Protein AF-0000000081540066 (afdb_homodimer)

Nearest PDB structures (foldseek):
  3zh4-assembly1_A  TM=9.406E-01  e=1.856E-37  Streptococcus pneumoniae
  6cn1-assembly2_G  TM=9.411E-01  e=6.940E-37  Pseudomonas putida KT2440
  4fqd-assembly3_B  TM=8.432E-01  e=3.458E-33  Streptomyces tendae
  2pqd-assembly1_A  TM=8.152E-01  e=7.171E-26  Agrobacterium sp.
  2pqc-assembly1_A  TM=8.188E-01  e=2.848E-25  Agrobacterium sp. CP4

Organism: NCBI:txid157183

Radius of gyration: 29.62 Å; Cα contacts (8 Å, |Δi|>4): 2119; chains: 2; bounding box: 65×109×90 Å

pLDDT: mean 91.27, std 14.83, range [23.03, 98.88]

Secondary structure (DSSP, 8-state):
------------------SSPEEEEEE-S---EEEEEPPBPHHHHHHHHHHGGG-SSEEEESS----HHHHHHHHHHHHTT-EEEE-STT--EEEE--SS--GGG--HHHHHT-GGGGGGHHHHTTT-SEEEEE--SS----HHHHHHHHHHHHTTTEEEEE-SSEEEEEEPSS---SS-EE-SS--HHHHHHHHHHHHT-SSEEEEES---SHHHHHHHHHHHHTT-EEE-TTSSEEEEE--S-----EEE-PPB-HHHHHHHHHHHHHTT-EEEEEEEEGGGTHHHHHHHHHTT--EEE---EE-TTSSSEEEEEEE-----B--SS-B---SSSSS-TTTTTHHHHHHHHSBEEEEEE--S-SSHHHHGGGGGGGT-EEEE-SSSEEEEEES------EEEPPSSHHHHHHHHHHHHHSSSEEEEE-THHHHTT-SSHHHHHHTTT--EEEEE--/------------------SSPEEEEEE-S---EEEEEPPBPHHHHHHHHHHGGG-SSEEEESS----HHHHHHHHHHHHTT-EEEE-STT--EEEE--SS--GGG--HHHHHT-GGGGGGHHHHTTT-SEEEEE--SS----HHHHHHHHHHHHTTTEEEEE-SSEEEEEEPSS---SS-EE-SS--HHHHHHHHHHHHT-SSEEEEES---SHHHHHHHHHHHHTT-EEE-TTSSEEEEE--S-----EEE-PPB-HHHHHHHHHHHHHTT-EEEEEEEEGGGTHHHHHHHHHTT--EEE---EE-TTSSSEEEEEEE-----B--SS-B---SSSSS-TTTTTHHHHHHHHSBEEEEEE--S-SSHHHHGGGGGGGT-EEEE-SSSEEEEEES------EEEPPSSHHHHHHHHHHHHHSSSEEEEE-THHHHTT-SSHHHHHHTTT--EEEEE--

Solvent-accessible surface area (backbone atoms only — not comparable to full-atom values): 46686 Å² total; per-residue (Å²): 138,84,77,78,77,81,76,80,75,92,87,68,85,63,73,77,56,77,89,44,62,44,26,37,39,30,45,20,64,42,55,43,42,56,73,47,74,42,52,32,19,64,67,27,48,52,53,43,60,42,52,46,65,53,30,56,23,43,39,32,38,41,41,48,61,79,23,48,56,52,51,38,51,49,51,29,43,41,38,21,55,32,44,72,45,75,75,49,95,64,32,25,37,36,38,39,36,54,95,68,69,40,66,87,54,41,37,51,69,45,27,31,73,36,82,66,54,68,43,44,54,22,32,42,50,78,76,41,52,66,51,71,41,52,40,47,63,79,54,66,69,34,77,49,70,50,42,63,42,46,60,52,37,39,43,55,25,36,46,70,48,78,55,81,49,30,37,42,35,40,37,49,83,90,45,67,61,88,60,68,45,72,43,79,58,58,34,59,66,46,38,44,28,43,48,42,38,42,38,42,33,80,48,72,46,40,37,34,42,32,36,35,36,70,42,41,40,45,44,51,56,52,41,37,76,62,65,25,46,71,44,45,81,67,40,41,44,35,41,35,37,24,35,68,75,36,72,51,77,45,77,48,27,59,44,45,21,45,58,58,35,50,52,54,52,47,46,29,60,56,29,50,10,46,33,32,41,30,51,30,31,42,85,72,38,51,46,55,49,51,53,38,41,72,16,40,48,43,67,44,75,50,70,77,47,65,36,80,58,68,72,50,48,19,24,33,38,34,40,39,62,56,74,37,36,38,49,81,52,70,50,54,53,32,64,59,76,48,34,45,64,79,47,48,60,54,50,54,59,51,28,21,59,6,41,42,63,30,41,41,41,40,77,85,46,63,66,58,55,62,54,57,42,60,43,36,70,29,45,35,46,52,42,78,76,53,59,33,32,37,40,26,39,22,58,46,69,46,36,49,42,76,44,72,46,51,90,46,46,61,50,29,50,40,50,55,42,48,37,37,41,5,45,54,64,23,34,39,33,52,45,60,45,44,38,43,73,34,63,59,53,57,63,56,42,34,72,27,49,44,48,57,43,78,47,58,73,131,139,81,79,80,79,78,73,73,79,78,81,63,79,62,73,79,57,76,89,44,63,45,26,37,41,28,46,20,65,42,55,42,42,56,73,46,73,41,53,33,20,63,67,28,47,53,54,42,60,44,52,46,66,54,30,56,24,44,37,32,38,42,43,48,59,79,24,49,56,52,51,38,49,48,50,29,43,40,37,22,56,33,43,73,46,75,74,51,95,63,32,26,38,37,38,41,36,54,96,68,70,40,66,86,56,41,38,51,69,45,28,30,73,36,83,67,51,67,43,44,54,23,34,42,51,78,73,42,51,64,52,70,43,50,39,47,66,81,55,66,68,34,77,47,68,51,43,63,42,46,61,53,36,40,43,55,23,35,45,70,48,78,54,83,51,30,38,41,35,39,36,48,84,91,44,66,62,88,60,69,44,70,42,80,57,59,36,60,66,46,37,44,28,42,48,43,37,42,38,43,32,79,48,73,48,40,37,34,40,32,34,35,37,70,41,43,40,45,42,51,54,52,40,39,75,61,64,25,45,72,44,47,81,66,40,41,45,35,42,35,37,25,34,68,75,36,73,50,76,44,78,47,26,59,45,46,22,47,59,56,35,49,54,53,52,47,45,29,60,57,29,49,11,46,32,32,43,30,50,30,32,42,86,73,39,49,46,55,50,50,52,39,41,72,16,39,48,44,68,44,74,51,69,76,46,66,35,79,58,69,72,51,48,18,24,34,37,33,41,40,62,55,73,38,36,37,50,80,51,68,49,53,53,33,65,57,77,47,34,46,64,80,48,48,60,52,50,53,58,52,29,21,58,6,42,42,62,30,39,41,42,40,79,84,45,65,66,58,54,62,54,55,41,60,44,35,68,30,44,36,47,54,42,77,77,53,60,32,31,36,40,25,39,23,57,46,70,47,37,48,42,76,44,70,47,51,90,47,47,61,49,29,48,40,50,54,44,48,38,37,41,4,45,54,65,24,35,40,34,52,45,62,44,45,40,42,74,34,62,60,55,56,60,56,43,33,74,27,48,46,48,57,43,78,48,57,74,130

Sequence (916 aa):
MLARIVSAPDSEQVSVGASGPSHFRVRGGTTLSGAIDVKSSKNACVALLCASLLNMGTTVFRKVARIEEVNRLLEVLISIGVKFRWLNSKNDLELIVPAELNLVAMDADAARRTRSVILFLGPLMHRVDQFELPHASGCDLGTRTVEPHMTALRSFGLEVVVTESSYRAQAAKNISPERPIVLIERGDTVTENTLLAAARYDGVSIIRNASPNYMVQDLCFFLQELGVQIEGIGTTTLKVTGCATINVDVVYAPSEDPIEAMSLITAAIVTQSSITVRRVPIDFMEIELAVLEEMGFHCDRGEEYNAGNGHTCLVDITTYPSSLKSPIDKIHPMPFPGLNIDNLPFFAVIAAMAEGQTMLHDWVYENRAIYLTELNKLGAQVTLLDRHRVLIEGPTQWSCTELACPPALRPAVVVLLAMLAARDTSVLRNVYVIDRGYENLADRLNALGAQIETFRDTMLARIVSAPDSEQVSVGASGPSHFRVRGGTTLSGAIDVKSSKNACVALLCASLLNMGTTVFRKVARIEEVNRLLEVLISIGVKFRWLNSKNDLELIVPAELNLVAMDADAARRTRSVILFLGPLMHRVDQFELPHASGCDLGTRTVEPHMTALRSFGLEVVVTESSYRAQAAKNISPERPIVLIERGDTVTENTLLAAARYDGVSIIRNASPNYMVQDLCFFLQELGVQIEGIGTTTLKVTGCATINVDVVYAPSEDPIEAMSLITAAIVTQSSITVRRVPIDFMEIELAVLEEMGFHCDRGEEYNAGNGHTCLVDITTYPSSLKSPIDKIHPMPFPGLNIDNLPFFAVIAAMAEGQTMLHDWVYENRAIYLTELNKLGAQVTLLDRHRVLIEGPTQWSCTELACPPALRPAVVVLLAMLAARDTSVLRNVYVIDRGYENLADRLNALGAQIETFRDT

Structure (mmCIF, N/CA/C/O backbone):
data_AF-0000000081540066-model_v1
#
loop_
_entity.id
_entity.type
_entity.pdbx_description
1 polymer 'UDP-N-acetylglucosamine 1-carboxyvinyltransferase'
#
loop_
_atom_site.group_PDB
_atom_site.id
_atom_site.type_symbol
_atom_site.label_atom_id
_atom_site.label_alt_id
_atom_site.label_comp_id
_atom_site.label_asym_id
_atom_site.label_entity_id
_atom_site.label_seq_id
_atom_site.pdbx_PDB_ins_code
_atom_site.Cartn_x
_atom_site.Cartn_y
_atom_site.Cartn_z
_atom_site.occupancy
_atom_site.B_iso_or_equiv
_atom_site.auth_seq_id
_atom_site.auth_comp_id
_atom_site.auth_asym_id
_atom_site.auth_atom_id
_atom_site.pdbx_PDB_model_num
ATOM 1 N N . MET A 1 1 ? -22.828 37.969 52.062 1 23.39 1 MET A N 1
ATOM 2 C CA . MET A 1 1 ? -22.047 38.969 51.344 1 23.39 1 MET A CA 1
ATOM 3 C C . MET A 1 1 ? -21.578 38.438 50 1 23.39 1 MET A C 1
ATOM 5 O O . MET A 1 1 ? -20.891 37.406 49.969 1 23.39 1 MET A O 1
ATOM 9 N N . LEU A 1 2 ? -22.281 38.781 48.875 1 23.03 2 LEU A N 1
ATOM 10 C CA . LEU A 1 2 ? -22.812 38.344 47.594 1 23.03 2 LEU A CA 1
ATOM 11 C C . LEU A 1 2 ? -21.766 38.5 46.5 1 23.03 2 LEU A C 1
ATOM 13 O O . LEU A 1 2 ? -21.625 39.594 45.938 1 23.03 2 LEU A O 1
ATOM 17 N N . ALA A 1 3 ? -20.453 38.219 46.875 1 25.33 3 ALA A N 1
ATOM 18 C CA . ALA A 1 3 ? -19.375 38.688 46.031 1 25.33 3 ALA A CA 1
ATOM 19 C C . ALA A 1 3 ? -19.688 38.406 44.562 1 25.33 3 ALA A C 1
ATOM 21 O O . ALA A 1 3 ? -20.375 37.438 44.219 1 25.33 3 ALA A O 1
ATOM 22 N N . ARG A 1 4 ? -19.266 39.344 43.625 1 23.75 4 ARG A N 1
ATOM 23 C CA . ARG A 1 4 ? -19.406 39.906 42.281 1 23.75 4 ARG A CA 1
ATOM 24 C C . ARG A 1 4 ? -18.969 38.906 41.219 1 23.75 4 ARG A C 1
ATOM 26 O O . ARG A 1 4 ? -17.797 38.531 41.156 1 23.75 4 ARG A O 1
ATOM 33 N N . ILE A 1 5 ? -19.75 37.969 40.875 1 24.41 5 ILE A N 1
ATOM 34 C CA . ILE A 1 5 ? -19.625 37.031 39.781 1 24.41 5 ILE A CA 1
ATOM 35 C C . ILE A 1 5 ? -19.25 37.781 38.5 1 24.41 5 ILE A C 1
ATOM 37 O O . ILE A 1 5 ? -20.016 38.594 38 1 24.41 5 ILE A O 1
ATOM 41 N N . VAL A 1 6 ? -17.938 38.281 38.469 1 24.81 6 VAL A N 1
ATOM 42 C CA . VAL A 1 6 ? -17.328 38.969 37.344 1 24.81 6 VAL A CA 1
ATOM 43 C C . VAL A 1 6 ? -17.859 38.406 36.031 1 24.81 6 VAL A C 1
ATOM 45 O O . VAL A 1 6 ? -17.766 37.188 35.781 1 24.81 6 VAL A O 1
ATOM 48 N N . SER A 1 7 ? -18.672 39.094 35.312 1 24.34 7 SER A N 1
ATOM 49 C CA . SER A 1 7 ? -19.375 39.219 34.062 1 24.34 7 SER A CA 1
ATOM 50 C C . SER A 1 7 ? -18.469 38.812 32.875 1 24.34 7 SER A C 1
ATOM 52 O O . SER A 1 7 ? -17.25 38.844 33 1 24.34 7 SER A O 1
ATOM 54 N N . ALA A 1 8 ? -19.031 38.594 31.766 1 28.62 8 ALA A N 1
ATOM 55 C CA . ALA A 1 8 ? -19.016 38.156 30.375 1 28.62 8 ALA A CA 1
ATOM 56 C C . ALA A 1 8 ? -18.172 39.062 29.5 1 28.62 8 ALA A C 1
ATOM 58 O O . ALA A 1 8 ? -18.156 38.938 28.266 1 28.62 8 ALA A O 1
ATOM 59 N N . PRO A 1 9 ? -17.375 40.062 29.969 1 25.47 9 PRO A N 1
ATOM 60 C CA . PRO A 1 9 ? -17.422 41.094 28.938 1 25.47 9 PRO A CA 1
ATOM 61 C C . PRO A 1 9 ? -17.125 40.531 27.547 1 25.47 9 PRO A C 1
ATOM 63 O O . PRO A 1 9 ? -17.922 40.719 26.625 1 25.47 9 PRO A O 1
ATOM 66 N N . ASP A 1 10 ? -15.883 41.062 27.016 1 24.58 10 ASP A N 1
ATOM 67 C CA . ASP A 1 10 ? -15.555 41.562 25.688 1 24.58 10 ASP A CA 1
ATOM 68 C C . ASP A 1 10 ? -15.445 40.438 24.672 1 24.58 10 ASP A C 1
ATOM 70 O O . ASP A 1 10 ? -14.625 39.531 24.828 1 24.58 10 ASP A O 1
ATOM 74 N N . SER A 1 11 ? -16.406 40.094 23.812 1 25.44 11 SER A N 1
ATOM 75 C CA . SER A 1 11 ? -16.797 39.438 22.562 1 25.44 11 SER A CA 1
ATOM 76 C C . SER A 1 11 ? -15.695 39.531 21.516 1 25.44 11 SER A C 1
ATOM 78 O O . SER A 1 11 ? -15.422 38.531 20.828 1 25.44 11 SER A O 1
ATOM 80 N N . GLU A 1 12 ? -15.359 40.812 20.859 1 25.97 12 GLU A N 1
ATOM 81 C CA . GLU A 1 12 ? -15.438 41.344 19.516 1 25.97 12 GLU A CA 1
ATOM 82 C C . GLU A 1 12 ? -14.203 41 18.688 1 25.97 12 GLU A C 1
ATOM 84 O O . GLU A 1 12 ? -14.273 40.875 17.469 1 25.97 12 GLU A O 1
ATOM 89 N N . GLN A 1 13 ? -12.945 41.375 19.078 1 26.41 13 GLN A N 1
ATOM 90 C CA . GLN A 1 13 ? -12.109 41.875 18 1 26.41 13 GLN A CA 1
ATOM 91 C C . GLN A 1 13 ? -11.695 40.781 17.031 1 26.41 13 GLN A C 1
ATOM 93 O O . GLN A 1 13 ? -10.852 39.938 17.375 1 26.41 13 GLN A O 1
ATOM 98 N N . VAL A 1 14 ? -12.609 40.062 16.484 1 33.22 14 VAL A N 1
ATOM 99 C CA . VAL A 1 14 ? -12.305 39.5 15.18 1 33.22 14 VAL A CA 1
ATOM 100 C C . VAL A 1 14 ? -11.406 40.438 14.375 1 33.22 14 VAL A C 1
ATOM 102 O O . VAL A 1 14 ? -11.82 41.531 14.039 1 33.22 14 VAL A O 1
ATOM 105 N N . SER A 1 15 ? -10.195 40.656 14.703 1 32.97 15 SER A N 1
ATOM 106 C CA . SER A 1 15 ? -9.398 41.5 13.797 1 32.97 15 SER A CA 1
ATOM 107 C C . SER A 1 15 ? -9.984 41.5 12.391 1 32.97 15 SER A C 1
ATOM 109 O O . SER A 1 15 ? -10.195 40.438 11.805 1 32.97 15 SER A O 1
ATOM 111 N N . VAL A 1 16 ? -10.922 42.375 12.109 1 36.31 16 VAL A N 1
ATOM 112 C CA . VAL A 1 16 ? -11.297 42.844 10.773 1 36.31 16 VAL A CA 1
ATOM 113 C C . VAL A 1 16 ? -10.086 42.812 9.852 1 36.31 16 VAL A C 1
ATOM 115 O O . VAL A 1 16 ? -9.219 43.688 9.906 1 36.31 16 VAL A O 1
ATOM 118 N N . GLY A 1 17 ? -9.234 41.875 9.898 1 40.31 17 GLY A N 1
ATOM 119 C CA . GLY A 1 17 ? -8.125 41.75 8.961 1 40.31 17 GLY A CA 1
ATOM 120 C C . GLY A 1 17 ? -8.406 42.375 7.609 1 40.31 17 GLY A C 1
ATOM 121 O O . GLY A 1 17 ? -9.562 42.5 7.211 1 40.31 17 GLY A O 1
ATOM 122 N N . ALA A 1 18 ? -7.656 43.312 7.184 1 44.94 18 ALA A N 1
ATOM 123 C CA . ALA A 1 18 ? -7.676 43.938 5.859 1 44.94 18 ALA A CA 1
ATOM 124 C C . ALA A 1 18 ? -8.289 43 4.824 1 44.94 18 ALA A C 1
ATOM 126 O O . ALA A 1 18 ? -7.887 41.812 4.723 1 44.94 18 ALA A O 1
ATOM 127 N N . SER A 1 19 ? -9.578 43.156 4.52 1 58.19 19 SER A N 1
ATOM 128 C CA . SER A 1 19 ? -10.633 42.438 3.811 1 58.19 19 SER A CA 1
ATOM 129 C C . SER A 1 19 ? -10.094 41.719 2.574 1 58.19 19 SER A C 1
ATOM 131 O O . SER A 1 19 ? -10.781 40.906 1.973 1 58.19 19 SER A O 1
ATOM 133 N N . GLY A 1 20 ? -8.914 42.062 2.232 1 72.12 20 GLY A N 1
ATOM 134 C CA . GLY A 1 20 ? -8.547 41.469 0.964 1 72.12 20 GLY A CA 1
ATOM 135 C C . GLY A 1 20 ? -7.711 40.188 1.124 1 72.12 20 GLY A C 1
ATOM 136 O O . GLY A 1 20 ? -7.34 39.844 2.242 1 72.12 20 GLY A O 1
ATOM 137 N N . PRO A 1 21 ? -7.645 39.469 0.202 1 86.44 21 PRO A N 1
ATOM 138 C CA . PRO A 1 21 ? -6.801 38.281 0.187 1 86.44 21 PRO A CA 1
ATOM 139 C C . PRO A 1 21 ? -5.375 38.562 0.652 1 86.44 21 PRO A C 1
ATOM 141 O O . PRO A 1 21 ? -4.852 39.656 0.429 1 86.44 21 PRO A O 1
ATOM 144 N N . SER A 1 22 ? -4.812 37.719 1.512 1 92.88 22 SER A N 1
ATOM 145 C CA . SER A 1 22 ? -3.434 37.781 1.983 1 92.88 22 SER A CA 1
ATOM 146 C C . SER A 1 22 ? -2.465 37.219 0.946 1 92.88 22 SER A C 1
ATOM 148 O O . SER A 1 22 ? -2.777 36.25 0.249 1 92.88 22 SER A O 1
ATOM 150 N N . HIS A 1 23 ? -1.274 37.906 0.832 1 96.62 23 HIS A N 1
ATOM 151 C CA . HIS A 1 23 ? -0.229 37.562 -0.118 1 96.62 23 HIS A CA 1
ATOM 152 C C . HIS A 1 23 ? 1.125 37.438 0.573 1 96.62 23 HIS A C 1
ATOM 154 O O . HIS A 1 23 ? 1.304 37.938 1.689 1 96.62 23 HIS A O 1
ATOM 160 N N . PHE A 1 24 ? 2.053 36.719 -0.09 1 97.44 24 PHE A N 1
ATOM 161 C CA . PHE A 1 24 ? 3.432 36.656 0.378 1 97.44 24 PHE A CA 1
ATOM 162 C C . PHE A 1 24 ? 4.375 37.344 -0.605 1 97.44 24 PHE A C 1
ATOM 164 O O . PHE A 1 24 ? 4.258 37.156 -1.818 1 97.44 24 PHE A O 1
ATOM 171 N N . ARG A 1 25 ? 5.207 38.188 -0.136 1 98.06 25 ARG A N 1
ATOM 172 C CA . ARG A 1 25 ? 6.41 38.625 -0.833 1 98.06 25 ARG A CA 1
ATOM 173 C C . ARG A 1 25 ? 7.645 37.906 -0.327 1 98.06 25 ARG A C 1
ATOM 175 O O . ARG A 1 25 ? 7.988 38 0.852 1 98.06 25 ARG A O 1
ATOM 182 N N . VAL A 1 26 ? 8.281 37.156 -1.206 1 98.12 26 VAL A N 1
ATOM 183 C CA . VAL A 1 26 ? 9.344 36.25 -0.795 1 98.12 26 VAL A CA 1
ATOM 184 C C . VAL A 1 26 ? 10.664 36.688 -1.428 1 98.12 26 VAL A C 1
ATOM 186 O O . VAL A 1 26 ? 10.805 36.656 -2.652 1 98.12 26 VAL A O 1
ATOM 189 N N . ARG A 1 27 ? 11.594 37.094 -0.668 1 97.19 27 ARG A N 1
ATOM 190 C CA . ARG A 1 27 ? 12.961 37.281 -1.151 1 97.19 27 ARG A CA 1
ATOM 191 C C . ARG A 1 27 ? 13.766 36 -1.093 1 97.19 27 ARG A C 1
ATOM 193 O O . ARG A 1 27 ? 14.125 35.531 -0.009 1 97.19 27 ARG A O 1
ATOM 200 N N . GLY A 1 28 ? 14.094 35.5 -2.246 1 94.69 28 GLY A N 1
ATOM 201 C CA . GLY A 1 28 ? 14.789 34.25 -2.322 1 94.69 28 GLY A CA 1
ATOM 202 C C . GLY A 1 28 ? 16.297 34.375 -2.256 1 94.69 28 GLY A C 1
ATOM 203 O O . GLY A 1 28 ? 16.812 35.469 -2.066 1 94.69 28 GLY A O 1
ATOM 204 N N . GLY A 1 29 ? 16.984 33.188 -2.291 1 90.94 29 GLY A N 1
ATOM 205 C CA . GLY A 1 29 ? 18.438 33.125 -2.262 1 90.94 29 GLY A CA 1
ATOM 206 C C . GLY A 1 29 ? 19.016 33.25 -0.862 1 90.94 29 GLY A C 1
ATOM 207 O O . GLY A 1 29 ? 20.172 33.594 -0.691 1 90.94 29 GLY A O 1
ATOM 208 N N . THR A 1 30 ? 18.156 33.031 0.066 1 91.06 30 THR A N 1
ATOM 209 C CA . THR A 1 30 ? 18.609 33.125 1.451 1 91.06 30 THR A CA 1
ATOM 210 C C . THR A 1 30 ? 18.891 31.734 2.006 1 91.06 30 THR A C 1
ATOM 212 O O . TH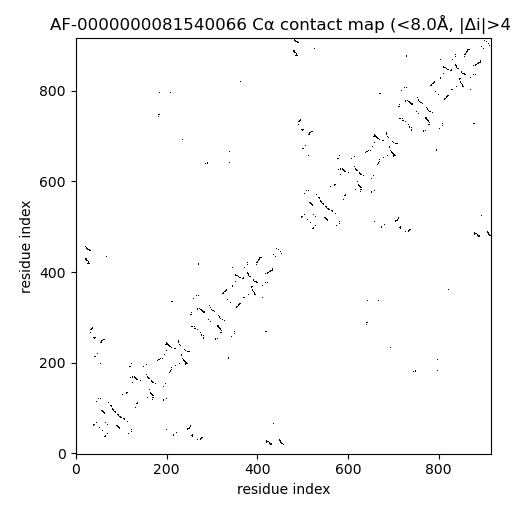R A 1 30 ? 18.359 30.734 1.502 1 91.06 30 THR A O 1
ATOM 215 N N . THR A 1 31 ? 19.781 31.719 2.977 1 95.5 31 THR A N 1
ATOM 216 C CA . THR A 1 31 ? 20.047 30.484 3.707 1 95.5 31 THR A CA 1
ATOM 217 C C . THR A 1 31 ? 19.391 30.516 5.086 1 95.5 31 THR A C 1
ATOM 219 O O . THR A 1 31 ? 19.281 31.578 5.699 1 95.5 31 THR A O 1
ATOM 222 N N . LEU A 1 32 ? 18.922 29.359 5.465 1 97.94 32 LEU A N 1
ATOM 223 C CA . LEU A 1 32 ? 18.297 29.234 6.773 1 97.94 32 LEU A CA 1
ATOM 224 C C . LEU A 1 32 ? 19.297 28.703 7.805 1 97.94 32 LEU A C 1
ATOM 226 O O . LEU A 1 32 ? 20.281 28.062 7.445 1 97.94 32 LEU A O 1
ATOM 230 N N . SER A 1 33 ? 19.031 29.031 9.062 1 98.25 33 SER A N 1
ATOM 231 C CA . SER A 1 33 ? 19.859 28.547 10.164 1 98.25 33 SER A CA 1
ATOM 232 C C . SER A 1 33 ? 19.031 28.406 11.445 1 98.25 33 SER A C 1
ATOM 234 O O . SER A 1 33 ? 18.016 29.062 11.609 1 98.25 33 SER A O 1
ATOM 236 N N . GLY A 1 34 ? 19.531 27.484 12.32 1 98.25 34 GLY A N 1
ATOM 237 C CA . GLY A 1 34 ? 18.875 27.281 13.602 1 98.25 34 GLY A CA 1
ATOM 238 C C . GLY A 1 34 ? 18.031 26.016 13.664 1 98.25 34 GLY A C 1
ATOM 239 O O . GLY A 1 34 ? 18.359 25.031 13 1 98.25 34 GLY A O 1
ATOM 240 N N . ALA A 1 35 ? 17.125 26.047 14.664 1 98.5 35 ALA A N 1
ATOM 241 C CA . ALA A 1 35 ? 16.297 24.875 14.898 1 98.5 35 ALA A CA 1
ATOM 242 C C . ALA A 1 35 ? 14.805 25.219 14.836 1 98.5 35 ALA A C 1
ATOM 244 O O . ALA A 1 35 ? 14.414 26.344 15.133 1 98.5 35 ALA A O 1
ATOM 245 N N . ILE A 1 36 ? 14.008 24.297 14.414 1 98.19 36 ILE A N 1
ATOM 246 C CA . ILE A 1 36 ? 12.562 24.484 14.305 1 98.19 36 ILE A CA 1
ATOM 247 C C . ILE A 1 36 ? 11.844 23.203 14.719 1 98.19 36 ILE A C 1
ATOM 249 O O . ILE A 1 36 ? 12.281 22.109 14.383 1 98.19 36 ILE A O 1
ATOM 253 N N . ASP A 1 37 ? 10.734 23.375 15.453 1 97.62 37 ASP A N 1
ATOM 254 C CA . ASP A 1 37 ? 9.969 22.234 15.93 1 97.62 37 ASP A CA 1
ATOM 255 C C . ASP A 1 37 ? 8.836 21.891 14.961 1 97.62 37 ASP A C 1
ATOM 257 O O . ASP A 1 37 ? 8.133 22.781 14.484 1 97.62 37 ASP A O 1
ATOM 261 N N . VAL A 1 38 ? 8.703 20.594 14.695 1 98.06 38 VAL A N 1
ATOM 262 C CA . VAL A 1 38 ? 7.523 20.125 13.977 1 98.06 38 VAL A CA 1
ATOM 263 C C . VAL A 1 38 ? 6.297 20.219 14.883 1 98.06 38 VAL A C 1
ATOM 265 O O . VAL A 1 38 ? 6.348 19.844 16.062 1 98.06 38 VAL A O 1
ATOM 268 N N . LYS A 1 39 ? 5.215 20.719 14.367 1 96.69 39 LYS A N 1
ATOM 269 C CA . LYS A 1 39 ? 3.982 20.875 15.133 1 96.69 39 LYS A CA 1
ATOM 270 C C . LYS A 1 39 ? 3.123 19.625 15.07 1 96.69 39 LYS A C 1
ATOM 272 O O . LYS A 1 39 ? 3.447 18.688 14.344 1 96.69 39 LYS A O 1
ATOM 277 N N . SER A 1 40 ? 2.035 19.672 15.883 1 96.19 40 SER A N 1
ATOM 278 C CA . SER A 1 40 ? 1.122 18.531 15.93 1 96.19 40 SER A CA 1
ATOM 279 C C . SER A 1 40 ? 0.408 18.344 14.594 1 96.19 40 SER A C 1
ATOM 281 O O . SER A 1 40 ? 0.198 19.312 13.859 1 96.19 40 SER A O 1
ATOM 283 N N . SER A 1 41 ? 0.061 17.172 14.352 1 95.62 41 SER A N 1
ATOM 284 C CA . SER A 1 41 ? -0.503 16.766 13.07 1 95.62 41 SER A CA 1
ATOM 285 C C . SER A 1 41 ? -1.909 17.312 12.883 1 95.62 41 SER A C 1
ATOM 287 O O . SER A 1 41 ? -2.781 17.125 13.727 1 95.62 41 SER A O 1
ATOM 289 N N . LYS A 1 42 ? -2.076 17.938 11.805 1 92.38 42 LYS A N 1
ATOM 290 C CA . LYS A 1 42 ? -3.393 18.422 11.406 1 92.38 42 LYS A CA 1
ATOM 291 C C . LYS A 1 42 ? -4.391 17.266 11.289 1 92.38 42 LYS A C 1
ATOM 293 O O . LYS A 1 42 ? -5.469 17.312 11.883 1 92.38 42 LYS A O 1
ATOM 298 N N . ASN A 1 43 ? -4.004 16.25 10.57 1 94.38 43 ASN A N 1
ATOM 299 C CA . ASN A 1 43 ? -4.906 15.141 10.289 1 94.38 43 ASN A CA 1
ATOM 300 C C . ASN A 1 43 ? -5.258 14.375 11.562 1 94.38 43 ASN A C 1
ATOM 302 O O . ASN A 1 43 ? -6.387 13.906 11.719 1 94.38 43 ASN A O 1
ATOM 306 N N . ALA A 1 44 ? -4.289 14.219 12.422 1 97 44 ALA A N 1
ATOM 307 C CA . ALA A 1 44 ? -4.586 13.578 13.703 1 97 44 ALA A CA 1
ATOM 308 C C . ALA A 1 44 ? -5.574 14.406 14.516 1 97 44 ALA A C 1
ATOM 310 O O . ALA A 1 44 ? -6.512 13.859 15.102 1 97 44 ALA A O 1
ATOM 311 N N . CYS A 1 45 ? -5.371 15.695 14.555 1 96.31 45 CYS A N 1
ATOM 312 C CA . CYS A 1 45 ? -6.238 16.594 15.312 1 96.31 45 CYS A CA 1
ATOM 313 C C . CYS A 1 45 ? -7.672 16.516 14.805 1 96.31 45 CYS A C 1
ATOM 315 O O . CYS A 1 45 ? -8.617 16.5 15.602 1 96.31 45 CYS A O 1
ATOM 317 N N . VAL A 1 46 ? -7.805 16.484 13.531 1 95.12 46 VAL A N 1
ATOM 318 C CA . VAL A 1 46 ? -9.125 16.406 12.922 1 95.12 46 VAL A CA 1
ATOM 319 C C . VAL A 1 46 ? -9.844 15.133 13.391 1 95.12 46 VAL A C 1
ATOM 321 O O . VAL A 1 46 ? -10.984 15.195 13.844 1 95.12 46 VAL A O 1
ATOM 324 N N . ALA A 1 47 ? -9.188 14.016 13.305 1 97.06 47 ALA A N 1
ATOM 325 C CA . ALA A 1 47 ? -9.766 12.742 13.734 1 97.06 47 ALA A CA 1
ATOM 326 C C . ALA A 1 47 ? -10.102 12.773 15.227 1 97.06 47 ALA A C 1
ATOM 328 O O . ALA A 1 47 ? -11.156 12.281 15.633 1 97.06 47 ALA A O 1
ATOM 329 N N . LEU A 1 48 ? -9.234 13.352 15.984 1 98.19 48 LEU A N 1
ATOM 330 C CA . LEU A 1 48 ? -9.391 13.375 17.438 1 98.19 48 LEU A CA 1
ATOM 331 C C . LEU A 1 48 ? -10.547 14.281 17.844 1 98.19 48 LEU A C 1
ATOM 333 O O . LEU A 1 48 ? -11.281 13.969 18.781 1 98.19 48 LEU A O 1
ATOM 337 N N . LEU A 1 49 ? -10.672 15.406 17.172 1 97.56 49 LEU A N 1
ATOM 338 C CA . LEU A 1 49 ? -11.797 16.297 17.438 1 97.56 49 LEU A CA 1
ATOM 339 C C . LEU A 1 49 ? -13.125 15.57 17.219 1 97.56 49 LEU A C 1
ATOM 341 O O . LEU A 1 49 ? -14.047 15.68 18.016 1 97.56 49 LEU A O 1
ATOM 345 N N . CYS A 1 50 ? -13.18 14.82 16.156 1 97.44 50 CYS A N 1
ATOM 346 C CA . CYS A 1 50 ? -14.383 14.031 15.883 1 97.44 50 CYS A CA 1
ATOM 347 C C . CYS A 1 50 ? -14.586 12.961 16.938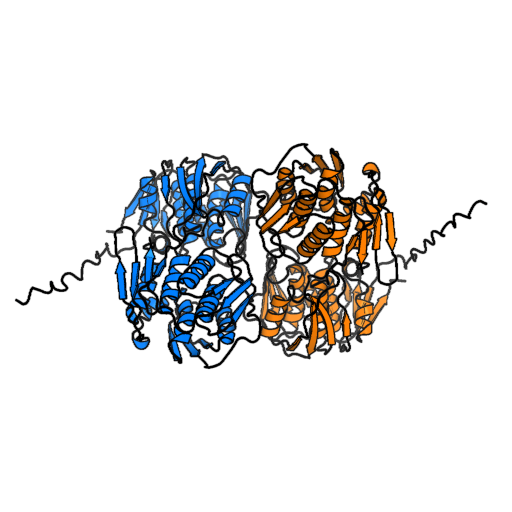 1 97.44 50 CYS A C 1
ATOM 349 O O . CYS A 1 50 ? -15.711 12.719 17.375 1 97.44 50 CYS A O 1
ATOM 351 N N . ALA A 1 51 ? -13.523 12.359 17.375 1 98.44 51 ALA A N 1
ATOM 352 C CA . ALA A 1 51 ? -13.562 11.281 18.359 1 98.44 51 ALA A CA 1
ATOM 353 C C . ALA A 1 51 ? -14.047 11.797 19.719 1 98.44 51 ALA A C 1
ATOM 355 O O . ALA A 1 51 ? -14.562 11.031 20.531 1 98.44 51 ALA A O 1
ATOM 356 N N . SER A 1 52 ? -13.836 13.078 19.984 1 97.75 52 SER A N 1
ATOM 357 C CA . SER A 1 52 ? -14.258 13.656 21.25 1 97.75 52 SER A CA 1
ATOM 358 C C . SER A 1 52 ? -15.758 13.5 21.469 1 97.75 52 SER A C 1
ATOM 360 O O . SER A 1 52 ? -16.234 13.484 22.609 1 97.75 52 SER A O 1
ATOM 362 N N . LEU A 1 53 ? -16.547 13.352 20.406 1 97.88 53 LEU A N 1
ATOM 363 C CA . LEU A 1 53 ? -17.984 13.188 20.453 1 97.88 53 LEU A CA 1
ATOM 364 C C . LEU A 1 53 ? -18.375 11.875 21.125 1 97.88 53 LEU A C 1
ATOM 366 O O . LEU A 1 53 ? -19.516 11.68 21.516 1 97.88 53 LEU A O 1
ATOM 370 N N . LEU A 1 54 ? -17.422 10.977 21.172 1 98.06 54 LEU A N 1
ATOM 371 C CA . LEU A 1 54 ? -17.672 9.68 21.781 1 98.06 54 LEU A CA 1
ATOM 372 C C . LEU A 1 54 ? -17.703 9.781 23.312 1 98.06 54 LEU A C 1
ATOM 374 O O . LEU A 1 54 ? -18.203 8.883 23.984 1 98.06 54 LEU A O 1
ATOM 378 N N . ASN A 1 55 ? -17.094 10.797 23.875 1 97.88 55 ASN A N 1
ATOM 379 C CA . ASN A 1 55 ? -16.812 10.914 25.312 1 97.88 55 ASN A CA 1
ATOM 380 C C . ASN A 1 55 ? -17.703 11.953 25.969 1 97.88 55 ASN A C 1
ATOM 382 O O . ASN A 1 55 ? -17.844 13.07 25.469 1 97.88 55 ASN A O 1
ATOM 386 N N . MET A 1 56 ? -18.297 11.609 27.062 1 95.56 56 MET A N 1
ATOM 387 C CA . MET A 1 56 ? -19.172 12.531 27.781 1 95.56 56 MET A CA 1
ATOM 388 C C . MET A 1 56 ? -18.391 13.289 28.859 1 95.56 56 MET A C 1
ATOM 390 O O . MET A 1 56 ? -18.875 14.273 29.406 1 95.56 56 MET A O 1
ATOM 394 N N . GLY A 1 57 ? -17.203 12.852 29.125 1 96.81 57 GLY A N 1
ATOM 395 C CA . GLY A 1 57 ? -16.328 13.562 30.031 1 96.81 57 GLY A CA 1
ATOM 396 C C . GLY A 1 57 ? -15.562 14.695 29.359 1 96.81 57 GLY A C 1
ATOM 397 O O . GLY A 1 57 ? -15.789 14.992 28.188 1 96.81 57 GLY A O 1
ATOM 398 N N . THR A 1 58 ? -14.695 15.32 30.125 1 98.12 58 THR A N 1
ATOM 399 C CA . THR A 1 58 ? -13.875 16.406 29.594 1 98.12 58 THR A CA 1
ATOM 400 C C . THR A 1 58 ? -12.688 15.859 28.812 1 98.12 58 THR A C 1
ATOM 402 O O . THR A 1 58 ? -11.992 14.953 29.266 1 98.12 58 THR A O 1
ATOM 405 N N . THR A 1 59 ? -12.516 16.359 27.625 1 98.62 59 THR A N 1
ATOM 406 C CA . THR A 1 59 ? -11.375 16 26.797 1 98.62 59 THR A CA 1
ATOM 407 C C . THR A 1 59 ? -10.43 17.188 26.641 1 98.62 59 THR A C 1
ATOM 409 O O . THR A 1 59 ? -10.859 18.281 26.297 1 98.62 59 THR A O 1
ATOM 412 N N . VAL A 1 60 ? -9.172 17.016 26.906 1 98.69 60 VAL A N 1
ATOM 413 C CA . VAL A 1 60 ? -8.156 18.031 26.656 1 98.69 60 VAL A CA 1
ATOM 414 C C . VAL A 1 60 ? -7.137 17.516 25.641 1 98.69 60 VAL A C 1
ATOM 416 O O . VAL A 1 60 ? -6.516 16.469 25.859 1 98.69 60 VAL A O 1
ATOM 419 N N . PHE A 1 61 ? -6.98 18.172 24.547 1 98.44 61 PHE A N 1
ATOM 420 C CA . PHE A 1 61 ? -5.914 17.906 23.594 1 98.44 61 PHE A CA 1
ATOM 421 C C . PHE A 1 61 ? -4.773 18.906 23.766 1 98.44 61 PHE A C 1
ATOM 423 O O . PHE A 1 61 ? -4.996 20.109 23.781 1 98.44 61 PHE A O 1
ATOM 430 N N . ARG A 1 62 ? -3.572 18.375 23.828 1 97.94 62 ARG A N 1
ATOM 431 C CA . ARG A 1 62 ? -2.406 19.219 24.031 1 97.94 62 ARG A CA 1
ATOM 432 C C . ARG A 1 62 ? -1.815 19.672 22.703 1 97.94 62 ARG A C 1
ATOM 434 O O . ARG A 1 62 ? -1.793 18.906 21.734 1 97.94 62 ARG A O 1
ATOM 441 N N . LYS A 1 63 ? -1.425 20.922 22.625 1 96.31 63 LYS A N 1
ATOM 442 C CA . LYS A 1 63 ? -0.624 21.5 21.562 1 96.31 63 LYS A CA 1
ATOM 443 C C . LYS A 1 63 ? -1.302 21.312 20.203 1 96.31 63 LYS A C 1
ATOM 445 O O . LYS A 1 63 ? -0.676 20.844 19.25 1 96.31 63 LYS A O 1
ATOM 450 N N . VAL A 1 64 ? -2.557 21.625 20.172 1 95.56 64 VAL A N 1
ATOM 451 C CA . VAL A 1 64 ? -3.312 21.531 18.922 1 95.56 64 VAL A CA 1
ATOM 452 C C . VAL A 1 64 ? -2.893 22.656 17.984 1 95.56 64 VAL A C 1
ATOM 454 O O . VAL A 1 64 ? -2.855 23.828 18.375 1 95.56 64 VAL A O 1
ATOM 457 N N . ALA A 1 65 ? -2.512 22.234 16.781 1 89.88 65 ALA A N 1
ATOM 458 C CA . ALA A 1 65 ? -2.158 23.266 15.805 1 89.88 65 ALA A CA 1
ATOM 459 C C . ALA A 1 65 ? -3.355 24.156 15.5 1 89.88 65 ALA A C 1
ATOM 461 O O . ALA A 1 65 ? -4.445 23.672 15.195 1 89.88 65 ALA A O 1
ATOM 462 N N . ARG A 1 66 ? -3.158 25.469 15.523 1 89.62 66 ARG A N 1
ATOM 463 C CA . ARG A 1 66 ? -4.219 26.422 15.211 1 89.62 66 ARG A CA 1
ATOM 464 C C . ARG A 1 66 ? -4.281 26.688 13.711 1 89.62 66 ARG A C 1
ATOM 466 O O . ARG A 1 66 ? -3.777 27.719 13.242 1 89.62 66 ARG A O 1
ATOM 473 N N . ILE A 1 67 ? -4.91 25.812 13.039 1 89.94 67 ILE A N 1
ATOM 474 C CA . ILE A 1 67 ? -5.039 25.906 11.586 1 89.94 67 ILE A CA 1
ATOM 475 C C . ILE A 1 67 ? -6.512 26 11.203 1 89.94 67 ILE A C 1
ATOM 477 O O . ILE A 1 67 ? -7.395 25.719 12.016 1 89.94 67 ILE A O 1
ATOM 481 N N . GLU A 1 68 ? -6.766 26.406 9.992 1 87 68 GLU A N 1
ATOM 482 C CA . GLU A 1 68 ? -8.117 26.672 9.523 1 87 68 GLU A CA 1
ATOM 483 C C . GLU A 1 68 ? -8.984 25.422 9.578 1 87 68 GLU A C 1
ATOM 485 O O . GLU A 1 68 ? -10.18 25.5 9.883 1 87 68 GLU A O 1
ATOM 490 N N . GLU A 1 69 ? -8.453 24.312 9.289 1 87.38 69 GLU A N 1
ATOM 491 C CA . GLU A 1 69 ? -9.242 23.078 9.297 1 87.38 69 GLU A CA 1
ATOM 492 C C . GLU A 1 69 ? -9.766 22.766 10.695 1 87.38 69 GLU A C 1
ATOM 494 O O . GLU A 1 69 ? -10.891 22.297 10.844 1 87.38 69 GLU A O 1
ATOM 499 N N . VAL A 1 70 ? -8.961 22.969 11.664 1 90.5 70 VAL A N 1
ATOM 500 C CA . VAL A 1 70 ? -9.352 22.75 13.055 1 90.5 70 VAL A CA 1
ATOM 501 C C . VAL A 1 70 ? -10.453 23.75 13.445 1 90.5 70 VAL A C 1
ATOM 503 O O . VAL A 1 70 ? -11.453 23.359 14.055 1 90.5 70 VAL A O 1
ATOM 506 N N . ASN A 1 71 ? -10.273 24.969 13.031 1 90.94 71 ASN A N 1
ATOM 507 C CA . ASN A 1 71 ? -11.266 25.984 13.344 1 90.94 71 ASN A CA 1
ATOM 508 C C . ASN A 1 71 ? -12.625 25.656 12.742 1 90.94 71 ASN A C 1
ATOM 510 O O . ASN A 1 71 ? -13.656 25.844 13.391 1 90.94 71 ASN A O 1
ATOM 514 N N . ARG A 1 72 ? -12.586 25.219 11.562 1 90.31 72 ARG A N 1
ATOM 515 C CA . ARG A 1 72 ? -13.836 24.875 10.891 1 90.31 72 ARG A CA 1
ATOM 516 C C . ARG A 1 72 ? -14.562 23.75 11.633 1 90.31 72 ARG A C 1
ATOM 518 O O . ARG A 1 72 ? -15.789 23.812 11.805 1 90.31 72 ARG A O 1
ATOM 525 N N . LEU A 1 73 ? -13.883 22.828 12.031 1 93.19 73 LEU A N 1
ATOM 526 C CA . LEU A 1 73 ? -14.484 21.703 12.758 1 93.19 73 LEU A CA 1
ATOM 527 C C . LEU A 1 73 ? -15.023 22.172 14.109 1 93.19 73 LEU A C 1
ATOM 529 O O . LEU A 1 73 ? -16.078 21.703 14.555 1 93.19 73 LEU A O 1
ATOM 533 N N . LEU A 1 74 ? -14.242 23.031 14.758 1 95.06 74 LEU A N 1
ATOM 534 C CA . LEU A 1 74 ? -14.695 23.578 16.031 1 95.06 74 LEU A CA 1
ATOM 535 C C . LEU A 1 74 ? -16 24.344 15.867 1 95.06 74 LEU A C 1
ATOM 537 O O . LEU A 1 74 ? -16.891 24.25 16.719 1 95.06 74 LEU A O 1
ATOM 541 N N . GLU A 1 75 ? -16.094 25.031 14.789 1 95.75 75 GLU A N 1
ATOM 542 C CA . GLU A 1 75 ? -17.328 25.75 14.492 1 95.75 75 GLU A CA 1
ATOM 543 C C . GLU A 1 75 ? -18.516 24.797 14.414 1 95.75 75 GLU A C 1
ATOM 545 O O . GLU A 1 75 ? -19.578 25.078 14.961 1 95.75 75 GLU A O 1
ATOM 550 N N . VAL A 1 76 ? -18.328 23.703 13.75 1 96.12 76 VAL A N 1
ATOM 551 C CA . VAL A 1 76 ? -19.391 22.719 13.625 1 96.12 76 VAL A CA 1
ATOM 552 C C . VAL A 1 76 ? -19.719 22.125 14.992 1 96.12 76 VAL A C 1
ATOM 554 O O . VAL A 1 76 ? -20.891 22.016 15.367 1 96.12 76 VAL A O 1
ATOM 557 N N . LEU A 1 77 ? -18.734 21.797 15.758 1 97.25 77 LEU A N 1
ATOM 558 C CA . LEU A 1 77 ? -18.906 21.188 17.078 1 97.25 77 LEU A CA 1
ATOM 559 C C . LEU A 1 77 ? -19.656 22.141 18.016 1 97.25 77 LEU A C 1
ATOM 561 O O . LEU A 1 77 ? -20.578 21.719 18.703 1 97.25 77 LEU A O 1
ATOM 565 N N . ILE A 1 78 ? -19.266 23.359 17.953 1 96.94 78 ILE A N 1
ATOM 566 C CA . ILE A 1 78 ? -19.891 24.359 18.797 1 96.94 78 ILE A CA 1
ATOM 567 C C . ILE A 1 78 ? -21.359 24.531 18.422 1 96.94 78 ILE A C 1
ATOM 569 O O . ILE A 1 78 ? -22.219 24.672 19.297 1 96.94 78 ILE A O 1
ATOM 573 N N . SER A 1 79 ? -21.625 24.5 17.188 1 97.25 79 SER A N 1
ATOM 574 C CA . SER A 1 79 ? -22.984 24.719 16.703 1 97.25 79 SER A CA 1
ATOM 575 C C . SER A 1 79 ? -23.922 23.625 17.203 1 97.25 79 SER A C 1
ATOM 577 O O . SER A 1 79 ? -25.141 23.844 17.297 1 97.25 79 SER A O 1
ATOM 579 N N . ILE A 1 80 ? -23.375 22.5 17.562 1 97.38 80 ILE A N 1
ATOM 580 C CA . ILE A 1 80 ? -24.266 21.422 18 1 97.38 80 ILE A CA 1
ATOM 581 C C . ILE A 1 80 ? -24.188 21.281 19.516 1 97.38 80 ILE A C 1
ATOM 583 O O . ILE A 1 80 ? -24.672 20.281 20.078 1 97.38 80 ILE A O 1
ATOM 587 N N . GLY A 1 81 ? -23.531 22.188 20.172 1 97.5 81 GLY A N 1
ATOM 588 C CA . GLY A 1 81 ? -23.641 22.266 21.625 1 97.5 81 GLY A CA 1
ATOM 589 C C . GLY A 1 81 ? -22.344 21.969 22.328 1 97.5 81 GLY A C 1
ATOM 590 O O . GLY A 1 81 ? -22.25 22.094 23.562 1 97.5 81 GLY A O 1
ATOM 591 N N . VAL A 1 82 ? -21.312 21.625 21.672 1 97.81 82 VAL A N 1
ATOM 592 C CA . VAL A 1 82 ? -20.031 21.344 22.281 1 97.81 82 VAL A CA 1
ATOM 593 C C . VAL A 1 82 ? -19.391 22.641 22.766 1 97.81 82 VAL A C 1
ATOM 595 O O . VAL A 1 82 ? -19.422 23.656 22.062 1 97.81 82 VAL A O 1
ATOM 598 N N . LYS A 1 83 ? -18.844 22.578 23.953 1 97.81 83 LYS A N 1
ATOM 599 C CA . LYS A 1 83 ? -18.094 23.703 24.484 1 97.81 83 LYS A CA 1
ATOM 600 C C . LYS A 1 83 ? -16.594 23.484 24.328 1 97.81 83 LYS A C 1
ATOM 602 O O . LYS A 1 83 ? -16.109 22.359 24.453 1 97.81 83 LYS A O 1
ATOM 607 N N . PHE A 1 84 ? -15.891 24.547 24.016 1 96.31 84 PHE A N 1
ATOM 608 C CA . PHE A 1 84 ? -14.445 24.422 23.953 1 96.31 84 PHE A CA 1
ATOM 609 C C . PHE A 1 84 ? -13.766 25.641 24.562 1 96.31 84 PHE A C 1
ATOM 611 O O . PHE A 1 84 ? -14.391 26.703 24.688 1 96.31 84 PHE A O 1
ATOM 618 N N . ARG A 1 85 ? -12.555 25.5 25.031 1 96 85 ARG A N 1
ATOM 619 C CA . ARG A 1 85 ? -11.711 26.562 25.547 1 96 85 ARG A CA 1
ATOM 620 C C . ARG A 1 85 ? -10.242 26.297 25.281 1 96 85 ARG A C 1
ATOM 622 O O . ARG A 1 85 ? -9.773 25.156 25.438 1 96 85 ARG A O 1
ATOM 629 N N . TRP A 1 86 ? -9.602 27.312 24.781 1 95.88 86 TRP A N 1
ATOM 630 C CA . TRP A 1 86 ? -8.148 27.266 24.734 1 95.88 86 TRP A CA 1
ATOM 631 C C . TRP A 1 86 ? -7.551 27.531 26.109 1 95.88 86 TRP A C 1
ATOM 633 O O . TRP A 1 86 ? -7.805 28.594 26.719 1 95.88 86 TRP A O 1
ATOM 643 N N . LEU A 1 87 ? -6.727 26.703 26.609 1 95.88 87 LEU A N 1
ATOM 644 C CA . LEU A 1 87 ? -6.344 26.719 28.016 1 95.88 87 LEU A CA 1
ATOM 645 C C . LEU A 1 87 ? -5.098 27.578 28.234 1 95.88 87 LEU A C 1
ATOM 647 O O . LEU A 1 87 ? -4.898 28.141 29.312 1 95.88 87 LEU A O 1
ATOM 651 N N . ASN A 1 88 ? -4.203 27.594 27.234 1 94.06 88 ASN A N 1
ATOM 652 C CA . ASN A 1 88 ? -2.92 28.266 27.422 1 94.06 88 ASN A CA 1
ATOM 653 C C . ASN A 1 88 ? -2.301 28.672 26.094 1 94.06 88 ASN A C 1
ATOM 655 O O . ASN A 1 88 ? -2.908 28.469 25.031 1 94.06 88 ASN A O 1
ATOM 659 N N . SER A 1 89 ? -1.184 29.234 26.125 1 91.56 89 SER A N 1
ATOM 660 C CA . SER A 1 89 ? -0.496 29.734 24.953 1 91.56 89 SER A CA 1
ATOM 661 C C . SER A 1 89 ? 0.117 28.609 24.141 1 91.56 89 SER A C 1
ATOM 663 O O . SER A 1 89 ? 0.515 28.797 22.984 1 91.56 89 SER A O 1
ATOM 665 N N . LYS A 1 90 ? 0.107 27.453 24.703 1 92.12 90 LYS A N 1
ATOM 666 C CA . LYS A 1 90 ? 0.652 26.297 24 1 92.12 90 LYS A CA 1
ATOM 667 C C . LYS A 1 90 ? -0.42 25.609 23.156 1 92.12 90 LYS A C 1
ATOM 669 O O . LYS A 1 90 ? -0.17 24.547 22.562 1 92.12 90 LYS A O 1
ATOM 674 N N . ASN A 1 91 ? -1.61 26.125 23.141 1 94.81 91 ASN A N 1
ATOM 675 C CA . ASN A 1 91 ? -2.715 25.688 22.297 1 94.81 91 ASN A CA 1
ATOM 676 C C . ASN A 1 91 ? -3.332 24.391 22.812 1 94.81 91 ASN A C 1
ATOM 678 O O . ASN A 1 91 ? -3.67 23.5 22.016 1 94.81 91 ASN A O 1
ATOM 682 N N . ASP A 1 92 ? -3.289 24.234 24.172 1 97.31 92 ASP A N 1
ATOM 683 C CA . ASP A 1 92 ? -4.09 23.156 24.734 1 97.31 92 ASP A CA 1
ATOM 684 C C . ASP A 1 92 ? -5.582 23.453 24.578 1 97.31 92 ASP A C 1
ATOM 686 O O . ASP A 1 92 ? -6.039 24.547 24.891 1 97.31 92 ASP A O 1
ATOM 690 N N . LEU A 1 93 ? -6.297 22.469 24.078 1 97.88 93 LEU A N 1
ATOM 691 C CA . LEU A 1 93 ? -7.711 22.641 23.766 1 97.88 93 LEU A CA 1
ATOM 692 C C . LEU A 1 93 ? -8.586 21.75 24.625 1 97.88 93 LEU A C 1
ATOM 694 O O . LEU A 1 93 ? -8.406 20.531 24.641 1 97.88 93 LEU A O 1
ATOM 698 N N . GLU A 1 94 ? -9.477 22.344 25.406 1 98.44 94 GLU A N 1
ATOM 699 C CA . GLU A 1 94 ? -10.445 21.625 26.203 1 98.44 94 GLU A CA 1
ATOM 700 C C . GLU A 1 94 ? -11.797 21.547 25.5 1 98.44 94 GLU A C 1
ATOM 702 O O . GLU A 1 94 ? -12.281 22.547 24.969 1 98.44 94 GLU A O 1
ATOM 707 N N . LEU A 1 95 ? -12.406 20.375 25.484 1 98.19 95 LEU A N 1
ATOM 708 C CA . LEU A 1 95 ? -13.727 20.156 24.906 1 98.19 95 LEU A CA 1
ATOM 709 C C . LEU A 1 95 ? -14.656 19.516 25.938 1 98.19 95 LEU A C 1
ATOM 711 O O . LEU A 1 95 ? -14.242 18.625 26.688 1 98.19 95 LEU A O 1
ATOM 715 N N . ILE A 1 96 ? -15.852 19.938 26 1 98 96 ILE A N 1
ATOM 716 C CA . ILE A 1 96 ? -16.906 19.359 26.812 1 98 96 ILE A CA 1
ATOM 717 C C . ILE A 1 96 ? -18.141 19.078 25.938 1 98 96 ILE A C 1
ATOM 719 O O . ILE A 1 96 ? -18.797 20 25.469 1 98 96 ILE A O 1
ATOM 723 N N . VAL A 1 97 ? -18.391 17.844 25.734 1 97.06 97 VAL A N 1
ATOM 724 C CA . VAL A 1 97 ? -19.531 17.422 24.922 1 97.06 97 VAL A CA 1
ATOM 725 C C . VAL A 1 97 ? -20.766 17.281 25.812 1 97.06 97 VAL A C 1
ATOM 727 O O . VAL A 1 97 ? -20.734 16.594 26.844 1 97.06 97 VAL A O 1
ATOM 730 N N . PRO A 1 98 ? -21.844 17.875 25.391 1 96.06 98 PRO A N 1
ATOM 731 C CA . PRO A 1 98 ? -23.062 17.75 26.203 1 96.06 98 PRO A CA 1
ATOM 732 C C . PRO A 1 98 ? -23.703 16.359 26.109 1 96.06 98 PRO A C 1
ATOM 734 O O . PRO A 1 98 ? -23.406 15.609 25.172 1 96.06 98 PRO A O 1
ATOM 737 N N . ALA A 1 99 ? -24.516 16.078 27.031 1 93.5 99 ALA A N 1
ATOM 738 C CA . ALA A 1 99 ? -25.234 14.805 27.062 1 93.5 99 ALA A CA 1
ATOM 739 C C . ALA A 1 99 ? -26.125 14.656 25.828 1 93.5 99 ALA A C 1
ATOM 741 O O . ALA A 1 99 ? -26.219 13.562 25.25 1 93.5 99 ALA A O 1
ATOM 742 N N . GLU A 1 100 ? -26.734 15.781 25.5 1 95.25 100 GLU A N 1
ATOM 743 C CA . GLU A 1 100 ? -27.578 15.805 24.312 1 95.25 100 GLU A CA 1
ATOM 744 C C . GLU A 1 100 ? -27.062 16.812 23.281 1 95.25 100 GLU A C 1
ATOM 746 O O . GLU A 1 100 ? -26.875 18 23.609 1 95.25 100 GLU A O 1
ATOM 751 N N . LEU A 1 101 ? -26.891 16.328 22.078 1 96.5 101 LEU A N 1
ATOM 752 C CA . LEU A 1 101 ? -26.438 17.188 21 1 96.5 101 LEU A CA 1
ATOM 753 C C . LEU A 1 101 ? -27.625 17.828 20.281 1 96.5 101 LEU A C 1
ATOM 755 O O . LEU A 1 101 ? -28.656 17.203 20.109 1 96.5 101 LEU A O 1
ATOM 759 N N . ASN A 1 102 ? -27.484 19.062 19.922 1 97 102 ASN A N 1
ATOM 760 C CA . ASN A 1 102 ? -28.469 19.75 19.094 1 97 102 ASN A CA 1
ATOM 761 C C . ASN A 1 102 ? -28.109 19.703 17.609 1 97 102 ASN A C 1
ATOM 763 O O . ASN A 1 102 ? -27.641 20.688 17.062 1 97 102 ASN A O 1
ATOM 767 N N . LEU A 1 103 ? -28.453 18.641 16.953 1 95.94 103 LEU A N 1
ATOM 768 C CA . LEU A 1 103 ? -28.016 18.438 15.586 1 95.94 103 LEU A CA 1
ATOM 769 C C . LEU A 1 103 ? -28.766 19.344 14.625 1 95.94 103 LEU A C 1
ATOM 771 O O . LEU A 1 103 ? -28.281 19.625 13.531 1 95.94 103 LEU A O 1
ATOM 775 N N . VAL A 1 104 ? -29.891 19.781 14.984 1 93.94 104 VAL A N 1
ATOM 776 C CA . VAL A 1 104 ? -30.703 20.672 14.156 1 93.94 104 VAL A CA 1
ATOM 777 C C . VAL A 1 104 ? -30.031 22.031 14.047 1 93.94 104 VAL A C 1
ATOM 779 O O . VAL A 1 104 ? -30.172 22.719 13.031 1 93.94 104 VAL A O 1
ATOM 782 N N . ALA A 1 105 ? -29.281 22.391 15.039 1 95.25 105 ALA A N 1
ATOM 783 C CA . ALA A 1 105 ? -28.625 23.703 15.109 1 95.25 105 ALA A CA 1
ATOM 784 C C . ALA A 1 105 ? -27.281 23.672 14.383 1 95.25 105 ALA A C 1
ATOM 786 O O . ALA A 1 105 ? -26.547 24.672 14.375 1 95.25 105 ALA A O 1
ATOM 787 N N . MET A 1 106 ? -26.969 22.609 13.719 1 95.38 106 MET A N 1
ATOM 788 C CA . MET A 1 106 ? -25.656 22.484 13.094 1 95.38 106 MET A CA 1
ATOM 789 C C . MET A 1 106 ? -25.438 23.594 12.07 1 95.38 106 MET A C 1
ATOM 791 O O . MET A 1 106 ? -26.297 23.859 11.242 1 95.38 106 MET A O 1
ATOM 795 N N . ASP A 1 107 ? -24.266 24.172 12.148 1 95.19 107 ASP A N 1
ATOM 796 C CA . ASP A 1 107 ? -23.844 25.141 11.133 1 95.19 107 ASP A CA 1
ATOM 797 C C . ASP A 1 107 ? -23.547 24.438 9.812 1 95.19 107 ASP A C 1
ATOM 799 O O . ASP A 1 107 ? -22.422 24.031 9.562 1 95.19 107 ASP A O 1
ATOM 803 N N . ALA A 1 108 ? -24.5 24.484 8.93 1 92.94 108 ALA A N 1
ATOM 804 C CA . ALA A 1 108 ? -24.391 23.766 7.664 1 92.94 108 ALA A CA 1
ATOM 805 C C . ALA A 1 108 ? -23.297 24.359 6.789 1 92.94 108 ALA A C 1
ATOM 807 O O . ALA A 1 108 ? -22.594 23.625 6.07 1 92.94 108 ALA A O 1
ATOM 808 N N . ASP A 1 109 ? -23.156 25.641 6.883 1 91.75 109 ASP A N 1
ATOM 809 C CA . ASP A 1 109 ? -22.141 26.297 6.07 1 91.75 109 ASP A CA 1
ATOM 810 C C . ASP A 1 109 ? -20.734 25.875 6.5 1 91.75 109 ASP A C 1
ATOM 812 O O . ASP A 1 109 ? -19.891 25.578 5.656 1 91.75 109 ASP A O 1
ATOM 816 N N . ALA A 1 110 ? -20.547 25.844 7.777 1 90.62 110 ALA A N 1
ATOM 817 C CA . ALA A 1 110 ? -19.266 25.391 8.297 1 90.62 110 ALA A CA 1
ATOM 818 C C . ALA A 1 110 ? -19.016 23.922 7.949 1 90.62 110 ALA A C 1
ATOM 820 O O . ALA A 1 110 ? -17.891 23.562 7.59 1 90.62 110 ALA A O 1
ATOM 821 N N . ALA A 1 111 ? -20.062 23.188 8.055 1 91.81 111 ALA A N 1
ATOM 822 C CA . ALA A 1 111 ? -19.953 21.766 7.785 1 91.81 111 ALA A CA 1
ATOM 823 C C . ALA A 1 111 ? -19.609 21.5 6.32 1 91.81 111 ALA A C 1
ATOM 825 O O . ALA A 1 111 ? -18.812 20.609 6.012 1 91.81 111 ALA A O 1
ATOM 826 N N . ARG A 1 112 ? -20.062 22.281 5.477 1 90.06 112 ARG A N 1
ATOM 827 C CA . ARG A 1 112 ? -19.859 22.109 4.043 1 90.06 112 ARG A CA 1
ATOM 828 C C . ARG A 1 112 ? -18.438 22.547 3.645 1 90.06 112 ARG A C 1
ATOM 830 O O . ARG A 1 112 ? -17.953 22.156 2.586 1 90.06 112 ARG A O 1
ATOM 837 N N . ARG A 1 113 ? -17.875 23.297 4.477 1 85.06 113 ARG A N 1
ATOM 838 C CA . ARG A 1 113 ? -16.547 23.812 4.16 1 85.06 113 ARG A CA 1
ATOM 839 C C . ARG A 1 113 ? -15.461 22.797 4.496 1 85.06 113 ARG A C 1
ATOM 841 O O . ARG A 1 113 ? -14.305 22.953 4.086 1 85.06 113 ARG A O 1
ATOM 848 N N . THR A 1 114 ? -15.914 21.781 5.199 1 83.06 114 THR A N 1
ATOM 849 C CA . THR A 1 114 ? -14.938 20.75 5.516 1 83.06 114 THR A CA 1
ATOM 850 C C . THR A 1 114 ? -15.438 19.375 5.062 1 83.06 114 THR A C 1
ATOM 852 O O . THR A 1 114 ? -16.625 19.078 5.18 1 83.06 114 THR A O 1
ATOM 855 N N . ARG A 1 115 ? -14.469 18.641 4.539 1 80.81 115 ARG A N 1
ATOM 856 C CA . ARG A 1 115 ? -14.797 17.266 4.133 1 80.81 115 ARG A CA 1
ATOM 857 C C . ARG A 1 115 ? -14.766 16.328 5.328 1 80.81 115 ARG A C 1
ATOM 859 O O . ARG A 1 115 ? -15.289 15.211 5.258 1 80.81 115 ARG A O 1
ATOM 866 N N . SER A 1 116 ? -14.305 16.734 6.434 1 89.31 116 SER A N 1
ATOM 867 C CA . SER A 1 116 ? -14.039 15.891 7.586 1 89.31 116 SER A CA 1
ATOM 868 C C . SER A 1 116 ? -15.312 15.617 8.383 1 89.31 116 SER A C 1
ATOM 870 O O . SER A 1 116 ? -15.328 14.75 9.258 1 89.31 116 SER A O 1
ATOM 872 N N . VAL A 1 117 ? -16.422 16.266 7.965 1 92 117 VAL A N 1
ATOM 873 C CA . VAL A 1 117 ? -17.688 16.109 8.688 1 92 117 VAL A CA 1
ATOM 874 C C . VAL A 1 117 ? -18.188 14.68 8.562 1 92 117 VAL A C 1
ATOM 876 O O . VAL A 1 117 ? -18.938 14.203 9.422 1 92 117 VAL A O 1
ATOM 879 N N . ILE A 1 118 ? -17.75 14.008 7.531 1 92.62 118 ILE A N 1
ATOM 880 C CA . ILE A 1 118 ? -18.172 12.625 7.312 1 92.62 118 ILE A CA 1
ATOM 881 C C . ILE A 1 118 ? -17.766 11.766 8.508 1 92.62 118 ILE A C 1
ATOM 883 O O . ILE A 1 118 ? -18.391 10.75 8.797 1 92.62 118 ILE A O 1
ATOM 887 N N . LEU A 1 119 ? -16.766 12.195 9.289 1 95.69 119 LEU A N 1
ATOM 888 C CA . LEU A 1 119 ? -16.266 11.445 10.43 1 95.69 119 LEU A CA 1
ATOM 889 C C . LEU A 1 119 ? -17.203 11.562 11.617 1 95.69 119 LEU A C 1
ATOM 891 O O . LEU A 1 119 ? -17.047 10.852 12.617 1 95.69 119 LEU A O 1
ATOM 895 N N . PHE A 1 120 ? -18.234 12.367 11.445 1 96.38 120 PHE A N 1
ATOM 896 C CA . PHE A 1 120 ? -19.234 12.461 12.5 1 96.38 120 PHE A CA 1
ATOM 897 C C . PHE A 1 120 ? -20.141 11.242 12.484 1 96.38 120 PHE A C 1
ATOM 899 O O . PHE A 1 120 ? -20.828 10.961 13.469 1 96.38 120 PHE A O 1
ATOM 906 N N . LEU A 1 121 ? -20.203 10.539 11.391 1 95.88 121 LEU A N 1
ATOM 907 C CA . LEU A 1 121 ? -21.109 9.406 11.258 1 95.88 121 LEU A CA 1
ATOM 908 C C . LEU A 1 121 ? -20.859 8.367 12.344 1 95.88 121 LEU A C 1
ATOM 910 O O . LEU A 1 121 ? -21.781 7.938 13.031 1 95.88 121 LEU A O 1
ATOM 914 N N . GLY A 1 122 ? -19.641 8.047 12.539 1 95.38 122 GLY A N 1
ATOM 915 C CA . GLY A 1 122 ? -19.266 7.023 13.5 1 95.38 122 GLY A CA 1
ATOM 916 C C . GLY A 1 122 ? -19.719 7.336 14.914 1 95.38 122 GLY A C 1
ATOM 917 O O . GLY A 1 122 ? -20.484 6.578 15.508 1 95.38 122 GLY A O 1
ATOM 918 N N . PRO A 1 123 ? -19.344 8.469 15.406 1 96.62 123 PRO A N 1
ATOM 919 C CA . PRO A 1 123 ? -19.719 8.812 16.781 1 96.62 123 PRO A CA 1
ATOM 920 C C . PRO A 1 123 ? -21.219 9.047 16.938 1 96.62 123 PRO A C 1
ATOM 922 O O . PRO A 1 123 ? -21.812 8.648 17.938 1 96.62 123 PRO A O 1
ATOM 925 N N . LEU A 1 124 ? -21.859 9.648 15.969 1 96.25 124 LEU A N 1
ATOM 926 C CA . LEU A 1 124 ? -23.25 10.062 16.109 1 96.25 124 LEU A CA 1
ATOM 927 C C . LEU A 1 124 ? -24.188 8.859 16.062 1 96.25 124 LEU A C 1
ATOM 929 O O . LEU A 1 124 ? -25.25 8.883 16.672 1 96.25 124 LEU A O 1
ATOM 933 N N . MET A 1 125 ? -23.75 7.816 15.406 1 95.19 125 MET A N 1
ATOM 934 C CA . MET A 1 125 ? -24.609 6.645 15.289 1 95.19 125 MET A CA 1
ATOM 935 C C . MET A 1 125 ? -24.906 6.047 16.656 1 95.19 125 MET A C 1
ATOM 937 O O . MET A 1 125 ? -25.859 5.277 16.812 1 95.19 125 MET A O 1
ATOM 941 N N . HIS A 1 126 ? -24.109 6.379 17.609 1 93.25 126 HIS A N 1
ATOM 942 C CA . HIS A 1 126 ? -24.266 5.844 18.969 1 93.25 126 HIS A CA 1
ATOM 943 C C . HIS A 1 126 ? -25.094 6.789 19.828 1 93.25 126 HIS A C 1
ATOM 945 O O . HIS A 1 126 ? -25.469 6.438 20.953 1 93.25 126 HIS A O 1
ATOM 951 N N . ARG A 1 127 ? -25.359 7.934 19.328 1 92.69 127 ARG A N 1
ATOM 952 C CA . ARG A 1 127 ? -26 8.961 20.156 1 92.69 127 ARG A CA 1
ATOM 953 C C . ARG A 1 127 ? -27.453 9.188 19.719 1 92.69 127 ARG A C 1
ATOM 955 O O . ARG A 1 127 ? -28.297 9.539 20.531 1 92.69 127 ARG A O 1
ATOM 962 N N . VAL A 1 128 ? -27.641 9.062 18.438 1 93.69 128 VAL A N 1
ATOM 963 C CA . VAL A 1 128 ? -28.969 9.352 17.891 1 93.69 128 VAL A CA 1
ATOM 964 C C . VAL A 1 128 ? -29.312 8.32 16.812 1 93.69 128 VAL A C 1
ATOM 966 O O . VAL A 1 128 ? -28.453 7.875 16.062 1 93.69 128 VAL A O 1
ATOM 969 N N . ASP A 1 129 ? -30.547 8 16.703 1 94.12 129 ASP A N 1
ATOM 970 C CA . ASP A 1 129 ? -31 6.953 15.781 1 94.12 129 ASP A CA 1
ATOM 971 C C . ASP A 1 129 ? -31.062 7.473 14.344 1 94.12 129 ASP A C 1
ATOM 973 O O . ASP A 1 129 ? -30.828 6.723 13.398 1 94.12 129 ASP A O 1
ATOM 977 N N . GLN A 1 130 ? -31.5 8.727 14.281 1 95.38 130 GLN A N 1
ATOM 978 C CA . GLN A 1 130 ? -31.609 9.359 12.977 1 95.38 130 GLN A CA 1
ATOM 979 C C . GLN A 1 130 ? -30.953 10.742 12.977 1 95.38 130 GLN A C 1
ATOM 981 O O . GLN A 1 130 ? -31.109 11.5 13.93 1 95.38 130 GLN A O 1
ATOM 986 N N . PHE A 1 131 ? -30.156 11 11.906 1 95.62 131 PHE A N 1
ATOM 987 C CA . PHE A 1 131 ? -29.547 12.32 11.812 1 95.62 131 PHE A CA 1
ATOM 988 C C . PHE A 1 131 ? -29.156 12.625 10.367 1 95.62 131 PHE A C 1
ATOM 990 O O . PHE A 1 131 ? -29.188 11.742 9.516 1 95.62 131 PHE A O 1
ATOM 997 N N . GLU A 1 132 ? -28.891 13.875 10.172 1 94.38 132 GLU A N 1
ATOM 998 C CA . GLU A 1 132 ? -28.469 14.367 8.859 1 94.38 132 GLU A CA 1
ATOM 999 C C . GLU A 1 132 ? -27.219 15.219 8.953 1 94.38 132 GLU A C 1
ATOM 1001 O O . GLU A 1 132 ? -27.078 16.031 9.875 1 94.38 132 GLU A O 1
ATOM 1006 N N . LEU A 1 133 ? -26.266 14.938 8.086 1 94 133 LEU A N 1
ATOM 1007 C CA . LEU A 1 133 ? -25.031 15.719 8.016 1 94 133 LEU A CA 1
ATOM 1008 C C . LEU A 1 133 ? -24.906 16.406 6.668 1 94 133 LEU A C 1
ATOM 1010 O O . LEU A 1 133 ? -24.953 15.766 5.621 1 94 133 LEU A O 1
ATOM 1014 N N . PRO A 1 134 ? -24.719 17.703 6.715 1 92.12 134 PRO A N 1
ATOM 1015 C CA . PRO A 1 134 ? -24.5 18.406 5.449 1 92.12 134 PRO A CA 1
ATOM 1016 C C . PRO A 1 134 ? -23.188 18.016 4.781 1 92.12 134 PRO A C 1
ATOM 1018 O O . PRO A 1 134 ? -22.203 17.719 5.469 1 92.12 134 PRO A O 1
ATOM 1021 N N . HIS A 1 135 ? -23.203 17.906 3.535 1 85.31 135 HIS A N 1
ATOM 1022 C CA . HIS A 1 135 ? -21.953 17.734 2.797 1 85.31 135 HIS A CA 1
ATOM 1023 C C . HIS A 1 135 ? -21.875 18.703 1.616 1 85.31 135 HIS A C 1
ATOM 1025 O O . HIS A 1 135 ? -22.891 19.25 1.189 1 85.31 135 HIS A O 1
ATOM 1031 N N . ALA A 1 136 ? -20.562 19.312 1.342 1 68.25 136 ALA A N 1
ATOM 1032 C CA . ALA A 1 136 ? -20.375 20.297 0.293 1 68.25 136 ALA A CA 1
ATOM 1033 C C . ALA A 1 136 ? -20.984 19.844 -1.027 1 68.25 136 ALA A C 1
ATOM 1035 O O . ALA A 1 136 ? -20.953 18.656 -1.345 1 68.25 136 ALA A O 1
ATOM 1036 N N . SER A 1 137 ? -21.875 20.844 -1.502 1 57.22 137 SER A N 1
ATOM 1037 C CA . SER A 1 137 ? -22.531 20.688 -2.795 1 57.22 137 SER A CA 1
ATOM 1038 C C . SER A 1 137 ? -21.531 20.672 -3.934 1 57.22 137 SER A C 1
ATOM 1040 O O . SER A 1 137 ? -20.422 21.203 -3.797 1 57.22 137 SER A O 1
ATOM 1042 N N . GLY A 1 138 ? -21.609 19.906 -4.941 1 48.78 138 GLY A N 1
ATOM 1043 C CA . GLY A 1 138 ? -20.828 19.938 -6.168 1 48.78 138 GLY A CA 1
ATOM 1044 C C . GLY A 1 138 ? -19.75 18.875 -6.211 1 48.78 138 GLY A C 1
ATOM 1045 O O . GLY A 1 138 ? -19.094 18.688 -7.242 1 48.78 138 GLY A O 1
ATOM 1046 N N . CYS A 1 139 ? -19.141 19.047 -5.016 1 44.16 139 CYS A N 1
ATOM 1047 C CA . CYS A 1 139 ? -18.109 18.016 -5.121 1 44.16 139 CYS A CA 1
ATOM 1048 C C . CYS A 1 139 ? -18.719 16.672 -5.484 1 44.16 139 CYS A C 1
ATOM 1050 O O . CYS A 1 139 ? -19.609 16.188 -4.789 1 44.16 139 CYS A O 1
ATOM 1052 N N . ASP A 1 140 ? -19.016 16.625 -6.562 1 44.69 140 ASP A N 1
ATOM 1053 C CA . ASP A 1 140 ? -19.156 15.219 -6.941 1 44.69 140 ASP A CA 1
ATOM 1054 C C . ASP A 1 140 ? -18.453 14.305 -5.938 1 44.69 140 ASP A C 1
ATOM 1056 O O . ASP A 1 140 ? -17.391 13.758 -6.227 1 44.69 140 ASP A O 1
ATOM 1060 N N . LEU A 1 141 ? -18.078 14.789 -4.879 1 50.19 141 LEU A N 1
ATOM 1061 C CA . LEU A 1 141 ? -17.734 13.82 -3.85 1 50.19 141 LEU A CA 1
ATOM 1062 C C . LEU A 1 141 ? -18.516 12.523 -4.031 1 50.19 141 LEU A C 1
ATOM 1064 O O . LEU A 1 141 ? -19.703 12.461 -3.723 1 50.19 141 LEU A O 1
ATOM 1068 N N . GLY A 1 142 ? -18.516 12.234 -5.254 1 50.31 142 GLY A N 1
ATOM 1069 C CA . GLY A 1 142 ? -19.234 11.156 -5.922 1 50.31 142 GLY A CA 1
ATOM 1070 C C . GLY A 1 142 ? -19.422 9.938 -5.043 1 50.31 142 GLY A C 1
ATOM 1071 O O . GLY A 1 142 ? -18.766 9.797 -4.012 1 50.31 142 GLY A O 1
ATOM 1072 N N . THR A 1 143 ? -20.594 9.422 -5.16 1 54.88 143 THR A N 1
ATOM 1073 C CA . THR A 1 143 ? -20.953 8.086 -4.695 1 54.88 143 THR A CA 1
ATOM 1074 C C . THR A 1 143 ? -19.703 7.223 -4.504 1 54.88 143 THR A C 1
ATOM 1076 O O . THR A 1 143 ? -19.609 6.465 -3.539 1 54.88 143 THR A O 1
ATOM 1079 N N . ARG A 1 144 ? -18.625 7.738 -4.953 1 57.53 144 ARG A N 1
ATOM 1080 C CA . ARG A 1 144 ? -17.422 6.906 -4.977 1 57.53 144 ARG A CA 1
ATOM 1081 C C . ARG A 1 144 ? -16.609 7.082 -3.701 1 57.53 144 ARG A C 1
ATOM 1083 O O . ARG A 1 144 ? -16.016 6.125 -3.201 1 57.53 144 ARG A O 1
ATOM 1090 N N . THR A 1 145 ? -16.703 8.273 -3.225 1 65.12 145 THR A N 1
ATOM 1091 C CA . THR A 1 145 ? -15.867 8.57 -2.064 1 65.12 145 THR A CA 1
ATOM 1092 C C . THR A 1 145 ? -16.562 8.148 -0.775 1 65.12 145 THR A C 1
ATOM 1094 O O . THR A 1 145 ? -15.906 7.816 0.213 1 65.12 145 THR A O 1
ATOM 1097 N N . VAL A 1 146 ? -17.781 8.062 -0.868 1 78.94 146 VAL A N 1
ATOM 1098 C CA . VAL A 1 146 ? -18.547 7.871 0.358 1 78.94 146 VAL A CA 1
ATOM 1099 C C . VAL A 1 146 ? -18.828 6.383 0.561 1 78.94 146 VAL A C 1
ATOM 1101 O O . VAL A 1 146 ? -18.938 5.914 1.696 1 78.94 146 VAL A O 1
ATOM 1104 N N . GLU A 1 147 ? -18.828 5.688 -0.482 1 83.25 147 GLU A N 1
ATOM 1105 C CA . GLU A 1 147 ? -19.281 4.301 -0.464 1 83.25 147 GLU A CA 1
ATOM 1106 C C . GLU A 1 147 ? -18.406 3.438 0.436 1 83.25 147 GLU A C 1
ATOM 1108 O O . GLU A 1 147 ? -18.906 2.605 1.193 1 83.25 147 GLU A O 1
ATOM 1113 N N . PRO A 1 148 ? -17.156 3.691 0.41 1 85.56 148 PRO A N 1
ATOM 1114 C CA . PRO A 1 148 ? -16.344 2.875 1.311 1 85.56 148 PRO A CA 1
ATOM 1115 C C . PRO A 1 148 ? -16.703 3.072 2.779 1 85.56 148 PRO A C 1
ATOM 1117 O O . PRO A 1 148 ? -16.656 2.121 3.564 1 85.56 148 PRO A O 1
ATOM 1120 N N . HIS A 1 149 ? -17.047 4.234 3.105 1 90.69 149 HIS A N 1
ATOM 1121 C CA . HIS A 1 149 ? -17.484 4.516 4.473 1 90.69 149 HIS A CA 1
ATOM 1122 C C . HIS A 1 149 ? -18.797 3.797 4.797 1 90.69 149 HIS A C 1
ATOM 1124 O O . HIS A 1 149 ? -18.922 3.176 5.855 1 90.69 149 HIS A O 1
ATOM 1130 N N . MET A 1 150 ? -19.672 3.844 3.84 1 88.81 150 MET A N 1
ATOM 1131 C CA . MET A 1 150 ? -21 3.281 4.043 1 88.81 150 MET A CA 1
ATOM 1132 C C . MET A 1 150 ? -20.938 1.767 4.211 1 88.81 150 MET A C 1
ATOM 1134 O O . MET A 1 150 ? -21.609 1.201 5.07 1 88.81 150 MET A O 1
ATOM 1138 N N . THR A 1 151 ? -20.125 1.216 3.412 1 87.19 151 THR A N 1
ATOM 1139 C CA . THR A 1 151 ? -19.969 -0.234 3.477 1 87.19 151 THR A CA 1
ATOM 1140 C C . THR A 1 151 ? -19.469 -0.664 4.852 1 87.19 151 THR A C 1
ATOM 1142 O O . THR A 1 151 ? -19.969 -1.625 5.434 1 87.19 151 THR A O 1
ATOM 1145 N N . ALA A 1 152 ? -18.547 0.019 5.371 1 91.88 152 ALA A N 1
ATOM 1146 C CA . ALA A 1 152 ? -17.984 -0.311 6.676 1 91.88 152 ALA A CA 1
ATOM 1147 C C . ALA A 1 152 ? -19 -0.047 7.789 1 91.88 152 ALA A C 1
ATOM 1149 O O . ALA A 1 152 ? -19.172 -0.874 8.688 1 91.88 152 ALA A O 1
ATOM 1150 N N . LEU A 1 153 ? -19.688 1.033 7.711 1 94.25 153 LEU A N 1
ATOM 1151 C CA . LEU A 1 153 ? -20.578 1.455 8.781 1 94.25 153 LEU A CA 1
ATOM 1152 C C . LEU A 1 153 ? -21.844 0.606 8.797 1 94.25 153 LEU A C 1
ATOM 1154 O O . LEU A 1 153 ? -22.469 0.432 9.844 1 94.25 153 LEU A O 1
ATOM 1158 N N . ARG A 1 154 ? -22.203 0.05 7.668 1 92.12 154 ARG A N 1
ATOM 1159 C CA . ARG A 1 154 ? -23.344 -0.846 7.59 1 92.12 154 ARG A CA 1
ATOM 1160 C C . ARG A 1 154 ? -23.156 -2.07 8.477 1 92.12 154 ARG A C 1
ATOM 1162 O O . ARG A 1 154 ? -24.109 -2.602 9.039 1 92.12 154 ARG A O 1
ATOM 1169 N N . SER A 1 155 ? -21.938 -2.451 8.609 1 92.06 155 SER A N 1
ATOM 1170 C CA . SER A 1 155 ? -21.625 -3.586 9.469 1 92.06 155 SER A CA 1
ATOM 1171 C C . SER A 1 155 ? -22.016 -3.312 10.914 1 92.06 155 SER A C 1
ATOM 1173 O O . SER A 1 155 ? -22.203 -4.246 11.695 1 92.06 155 SER A O 1
ATOM 1175 N N . PHE A 1 156 ? -22.141 -2.039 11.227 1 93.94 156 PHE A N 1
ATOM 1176 C CA . PHE A 1 156 ? -22.531 -1.655 12.586 1 93.94 156 PHE A CA 1
ATOM 1177 C C . PHE A 1 156 ? -23.984 -1.251 12.641 1 93.94 156 PHE A C 1
ATOM 1179 O O . PHE A 1 156 ? -24.469 -0.796 13.68 1 93.94 156 PHE A O 1
ATOM 1186 N N . GLY A 1 157 ? -24.672 -1.306 11.492 1 93 157 GLY A N 1
ATOM 1187 C CA . GLY A 1 157 ? -26.094 -1.058 11.461 1 93 157 GLY A CA 1
ATOM 1188 C C . GLY A 1 157 ? -26.453 0.345 11.008 1 93 157 GLY A C 1
ATOM 1189 O O . GLY A 1 157 ? -27.594 0.778 11.141 1 93 157 GLY A O 1
ATOM 1190 N N . LEU A 1 158 ? -25.484 1.084 10.477 1 94.12 158 LEU A N 1
ATOM 1191 C CA . LEU A 1 158 ? -25.797 2.432 10.008 1 94.12 158 LEU A CA 1
ATOM 1192 C C . LEU A 1 158 ? -26.125 2.428 8.516 1 94.12 158 LEU A C 1
ATOM 1194 O O . LEU A 1 158 ? -25.297 2.023 7.699 1 94.12 158 LEU A O 1
ATOM 1198 N N . GLU A 1 159 ? -27.266 2.828 8.25 1 92.94 159 GLU A N 1
ATOM 1199 C CA . GLU A 1 159 ? -27.656 3.047 6.859 1 92.94 159 GLU A CA 1
ATOM 1200 C C . GLU A 1 159 ? -27.594 4.527 6.492 1 92.94 159 GLU A C 1
ATOM 1202 O O . GLU A 1 159 ? -28.141 5.375 7.191 1 92.94 159 GLU A O 1
ATOM 1207 N N . VAL A 1 160 ? -26.875 4.812 5.441 1 91.44 160 VAL A N 1
ATOM 1208 C CA . VAL A 1 160 ? -26.688 6.203 5.043 1 91.44 160 VAL A CA 1
ATOM 1209 C C . VAL A 1 160 ? -27.188 6.402 3.611 1 91.44 160 VAL A C 1
ATOM 1211 O O . VAL A 1 160 ? -26.812 5.66 2.705 1 91.44 160 VAL A O 1
ATOM 1214 N N . VAL A 1 161 ? -28.078 7.316 3.412 1 88.75 161 VAL A N 1
ATOM 1215 C CA . VAL A 1 161 ? -28.531 7.727 2.09 1 88.75 161 VAL A CA 1
ATOM 1216 C C . VAL A 1 161 ? -27.906 9.07 1.72 1 88.75 161 VAL A C 1
ATOM 1218 O O . VAL A 1 161 ? -28.047 10.047 2.459 1 88.75 161 VAL A O 1
ATOM 1221 N N . VAL A 1 162 ? -27.25 9.078 0.639 1 87.06 162 VAL A N 1
ATOM 1222 C CA . VAL A 1 162 ? -26.609 10.305 0.182 1 87.06 162 VAL A CA 1
ATOM 1223 C C . VAL A 1 162 ? -27.594 11.117 -0.664 1 87.06 162 VAL A C 1
ATOM 1225 O O . VAL A 1 162 ? -28.109 10.625 -1.672 1 87.06 162 VAL A O 1
ATOM 1228 N N . THR A 1 163 ? -27.844 12.289 -0.237 1 87.44 163 THR A N 1
ATOM 1229 C CA . THR A 1 163 ? -28.688 13.203 -1.003 1 87.44 163 THR A CA 1
ATOM 1230 C C . THR A 1 163 ? -27.844 14.281 -1.677 1 87.44 163 THR A C 1
ATOM 1232 O O . THR A 1 163 ? -26.609 14.227 -1.644 1 87.44 163 THR A O 1
ATOM 1235 N N . GLU A 1 164 ? -28.406 15.219 -2.297 1 83.25 164 GLU A N 1
ATOM 1236 C CA . GLU A 1 164 ? -27.719 16.297 -3 1 83.25 164 GLU A CA 1
ATOM 1237 C C . GLU A 1 164 ? -26.938 17.188 -2.029 1 83.25 164 GLU A C 1
ATOM 1239 O O . GLU A 1 164 ? -25.891 17.719 -2.379 1 83.25 164 GLU A O 1
ATOM 1244 N N . SER A 1 165 ? -27.5 17.172 -0.826 1 86.94 165 SER A N 1
ATOM 1245 C CA . SER A 1 165 ? -26.891 18.188 0.035 1 86.94 165 SER A CA 1
ATOM 1246 C C . SER A 1 165 ? -26.547 17.609 1.4 1 86.94 165 SER A C 1
ATOM 1248 O O . SER A 1 165 ? -25.984 18.312 2.25 1 86.94 165 SER A O 1
ATOM 1250 N N . SER A 1 166 ? -26.922 16.297 1.568 1 90.38 166 SER A N 1
ATOM 1251 C CA . SER A 1 166 ? -26.703 15.797 2.922 1 90.38 166 SER A CA 1
ATOM 1252 C C . SER A 1 166 ? -26.547 14.273 2.934 1 90.38 166 SER A C 1
ATOM 1254 O O . SER A 1 166 ? -26.859 13.609 1.951 1 90.38 166 SER A O 1
ATOM 1256 N N . TYR A 1 167 ? -25.938 13.805 4.055 1 90.62 167 TYR A N 1
ATOM 1257 C CA . TYR A 1 167 ? -26 12.398 4.441 1 90.62 167 TYR A CA 1
ATOM 1258 C C . TYR A 1 167 ? -27.156 12.148 5.402 1 90.62 167 TYR A C 1
ATOM 1260 O O . TYR A 1 167 ? -27.172 12.672 6.516 1 90.62 167 TYR A O 1
ATOM 1268 N N . ARG A 1 168 ? -28.094 11.367 4.98 1 93.88 168 ARG A N 1
ATOM 1269 C CA . ARG A 1 168 ? -29.156 10.938 5.883 1 93.88 168 ARG A CA 1
ATOM 1270 C C . ARG A 1 168 ? -28.859 9.57 6.477 1 93.88 168 ARG A C 1
ATOM 1272 O O . ARG A 1 168 ? -28.766 8.578 5.746 1 93.88 168 ARG A O 1
ATOM 1279 N N . ALA A 1 169 ? -28.75 9.57 7.754 1 94.94 169 ALA A N 1
ATOM 1280 C CA . ALA A 1 169 ? -28.281 8.344 8.398 1 94.94 169 ALA A CA 1
ATOM 1281 C C . ALA A 1 169 ? -29.344 7.805 9.359 1 94.94 169 ALA A C 1
ATOM 1283 O O . ALA A 1 169 ? -30.031 8.57 10.039 1 94.94 169 ALA A O 1
ATOM 1284 N N . GLN A 1 170 ? -29.469 6.504 9.359 1 95.62 170 GLN A N 1
ATOM 1285 C CA . GLN A 1 170 ? -30.328 5.773 10.289 1 95.62 170 GLN A CA 1
ATOM 1286 C C . GLN A 1 170 ? -29.562 4.625 10.945 1 95.62 170 GLN A C 1
ATOM 1288 O O . GLN A 1 170 ? -29.031 3.758 10.258 1 95.62 170 GLN A O 1
ATOM 1293 N N . ALA A 1 171 ? -29.562 4.633 12.203 1 93.12 171 ALA A N 1
ATOM 1294 C CA . ALA A 1 171 ? -28.859 3.59 12.953 1 93.12 171 ALA A CA 1
ATOM 1295 C C . ALA A 1 171 ? -29.828 2.533 13.461 1 93.12 171 ALA A C 1
ATOM 1297 O O . ALA A 1 171 ? -30.844 2.861 14.102 1 93.12 171 ALA A O 1
ATOM 1298 N N . ALA A 1 172 ? -29.547 1.342 13.016 1 87.19 172 ALA A N 1
ATOM 1299 C CA . ALA A 1 172 ? -30.344 0.232 13.539 1 87.19 172 ALA A CA 1
ATOM 1300 C C . ALA A 1 172 ? -29.766 -0.293 14.852 1 87.19 172 ALA A C 1
ATOM 1302 O O . ALA A 1 172 ? -28.547 -0.257 15.047 1 87.19 172 ALA A O 1
ATOM 1303 N N . LYS A 1 173 ? -30.75 -0.79 15.641 1 78.38 173 LYS A N 1
ATOM 1304 C CA . LYS A 1 173 ? -30.328 -1.352 16.922 1 78.38 173 LYS A CA 1
ATOM 1305 C C . LYS A 1 173 ? -30.047 -2.846 16.797 1 78.38 173 LYS A C 1
ATOM 1307 O O . LYS A 1 173 ? -30.625 -3.525 15.953 1 78.38 173 LYS A O 1
ATOM 1312 N N . ASN A 1 174 ? -29.078 -3.389 17.359 1 79.06 174 ASN A N 1
ATOM 1313 C CA . ASN A 1 174 ? -28.797 -4.809 17.547 1 79.06 174 ASN A CA 1
ATOM 1314 C C . ASN A 1 174 ? -28.141 -5.418 16.312 1 79.06 174 ASN A C 1
ATOM 1316 O O . ASN A 1 174 ? -28.438 -6.559 15.953 1 79.06 174 ASN A O 1
ATOM 1320 N N . ILE A 1 175 ? -27.562 -4.637 15.594 1 81.12 175 ILE A N 1
ATOM 1321 C CA . ILE A 1 175 ? -26.781 -5.18 14.484 1 81.12 175 ILE A CA 1
ATOM 1322 C C . ILE A 1 175 ? -25.312 -5.309 14.898 1 81.12 175 ILE A C 1
ATOM 1324 O O . ILE A 1 175 ? -24.75 -4.387 15.484 1 81.12 175 ILE A O 1
ATOM 1328 N N . SER A 1 176 ? -24.844 -6.586 14.68 1 80.81 176 SER A N 1
ATOM 1329 C CA . SER A 1 176 ? -23.453 -6.879 15.023 1 80.81 176 SER A CA 1
ATOM 1330 C C . SER A 1 176 ? -22.688 -7.406 13.812 1 80.81 176 SER A C 1
ATOM 1332 O O . SER A 1 176 ? -23.25 -8.117 12.977 1 80.81 176 SER A O 1
ATOM 1334 N N . PRO A 1 177 ? -21.484 -6.988 13.82 1 81.25 177 PRO A N 1
ATOM 1335 C CA . PRO A 1 177 ? -20.672 -7.582 12.75 1 81.25 177 PRO A CA 1
ATOM 1336 C C . PRO A 1 177 ? -20.516 -9.094 12.898 1 81.25 177 PRO A C 1
ATOM 1338 O O . PRO A 1 177 ? -20.203 -9.586 13.984 1 81.25 177 PRO A O 1
ATOM 1341 N N . GLU A 1 178 ? -20.812 -9.836 11.836 1 77.69 178 GLU A N 1
ATOM 1342 C CA . GLU A 1 178 ? -20.719 -11.297 11.844 1 77.69 178 GLU A CA 1
ATOM 1343 C C . GLU A 1 178 ? -19.359 -11.766 11.344 1 77.69 178 GLU A C 1
ATOM 1345 O O . GLU A 1 178 ? -18.922 -12.875 11.664 1 77.69 178 GLU A O 1
ATOM 1350 N N . ARG A 1 179 ? -18.75 -11 10.555 1 84.38 179 ARG A N 1
ATOM 1351 C CA . ARG A 1 179 ? -17.469 -11.289 9.938 1 84.38 179 ARG A CA 1
ATOM 1352 C C . ARG A 1 179 ? -16.531 -10.086 10.016 1 84.38 179 ARG A C 1
ATOM 1354 O O . ARG A 1 179 ? -16.969 -8.977 10.32 1 84.38 179 ARG A O 1
ATOM 1361 N N . PRO A 1 180 ? -15.273 -10.32 9.836 1 92 180 PRO A N 1
ATOM 1362 C CA . PRO A 1 180 ? -14.359 -9.172 9.781 1 92 180 PRO A CA 1
ATOM 1363 C C . PRO A 1 180 ? -14.789 -8.133 8.75 1 92 180 PRO A C 1
ATOM 1365 O O . PRO A 1 180 ? -15.305 -8.477 7.691 1 92 180 PRO A O 1
ATOM 1368 N N . ILE A 1 181 ? -14.703 -6.91 9.18 1 94.5 181 ILE A N 1
ATOM 1369 C CA . ILE A 1 181 ? -14.984 -5.797 8.281 1 94.5 181 ILE A CA 1
ATOM 1370 C C . ILE A 1 181 ? -13.789 -5.57 7.355 1 94.5 181 ILE A C 1
ATOM 1372 O O . ILE A 1 181 ? -12.727 -5.121 7.801 1 94.5 181 ILE A O 1
ATOM 1376 N N . VAL A 1 182 ? -13.961 -5.871 6.086 1 92.75 182 VAL A N 1
ATOM 1377 C CA . VAL A 1 182 ? -12.891 -5.727 5.109 1 92.75 182 VAL A CA 1
ATOM 1378 C C . VAL A 1 182 ? -13.031 -4.395 4.375 1 92.75 182 VAL A C 1
ATOM 1380 O O . VAL A 1 182 ? -14.008 -4.184 3.648 1 92.75 182 VAL A O 1
ATOM 1383 N N . LEU A 1 183 ? -12.055 -3.549 4.602 1 94.06 183 LEU A N 1
ATOM 1384 C CA . LEU A 1 183 ? -12.055 -2.287 3.867 1 94.06 183 LEU A CA 1
ATOM 1385 C C . LEU A 1 183 ? -11.477 -2.471 2.469 1 94.06 183 LEU A C 1
ATOM 1387 O O . LEU A 1 183 ? -10.312 -2.844 2.32 1 94.06 183 LEU A O 1
ATOM 1391 N N . ILE A 1 184 ? -12.188 -2.16 1.456 1 88.25 184 ILE A N 1
ATOM 1392 C CA . ILE A 1 184 ? -11.773 -2.363 0.072 1 88.25 184 ILE A CA 1
ATOM 1393 C C . ILE A 1 184 ? -10.617 -1.421 -0.265 1 88.25 184 ILE A C 1
ATOM 1395 O O . ILE A 1 184 ? -9.711 -1.787 -1.013 1 88.25 184 ILE A O 1
ATOM 1399 N N . GLU A 1 185 ? -10.672 -0.256 0.383 1 87.12 185 GLU A N 1
ATOM 1400 C CA . GLU A 1 185 ? -9.586 0.703 0.245 1 87.12 185 GLU A CA 1
ATOM 1401 C C . GLU A 1 185 ? -8.914 0.973 1.589 1 87.12 185 GLU A C 1
ATOM 1403 O O . GLU A 1 185 ? -9.586 1.085 2.613 1 87.12 185 GLU A O 1
ATOM 1408 N N . ARG A 1 186 ? -7.582 1.009 1.477 1 91.62 186 ARG A N 1
ATOM 1409 C CA . ARG A 1 186 ? -6.844 1.319 2.697 1 91.62 186 ARG A CA 1
ATOM 1410 C C . ARG A 1 186 ? -6.781 2.824 2.932 1 91.62 186 ARG A C 1
ATOM 1412 O O . ARG A 1 186 ? -5.695 3.402 3.002 1 91.62 186 ARG A O 1
ATOM 1419 N N . GLY A 1 187 ? -7.922 3.41 3.166 1 93 187 GLY A N 1
ATOM 1420 C CA . GLY A 1 187 ? -8.008 4.848 3.369 1 93 187 GLY A CA 1
ATOM 1421 C C . GLY A 1 187 ? -7.938 5.246 4.832 1 93 187 GLY A C 1
ATOM 1422 O O . GLY A 1 187 ? -8.477 4.555 5.695 1 93 187 GLY A O 1
ATOM 1423 N N . ASP A 1 188 ? -7.297 6.34 5.082 1 95.81 188 ASP A N 1
ATOM 1424 C CA . ASP A 1 188 ? -7.176 6.836 6.453 1 95.81 188 ASP A CA 1
ATOM 1425 C C . ASP A 1 188 ? -8.547 7.168 7.039 1 95.81 188 ASP A C 1
ATOM 1427 O O . ASP A 1 188 ? -8.891 6.699 8.125 1 95.81 188 ASP A O 1
ATOM 1431 N N . THR A 1 189 ? -9.328 7.895 6.266 1 95 189 THR A N 1
ATOM 1432 C CA . THR A 1 189 ? -10.602 8.398 6.77 1 95 189 THR A CA 1
ATOM 1433 C C . THR A 1 189 ? -11.609 7.266 6.93 1 95 189 THR A C 1
ATOM 1435 O O . THR A 1 189 ? -12.406 7.266 7.871 1 95 189 THR A O 1
ATOM 1438 N N . VAL A 1 190 ? -11.594 6.348 6.016 1 95.19 190 VAL A N 1
ATOM 1439 C CA . VAL A 1 190 ? -12.508 5.215 6.121 1 95.19 190 VAL A CA 1
ATOM 1440 C C . VAL A 1 190 ? -12.164 4.391 7.363 1 95.19 190 VAL A C 1
ATOM 1442 O O . VAL A 1 190 ? -13.062 3.957 8.094 1 95.19 190 VAL A O 1
ATOM 1445 N N . THR A 1 191 ? -10.883 4.16 7.594 1 97.75 191 THR A N 1
ATOM 1446 C CA . THR A 1 191 ? -10.453 3.434 8.781 1 97.75 191 THR A CA 1
ATOM 1447 C C . THR A 1 191 ? -10.867 4.18 10.047 1 97.75 191 THR A C 1
ATOM 1449 O O . THR A 1 191 ? -11.375 3.57 11 1 97.75 191 THR A O 1
ATOM 1452 N N . GLU A 1 192 ? -10.656 5.477 10.023 1 98.25 192 GLU A N 1
ATOM 1453 C CA . GLU A 1 192 ? -11.008 6.297 11.18 1 98.25 192 GLU A CA 1
ATOM 1454 C C . GLU A 1 192 ? -12.5 6.215 11.484 1 98.25 192 GLU A C 1
ATOM 1456 O O . GLU A 1 192 ? -12.891 6.027 12.641 1 98.25 192 GLU A O 1
ATOM 1461 N N . ASN A 1 193 ? -13.289 6.336 10.477 1 97.19 193 ASN A N 1
ATOM 1462 C CA . ASN A 1 193 ? -14.734 6.266 10.656 1 97.19 193 ASN A CA 1
ATOM 1463 C C . ASN A 1 193 ? -15.164 4.91 11.211 1 97.19 193 ASN A C 1
ATOM 1465 O O . ASN A 1 193 ? -16.031 4.84 12.078 1 97.19 193 ASN A O 1
ATOM 1469 N N . THR A 1 194 ? -14.586 3.887 10.703 1 97.75 194 THR A N 1
ATOM 1470 C CA . THR A 1 194 ? -14.859 2.531 11.164 1 97.75 194 THR A CA 1
ATOM 1471 C C . THR A 1 194 ? -14.469 2.365 12.633 1 97.75 194 THR A C 1
ATOM 1473 O O . THR A 1 194 ? -15.219 1.771 13.414 1 97.75 194 THR A O 1
ATOM 1476 N N . LEU A 1 195 ? -13.32 2.902 13 1 98.69 195 LEU A N 1
ATOM 1477 C CA . LEU A 1 195 ? -12.836 2.846 14.375 1 98.69 195 LEU A CA 1
ATOM 1478 C C . LEU A 1 195 ? -13.781 3.598 15.305 1 98.69 195 LEU A C 1
ATOM 1480 O O . LEU A 1 195 ? -14.07 3.135 16.422 1 98.69 195 LEU A O 1
ATOM 1484 N N . LEU A 1 196 ? -14.227 4.738 14.859 1 98.5 196 LEU A N 1
ATOM 1485 C CA . LEU A 1 196 ? -15.133 5.551 15.672 1 98.5 196 LEU A CA 1
ATOM 1486 C C . LEU A 1 196 ? -16.438 4.816 15.922 1 98.5 196 LEU A C 1
ATOM 1488 O O . LEU A 1 196 ? -17 4.883 17.031 1 98.5 196 LEU A O 1
ATOM 1492 N N . ALA A 1 197 ? -16.922 4.098 14.891 1 97.31 197 ALA A N 1
ATOM 1493 C CA . ALA A 1 197 ? -18.109 3.275 15.055 1 97.31 197 ALA A CA 1
ATOM 1494 C C . ALA A 1 197 ? -17.844 2.094 15.977 1 97.31 197 ALA A C 1
ATOM 1496 O O . ALA A 1 197 ? -18.641 1.797 16.859 1 97.31 197 ALA A O 1
ATOM 1497 N N . ALA A 1 198 ? -16.719 1.493 15.828 1 97.94 198 ALA A N 1
ATOM 1498 C CA . ALA A 1 198 ? -16.359 0.309 16.609 1 97.94 198 ALA A CA 1
ATOM 1499 C C . ALA A 1 198 ? -16.156 0.66 18.078 1 97.94 198 ALA A C 1
ATOM 1501 O O . ALA A 1 198 ? -16.391 -0.172 18.953 1 97.94 198 ALA A O 1
ATOM 1502 N N . ALA A 1 199 ? -15.766 1.856 18.359 1 98.19 199 ALA A N 1
ATOM 1503 C CA . ALA A 1 199 ? -15.32 2.285 19.688 1 98.19 199 ALA A CA 1
ATOM 1504 C C . ALA A 1 199 ? -16.438 2.135 20.703 1 98.19 199 ALA A C 1
ATOM 1506 O O . ALA A 1 199 ? -16.188 1.79 21.859 1 98.19 199 ALA A O 1
ATOM 1507 N N . ARG A 1 200 ? -17.688 2.365 20.297 1 96.31 200 ARG A N 1
ATOM 1508 C CA . ARG A 1 200 ? -18.766 2.273 21.25 1 96.31 200 ARG A CA 1
ATOM 1509 C C . ARG A 1 200 ? -19.672 1.076 20.953 1 96.31 200 ARG A C 1
ATOM 1511 O O . ARG A 1 200 ? -20.734 0.934 21.547 1 96.31 200 ARG A O 1
ATOM 1518 N N . TYR A 1 201 ? -19.219 0.296 19.953 1 94.69 201 TYR A N 1
ATOM 1519 C CA . TYR A 1 201 ? -19.906 -0.969 19.719 1 94.69 201 TYR A CA 1
ATOM 1520 C C . TYR A 1 201 ? -19.672 -1.941 20.859 1 94.69 201 TYR A C 1
ATOM 1522 O O . TYR A 1 201 ? -18.531 -2.234 21.219 1 94.69 201 TYR A O 1
ATOM 1530 N N . ASP A 1 202 ? -20.766 -2.398 21.469 1 92.5 202 ASP A N 1
ATOM 1531 C CA . ASP A 1 202 ? -20.656 -3.322 22.594 1 92.5 202 ASP A CA 1
ATOM 1532 C C . ASP A 1 202 ? -20.312 -4.73 22.125 1 92.5 202 ASP A C 1
ATOM 1534 O O . ASP A 1 202 ? -21.172 -5.625 22.141 1 92.5 202 ASP A O 1
ATOM 1538 N N . GLY A 1 203 ? -19.141 -4.969 21.781 1 94.06 203 GLY A N 1
ATOM 1539 C CA . GLY A 1 203 ? -18.656 -6.227 21.25 1 94.06 203 GLY A CA 1
ATOM 1540 C C . GLY A 1 203 ? -17.297 -6.105 20.594 1 94.06 203 GLY A C 1
ATOM 1541 O O . GLY A 1 203 ? -16.578 -5.117 20.797 1 94.06 203 GLY A O 1
ATOM 1542 N N . VAL A 1 204 ? -16.906 -7.145 19.906 1 96.56 204 VAL A N 1
ATOM 1543 C CA . VAL A 1 204 ? -15.586 -7.203 19.281 1 96.56 204 VAL A CA 1
ATOM 1544 C C . VAL A 1 204 ? -15.734 -7.074 17.766 1 96.56 204 VAL A C 1
ATOM 1546 O O . VAL A 1 204 ? -16.609 -7.715 17.156 1 96.56 204 VAL A O 1
ATOM 1549 N N . SER A 1 205 ? -15 -6.195 17.172 1 96.88 205 SER A N 1
ATOM 1550 C CA . SER A 1 205 ? -14.938 -6.039 15.727 1 96.88 205 SER A CA 1
ATOM 1551 C C . SER A 1 205 ? -13.516 -6.223 15.219 1 96.88 205 SER A C 1
ATOM 1553 O O . SER A 1 205 ? -12.555 -5.781 15.859 1 96.88 205 SER A O 1
ATOM 1555 N N . ILE A 1 206 ? -13.406 -6.926 14.141 1 96.5 206 ILE A N 1
ATOM 1556 C CA . ILE A 1 206 ? -12.125 -7.066 13.453 1 96.5 206 ILE A CA 1
ATOM 1557 C C . ILE A 1 206 ? -12.141 -6.27 12.156 1 96.5 206 ILE A C 1
ATOM 1559 O O . ILE A 1 206 ? -13.023 -6.457 11.312 1 96.5 206 ILE A O 1
ATOM 1563 N N . ILE A 1 207 ? -11.227 -5.355 12.016 1 96.94 207 ILE A N 1
ATOM 1564 C CA . ILE A 1 207 ? -11.117 -4.516 10.828 1 96.94 207 ILE A CA 1
ATOM 1565 C C . ILE A 1 207 ? -9.891 -4.934 10.008 1 96.94 207 ILE A C 1
ATOM 1567 O O . ILE A 1 207 ? -8.766 -4.887 10.508 1 96.94 207 ILE A O 1
ATOM 1571 N N . ARG A 1 208 ? -10.117 -5.309 8.742 1 95.12 208 ARG A N 1
ATOM 1572 C CA . ARG A 1 208 ? -9.062 -5.754 7.832 1 95.12 208 ARG A CA 1
ATOM 1573 C C . ARG A 1 208 ? -8.758 -4.688 6.785 1 95.12 208 ARG A C 1
ATOM 1575 O O . ARG A 1 208 ? -9.656 -3.955 6.355 1 95.12 208 ARG A O 1
ATOM 1582 N N . ASN A 1 209 ? -7.457 -4.637 6.355 1 95.12 209 ASN A N 1
ATOM 1583 C CA . ASN A 1 209 ? -6.949 -3.65 5.41 1 95.12 209 ASN A CA 1
ATOM 1584 C C . ASN A 1 209 ? -7.098 -2.23 5.949 1 95.12 209 ASN A C 1
ATOM 1586 O O . ASN A 1 209 ? -7.449 -1.313 5.203 1 95.12 209 ASN A O 1
ATOM 1590 N N . ALA A 1 210 ? -6.902 -2.119 7.289 1 96.81 210 ALA A N 1
ATOM 1591 C CA . ALA A 1 210 ? -6.93 -0.829 7.973 1 96.81 210 ALA A CA 1
ATOM 1592 C C . ALA A 1 210 ? -5.66 -0.033 7.688 1 96.81 210 ALA A C 1
ATOM 1594 O O . ALA A 1 210 ? -4.582 -0.61 7.512 1 96.81 210 ALA A O 1
ATOM 1595 N N . SER A 1 211 ? -5.82 1.263 7.621 1 96.81 211 SER A N 1
ATOM 1596 C CA . SER A 1 211 ? -4.648 2.123 7.469 1 96.81 211 SER A CA 1
ATOM 1597 C C . SER A 1 211 ? -3.82 2.156 8.75 1 96.81 211 SER A C 1
ATOM 1599 O O . SER A 1 211 ? -4.344 2.447 9.828 1 96.81 211 SER A O 1
ATOM 1601 N N . PRO A 1 212 ? -2.545 1.882 8.656 1 96.94 212 PRO A N 1
ATOM 1602 C CA . PRO A 1 212 ? -1.673 1.986 9.836 1 96.94 212 PRO A CA 1
ATOM 1603 C C . PRO A 1 212 ? -0.977 3.342 9.93 1 96.94 212 PRO A C 1
ATOM 1605 O O . PRO A 1 212 ? 0.052 3.465 10.602 1 96.94 212 PRO A O 1
ATOM 1608 N N . ASN A 1 213 ? -1.451 4.332 9.305 1 97.69 213 ASN A N 1
ATOM 1609 C CA . ASN A 1 213 ? -0.838 5.652 9.203 1 97.69 213 ASN A CA 1
ATOM 1610 C C . ASN A 1 213 ? -0.884 6.391 10.539 1 97.69 213 ASN A C 1
ATOM 1612 O O . ASN A 1 213 ? -1.557 5.953 11.477 1 97.69 213 ASN A O 1
ATOM 1616 N N . TYR A 1 214 ? -0.169 7.465 10.727 1 98.06 214 TYR A N 1
ATOM 1617 C CA . TYR A 1 214 ? 0.068 8.156 11.984 1 98.06 214 TYR A CA 1
ATOM 1618 C C . TYR A 1 214 ? -1.239 8.672 12.586 1 98.06 214 TYR A C 1
ATOM 1620 O O . TYR A 1 214 ? -1.457 8.57 13.797 1 98.06 214 TYR A O 1
ATOM 1628 N N . MET A 1 215 ? -2.158 9.266 11.773 1 98.19 215 MET A N 1
ATOM 1629 C CA . MET A 1 215 ? -3.387 9.836 12.32 1 98.19 215 MET A CA 1
ATOM 1630 C C . MET A 1 215 ? -4.32 8.742 12.82 1 98.19 215 MET A C 1
ATOM 1632 O O . MET A 1 215 ? -5.043 8.93 13.797 1 98.19 215 MET A O 1
ATOM 1636 N N . VAL A 1 216 ? -4.324 7.59 12.156 1 98.62 216 VAL A N 1
ATOM 1637 C CA . VAL A 1 216 ? -5.121 6.449 12.594 1 98.62 216 VAL A CA 1
ATOM 1638 C C . VAL A 1 216 ? -4.562 5.898 13.898 1 98.62 216 VAL A C 1
ATOM 1640 O O . VAL A 1 216 ? -5.324 5.551 14.812 1 98.62 216 VAL A O 1
ATOM 1643 N N . GLN A 1 217 ? -3.211 5.824 13.977 1 98.62 217 GLN A N 1
ATOM 1644 C CA . GLN A 1 217 ? -2.598 5.352 15.211 1 98.62 217 GLN A CA 1
ATOM 1645 C C . GLN A 1 217 ? -2.904 6.293 16.375 1 98.62 217 GLN A C 1
ATOM 1647 O O . GLN A 1 217 ? -3.211 5.844 17.484 1 98.62 217 GLN A O 1
ATOM 1652 N N . ASP A 1 218 ? -2.818 7.582 16.141 1 98.69 218 ASP A N 1
ATOM 1653 C CA . ASP A 1 218 ? -3.199 8.555 17.156 1 98.69 218 ASP A CA 1
ATOM 1654 C C . ASP A 1 218 ? -4.629 8.32 17.641 1 98.69 218 ASP A C 1
ATOM 1656 O O . ASP A 1 218 ? -4.902 8.367 18.844 1 98.69 218 ASP A O 1
ATOM 1660 N N . LEU A 1 219 ? -5.516 8.117 16.703 1 98.81 219 LEU A N 1
ATOM 1661 C CA . LEU A 1 219 ? -6.906 7.852 17.062 1 98.81 219 LEU A CA 1
ATOM 1662 C C . LEU A 1 219 ? -7.008 6.602 17.938 1 98.81 219 LEU A C 1
ATOM 1664 O O . LEU A 1 219 ? -7.723 6.598 18.938 1 98.81 219 LEU A O 1
ATOM 1668 N N . CYS A 1 220 ? -6.328 5.566 17.516 1 98.88 220 CYS A N 1
ATOM 1669 C CA . CYS A 1 220 ? -6.348 4.328 18.281 1 98.88 220 CYS A CA 1
ATOM 1670 C C . CYS A 1 220 ? -5.863 4.566 19.703 1 98.88 220 CYS A C 1
ATOM 1672 O O . CYS A 1 220 ? -6.5 4.121 20.672 1 98.88 220 CYS A O 1
ATOM 1674 N N . PHE A 1 221 ? -4.734 5.227 19.891 1 98.88 221 PHE A N 1
ATOM 1675 C CA . PHE A 1 221 ? -4.176 5.477 21.219 1 98.88 221 PHE A CA 1
ATOM 1676 C C . PHE A 1 221 ? -5.141 6.305 22.062 1 98.88 221 PHE A C 1
ATOM 1678 O O . PHE A 1 221 ? -5.32 6.031 23.25 1 98.88 221 PHE A O 1
ATOM 1685 N N . PHE A 1 222 ? -5.746 7.301 21.453 1 98.81 222 PHE A N 1
ATOM 1686 C CA . PHE A 1 222 ? -6.727 8.117 22.156 1 98.81 222 PHE A CA 1
ATOM 1687 C C . PHE A 1 222 ? -7.902 7.27 22.625 1 98.81 222 PHE A C 1
ATOM 1689 O O . PHE A 1 222 ? -8.344 7.375 23.766 1 98.81 222 PHE A O 1
ATOM 1696 N N . LEU A 1 223 ? -8.414 6.445 21.688 1 98.88 223 LEU A N 1
ATOM 1697 C CA . LEU A 1 223 ? -9.531 5.57 22.031 1 98.88 223 LEU A CA 1
ATOM 1698 C C . LEU A 1 223 ? -9.164 4.641 23.188 1 98.88 223 LEU A C 1
ATOM 1700 O O . LEU A 1 223 ? -10 4.332 24.031 1 98.88 223 LEU A O 1
ATOM 1704 N N . GLN A 1 224 ? -7.945 4.219 23.188 1 98.81 224 GLN A N 1
ATOM 1705 C CA . GLN A 1 224 ? -7.496 3.393 24.312 1 98.81 224 GLN A CA 1
ATOM 1706 C C . GLN A 1 224 ? -7.559 4.164 25.625 1 98.81 224 GLN A C 1
ATOM 1708 O O . GLN A 1 224 ? -7.922 3.604 26.656 1 98.81 224 GLN A O 1
ATOM 1713 N N . GLU A 1 225 ? -7.188 5.441 25.641 1 98.44 225 GLU A N 1
ATOM 1714 C CA . GLU A 1 225 ? -7.297 6.285 26.828 1 98.44 225 GLU A CA 1
ATOM 1715 C C . GLU A 1 225 ? -8.75 6.414 27.281 1 98.44 225 GLU A C 1
ATOM 1717 O O . GLU A 1 225 ? -9.016 6.672 28.453 1 98.44 225 GLU A O 1
ATOM 1722 N N . LEU A 1 226 ? -9.625 6.223 26.328 1 98.44 226 LEU A N 1
ATOM 1723 C CA . LEU A 1 226 ? -11.047 6.316 26.641 1 98.44 226 LEU A CA 1
ATOM 1724 C C . LEU A 1 226 ? -11.578 4.988 27.172 1 98.44 226 LEU A C 1
ATOM 1726 O O . LEU A 1 226 ? -12.75 4.887 27.547 1 98.44 226 LEU A O 1
ATOM 1730 N N . GLY A 1 227 ? -10.789 3.959 27.125 1 98.12 227 GLY A N 1
ATOM 1731 C CA . GLY A 1 227 ? -11.188 2.678 27.672 1 98.12 227 GLY A CA 1
ATOM 1732 C C . GLY A 1 227 ? -11.43 1.614 26.625 1 98.12 227 GLY A C 1
ATOM 1733 O O . GLY A 1 227 ? -11.68 0.452 26.953 1 98.12 227 GLY A O 1
ATOM 1734 N N . VAL A 1 228 ? -11.352 1.919 25.344 1 98.69 228 VAL A N 1
ATOM 1735 C CA . VAL A 1 228 ? -11.508 0.968 24.25 1 98.69 228 VAL A CA 1
ATOM 1736 C C . VAL A 1 228 ? -10.266 0.084 24.141 1 98.69 228 VAL A C 1
ATOM 1738 O O . VAL A 1 228 ? -9.141 0.57 24.266 1 98.69 228 VAL A O 1
ATOM 1741 N N . GLN A 1 229 ? -10.461 -1.164 23.969 1 98.62 229 GLN A N 1
ATOM 1742 C CA . GLN A 1 229 ? -9.328 -2.057 23.75 1 98.62 229 GLN A CA 1
ATOM 1743 C C . GLN A 1 229 ? -9.055 -2.242 22.266 1 98.62 229 GLN A C 1
ATOM 1745 O O . GLN A 1 229 ? -9.961 -2.57 21.5 1 98.62 229 GLN A O 1
ATOM 1750 N N . ILE A 1 230 ? -7.844 -2.004 21.844 1 98.75 230 ILE A N 1
ATOM 1751 C CA . ILE A 1 230 ? -7.477 -2.131 20.438 1 98.75 230 ILE A CA 1
ATOM 1752 C C . ILE A 1 230 ? -6.168 -2.91 20.312 1 98.75 230 ILE A C 1
ATOM 1754 O O . ILE A 1 230 ? -5.16 -2.545 20.922 1 98.75 230 ILE A O 1
ATOM 1758 N N . GLU A 1 231 ? -6.16 -3.949 19.594 1 98.06 231 GLU A N 1
ATOM 1759 C CA . GLU A 1 231 ? -4.973 -4.727 19.25 1 98.06 231 GLU A CA 1
ATOM 1760 C C . GLU A 1 231 ? -4.582 -4.504 17.781 1 98.06 231 GLU A C 1
ATOM 1762 O O . GLU A 1 231 ? -5.441 -4.25 16.938 1 98.06 231 GLU A O 1
ATOM 1767 N N . GLY A 1 232 ? -3.27 -4.57 17.5 1 96.88 232 GLY A N 1
ATOM 1768 C CA . GLY A 1 232 ? -2.785 -4.512 16.141 1 96.88 232 GLY A CA 1
ATOM 1769 C C . GLY A 1 232 ? -2.492 -3.098 15.664 1 96.88 232 GLY A C 1
ATOM 1770 O O . GLY A 1 232 ? -2.424 -2.838 14.461 1 96.88 232 GLY A O 1
ATOM 1771 N N . ILE A 1 233 ? -2.35 -2.139 16.594 1 97.69 233 ILE A N 1
ATOM 1772 C CA . ILE A 1 233 ? -2.064 -0.76 16.203 1 97.69 233 ILE A CA 1
ATOM 1773 C C . ILE A 1 233 ? -0.764 -0.707 15.406 1 97.69 233 ILE A C 1
ATOM 1775 O O . ILE A 1 233 ? 0.245 -1.287 15.812 1 97.69 233 ILE A O 1
ATOM 1779 N N . GLY A 1 234 ? -0.842 -0.085 14.289 1 95.12 234 GLY A N 1
ATOM 1780 C CA . GLY A 1 234 ? 0.323 -0 13.422 1 95.12 234 GLY A CA 1
ATOM 1781 C C . GLY A 1 234 ? 0.357 -1.082 12.359 1 95.12 234 GLY A C 1
ATOM 1782 O O . GLY A 1 234 ? 1.25 -1.097 11.508 1 95.12 234 GLY A O 1
ATOM 1783 N N . THR A 1 235 ? -0.616 -1.994 12.375 1 94.5 235 THR A N 1
ATOM 1784 C CA . THR A 1 235 ? -0.765 -3.014 11.344 1 94.5 235 THR A CA 1
ATOM 1785 C C . THR A 1 235 ? -2.047 -2.793 10.547 1 94.5 235 THR A C 1
ATOM 1787 O O . THR A 1 235 ? -2.797 -1.854 10.812 1 94.5 235 THR A O 1
ATOM 1790 N N . THR A 1 236 ? -2.266 -3.68 9.625 1 94.88 236 THR A N 1
ATOM 1791 C CA . THR A 1 236 ? -3.424 -3.512 8.758 1 94.88 236 THR A CA 1
ATOM 1792 C C . THR A 1 236 ? -4.613 -4.312 9.281 1 94.88 236 THR A C 1
ATOM 1794 O O . THR A 1 236 ? -5.648 -4.406 8.617 1 94.88 236 THR A O 1
ATOM 1797 N N . THR A 1 237 ? -4.473 -4.926 10.367 1 95.12 237 THR A N 1
ATOM 1798 C CA . THR A 1 237 ? -5.562 -5.629 11.039 1 95.12 237 THR A CA 1
ATOM 1799 C C . THR A 1 237 ? -5.73 -5.129 12.469 1 95.12 237 THR A C 1
ATOM 1801 O O . THR A 1 237 ? -4.793 -5.188 13.266 1 95.12 237 THR A O 1
ATOM 1804 N N . LEU A 1 238 ? -6.953 -4.684 12.766 1 98 238 LEU A N 1
ATOM 1805 C CA . LEU A 1 238 ? -7.262 -4.188 14.102 1 98 238 LEU A CA 1
ATOM 1806 C C . LEU A 1 238 ? -8.375 -5.004 14.742 1 98 238 LEU A C 1
ATOM 1808 O O . LEU A 1 238 ? -9.367 -5.336 14.086 1 98 238 LEU A O 1
ATOM 1812 N N . LYS A 1 239 ? -8.148 -5.398 15.922 1 98.38 239 LYS A N 1
ATOM 1813 C CA . LYS A 1 239 ? -9.195 -5.973 16.766 1 98.38 239 LYS A CA 1
ATOM 1814 C C . LYS A 1 239 ? -9.656 -4.984 17.828 1 98.38 239 LYS A C 1
ATOM 1816 O O . LYS A 1 239 ? -8.867 -4.586 18.688 1 98.38 239 LYS A O 1
ATOM 1821 N N . VAL A 1 240 ? -10.922 -4.598 17.812 1 98.56 240 VAL A N 1
ATOM 1822 C CA . VAL A 1 240 ? -11.43 -3.529 18.656 1 98.56 240 VAL A CA 1
ATOM 1823 C C . VAL A 1 240 ? -12.516 -4.078 19.578 1 98.56 240 VAL A C 1
ATOM 1825 O O . VAL A 1 240 ? -13.484 -4.68 19.125 1 98.56 240 VAL A O 1
ATOM 1828 N N . THR A 1 241 ? -12.32 -3.98 20.812 1 98.31 241 THR A N 1
ATOM 1829 C CA . THR A 1 241 ? -13.375 -4.211 21.797 1 98.31 241 THR A CA 1
ATOM 1830 C C . THR A 1 241 ? -13.938 -2.885 22.312 1 98.31 241 THR A C 1
ATOM 1832 O O . THR A 1 241 ? -13.289 -2.182 23.078 1 98.31 241 THR A O 1
ATOM 1835 N N . GLY A 1 242 ? -15.148 -2.578 21.891 1 97.38 242 GLY A N 1
ATOM 1836 C CA . GLY A 1 242 ? -15.734 -1.279 22.172 1 97.38 242 GLY A CA 1
ATOM 1837 C C . GLY A 1 242 ? -16.266 -1.159 23.594 1 97.38 242 GLY A C 1
ATOM 1838 O O . GLY A 1 242 ? -16.266 -2.139 24.344 1 97.38 242 GLY A O 1
ATOM 1839 N N . CYS A 1 243 ? -16.531 0.126 23.969 1 96.75 243 CYS A N 1
ATOM 1840 C CA . CYS A 1 243 ? -17.156 0.507 25.234 1 96.75 243 CYS A CA 1
ATOM 1841 C C . CYS A 1 243 ? -18.453 1.256 24.984 1 96.75 243 CYS A C 1
ATOM 1843 O O . CYS A 1 243 ? -18.453 2.389 24.5 1 96.75 243 CYS A O 1
ATOM 1845 N N . ALA A 1 244 ? -19.516 0.701 25.422 1 94.38 244 ALA A N 1
ATOM 1846 C CA . ALA A 1 244 ? -20.828 1.24 25.094 1 94.38 244 ALA A CA 1
ATOM 1847 C C . ALA A 1 244 ? -21 2.652 25.656 1 94.38 244 ALA A C 1
ATOM 1849 O O . ALA A 1 244 ? -21.625 3.504 25.016 1 94.38 244 ALA A O 1
ATOM 1850 N N . THR A 1 245 ? -20.484 2.844 26.844 1 95.81 245 THR A N 1
ATOM 1851 C CA . THR A 1 245 ? -20.562 4.148 27.484 1 95.81 245 THR A CA 1
ATOM 1852 C C . THR A 1 245 ? -19.156 4.629 27.891 1 95.81 245 THR A C 1
ATOM 1854 O O . THR A 1 245 ? -18.406 3.902 28.531 1 95.81 245 THR A O 1
ATOM 1857 N N . ILE A 1 246 ? -18.891 5.82 27.375 1 97.69 246 ILE A N 1
ATOM 1858 C CA . ILE A 1 246 ? -17.578 6.406 27.672 1 97.69 246 ILE A CA 1
ATOM 1859 C C . ILE A 1 246 ? -17.766 7.734 28.406 1 97.69 246 ILE A C 1
ATOM 1861 O O . ILE A 1 246 ? -18.359 8.672 27.859 1 97.69 246 ILE A O 1
ATOM 1865 N N . ASN A 1 247 ? -17.344 7.836 29.625 1 97.31 247 ASN A N 1
ATOM 1866 C CA . ASN A 1 247 ? -17.391 9.031 30.469 1 97.31 247 ASN A CA 1
ATOM 1867 C C . ASN A 1 247 ? -16.125 9.188 31.312 1 97.31 247 ASN A C 1
ATOM 1869 O O . ASN A 1 247 ? -16.109 8.812 32.469 1 97.31 247 ASN A O 1
ATOM 1873 N N . VAL A 1 248 ? -15.141 9.758 30.688 1 97.69 248 VAL A N 1
ATOM 1874 C CA . VAL A 1 248 ? -13.844 9.867 31.344 1 97.69 248 VAL A CA 1
ATOM 1875 C C . VAL A 1 248 ? -13.234 11.234 31.078 1 97.69 248 VAL A C 1
ATOM 1877 O O . VAL A 1 248 ? -13.453 11.82 30.016 1 97.69 248 VAL A O 1
ATOM 1880 N N . ASP A 1 249 ? -12.57 11.797 32.062 1 98.38 249 ASP A N 1
ATOM 1881 C CA . ASP A 1 249 ? -11.703 12.945 31.828 1 98.38 249 ASP A CA 1
ATOM 1882 C C . ASP A 1 249 ? -10.359 12.508 31.25 1 98.38 249 ASP A C 1
ATOM 1884 O O . ASP A 1 249 ? -9.672 11.672 31.844 1 98.38 249 ASP A O 1
ATOM 1888 N N . VAL A 1 250 ? -10.008 13.047 30.125 1 98.44 250 VAL A N 1
ATOM 1889 C CA . VAL A 1 250 ? -8.828 12.547 29.422 1 98.44 250 VAL A CA 1
ATOM 1890 C C . VAL A 1 250 ? -7.996 13.711 28.906 1 98.44 250 VAL A C 1
ATOM 1892 O O . VAL A 1 250 ? -8.547 14.75 28.531 1 98.44 250 VAL A O 1
ATOM 1895 N N . VAL A 1 251 ? -6.691 13.562 29.062 1 98.38 251 VAL A N 1
ATOM 1896 C CA . VAL A 1 251 ? -5.715 14.445 28.422 1 98.38 251 VAL A CA 1
ATOM 1897 C C . VAL A 1 251 ? -4.895 13.664 27.406 1 98.38 251 VAL A C 1
ATOM 1899 O O . VAL A 1 251 ? -4.355 12.602 27.719 1 98.38 251 VAL A O 1
ATOM 1902 N N . TYR A 1 252 ? -4.824 14.125 26.172 1 98.56 252 TYR A N 1
ATOM 1903 C CA . TYR A 1 252 ? -4.098 13.438 25.094 1 98.56 252 TYR A CA 1
ATOM 1904 C C . TYR A 1 252 ? -3.312 14.43 24.25 1 98.56 252 TYR A C 1
ATOM 1906 O O . TYR A 1 252 ? -3.764 15.555 24.031 1 98.56 252 TYR A O 1
ATOM 1914 N N . ALA A 1 253 ? -2.154 14.031 23.828 1 98.38 253 ALA A N 1
ATOM 1915 C CA . ALA A 1 253 ? -1.313 14.867 22.969 1 98.38 253 ALA A CA 1
ATOM 1916 C C . ALA A 1 253 ? -1.143 14.25 21.594 1 98.38 253 ALA A C 1
ATOM 1918 O O . ALA A 1 253 ? -0.43 13.25 21.438 1 98.38 253 ALA A O 1
ATOM 1919 N N . PRO A 1 254 ? -1.729 14.828 20.547 1 97.88 254 PRO A N 1
ATOM 1920 C CA . PRO A 1 254 ? -1.503 14.297 19.203 1 97.88 254 PRO A CA 1
ATOM 1921 C C . PRO A 1 254 ? -0.031 14.32 18.797 1 97.88 254 PRO A C 1
ATOM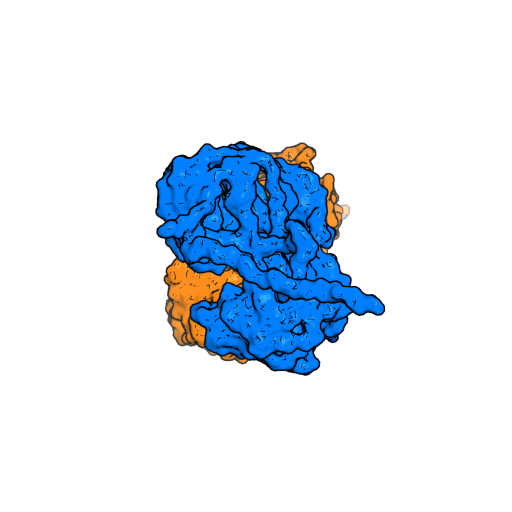 1923 O O . PRO A 1 254 ? 0.716 15.203 19.234 1 97.88 254 PRO A O 1
ATOM 1926 N N . SER A 1 255 ? 0.347 13.406 17.922 1 98.06 255 SER A N 1
ATOM 1927 C CA . SER A 1 255 ? 1.736 13.312 17.484 1 98.06 255 SER A CA 1
ATOM 1928 C C . SER A 1 255 ? 2.066 14.383 16.453 1 98.06 255 SER A C 1
ATOM 1930 O O . SER A 1 255 ? 1.174 15.078 15.969 1 98.06 255 SER A O 1
ATOM 1932 N N . GLU A 1 256 ? 3.34 14.508 16.188 1 98.31 256 GLU A N 1
ATOM 1933 C CA . GLU A 1 256 ? 3.857 15.5 15.242 1 98.31 256 GLU A CA 1
ATOM 1934 C C . GLU A 1 256 ? 3.471 15.148 13.812 1 98.31 256 GLU A C 1
ATOM 1936 O O . GLU A 1 256 ? 3.154 14 13.508 1 98.31 256 GLU A O 1
ATOM 1941 N N . ASP A 1 257 ? 3.414 16.125 12.953 1 97.81 257 ASP A N 1
ATOM 1942 C CA . ASP A 1 257 ? 2.943 16 11.57 1 97.81 257 ASP A CA 1
ATOM 1943 C C . ASP A 1 257 ? 4.086 15.641 10.633 1 97.81 257 ASP A C 1
ATOM 1945 O O . ASP A 1 257 ? 4.953 16.469 10.344 1 97.81 257 ASP A O 1
ATOM 1949 N N . PRO A 1 258 ? 4.074 14.453 10.07 1 98.5 258 PRO A N 1
ATOM 1950 C CA . PRO A 1 258 ? 5.156 14.102 9.148 1 98.5 258 PRO A CA 1
ATOM 1951 C C . PRO A 1 258 ? 5.164 14.977 7.891 1 98.5 258 PRO A C 1
ATOM 1953 O O . PRO A 1 258 ? 6.219 15.164 7.273 1 98.5 258 PRO A O 1
ATOM 1956 N N . ILE A 1 259 ? 4.027 15.484 7.52 1 97.88 259 ILE A N 1
ATOM 1957 C CA . ILE A 1 259 ? 3.949 16.328 6.332 1 97.88 259 ILE A CA 1
ATOM 1958 C C . ILE A 1 259 ? 4.641 17.656 6.602 1 97.88 259 ILE A C 1
ATOM 1960 O O . ILE A 1 259 ? 5.348 18.188 5.738 1 97.88 259 ILE A O 1
ATOM 1964 N N . GLU A 1 260 ? 4.406 18.188 7.746 1 97.62 260 GLU A N 1
ATOM 1965 C CA . GLU A 1 260 ? 5.121 19.406 8.109 1 97.62 260 GLU A CA 1
ATOM 1966 C C . GLU A 1 260 ? 6.625 19.156 8.18 1 97.62 260 GLU A C 1
ATOM 1968 O O . GLU A 1 260 ? 7.418 19.984 7.73 1 97.62 260 GLU A O 1
ATOM 1973 N N . ALA A 1 261 ? 7.012 18.047 8.797 1 98.62 261 ALA A N 1
ATOM 1974 C CA . ALA A 1 261 ? 8.43 17.703 8.844 1 98.62 261 ALA A CA 1
ATOM 1975 C C . ALA A 1 261 ? 9.039 17.703 7.445 1 98.62 261 ALA A C 1
ATOM 1977 O O . ALA A 1 261 ? 10.117 18.266 7.23 1 98.62 261 ALA A O 1
ATOM 1978 N N . MET A 1 262 ? 8.352 17.109 6.535 1 98.69 262 MET A N 1
ATOM 1979 C CA . MET A 1 262 ? 8.836 17.016 5.16 1 98.69 262 MET A CA 1
ATOM 1980 C C . MET A 1 262 ? 8.969 18.406 4.547 1 98.69 262 MET A C 1
ATOM 1982 O O . MET A 1 262 ? 9.922 18.688 3.82 1 98.69 262 MET A O 1
ATOM 1986 N N . SER A 1 263 ? 8.008 19.281 4.785 1 98.25 263 SER A N 1
ATOM 1987 C CA . SER A 1 263 ? 8.062 20.641 4.25 1 98.25 263 SER A CA 1
ATOM 1988 C C . SER A 1 263 ? 9.289 21.391 4.773 1 98.25 263 SER A C 1
ATOM 1990 O O . SER A 1 263 ? 9.938 22.125 4.031 1 98.25 263 SER A O 1
ATOM 1992 N N . LEU A 1 264 ? 9.594 21.188 6.035 1 98.56 264 LEU A N 1
ATOM 1993 C CA . LEU A 1 264 ? 10.727 21.875 6.652 1 98.56 264 LEU A CA 1
ATOM 1994 C C . LEU A 1 264 ? 12.047 21.328 6.125 1 98.56 264 LEU A C 1
ATOM 1996 O O . LEU A 1 264 ? 12.969 22.094 5.848 1 98.56 264 LEU A O 1
ATOM 2000 N N . ILE A 1 265 ? 12.117 20.031 5.977 1 98.81 265 ILE A N 1
ATOM 2001 C CA . ILE A 1 265 ? 13.305 19.422 5.395 1 98.81 265 ILE A CA 1
ATOM 2002 C C . ILE A 1 265 ? 13.484 19.906 3.957 1 98.81 265 ILE A C 1
ATOM 2004 O O . ILE A 1 265 ? 14.602 20.219 3.535 1 98.81 265 ILE A O 1
ATOM 2008 N N . THR A 1 266 ? 12.414 20.016 3.238 1 98.75 266 THR A N 1
ATOM 2009 C CA . THR A 1 266 ? 12.461 20.5 1.862 1 98.75 266 THR A CA 1
ATOM 2010 C C . THR A 1 266 ? 12.945 21.953 1.814 1 98.75 266 THR A C 1
ATOM 2012 O O . THR A 1 266 ? 13.719 22.312 0.93 1 98.75 266 THR A O 1
ATOM 2015 N N . ALA A 1 267 ? 12.461 22.75 2.777 1 98.56 267 ALA A N 1
ATOM 2016 C CA . ALA A 1 267 ? 12.938 24.141 2.861 1 98.56 267 ALA A CA 1
ATOM 2017 C C . ALA A 1 267 ? 14.453 24.188 3.002 1 98.56 267 ALA A C 1
ATOM 2019 O O . ALA A 1 267 ? 15.117 25 2.355 1 98.56 267 ALA A O 1
ATOM 2020 N N . ALA A 1 268 ? 14.984 23.297 3.797 1 98.62 268 ALA A N 1
ATOM 2021 C CA . ALA A 1 268 ? 16.438 23.219 3.984 1 98.62 268 ALA A CA 1
ATOM 2022 C C . ALA A 1 268 ? 17.141 22.812 2.693 1 98.62 268 ALA A C 1
ATOM 2024 O O . ALA A 1 268 ? 18.188 23.344 2.355 1 98.62 268 ALA A O 1
ATOM 2025 N N . ILE A 1 269 ? 16.562 21.875 1.989 1 98.56 269 ILE A N 1
ATOM 2026 C CA . ILE A 1 269 ? 17.141 21.344 0.761 1 98.56 269 ILE A CA 1
ATOM 2027 C C . ILE A 1 269 ? 17.203 22.438 -0.297 1 98.56 269 ILE A C 1
ATOM 2029 O O . ILE A 1 269 ? 18.25 22.688 -0.887 1 98.56 269 ILE A O 1
ATOM 2033 N N . VAL A 1 270 ? 16.109 23.172 -0.506 1 97.94 270 VAL A N 1
ATOM 2034 C CA . VAL A 1 270 ? 16.016 24.109 -1.629 1 97.94 270 VAL A CA 1
ATOM 2035 C C . VAL A 1 270 ? 16.859 25.344 -1.342 1 97.94 270 VAL A C 1
ATOM 2037 O O . VAL A 1 270 ? 17.312 26.031 -2.266 1 97.94 270 VAL A O 1
ATOM 2040 N N . THR A 1 271 ? 17.109 25.609 -0.063 1 97.69 271 THR A N 1
ATOM 2041 C CA . THR A 1 271 ? 17.906 26.781 0.315 1 97.69 271 THR A CA 1
ATOM 2042 C C . THR A 1 271 ? 19.344 26.375 0.599 1 97.69 271 THR A C 1
ATOM 2044 O O . THR A 1 271 ? 20.156 27.203 0.994 1 97.69 271 THR A O 1
ATOM 2047 N N . GLN A 1 272 ? 19.625 25.109 0.497 1 97.44 272 GLN A N 1
ATOM 2048 C CA . GLN A 1 272 ? 20.953 24.594 0.776 1 97.44 272 GLN A CA 1
ATOM 2049 C C . GLN A 1 272 ? 21.422 25 2.174 1 97.44 272 GLN A C 1
ATOM 2051 O O . GLN A 1 272 ? 22.516 25.547 2.338 1 97.44 272 GLN A O 1
ATOM 2056 N N . SER A 1 273 ? 20.562 24.656 3.141 1 98.12 273 SER A N 1
ATOM 2057 C CA . SER A 1 273 ? 20.781 25.188 4.488 1 98.12 273 SER A CA 1
ATOM 2058 C C . SER A 1 273 ? 21.109 24.062 5.465 1 98.12 273 SER A C 1
ATOM 2060 O O . SER A 1 273 ? 20.766 22.906 5.227 1 98.12 273 SER A O 1
ATOM 2062 N N . SER A 1 274 ? 21.812 24.453 6.543 1 98.38 274 SER A N 1
ATOM 2063 C CA . SER A 1 274 ? 21.984 23.609 7.711 1 98.38 274 SER A CA 1
ATOM 2064 C C . SER A 1 274 ? 21.062 24.016 8.844 1 98.38 274 SER A C 1
ATOM 2066 O O . SER A 1 274 ? 21.266 25.062 9.469 1 98.38 274 SER A O 1
ATOM 2068 N N . ILE A 1 275 ? 20.078 23.234 9.047 1 98.62 275 ILE A N 1
ATOM 2069 C CA . ILE A 1 275 ? 19.141 23.484 10.133 1 98.62 275 ILE A CA 1
ATOM 2070 C C . ILE A 1 275 ? 18.844 22.188 10.875 1 98.62 275 ILE A C 1
ATOM 2072 O O . ILE A 1 275 ? 19.141 21.094 10.383 1 98.62 275 ILE A O 1
ATOM 2076 N N . THR A 1 276 ? 18.312 22.312 12.062 1 98.81 276 THR A N 1
ATOM 2077 C CA . THR A 1 276 ? 17.828 21.156 12.805 1 98.81 276 THR A CA 1
ATOM 2078 C C . THR A 1 276 ? 16.312 21.172 12.883 1 98.81 276 THR A C 1
ATOM 2080 O O . THR A 1 276 ? 15.719 22.078 13.469 1 98.81 276 THR A O 1
ATOM 2083 N N . VAL A 1 277 ? 15.703 20.25 12.219 1 98.81 277 VAL A N 1
ATOM 2084 C CA . VAL A 1 277 ? 14.266 20.016 12.367 1 98.81 277 VAL A CA 1
ATOM 2085 C C . VAL A 1 277 ? 14.023 19.062 13.539 1 98.81 277 VAL A C 1
ATOM 2087 O O . VAL A 1 277 ? 14.375 17.891 13.469 1 98.81 277 VAL A O 1
ATOM 2090 N N . ARG A 1 278 ? 13.43 19.562 14.562 1 98.81 278 ARG A N 1
ATOM 2091 C CA . ARG A 1 278 ? 13.234 18.797 15.789 1 98.81 278 ARG A CA 1
ATOM 2092 C C . ARG A 1 278 ? 11.867 18.109 15.789 1 98.81 278 ARG A C 1
ATOM 2094 O O . ARG A 1 278 ? 10.93 18.578 15.141 1 98.81 278 ARG A O 1
ATOM 2101 N N . ARG A 1 279 ? 11.758 16.953 16.484 1 98.69 279 ARG A N 1
ATOM 2102 C CA . ARG A 1 279 ? 10.523 16.219 16.766 1 98.69 279 ARG A CA 1
ATOM 2103 C C . ARG A 1 279 ? 9.938 15.648 15.477 1 98.69 279 ARG A C 1
ATOM 2105 O O . ARG A 1 279 ? 8.727 15.703 15.258 1 98.69 279 ARG A O 1
ATOM 2112 N N . VAL A 1 280 ? 10.789 15.156 14.594 1 98.81 280 VAL A N 1
ATOM 2113 C CA . VAL A 1 280 ? 10.367 14.492 13.367 1 98.81 280 VAL A CA 1
ATOM 2114 C C . VAL A 1 280 ? 9.836 13.094 13.688 1 98.81 280 VAL A C 1
ATOM 2116 O O . VAL A 1 280 ? 10.555 12.273 14.273 1 98.81 280 VAL A O 1
ATOM 2119 N N . PRO A 1 281 ? 8.594 12.828 13.375 1 98.62 281 PRO A N 1
ATOM 2120 C CA . PRO A 1 281 ? 8.109 11.469 13.602 1 98.62 281 PRO A CA 1
ATOM 2121 C C . PRO A 1 281 ? 8.742 10.453 12.656 1 98.62 281 PRO A C 1
ATOM 2123 O O . PRO A 1 281 ? 8.188 10.164 11.594 1 98.62 281 PRO A O 1
ATOM 2126 N N . ILE A 1 282 ? 9.727 9.82 13.086 1 97 282 ILE A N 1
ATOM 2127 C CA . ILE A 1 282 ? 10.695 9.133 12.242 1 97 282 ILE A CA 1
ATOM 2128 C C . ILE A 1 282 ? 10.055 7.906 11.602 1 97 282 ILE A C 1
ATOM 2130 O O . ILE A 1 282 ? 10.359 7.562 10.461 1 97 282 ILE A O 1
ATOM 2134 N N . ASP A 1 283 ? 9.125 7.219 12.266 1 94.31 283 ASP A N 1
ATOM 2135 C CA . ASP A 1 283 ? 8.484 6.027 11.711 1 94.31 283 ASP A CA 1
ATOM 2136 C C . ASP A 1 283 ? 7.734 6.355 10.422 1 94.31 283 ASP A C 1
ATOM 2138 O O . ASP A 1 283 ? 7.566 5.492 9.562 1 94.31 283 ASP A O 1
ATOM 2142 N N . PHE A 1 284 ? 7.379 7.613 10.328 1 97.44 284 PHE A N 1
ATOM 2143 C CA . PHE A 1 284 ? 6.523 8.016 9.219 1 97.44 284 PHE A CA 1
ATOM 2144 C C . PHE A 1 284 ? 7.301 8.844 8.203 1 97.44 284 PHE A C 1
ATOM 2146 O O . PHE A 1 284 ? 6.711 9.445 7.305 1 97.44 284 PHE A O 1
ATOM 2153 N N . MET A 1 285 ? 8.625 8.906 8.383 1 97.69 285 MET A N 1
ATOM 2154 C CA . MET A 1 285 ? 9.477 9.688 7.5 1 97.69 285 MET A CA 1
ATOM 2155 C C . MET A 1 285 ? 10.609 8.828 6.934 1 97.69 285 MET A C 1
ATOM 2157 O O . MET A 1 285 ? 11.43 9.312 6.152 1 97.69 285 MET A O 1
ATOM 2161 N N . GLU A 1 286 ? 10.617 7.574 7.289 1 94.94 286 GLU A N 1
ATOM 2162 C CA . GLU A 1 286 ? 11.75 6.707 6.973 1 94.94 286 GLU A CA 1
ATOM 2163 C C . GLU A 1 286 ? 11.922 6.555 5.465 1 94.94 286 GLU A C 1
ATOM 2165 O O . GLU A 1 286 ? 13.047 6.605 4.957 1 94.94 286 GLU A O 1
ATOM 2170 N N . ILE A 1 287 ? 10.883 6.355 4.762 1 95.25 287 ILE A N 1
ATOM 2171 C CA . ILE A 1 287 ? 10.961 6.113 3.324 1 95.25 287 ILE A CA 1
ATOM 2172 C C . ILE A 1 287 ? 11.359 7.398 2.605 1 95.25 287 ILE A C 1
ATOM 2174 O O . ILE A 1 287 ? 12.188 7.375 1.693 1 95.25 287 ILE A O 1
ATOM 2178 N N . GLU A 1 288 ? 10.789 8.523 3.014 1 97.62 288 GLU A N 1
ATOM 2179 C CA . GLU A 1 288 ? 11.172 9.812 2.447 1 97.62 288 GLU A CA 1
ATOM 2180 C C . GLU A 1 288 ? 12.672 10.062 2.604 1 97.62 288 GLU A C 1
ATOM 2182 O O . GLU A 1 288 ? 13.344 10.453 1.646 1 97.62 288 GLU A O 1
ATOM 2187 N N . LEU A 1 289 ? 13.148 9.789 3.787 1 96.88 289 LEU A N 1
ATOM 2188 C CA . LEU A 1 289 ? 14.562 10.023 4.07 1 96.88 289 LEU A CA 1
ATOM 2189 C C . LEU A 1 289 ? 15.438 9.062 3.277 1 96.88 289 LEU A C 1
ATOM 2191 O O . LEU A 1 289 ? 16.516 9.438 2.805 1 96.88 289 LEU A O 1
ATOM 2195 N N . ALA A 1 290 ? 14.969 7.852 3.156 1 93.38 290 ALA A N 1
ATOM 2196 C CA . ALA A 1 290 ? 15.727 6.867 2.383 1 93.38 290 ALA A CA 1
ATOM 2197 C C . ALA A 1 290 ? 15.852 7.297 0.924 1 93.38 290 ALA A C 1
ATOM 2199 O O . ALA A 1 290 ? 16.922 7.172 0.322 1 93.38 290 ALA A O 1
ATOM 2200 N N . VAL A 1 291 ? 14.781 7.781 0.316 1 95.31 291 VAL A N 1
ATOM 2201 C CA . VAL A 1 291 ? 14.797 8.266 -1.061 1 95.31 291 VAL A CA 1
ATOM 2202 C C . VAL A 1 291 ? 15.734 9.461 -1.177 1 95.31 291 VAL A C 1
ATOM 2204 O O . VAL A 1 291 ? 16.547 9.539 -2.104 1 95.31 291 VAL A O 1
ATOM 2207 N N . LEU A 1 292 ? 15.648 10.328 -0.209 1 97.69 292 LEU A N 1
ATOM 2208 C CA . LEU A 1 292 ? 16.484 11.523 -0.216 1 97.69 292 LEU A CA 1
ATOM 2209 C C . LEU A 1 292 ? 17.969 11.148 -0.104 1 97.69 292 LEU A C 1
ATOM 2211 O O . LEU A 1 292 ? 18.812 11.719 -0.792 1 97.69 292 LEU A O 1
ATOM 2215 N N . GLU A 1 293 ? 18.219 10.234 0.766 1 93.81 293 GLU A N 1
ATOM 2216 C CA . GLU A 1 293 ? 19.594 9.773 0.923 1 93.81 293 GLU A CA 1
ATOM 2217 C C . GLU A 1 293 ? 20.125 9.141 -0.363 1 93.81 293 GLU A C 1
ATOM 2219 O O . GLU A 1 293 ? 21.266 9.359 -0.75 1 93.81 293 GLU A O 1
ATOM 2224 N N . GLU A 1 294 ? 19.297 8.367 -0.98 1 90.69 294 GLU A N 1
ATOM 2225 C CA . GLU A 1 294 ? 19.656 7.801 -2.275 1 90.69 294 GLU A CA 1
ATOM 2226 C C . GLU A 1 294 ? 19.969 8.898 -3.289 1 90.69 294 GLU A C 1
ATOM 2228 O O . GLU A 1 294 ? 20.844 8.727 -4.137 1 90.69 294 GLU A O 1
ATOM 2233 N N . MET A 1 295 ? 19.312 10.023 -3.166 1 96.56 295 MET A N 1
ATOM 2234 C CA . MET A 1 295 ? 19.484 11.148 -4.082 1 96.56 295 MET A CA 1
ATOM 2235 C C . MET A 1 295 ? 20.703 11.969 -3.715 1 96.56 295 MET A C 1
ATOM 2237 O O . MET A 1 295 ? 21.078 12.898 -4.43 1 96.56 295 MET A O 1
ATOM 2241 N N . GLY A 1 296 ? 21.312 11.688 -2.52 1 96.88 296 GLY A N 1
ATOM 2242 C CA . GLY A 1 296 ? 22.531 12.375 -2.137 1 96.88 296 GLY A CA 1
ATOM 2243 C C . GLY A 1 296 ? 22.328 13.344 -0.984 1 96.88 296 GLY A C 1
ATOM 2244 O O . GLY A 1 296 ? 23.234 14.117 -0.648 1 96.88 296 GLY A O 1
ATOM 2245 N N . PHE A 1 297 ? 21.188 13.289 -0.335 1 98 297 PHE A N 1
ATOM 2246 C CA . PHE A 1 297 ? 20.891 14.18 0.784 1 98 297 PHE A CA 1
ATOM 2247 C C . PHE A 1 297 ? 21.688 13.781 2.018 1 98 297 PHE A C 1
ATOM 2249 O O . PHE A 1 297 ? 21.703 12.617 2.408 1 98 297 PHE A O 1
ATOM 2256 N N . HIS A 1 298 ? 22.344 14.773 2.561 1 97.88 298 HIS A N 1
ATOM 2257 C CA . HIS A 1 298 ? 23.141 14.562 3.762 1 97.88 298 HIS A CA 1
ATOM 2258 C C . HIS A 1 298 ? 22.438 15.109 4.996 1 97.88 298 HIS A C 1
ATOM 2260 O O . HIS A 1 298 ? 22.141 16.297 5.07 1 97.88 298 HIS A O 1
ATOM 2266 N N . CYS A 1 299 ? 22.203 14.195 5.922 1 97.94 299 CYS A N 1
ATOM 2267 C CA . CYS A 1 299 ? 21.594 14.625 7.18 1 97.94 299 CYS A CA 1
ATOM 2268 C C . CYS A 1 299 ? 22.047 13.727 8.328 1 97.94 299 CYS A C 1
ATOM 2270 O O . CYS A 1 299 ? 22.516 12.617 8.102 1 97.94 299 CYS A O 1
ATOM 2272 N N . ASP A 1 300 ? 21.938 14.289 9.523 1 97.44 300 ASP A N 1
ATOM 2273 C CA . ASP A 1 300 ? 22.156 13.523 10.75 1 97.44 300 ASP A CA 1
ATOM 2274 C C . ASP A 1 300 ? 20.844 13.305 11.508 1 97.44 300 ASP A C 1
ATOM 2276 O O . ASP A 1 300 ? 20 14.195 11.562 1 97.44 300 ASP A O 1
ATOM 2280 N N . ARG A 1 301 ? 20.812 12.133 12.039 1 96 301 ARG A N 1
ATOM 2281 C CA . ARG A 1 301 ? 19.672 11.781 12.883 1 96 301 ARG A CA 1
ATOM 2282 C C . ARG A 1 301 ? 20.078 11.742 14.352 1 96 301 ARG A C 1
ATOM 2284 O O . ARG A 1 301 ? 21.078 11.109 14.711 1 96 301 ARG A O 1
ATOM 2291 N N . GLY A 1 302 ? 19.312 12.406 15.156 1 97.19 302 GLY A N 1
ATOM 2292 C CA . GLY A 1 302 ? 19.578 12.383 16.594 1 97.19 302 GLY A CA 1
ATOM 2293 C C . GLY A 1 302 ? 19.016 11.156 17.281 1 97.19 302 GLY A C 1
ATOM 2294 O O . GLY A 1 302 ? 18.578 10.211 16.625 1 97.19 302 GLY A O 1
ATOM 2295 N N . GLU A 1 303 ? 19.078 11.164 18.578 1 96.69 303 GLU A N 1
ATOM 2296 C CA . GLU A 1 303 ? 18.531 10.078 19.391 1 96.69 303 GLU A CA 1
ATOM 2297 C C . GLU A 1 303 ? 17.016 10.023 19.297 1 96.69 303 GLU A C 1
ATOM 2299 O O . GLU A 1 303 ? 16.359 11.047 19.109 1 96.69 303 GLU A O 1
ATOM 2304 N N . GLU A 1 304 ? 16.578 8.867 19.453 1 96.12 304 GLU A N 1
ATOM 2305 C CA . GLU A 1 304 ? 15.125 8.68 19.438 1 96.12 304 GLU A CA 1
ATOM 2306 C C . GLU A 1 304 ? 14.516 9.047 20.797 1 96.12 304 GLU A C 1
ATOM 2308 O O . GLU A 1 304 ? 15.117 8.812 21.844 1 96.12 304 GLU A O 1
ATOM 2313 N N . TYR A 1 305 ? 13.383 9.633 20.734 1 98 305 TYR A N 1
ATOM 2314 C CA . TYR A 1 305 ? 12.586 9.922 21.922 1 98 305 TYR A CA 1
ATOM 2315 C C . TYR A 1 305 ? 11.094 9.875 21.609 1 98 305 TYR A C 1
ATOM 2317 O O . TYR A 1 305 ? 10.711 9.656 20.453 1 98 305 TYR A O 1
ATOM 2325 N N . ASN A 1 306 ? 10.203 10.086 22.562 1 97.88 306 ASN A N 1
ATOM 2326 C CA . ASN A 1 306 ? 8.773 9.875 22.359 1 97.88 306 ASN A CA 1
ATOM 2327 C C . ASN A 1 306 ? 8.031 11.195 22.172 1 97.88 306 ASN A C 1
ATOM 2329 O O . ASN A 1 306 ? 8.398 12.211 22.75 1 97.88 306 ASN A O 1
ATOM 2333 N N . ALA A 1 307 ? 7.031 11.125 21.391 1 98.38 307 ALA A N 1
ATOM 2334 C CA . ALA A 1 307 ? 6.062 12.219 21.344 1 98.38 307 ALA A CA 1
ATOM 2335 C C . ALA A 1 307 ? 5.293 12.328 22.656 1 98.38 307 ALA A C 1
ATOM 2337 O O . ALA A 1 307 ? 5.43 11.484 23.531 1 98.38 307 ALA A O 1
ATOM 2338 N N . GLY A 1 308 ? 4.473 13.367 22.75 1 97.19 308 GLY A N 1
ATOM 2339 C CA . GLY A 1 308 ? 3.674 13.586 23.938 1 97.19 308 GLY A CA 1
ATOM 2340 C C . GLY A 1 308 ? 2.66 12.484 24.188 1 97.19 308 GLY A C 1
ATOM 2341 O O . GLY A 1 308 ? 2.24 12.258 25.328 1 97.19 308 GLY A O 1
ATOM 2342 N N . ASN A 1 309 ? 2.271 11.758 23.156 1 97.62 309 ASN A N 1
ATOM 2343 C CA . ASN A 1 309 ? 1.291 10.688 23.312 1 97.62 309 ASN A CA 1
ATOM 2344 C C . ASN A 1 309 ? 1.924 9.43 23.891 1 97.62 309 ASN A C 1
ATOM 2346 O O . ASN A 1 309 ? 1.22 8.477 24.234 1 97.62 309 ASN A O 1
ATOM 2350 N N . GLY A 1 310 ? 3.242 9.383 23.969 1 97.88 310 GLY A N 1
ATOM 2351 C CA . GLY A 1 310 ? 3.951 8.273 24.594 1 97.88 310 GLY A CA 1
ATOM 2352 C C . GLY A 1 310 ? 4.188 7.109 23.656 1 97.88 310 GLY A C 1
ATOM 2353 O O . GLY A 1 310 ? 4.754 6.09 24.062 1 97.88 310 GLY A O 1
ATOM 2354 N N . HIS A 1 311 ? 3.832 7.211 22.406 1 97.88 311 HIS A N 1
ATOM 2355 C CA . HIS A 1 311 ? 3.867 6.051 21.531 1 97.88 311 HIS A CA 1
ATOM 2356 C C . HIS A 1 311 ? 4.668 6.348 20.266 1 97.88 311 HIS A C 1
ATOM 2358 O O . HIS A 1 311 ? 5.434 5.5 19.797 1 97.88 311 HIS A O 1
ATOM 2364 N N . THR A 1 312 ? 4.586 7.488 19.703 1 98.06 312 THR A N 1
ATOM 2365 C CA . THR A 1 312 ? 5.219 7.848 18.438 1 98.06 312 THR A CA 1
ATOM 2366 C C . THR A 1 312 ? 6.703 8.148 18.641 1 98.06 312 THR A C 1
ATOM 2368 O O . THR A 1 312 ? 7.066 8.922 19.547 1 98.06 312 THR A O 1
ATOM 2371 N N . CYS A 1 313 ? 7.508 7.598 17.812 1 97.38 313 CYS A N 1
ATOM 2372 C CA . CYS A 1 313 ? 8.953 7.793 17.906 1 97.38 313 CYS A CA 1
ATOM 2373 C C . CYS A 1 313 ? 9.375 9.047 17.156 1 97.38 313 CYS A C 1
ATOM 2375 O O . CYS A 1 313 ? 9.039 9.219 15.977 1 97.38 313 CYS A O 1
ATOM 2377 N N . LEU A 1 314 ? 10.117 9.883 17.859 1 98.56 314 LEU A N 1
ATOM 2378 C CA . LEU A 1 314 ? 10.594 11.133 17.281 1 98.56 314 LEU A CA 1
ATOM 2379 C C . LEU A 1 314 ? 12.117 11.141 17.172 1 98.56 314 LEU A C 1
ATOM 2381 O O . LEU A 1 314 ? 12.797 10.383 17.891 1 98.56 314 LEU A O 1
ATOM 2385 N N . VAL A 1 315 ? 12.641 11.961 16.297 1 98.44 315 VAL A N 1
ATOM 2386 C CA . VAL A 1 315 ? 14.062 12.266 16.219 1 98.44 315 VAL A CA 1
ATOM 2387 C C . VAL A 1 315 ? 14.25 13.719 15.773 1 98.44 315 VAL A C 1
ATOM 2389 O O . VAL A 1 315 ? 13.328 14.336 15.242 1 98.44 315 VAL A O 1
ATOM 2392 N N . ASP A 1 316 ? 15.391 14.203 16.109 1 98.81 316 ASP A N 1
ATOM 2393 C CA . ASP A 1 316 ? 15.828 15.461 15.508 1 98.81 316 ASP A CA 1
ATOM 2394 C C . ASP A 1 316 ? 16.688 15.211 14.273 1 98.81 316 ASP A C 1
ATOM 2396 O O . ASP A 1 316 ? 17.594 14.367 14.305 1 98.81 316 ASP A O 1
ATOM 2400 N N . ILE A 1 317 ? 16.422 15.914 13.18 1 98.75 317 ILE A N 1
ATOM 2401 C CA . ILE A 1 317 ? 17.188 15.766 11.938 1 98.75 317 ILE A CA 1
ATOM 2402 C C . ILE A 1 317 ? 17.969 17.047 11.664 1 98.75 317 ILE A C 1
ATOM 2404 O O . ILE A 1 317 ? 17.391 18.125 11.57 1 98.75 317 ILE A O 1
ATOM 2408 N N . THR A 1 318 ? 19.219 16.938 11.555 1 98.88 318 THR A N 1
ATOM 2409 C CA . THR A 1 318 ? 20.062 18.047 11.141 1 98.88 318 THR A CA 1
ATOM 2410 C C . THR A 1 318 ? 20.453 17.922 9.672 1 98.88 318 THR A C 1
ATOM 2412 O O . THR A 1 318 ? 21.047 16.906 9.266 1 98.88 318 THR A O 1
ATOM 2415 N N . THR A 1 319 ? 20.125 18.938 8.922 1 98.69 319 THR A N 1
ATOM 2416 C CA . THR A 1 319 ? 20.344 18.906 7.48 1 98.69 319 THR A CA 1
ATOM 2417 C C . THR A 1 319 ? 21.656 19.594 7.117 1 98.69 319 THR A C 1
ATOM 2419 O O . THR A 1 319 ? 22.156 20.438 7.871 1 98.69 319 THR A O 1
ATOM 2422 N N . TYR A 1 320 ? 22.234 19.25 5.988 1 98.56 320 TYR A N 1
ATOM 2423 C CA . TYR A 1 320 ? 23.422 19.875 5.441 1 98.56 320 TYR A CA 1
ATOM 2424 C C . TYR A 1 320 ? 23.266 20.172 3.957 1 98.56 320 TYR A C 1
ATOM 2426 O O . TYR A 1 320 ? 22.516 19.484 3.262 1 98.56 320 TYR A O 1
ATOM 2434 N N . PRO A 1 321 ? 23.953 21.266 3.518 1 98.06 321 PRO A N 1
ATOM 2435 C CA . PRO A 1 321 ? 23.953 21.469 2.064 1 98.06 321 PRO A CA 1
ATOM 2436 C C . PRO A 1 321 ? 24.359 20.203 1.307 1 98.06 321 PRO A C 1
ATOM 2438 O O . PRO A 1 321 ? 25.297 19.5 1.715 1 98.06 321 PRO A O 1
ATOM 2441 N N . SER A 1 322 ? 23.578 19.875 0.249 1 98.06 322 SER A N 1
ATOM 2442 C CA . SER A 1 322 ? 23.797 18.625 -0.464 1 98.06 322 SER A CA 1
ATOM 2443 C C . SER A 1 322 ? 23.688 18.828 -1.973 1 98.06 322 SER A C 1
ATOM 2445 O O . SER A 1 322 ? 22.938 19.672 -2.441 1 98.06 322 SER A O 1
ATOM 2447 N N . SER A 1 323 ? 24.5 18.094 -2.705 1 97.94 323 SER A N 1
ATOM 2448 C CA . SER A 1 323 ? 24.344 17.953 -4.148 1 97.94 323 SER A CA 1
ATOM 2449 C C . SER A 1 323 ? 23.484 16.734 -4.496 1 97.94 323 SER A C 1
ATOM 2451 O O . SER A 1 323 ? 23.922 15.594 -4.328 1 97.94 323 SER A O 1
ATOM 2453 N N . LEU A 1 324 ? 22.344 17.062 -5.016 1 98.44 324 LEU A N 1
ATOM 2454 C CA . LEU A 1 324 ? 21.391 15.977 -5.23 1 98.44 324 LEU A CA 1
ATOM 2455 C C . LEU A 1 324 ? 21.422 15.492 -6.672 1 98.44 324 LEU A C 1
ATOM 2457 O O . LEU A 1 324 ? 21.719 16.266 -7.59 1 98.44 324 LEU A O 1
ATOM 2461 N N . LYS A 1 325 ? 21.172 14.242 -6.852 1 98.12 325 LYS A N 1
ATOM 2462 C CA . LYS A 1 325 ? 20.938 13.617 -8.156 1 98.12 325 LYS A CA 1
ATOM 2463 C C . LYS A 1 325 ? 19.562 12.977 -8.227 1 98.12 325 LYS A C 1
ATOM 2465 O O . LYS A 1 325 ? 18.969 12.656 -7.191 1 98.12 325 LYS A O 1
ATOM 2470 N N . SER A 1 326 ? 19.062 12.891 -9.422 1 96.88 326 SER A N 1
ATOM 2471 C CA . SER A 1 326 ? 17.766 12.25 -9.609 1 96.88 326 SER A CA 1
ATOM 2472 C C . SER A 1 326 ? 17.781 10.812 -9.109 1 96.88 326 SER A C 1
ATOM 2474 O O . SER A 1 326 ? 18.812 10.141 -9.18 1 96.88 326 SER A O 1
ATOM 2476 N N . PRO A 1 327 ? 16.688 10.375 -8.523 1 92.88 327 PRO A N 1
ATOM 2477 C CA . PRO A 1 327 ? 16.625 8.969 -8.117 1 92.88 327 PRO A CA 1
ATOM 2478 C C . PRO A 1 327 ? 16.672 8.008 -9.305 1 92.88 327 PRO A C 1
ATOM 2480 O O . PRO A 1 327 ? 16.438 8.422 -10.445 1 92.88 327 PRO A O 1
ATOM 2483 N N . ILE A 1 328 ? 16.891 6.789 -9.023 1 82.06 328 ILE A N 1
ATOM 2484 C CA . ILE A 1 328 ? 17.062 5.777 -10.062 1 82.06 328 ILE A CA 1
ATOM 2485 C C . ILE A 1 328 ? 15.703 5.41 -10.648 1 82.06 328 ILE A C 1
ATOM 2487 O O . ILE A 1 328 ? 15.586 5.184 -11.859 1 82.06 328 ILE A O 1
ATOM 2491 N N . ASP A 1 329 ? 14.742 5.391 -9.867 1 85.62 329 ASP A N 1
ATOM 2492 C CA . ASP A 1 329 ? 13.398 5.008 -10.297 1 85.62 329 ASP A CA 1
ATOM 2493 C C . ASP A 1 329 ? 12.398 6.141 -10.062 1 85.62 329 ASP A C 1
ATOM 2495 O O . ASP A 1 329 ? 12.734 7.148 -9.438 1 85.62 329 ASP A O 1
ATOM 2499 N N . LYS A 1 330 ? 11.242 5.945 -10.648 1 91.75 330 LYS A N 1
ATOM 2500 C CA . LYS A 1 330 ? 10.172 6.914 -10.422 1 91.75 330 LYS A CA 1
ATOM 2501 C C . LYS A 1 330 ? 9.797 7 -8.945 1 91.75 330 LYS A C 1
ATOM 2503 O O . LYS A 1 330 ? 10.008 6.043 -8.195 1 91.75 330 LYS A O 1
ATOM 2508 N N . ILE A 1 331 ? 9.352 8.141 -8.539 1 95.31 331 ILE A N 1
ATOM 2509 C CA . ILE A 1 331 ? 8.82 8.328 -7.188 1 95.31 331 ILE A CA 1
ATOM 2510 C C . ILE A 1 331 ? 7.293 8.289 -7.227 1 95.31 331 ILE A C 1
ATOM 2512 O O . ILE A 1 331 ? 6.668 8.977 -8.039 1 95.31 331 ILE A O 1
ATOM 2516 N N . HIS A 1 332 ? 6.688 7.453 -6.551 1 94.69 332 HIS A N 1
ATOM 2517 C CA . HIS A 1 332 ? 5.234 7.348 -6.449 1 94.69 332 HIS A CA 1
ATOM 2518 C C . HIS A 1 332 ? 4.793 7.188 -5 1 94.69 332 HIS A C 1
ATOM 2520 O O . HIS A 1 332 ? 5.555 6.699 -4.164 1 94.69 332 HIS A O 1
ATOM 2526 N N . PRO A 1 333 ? 3.613 7.609 -4.668 1 95.06 333 PRO A N 1
ATOM 2527 C CA . PRO A 1 333 ? 3.119 7.488 -3.295 1 95.06 333 PRO A CA 1
ATOM 2528 C C . PRO A 1 333 ? 2.521 6.113 -3.002 1 95.06 333 PRO A C 1
ATOM 2530 O O . PRO A 1 333 ? 2.205 5.363 -3.93 1 95.06 333 PRO A O 1
ATOM 2533 N N . MET A 1 334 ? 2.436 5.812 -1.748 1 93.56 334 MET A N 1
ATOM 2534 C CA . MET A 1 334 ? 1.79 4.598 -1.256 1 93.56 334 MET A CA 1
ATOM 2535 C C . MET A 1 334 ? 1.064 4.863 0.059 1 93.56 334 MET A C 1
ATOM 2537 O O . MET A 1 334 ? 1.491 5.707 0.85 1 93.56 334 MET A O 1
ATOM 2541 N N . PRO A 1 335 ? -0.083 4.055 0.266 1 92.5 335 PRO A N 1
ATOM 2542 C CA . PRO A 1 335 ? -0.527 4.035 1.661 1 92.5 335 PRO A CA 1
ATOM 2543 C C . PRO A 1 335 ? 0.563 3.566 2.621 1 92.5 335 PRO A C 1
ATOM 2545 O O . PRO A 1 335 ? 1.417 2.76 2.246 1 92.5 335 PRO A O 1
ATOM 2548 N N . PHE A 1 336 ? 0.558 4.062 3.785 1 93.56 336 PHE A N 1
ATOM 2549 C CA . PHE A 1 336 ? 1.585 3.719 4.762 1 93.56 336 PHE A CA 1
ATOM 2550 C C . PHE A 1 336 ? 1.612 2.215 5.012 1 93.56 336 PHE A C 1
ATOM 2552 O O . PHE A 1 336 ? 0.563 1.589 5.18 1 93.56 336 PHE A O 1
ATOM 2559 N N . PRO A 1 337 ? 2.75 1.647 5.113 1 92.62 337 PRO A N 1
ATOM 2560 C CA . PRO A 1 337 ? 4.078 2.234 4.93 1 92.62 337 PRO A CA 1
ATOM 2561 C C . PRO A 1 337 ? 4.406 2.51 3.465 1 92.62 337 PRO A C 1
ATOM 2563 O O . PRO A 1 337 ? 3.99 1.756 2.584 1 92.62 337 PRO A O 1
ATOM 2566 N N . GLY A 1 338 ? 5.109 3.402 3.143 1 92.94 338 GLY A N 1
ATOM 2567 C CA . GLY A 1 338 ? 5.48 3.938 1.844 1 92.94 338 GLY A CA 1
ATOM 2568 C C . GLY A 1 338 ? 5.613 5.449 1.835 1 92.94 338 GLY A C 1
ATOM 2569 O O . GLY A 1 338 ? 5.387 6.102 2.855 1 92.94 338 GLY A O 1
ATOM 2570 N N . LEU A 1 339 ? 5.949 5.914 0.697 1 96.19 339 LEU A N 1
ATOM 2571 C CA . LEU A 1 339 ? 6.047 7.367 0.602 1 96.19 339 LEU A CA 1
ATOM 2572 C C . LEU A 1 339 ? 4.672 8.016 0.757 1 96.19 339 LEU A C 1
ATOM 2574 O O . LEU A 1 339 ? 3.748 7.707 0.004 1 96.19 339 LEU A O 1
ATOM 2578 N N . ASN A 1 340 ? 4.574 8.812 1.741 1 96.88 340 ASN A N 1
ATOM 2579 C CA . ASN A 1 340 ? 3.312 9.469 2.064 1 96.88 340 ASN A CA 1
ATOM 2580 C C . ASN A 1 340 ? 2.727 10.188 0.852 1 96.88 340 ASN A C 1
ATOM 2582 O O . ASN A 1 340 ? 3.42 10.961 0.191 1 96.88 340 ASN A O 1
ATOM 2586 N N . ILE A 1 341 ? 1.451 9.953 0.66 1 95.19 341 ILE A N 1
ATOM 2587 C CA . ILE A 1 341 ? 0.714 10.5 -0.474 1 95.19 341 ILE A CA 1
ATOM 2588 C C . ILE A 1 341 ? 0.825 12.023 -0.474 1 95.19 341 ILE A C 1
ATOM 2590 O O . ILE A 1 341 ? 0.984 12.641 -1.529 1 95.19 341 ILE A O 1
ATOM 2594 N N . ASP A 1 342 ? 0.833 12.617 0.658 1 95.38 342 ASP A N 1
ATOM 2595 C CA . ASP A 1 342 ? 0.842 14.07 0.784 1 95.38 342 ASP A CA 1
ATOM 2596 C C . ASP A 1 342 ? 2.27 14.617 0.766 1 95.38 342 ASP A C 1
ATOM 2598 O O . ASP A 1 342 ? 2.479 15.82 0.626 1 95.38 342 ASP A O 1
ATOM 2602 N N . ASN A 1 343 ? 3.252 13.789 0.851 1 97.75 343 ASN A N 1
ATOM 2603 C CA . ASN A 1 343 ? 4.645 14.227 0.76 1 97.75 343 ASN A CA 1
ATOM 2604 C C . ASN A 1 343 ? 5.145 14.195 -0.68 1 97.75 343 ASN A C 1
ATOM 2606 O O . ASN A 1 343 ? 6.168 14.805 -0.997 1 97.75 343 ASN A O 1
ATOM 2610 N N . LEU A 1 344 ? 4.465 13.523 -1.553 1 97.62 344 LEU A N 1
ATOM 2611 C CA . LEU A 1 344 ? 4.91 13.336 -2.93 1 97.62 344 LEU A CA 1
ATOM 2612 C C . LEU A 1 344 ? 5.168 14.68 -3.605 1 97.62 344 LEU A C 1
ATOM 2614 O O . LEU A 1 344 ? 6.191 14.859 -4.27 1 97.62 344 LEU A O 1
ATOM 2618 N N . PRO A 1 345 ? 4.301 15.688 -3.449 1 97.31 345 PRO A N 1
ATOM 2619 C CA . PRO A 1 345 ? 4.504 16.953 -4.168 1 97.31 345 PRO A CA 1
ATOM 2620 C C . PRO A 1 345 ? 5.84 17.609 -3.834 1 97.31 345 PRO A C 1
ATOM 2622 O O . PRO A 1 345 ? 6.438 18.266 -4.688 1 97.31 345 PRO A O 1
ATOM 2625 N N . PHE A 1 346 ? 6.34 17.453 -2.635 1 98.44 346 PHE A N 1
ATOM 2626 C CA . PHE A 1 346 ? 7.598 18.078 -2.232 1 98.44 346 PHE A CA 1
ATOM 2627 C C . PHE A 1 346 ? 8.758 17.547 -3.066 1 98.44 346 PHE A C 1
ATOM 2629 O O . PHE A 1 346 ? 9.734 18.25 -3.303 1 98.44 346 PHE A O 1
ATOM 2636 N N . PHE A 1 347 ? 8.609 16.359 -3.551 1 98.5 347 PHE A N 1
ATOM 2637 C CA . PHE A 1 347 ? 9.664 15.766 -4.363 1 98.5 347 PHE A CA 1
ATOM 2638 C C . PHE A 1 347 ? 9.734 16.438 -5.73 1 98.5 347 PHE A C 1
ATOM 2640 O O . PHE A 1 347 ? 10.727 16.281 -6.453 1 98.5 347 PHE A O 1
ATOM 2647 N N . ALA A 1 348 ? 8.695 17.172 -6.094 1 98.25 348 ALA A N 1
ATOM 2648 C CA . ALA A 1 348 ? 8.758 17.922 -7.348 1 98.25 348 ALA A CA 1
ATOM 2649 C C . ALA A 1 348 ? 9.82 19.016 -7.281 1 98.25 348 ALA A C 1
ATOM 2651 O O . ALA A 1 348 ? 10.672 19.125 -8.172 1 98.25 348 ALA A O 1
ATOM 2652 N N . VAL A 1 349 ? 9.789 19.812 -6.262 1 98.44 349 VAL A N 1
ATOM 2653 C CA . VAL A 1 349 ? 10.75 20.891 -6.141 1 98.44 349 VAL A CA 1
ATOM 2654 C C . VAL A 1 349 ? 12.125 20.328 -5.797 1 98.44 349 VAL A C 1
ATOM 2656 O O . VAL A 1 349 ? 13.148 20.859 -6.23 1 98.44 349 VAL A O 1
ATOM 2659 N N . ILE A 1 350 ? 12.227 19.219 -5.035 1 98.75 350 ILE A N 1
ATOM 2660 C CA . ILE A 1 350 ? 13.492 18.562 -4.723 1 98.75 350 ILE A CA 1
ATOM 2661 C C . ILE A 1 350 ? 14.133 18.031 -6.008 1 98.75 350 ILE A C 1
ATOM 2663 O O . ILE A 1 350 ? 15.328 18.219 -6.227 1 98.75 350 ILE A O 1
ATOM 2667 N N . ALA A 1 351 ? 13.273 17.422 -6.832 1 98.56 351 ALA A N 1
ATOM 2668 C CA . ALA A 1 351 ? 13.742 16.922 -8.125 1 98.56 351 ALA A CA 1
ATOM 2669 C C . ALA A 1 351 ? 14.258 18.062 -9 1 98.56 351 ALA A C 1
ATOM 2671 O O . ALA A 1 351 ? 15.234 17.891 -9.734 1 98.56 351 ALA A O 1
ATOM 2672 N N . ALA A 1 352 ? 13.633 19.172 -8.93 1 98.5 352 ALA A N 1
ATOM 2673 C CA . ALA A 1 352 ? 14.039 20.344 -9.711 1 98.5 352 ALA A CA 1
ATOM 2674 C C . ALA A 1 352 ? 15.398 20.859 -9.258 1 98.5 352 ALA A C 1
ATOM 2676 O O . ALA A 1 352 ? 16.094 21.547 -10.016 1 98.5 352 ALA A O 1
ATOM 2677 N N . MET A 1 353 ? 15.758 20.547 -8.023 1 98.19 353 MET A N 1
ATOM 2678 C CA . MET A 1 353 ? 17.062 20.922 -7.48 1 98.19 353 MET A CA 1
ATOM 2679 C C . MET A 1 353 ? 18.125 19.906 -7.891 1 98.19 353 MET A C 1
ATOM 2681 O O . MET A 1 353 ? 19.328 20.203 -7.859 1 98.19 353 MET A O 1
ATOM 2685 N N . ALA A 1 354 ? 17.734 18.703 -8.203 1 98.62 354 ALA A N 1
ATOM 2686 C CA . ALA A 1 354 ? 18.641 17.578 -8.375 1 98.62 354 ALA A CA 1
ATOM 2687 C C . ALA A 1 354 ? 19.109 17.469 -9.828 1 98.62 354 ALA A C 1
ATOM 2689 O O . ALA A 1 354 ? 18.359 17.766 -10.75 1 98.62 354 ALA A O 1
ATOM 2690 N N . GLU A 1 355 ? 20.297 17.047 -10.031 1 98.62 355 GLU A N 1
ATOM 2691 C CA . GLU A 1 355 ? 20.812 16.797 -11.367 1 98.62 355 GLU A CA 1
ATOM 2692 C C . GLU A 1 355 ? 20.172 15.562 -11.992 1 98.62 355 GLU A C 1
ATOM 2694 O O . GLU A 1 355 ? 20.203 14.477 -11.398 1 98.62 355 GLU A O 1
ATOM 2699 N N . GLY A 1 356 ? 19.562 15.734 -13.125 1 98.12 356 GLY A N 1
ATOM 2700 C CA . GLY A 1 356 ? 19 14.594 -13.828 1 98.12 356 GLY A CA 1
ATOM 2701 C C . GLY A 1 356 ? 17.5 14.703 -14.016 1 98.12 356 GLY A C 1
ATOM 2702 O O . GLY A 1 356 ? 16.922 15.781 -13.875 1 98.12 356 GLY A O 1
ATOM 2703 N N . GLN A 1 357 ? 16.906 13.633 -14.469 1 97.69 357 GLN A N 1
ATOM 2704 C CA . GLN A 1 357 ? 15.469 13.578 -14.734 1 97.69 357 GLN A CA 1
ATOM 2705 C C . GLN A 1 357 ? 14.758 12.688 -13.719 1 97.69 357 GLN A C 1
ATOM 2707 O O . GLN A 1 357 ? 15.188 11.57 -13.453 1 97.69 357 GLN A O 1
ATOM 2712 N N . THR A 1 358 ? 13.75 13.227 -13.094 1 97.69 358 THR A N 1
ATOM 2713 C CA . THR A 1 358 ? 12.945 12.5 -12.125 1 97.69 358 THR A CA 1
ATOM 2714 C C . THR A 1 358 ? 11.5 12.375 -12.602 1 97.69 358 THR A C 1
ATOM 2716 O O . THR A 1 358 ? 10.898 13.359 -13.023 1 97.69 358 THR A O 1
ATOM 2719 N N . MET A 1 359 ? 10.977 11.219 -12.578 1 95.94 359 MET A N 1
ATOM 2720 C CA . MET A 1 359 ? 9.562 10.992 -12.883 1 95.94 359 MET A CA 1
ATOM 2721 C C . MET A 1 359 ? 8.75 10.852 -11.602 1 95.94 359 MET A C 1
ATOM 2723 O O . MET A 1 359 ? 9.055 10.016 -10.75 1 95.94 359 MET A O 1
ATOM 2727 N N . LEU A 1 360 ? 7.773 11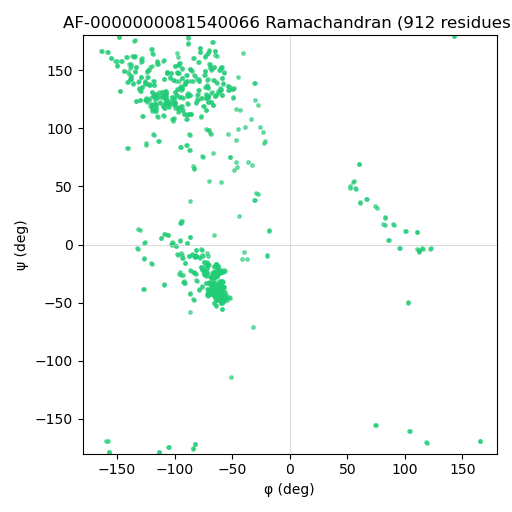.703 -11.398 1 96.56 360 LEU A N 1
ATOM 2728 C CA . LEU A 1 360 ? 6.781 11.547 -10.336 1 96.56 360 LEU A CA 1
ATOM 2729 C C . LEU A 1 360 ? 5.5 10.922 -10.875 1 96.56 360 LEU A C 1
ATOM 2731 O O . LEU A 1 360 ? 4.961 11.383 -11.891 1 96.56 360 LEU A O 1
ATOM 2735 N N . HIS A 1 361 ? 5.016 9.914 -10.273 1 94.69 361 HIS A N 1
ATOM 2736 C CA . HIS A 1 361 ? 3.785 9.234 -10.672 1 94.69 361 HIS A CA 1
ATOM 2737 C C . HIS A 1 361 ? 2.742 9.289 -9.555 1 94.69 361 HIS A C 1
ATOM 2739 O O . HIS A 1 361 ? 2.664 8.383 -8.727 1 94.69 361 HIS A O 1
ATOM 2745 N N . ASP A 1 362 ? 1.86 10.25 -9.602 1 94.5 362 ASP A N 1
ATOM 2746 C CA . ASP A 1 362 ? 0.774 10.398 -8.633 1 94.5 362 ASP A CA 1
ATOM 2747 C C . ASP A 1 362 ? -0.469 9.641 -9.086 1 94.5 362 ASP A C 1
ATOM 2749 O O . ASP A 1 362 ? -1.439 10.242 -9.547 1 94.5 362 ASP A O 1
ATOM 2753 N N . TRP A 1 363 ? -0.532 8.398 -8.773 1 91.88 363 TRP A N 1
ATOM 2754 C CA . TRP A 1 363 ? -1.626 7.562 -9.266 1 91.88 363 TRP A CA 1
ATOM 2755 C C . TRP A 1 363 ? -2.861 7.719 -8.383 1 91.88 363 TRP A C 1
ATOM 2757 O O . TRP A 1 363 ? -3.955 7.285 -8.758 1 91.88 363 TRP A O 1
ATOM 2767 N N . VAL A 1 364 ? -2.697 8.383 -7.262 1 90.06 364 VAL A N 1
ATOM 2768 C CA . VAL A 1 364 ? -3.781 8.492 -6.289 1 90.06 364 VAL A CA 1
ATOM 2769 C C . VAL A 1 364 ? -4.719 9.625 -6.688 1 90.06 364 VAL A C 1
ATOM 2771 O O . VAL A 1 364 ? -5.938 9.438 -6.758 1 90.06 364 VAL A O 1
ATOM 2774 N N . TYR A 1 365 ? -4.094 10.797 -7.012 1 84.88 365 TYR A N 1
ATOM 2775 C CA . TYR A 1 365 ? -4.918 11.961 -7.328 1 84.88 365 TYR A CA 1
ATOM 2776 C C . TYR A 1 365 ? -4.855 12.289 -8.812 1 84.88 365 TYR A C 1
ATOM 2778 O O . TYR A 1 365 ? -3.766 12.445 -9.375 1 84.88 365 TYR A O 1
ATOM 2786 N N . GLU A 1 366 ? -5.859 12.414 -9.547 1 78.31 366 GLU A N 1
ATOM 2787 C CA . GLU A 1 366 ? -5.918 12.609 -10.992 1 78.31 366 GLU A CA 1
ATOM 2788 C C . GLU A 1 366 ? -5.469 14.016 -11.375 1 78.31 366 GLU A C 1
ATOM 2790 O O . GLU A 1 366 ? -4.863 14.219 -12.43 1 78.31 366 GLU A O 1
ATOM 2795 N N . ASN A 1 367 ? -5.535 15.062 -10.516 1 80.25 367 ASN A N 1
ATOM 2796 C CA . ASN A 1 367 ? -5.301 16.406 -11.008 1 80.25 367 ASN A CA 1
ATOM 2797 C C . ASN A 1 367 ? -4.293 17.156 -10.141 1 80.25 367 ASN A C 1
ATOM 2799 O O . ASN A 1 367 ? -4.02 18.344 -10.375 1 80.25 367 ASN A O 1
ATOM 2803 N N . ARG A 1 368 ? -3.727 16.438 -9.398 1 85.31 368 ARG A N 1
ATOM 2804 C CA . ARG A 1 368 ? -2.783 17.141 -8.523 1 85.31 368 ARG A CA 1
ATOM 2805 C C . ARG A 1 368 ? -1.465 17.406 -9.242 1 85.31 368 ARG A C 1
ATOM 2807 O O . ARG A 1 368 ? -0.82 18.422 -9 1 85.31 368 ARG A O 1
ATOM 2814 N N . ALA A 1 369 ? -1.086 16.547 -10.148 1 84.5 369 ALA A N 1
ATOM 2815 C CA . ALA A 1 369 ? 0.176 16.672 -10.875 1 84.5 369 ALA A CA 1
ATOM 2816 C C . ALA A 1 369 ? 0.208 17.938 -11.711 1 84.5 369 ALA A C 1
ATOM 2818 O O . ALA A 1 369 ? 1.271 18.531 -11.914 1 84.5 369 ALA A O 1
ATOM 2819 N N . ILE A 1 370 ? -0.927 18.391 -12.102 1 88.94 370 ILE A N 1
ATOM 2820 C CA . ILE A 1 370 ? -1.033 19.547 -12.984 1 88.94 370 ILE A CA 1
ATOM 2821 C C . ILE A 1 370 ? -0.544 20.797 -12.258 1 88.94 370 ILE A C 1
ATOM 2823 O O . ILE A 1 370 ? 0.083 21.656 -12.867 1 88.94 370 ILE A O 1
ATOM 2827 N N . TYR A 1 371 ? -0.752 20.844 -11.016 1 91 371 TYR A N 1
ATOM 2828 C CA . TYR A 1 371 ? -0.406 22.031 -10.25 1 91 371 TYR A CA 1
ATOM 2829 C C . TYR A 1 371 ? 1.104 22.156 -10.102 1 91 371 TYR A C 1
ATOM 2831 O O . TYR A 1 371 ? 1.613 23.25 -9.812 1 91 371 TYR A O 1
ATOM 2839 N N . LEU A 1 372 ? 1.777 21.078 -10.289 1 94.44 372 LEU A N 1
ATOM 2840 C CA . LEU A 1 372 ? 3.227 21.109 -10.125 1 94.44 372 LEU A CA 1
ATOM 2841 C C . LEU A 1 372 ? 3.889 21.812 -11.312 1 94.44 372 LEU A C 1
ATOM 2843 O O . LEU A 1 372 ? 5.047 22.219 -11.227 1 94.44 372 LEU A O 1
ATOM 2847 N N . THR A 1 373 ? 3.152 21.984 -12.391 1 95.06 373 THR A N 1
ATOM 2848 C CA . THR A 1 373 ? 3.676 22.688 -13.562 1 95.06 373 THR A CA 1
ATOM 2849 C C . THR A 1 373 ? 3.834 24.172 -13.281 1 95.06 373 THR A C 1
ATOM 2851 O O . THR A 1 373 ? 4.531 24.875 -14.016 1 95.06 373 THR A O 1
ATOM 2854 N N . GLU A 1 374 ? 3.188 24.672 -12.242 1 95.19 374 GLU A N 1
ATOM 2855 C CA . GLU A 1 374 ? 3.354 26.062 -11.828 1 95.19 374 GLU A CA 1
ATOM 2856 C C . GLU A 1 374 ? 4.82 26.375 -11.555 1 95.19 374 GLU A C 1
ATOM 2858 O O . GLU A 1 374 ? 5.234 27.531 -11.648 1 95.19 374 GLU A O 1
ATOM 2863 N N . LEU A 1 375 ? 5.602 25.422 -11.281 1 97.5 375 LEU A N 1
ATOM 2864 C CA . LEU A 1 375 ? 7.023 25.594 -11.016 1 97.5 375 LEU A CA 1
ATOM 2865 C C . LEU A 1 375 ? 7.75 26.109 -12.25 1 97.5 375 LEU A C 1
ATOM 2867 O O . LEU A 1 375 ? 8.805 26.734 -12.133 1 97.5 375 LEU A O 1
ATOM 2871 N N . ASN A 1 376 ? 7.176 25.844 -13.383 1 97.81 376 ASN A N 1
ATOM 2872 C CA . ASN A 1 376 ? 7.773 26.312 -14.625 1 97.81 376 ASN A CA 1
ATOM 2873 C C . ASN A 1 376 ? 7.848 27.844 -14.664 1 97.81 376 ASN A C 1
ATOM 2875 O O . ASN A 1 376 ? 8.766 28.406 -15.266 1 97.81 376 ASN A O 1
ATOM 2879 N N . LYS A 1 377 ? 6.914 28.438 -14.102 1 96.69 377 LYS A N 1
ATOM 2880 C CA . LYS A 1 377 ? 6.891 29.906 -14.055 1 96.69 377 LYS A CA 1
ATOM 2881 C C . LYS A 1 377 ? 8.062 30.453 -13.25 1 96.69 377 LYS A C 1
ATOM 2883 O O . LYS A 1 377 ? 8.406 31.625 -13.367 1 96.69 377 LYS A O 1
ATOM 2888 N N . LEU A 1 378 ? 8.641 29.594 -12.477 1 97.31 378 LEU A N 1
ATOM 2889 C CA . LEU A 1 378 ? 9.789 29.984 -11.672 1 97.31 378 LEU A CA 1
ATOM 2890 C C . LEU A 1 378 ? 11.086 29.5 -12.305 1 97.31 378 LEU A C 1
ATOM 2892 O O . LEU A 1 378 ? 12.156 29.625 -11.711 1 97.31 378 LEU A O 1
ATOM 2896 N N . GLY A 1 379 ? 10.938 28.844 -13.461 1 97.25 379 GLY A N 1
ATOM 2897 C CA . GLY A 1 379 ? 12.133 28.484 -14.203 1 97.25 379 GLY A CA 1
ATOM 2898 C C . GLY A 1 379 ? 12.367 26.984 -14.25 1 97.25 379 GLY A C 1
ATOM 2899 O O . GLY A 1 379 ? 13.281 26.5 -14.93 1 97.25 379 GLY A O 1
ATOM 2900 N N . ALA A 1 380 ? 11.578 26.203 -13.57 1 98.06 380 ALA A N 1
ATOM 2901 C CA . ALA A 1 380 ? 11.75 24.75 -13.562 1 98.06 380 ALA A CA 1
ATOM 2902 C C . ALA A 1 380 ? 11.344 24.141 -14.906 1 98.06 380 ALA A C 1
ATOM 2904 O O . ALA A 1 380 ? 10.766 24.828 -15.75 1 98.06 380 ALA A O 1
ATOM 2905 N N . GLN A 1 381 ? 11.758 22.969 -15.086 1 98.31 381 GLN A N 1
ATOM 2906 C CA . GLN A 1 381 ? 11.383 22.188 -16.25 1 98.31 381 GLN A CA 1
ATOM 2907 C C . GLN A 1 381 ? 10.516 21 -15.867 1 98.31 381 GLN A C 1
ATOM 2909 O O . GLN A 1 381 ? 11.023 19.891 -15.695 1 98.31 381 GLN A O 1
ATOM 2914 N N . VAL A 1 382 ? 9.289 21.25 -15.844 1 98 382 VAL A N 1
ATOM 2915 C CA . VAL A 1 382 ? 8.305 20.25 -15.477 1 98 382 VAL A CA 1
ATOM 2916 C C . VAL A 1 382 ? 7.402 19.953 -16.672 1 98 382 VAL A C 1
ATOM 2918 O O . VAL A 1 382 ? 6.691 20.828 -17.156 1 98 382 VAL A O 1
ATOM 2921 N N . THR A 1 383 ? 7.43 18.734 -17.125 1 97.75 383 THR A N 1
ATOM 2922 C CA . THR A 1 383 ? 6.625 18.312 -18.266 1 97.75 383 THR A CA 1
ATOM 2923 C C . THR A 1 383 ? 5.512 17.375 -17.828 1 97.75 383 THR A C 1
ATOM 2925 O O . THR A 1 383 ? 5.777 16.344 -17.203 1 97.75 383 THR A O 1
ATOM 2928 N N . LEU A 1 384 ? 4.336 17.797 -18.078 1 94.56 384 LEU A N 1
ATOM 2929 C CA . LEU A 1 384 ? 3.199 16.906 -17.844 1 94.56 384 LEU A CA 1
ATOM 2930 C C . LEU A 1 384 ? 3.133 15.812 -18.891 1 94.56 384 LEU A C 1
ATOM 2932 O O . LEU A 1 384 ? 2.941 16.094 -20.078 1 94.56 384 LEU A O 1
ATOM 2936 N N . LEU A 1 385 ? 3.301 14.539 -18.5 1 91.81 385 LEU A N 1
ATOM 2937 C CA . LEU A 1 385 ? 3.246 13.422 -19.438 1 91.81 385 LEU A CA 1
ATOM 2938 C C . LEU A 1 385 ? 1.81 12.953 -19.625 1 91.81 385 LEU A C 1
ATOM 2940 O O . LEU A 1 385 ? 1.417 12.594 -20.734 1 91.81 385 LEU A O 1
ATOM 2944 N N . ASP A 1 386 ? 1.025 12.852 -18.547 1 88.88 386 ASP A N 1
ATOM 2945 C CA . ASP A 1 386 ? -0.406 12.57 -18.5 1 88.88 386 ASP A CA 1
ATOM 2946 C C . ASP A 1 386 ? -1.016 13.055 -17.188 1 88.88 386 ASP A C 1
ATOM 2948 O O . ASP A 1 386 ? -0.417 13.867 -16.484 1 88.88 386 ASP A O 1
ATOM 2952 N N . ARG A 1 387 ? -2.252 12.664 -16.922 1 87.75 387 ARG A N 1
ATOM 2953 C CA . ARG A 1 387 ? -2.992 13.188 -15.773 1 87.75 387 ARG A CA 1
ATOM 2954 C C . ARG A 1 387 ? -2.32 12.797 -14.461 1 87.75 387 ARG A C 1
ATOM 2956 O O . ARG A 1 387 ? -2.6 13.383 -13.414 1 87.75 387 ARG A O 1
ATOM 2963 N N . HIS A 1 388 ? -1.402 11.781 -14.477 1 91.19 388 HIS A N 1
ATOM 2964 C CA . HIS A 1 388 ? -0.857 11.227 -13.242 1 91.19 388 HIS A CA 1
ATOM 2965 C C . HIS A 1 388 ? 0.658 11.391 -13.188 1 91.19 388 HIS A C 1
ATOM 2967 O O . HIS A 1 388 ? 1.263 11.258 -12.117 1 91.19 388 HIS A O 1
ATOM 2973 N N . ARG A 1 389 ? 1.325 11.688 -14.398 1 93.88 389 ARG A N 1
ATOM 2974 C CA . ARG A 1 389 ? 2.783 11.633 -14.43 1 93.88 389 ARG A CA 1
ATOM 2975 C C . ARG A 1 389 ? 3.379 12.961 -14.867 1 93.88 389 ARG A C 1
ATOM 2977 O O . ARG A 1 389 ? 2.891 13.586 -15.812 1 93.88 389 ARG A O 1
ATOM 2984 N N . VAL A 1 390 ? 4.469 13.359 -14.148 1 95.81 390 VAL A N 1
ATOM 2985 C CA . VAL A 1 390 ? 5.262 14.516 -14.547 1 95.81 390 VAL A CA 1
ATOM 2986 C C . VAL A 1 390 ? 6.742 14.141 -14.586 1 95.81 390 VAL A C 1
ATOM 2988 O O . VAL A 1 390 ? 7.199 13.305 -13.797 1 95.81 390 VAL A O 1
ATOM 2991 N N . LEU A 1 391 ? 7.41 14.695 -15.516 1 97.69 391 LEU A N 1
ATOM 2992 C CA . LEU A 1 391 ? 8.859 14.586 -15.633 1 97.69 391 LEU A CA 1
ATOM 2993 C C . LEU A 1 391 ? 9.539 15.898 -15.266 1 97.69 391 LEU A C 1
ATOM 2995 O O . LEU A 1 391 ? 9.203 16.953 -15.805 1 97.69 391 LEU A O 1
ATOM 2999 N N . ILE A 1 392 ? 10.438 15.836 -14.359 1 98.38 392 ILE A N 1
ATOM 3000 C CA . ILE A 1 392 ? 11.117 17.031 -13.875 1 98.38 392 ILE A CA 1
ATOM 3001 C C . ILE A 1 392 ? 12.609 16.938 -14.18 1 98.38 392 ILE A C 1
ATOM 3003 O O . ILE A 1 392 ? 13.25 15.93 -13.867 1 98.38 392 ILE A O 1
ATOM 3007 N N . GLU A 1 393 ? 13.102 17.953 -14.773 1 98.25 393 GLU A N 1
ATOM 3008 C CA . GLU A 1 393 ? 14.531 18.031 -15.062 1 98.25 393 GLU A CA 1
ATOM 3009 C C . GLU A 1 393 ? 15.211 19.109 -14.211 1 98.25 393 GLU A C 1
ATOM 3011 O O . GLU A 1 393 ? 14.719 20.234 -14.125 1 98.25 393 GLU A O 1
ATOM 3016 N N . GLY A 1 394 ? 16.312 18.75 -13.594 1 97.75 394 GLY A N 1
ATOM 3017 C CA . GLY A 1 394 ? 17.094 19.703 -12.828 1 97.75 394 GLY A CA 1
ATOM 3018 C C . GLY A 1 394 ? 18.594 19.609 -13.094 1 97.75 394 GLY A C 1
ATOM 3019 O O . GLY A 1 394 ? 19.031 18.797 -13.914 1 97.75 394 GLY A O 1
ATOM 3020 N N . PRO A 1 395 ? 19.375 20.422 -12.57 1 97.81 395 PRO A N 1
ATOM 3021 C CA . PRO A 1 395 ? 18.969 21.453 -11.609 1 97.81 395 PRO A CA 1
ATOM 3022 C C . PRO A 1 395 ? 18.344 22.672 -12.273 1 97.81 395 PRO A C 1
ATOM 3024 O O . PRO A 1 395 ? 18.625 22.969 -13.438 1 97.81 395 PRO A O 1
ATOM 3027 N N . THR A 1 396 ? 17.562 23.406 -11.539 1 97.75 396 THR A N 1
ATOM 3028 C CA . THR A 1 396 ? 16.812 24.547 -12.047 1 97.75 396 THR A CA 1
ATOM 3029 C C . THR A 1 396 ? 17.578 25.844 -11.805 1 97.75 396 THR A C 1
ATOM 3031 O O . THR A 1 396 ? 18.156 26.031 -10.727 1 97.75 396 THR A O 1
ATOM 3034 N N . GLN A 1 397 ? 17.625 26.688 -12.797 1 96.19 397 GLN A N 1
ATOM 3035 C CA . GLN A 1 397 ? 17.953 28.094 -12.586 1 96.19 397 GLN A CA 1
ATOM 3036 C C . GLN A 1 397 ? 16.719 28.906 -12.234 1 96.19 397 GLN A C 1
ATOM 3038 O O . GLN A 1 397 ? 16.078 29.469 -13.125 1 96.19 397 GLN A O 1
ATOM 3043 N N . TRP A 1 398 ? 16.531 29.047 -11.023 1 97 398 TRP A N 1
ATOM 3044 C CA . TRP A 1 398 ? 15.289 29.609 -10.523 1 97 398 TRP A CA 1
ATOM 3045 C C . TRP A 1 398 ? 15.211 31.109 -10.828 1 97 398 TRP A C 1
ATOM 3047 O O . TRP A 1 398 ? 16.203 31.828 -10.727 1 97 398 TRP A O 1
ATOM 3057 N N . SER A 1 399 ? 14.031 31.516 -11.148 1 96.38 399 SER A N 1
ATOM 3058 C CA . SER A 1 399 ? 13.758 32.938 -11.398 1 96.38 399 SER A CA 1
ATOM 3059 C C . SER A 1 399 ? 12.562 33.406 -10.594 1 96.38 399 SER A C 1
ATOM 3061 O O . SER A 1 399 ? 11.727 32.625 -10.172 1 96.38 399 SER A O 1
ATOM 3063 N N . CYS A 1 400 ? 12.531 34.688 -10.375 1 95.62 400 CYS A N 1
ATOM 3064 C CA . CYS A 1 400 ? 11.438 35.25 -9.594 1 95.62 400 CYS A CA 1
ATOM 3065 C C . CYS A 1 400 ? 10.234 35.562 -10.484 1 95.62 400 CYS A C 1
ATOM 3067 O O . CYS A 1 400 ? 10.391 35.781 -11.688 1 95.62 400 CYS A O 1
ATOM 3069 N N . THR A 1 401 ? 9.078 35.5 -9.883 1 96.19 401 THR A N 1
ATOM 3070 C CA . THR A 1 401 ? 7.852 35.812 -10.594 1 96.19 401 THR A CA 1
ATOM 3071 C C . THR A 1 401 ? 6.707 36.062 -9.617 1 96.19 401 THR A C 1
ATOM 3073 O O . THR A 1 401 ? 6.883 35.938 -8.398 1 96.19 401 THR A O 1
ATOM 3076 N N . GLU A 1 402 ? 5.691 36.594 -10.125 1 96.5 402 GLU A N 1
ATOM 3077 C CA . GLU A 1 402 ? 4.438 36.719 -9.391 1 96.5 402 GLU A CA 1
ATOM 3078 C C . GLU A 1 402 ? 3.434 35.656 -9.852 1 96.5 402 GLU A C 1
ATOM 3080 O O . GLU A 1 402 ? 3.215 35.5 -11.047 1 96.5 402 GLU A O 1
ATOM 3085 N N . LEU A 1 403 ? 2.949 34.938 -8.766 1 95.44 403 LEU A N 1
ATOM 3086 C CA . LEU A 1 403 ? 2 33.875 -9.078 1 95.44 403 LEU A CA 1
ATOM 3087 C C . LEU A 1 403 ? 0.859 33.844 -8.07 1 95.44 403 LEU A C 1
ATOM 3089 O O . LEU A 1 403 ? 1.016 34.312 -6.938 1 95.44 403 LEU A O 1
ATOM 3093 N N . ALA A 1 404 ? -0.307 33.344 -8.586 1 94.88 404 ALA A N 1
ATOM 3094 C CA . ALA A 1 404 ? -1.4 33 -7.672 1 94.88 404 ALA A CA 1
ATOM 3095 C C . ALA A 1 404 ? -1.227 31.609 -7.086 1 94.88 404 ALA A C 1
ATOM 3097 O O . ALA A 1 404 ? -0.82 30.672 -7.789 1 94.88 404 ALA A O 1
ATOM 3098 N N . CYS A 1 405 ? -1.545 31.5 -5.852 1 93.5 405 CYS A N 1
ATOM 3099 C CA . CYS A 1 405 ? -1.462 30.203 -5.195 1 93.5 405 CYS A CA 1
ATOM 3100 C C . CYS A 1 405 ? -2.369 29.188 -5.879 1 93.5 405 CYS A C 1
ATOM 3102 O O . CYS A 1 405 ? -3.527 29.484 -6.18 1 93.5 405 CYS A O 1
ATOM 3104 N N . PRO A 1 406 ? -1.828 27.984 -6.141 1 91.88 406 PRO A N 1
ATOM 3105 C CA . PRO A 1 406 ? -2.744 26.922 -6.559 1 91.88 406 PRO A CA 1
ATOM 3106 C C . PRO A 1 406 ? -3.822 26.625 -5.52 1 91.88 406 PRO A C 1
ATOM 3108 O O . PRO A 1 406 ? -3.611 26.859 -4.324 1 91.88 406 PRO A O 1
ATOM 3111 N N . PRO A 1 407 ? -4.977 26.156 -5.969 1 88 407 PRO A N 1
ATOM 3112 C CA . PRO A 1 407 ? -6.066 25.891 -5.027 1 88 407 PRO A CA 1
ATOM 3113 C C . PRO A 1 407 ? -5.801 24.672 -4.148 1 88 407 PRO A C 1
ATOM 3115 O O . PRO A 1 407 ? -6.488 24.469 -3.146 1 88 407 PRO A O 1
ATOM 3118 N N . ALA A 1 408 ? -4.793 23.969 -4.398 1 88.44 408 ALA A N 1
ATOM 3119 C CA . ALA A 1 408 ? -4.43 22.797 -3.594 1 88.44 408 ALA A CA 1
ATOM 3120 C C . ALA A 1 408 ? -3.342 23.141 -2.584 1 88.44 408 ALA A C 1
ATOM 3122 O O . ALA A 1 408 ? -2.354 23.797 -2.928 1 88.44 408 ALA A O 1
ATOM 3123 N N . LEU A 1 409 ? -3.473 22.594 -1.394 1 90.12 409 LEU A N 1
ATOM 3124 C CA . LEU A 1 409 ? -2.643 22.969 -0.253 1 90.12 409 LEU A CA 1
ATOM 3125 C C . LEU A 1 409 ? -1.179 22.625 -0.512 1 90.12 409 LEU A C 1
ATOM 3127 O O . LEU A 1 409 ? -0.31 23.5 -0.411 1 90.12 409 LEU A O 1
ATOM 3131 N N . ARG A 1 410 ? -0.892 21.391 -0.894 1 93.75 410 ARG A N 1
ATOM 3132 C CA . ARG A 1 410 ? 0.499 20.953 -0.958 1 93.75 410 ARG A CA 1
ATOM 3133 C C . ARG A 1 410 ? 1.223 21.594 -2.133 1 93.75 410 ARG A C 1
ATOM 3135 O O . ARG A 1 410 ? 2.336 22.109 -1.979 1 93.75 410 ARG A O 1
ATOM 3142 N N . PRO A 1 411 ? 0.651 21.672 -3.275 1 94.31 411 PRO A N 1
ATOM 3143 C CA . PRO A 1 411 ? 1.3 22.406 -4.363 1 94.31 411 PRO A CA 1
ATOM 3144 C C . PRO A 1 411 ? 1.574 23.875 -4.012 1 94.31 411 PRO A C 1
ATOM 3146 O O . PRO A 1 411 ? 2.596 24.422 -4.422 1 94.31 411 PRO A O 1
ATOM 3149 N N . ALA A 1 412 ? 0.669 24.469 -3.275 1 95.31 412 ALA A N 1
ATOM 3150 C CA . ALA A 1 412 ? 0.868 25.859 -2.85 1 95.31 412 ALA A CA 1
ATOM 3151 C C . ALA A 1 412 ? 2.135 26 -2.012 1 95.31 412 ALA A C 1
ATOM 3153 O O . ALA A 1 412 ? 2.924 26.922 -2.215 1 95.31 412 ALA A O 1
ATOM 3154 N N . VAL A 1 413 ? 2.318 25.094 -1.118 1 96.88 413 VAL A N 1
ATOM 3155 C CA . VAL A 1 413 ? 3.5 25.125 -0.262 1 96.88 413 VAL A CA 1
ATOM 3156 C C . VAL A 1 413 ? 4.75 24.859 -1.097 1 96.88 413 VAL A C 1
ATOM 3158 O O . VAL A 1 413 ? 5.801 25.469 -0.866 1 96.88 413 VAL A O 1
ATOM 3161 N N . VAL A 1 414 ? 4.656 23.984 -2.047 1 97.62 414 VAL A N 1
ATOM 3162 C CA . VAL A 1 414 ? 5.77 23.656 -2.932 1 97.62 414 VAL A CA 1
ATOM 3163 C C . VAL A 1 414 ? 6.223 24.906 -3.684 1 97.62 414 VAL A C 1
ATOM 3165 O O . VAL A 1 414 ? 7.422 25.172 -3.795 1 97.62 414 VAL A O 1
ATOM 3168 N N . VAL A 1 415 ? 5.266 25.688 -4.156 1 97.31 415 VAL A N 1
ATOM 3169 C CA . VAL A 1 415 ? 5.574 26.922 -4.871 1 97.31 415 VAL A CA 1
ATOM 3170 C C . VAL A 1 415 ? 6.27 27.906 -3.928 1 97.31 415 VAL A C 1
ATOM 3172 O O . VAL A 1 415 ? 7.258 28.531 -4.301 1 97.31 415 VAL A O 1
ATOM 3175 N N . LEU A 1 416 ? 5.73 28.016 -2.764 1 97.56 416 LEU A N 1
ATOM 3176 C CA . LEU A 1 416 ? 6.344 28.891 -1.765 1 97.56 416 LEU A CA 1
ATOM 3177 C C . LEU A 1 416 ? 7.797 28.5 -1.521 1 97.56 416 LEU A C 1
ATOM 3179 O O . LEU A 1 416 ? 8.68 29.359 -1.495 1 97.56 416 LEU A O 1
ATOM 3183 N N . LEU A 1 417 ? 8.07 27.219 -1.342 1 97.94 417 LEU A N 1
ATOM 3184 C CA . LEU A 1 417 ? 9.414 26.719 -1.078 1 97.94 417 LEU A CA 1
ATOM 3185 C C . LEU A 1 417 ? 10.328 26.984 -2.27 1 97.94 417 LEU A C 1
ATOM 3187 O O . LEU A 1 417 ? 11.508 27.328 -2.094 1 97.94 417 LEU A O 1
ATOM 3191 N N . ALA A 1 418 ? 9.797 26.797 -3.461 1 97.94 418 ALA A N 1
ATOM 3192 C CA . ALA A 1 418 ? 10.562 27.094 -4.664 1 97.94 418 ALA A CA 1
ATOM 3193 C C . ALA A 1 418 ? 10.969 28.578 -4.699 1 97.94 418 ALA A C 1
ATOM 3195 O O . ALA A 1 418 ? 12.07 28.906 -5.148 1 97.94 418 ALA A O 1
ATOM 3196 N N . MET A 1 419 ? 10.117 29.453 -4.262 1 97.88 419 MET A N 1
ATOM 3197 C CA . MET A 1 419 ? 10.383 30.891 -4.25 1 97.88 419 MET A CA 1
ATOM 3198 C C . MET A 1 419 ? 11.531 31.219 -3.295 1 97.88 419 MET A C 1
ATOM 3200 O O . MET A 1 419 ? 12.25 32.188 -3.496 1 97.88 419 MET A O 1
ATOM 3204 N N . LEU A 1 420 ? 11.695 30.375 -2.277 1 97.69 420 LEU A N 1
ATOM 3205 C CA . LEU A 1 420 ? 12.836 30.562 -1.386 1 97.69 420 LEU A CA 1
ATOM 3206 C C . LEU A 1 420 ? 14.148 30.297 -2.121 1 97.69 420 LEU A C 1
ATOM 3208 O O . LEU A 1 420 ? 15.188 30.859 -1.761 1 97.69 420 LEU A O 1
ATOM 3212 N N . ALA A 1 421 ? 14.109 29.453 -3.107 1 96.06 421 ALA A N 1
ATOM 3213 C CA . ALA A 1 421 ? 15.297 29.094 -3.881 1 96.06 421 ALA A CA 1
ATOM 3214 C C . ALA A 1 421 ? 15.578 30.125 -4.973 1 96.06 421 ALA A C 1
ATOM 3216 O O . ALA A 1 421 ? 16.703 30.203 -5.473 1 96.06 421 ALA A O 1
ATOM 3217 N N . ALA A 1 422 ? 14.578 30.797 -5.371 1 94.88 422 ALA A N 1
ATOM 3218 C CA . ALA A 1 422 ? 14.688 31.734 -6.484 1 94.88 422 ALA A CA 1
ATOM 3219 C C . ALA A 1 422 ? 15.531 32.938 -6.105 1 94.88 422 ALA A C 1
ATOM 3221 O O . ALA A 1 422 ? 15.656 33.281 -4.922 1 94.88 422 ALA A O 1
ATOM 3222 N N . ARG A 1 423 ? 16.094 33.469 -7.18 1 89.12 423 ARG A N 1
ATOM 3223 C CA . ARG A 1 423 ? 16.812 34.719 -6.957 1 89.12 423 ARG A CA 1
ATOM 3224 C C . ARG A 1 423 ? 15.867 35.938 -6.961 1 89.12 423 ARG A C 1
ATOM 3226 O O . ARG A 1 423 ? 14.844 35.906 -7.641 1 89.12 423 ARG A O 1
ATOM 3233 N N . ASP A 1 424 ? 16.141 36.875 -6.199 1 93.25 424 ASP A N 1
ATOM 3234 C CA . ASP A 1 424 ? 15.383 38.125 -6.141 1 93.25 424 ASP A CA 1
ATOM 3235 C C . ASP A 1 424 ? 14.039 37.906 -5.445 1 93.25 424 ASP A C 1
ATOM 3237 O O . ASP A 1 424 ? 13.906 37.062 -4.57 1 93.25 424 ASP A O 1
ATOM 3241 N N . THR A 1 425 ? 13.055 38.781 -5.773 1 97.5 425 THR A N 1
ATOM 3242 C CA . THR A 1 425 ? 11.812 38.812 -5.004 1 97.5 425 THR A CA 1
ATOM 3243 C C . THR A 1 425 ? 10.656 38.25 -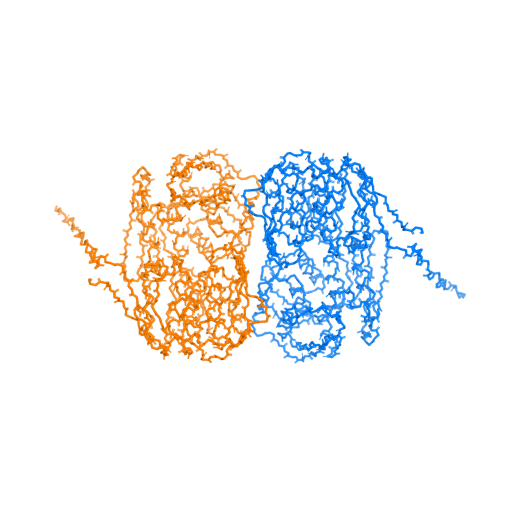5.836 1 97.5 425 THR A C 1
ATOM 3245 O O . THR A 1 425 ? 10.445 38.688 -6.973 1 97.5 425 THR A O 1
ATOM 3248 N N . SER A 1 426 ? 9.953 37.281 -5.277 1 97.75 426 SER A N 1
ATOM 3249 C CA . SER A 1 426 ? 8.742 36.719 -5.863 1 97.75 426 SER A CA 1
ATOM 3250 C C . SER A 1 426 ? 7.504 37.125 -5.062 1 97.75 426 SER A C 1
ATOM 3252 O O . SER A 1 426 ? 7.613 37.531 -3.898 1 97.75 426 SER A O 1
ATOM 3254 N N . VAL A 1 427 ? 6.367 37.062 -5.711 1 97.88 427 VAL A N 1
ATOM 3255 C CA . VAL A 1 427 ? 5.105 37.344 -5.027 1 97.88 427 VAL A CA 1
ATOM 3256 C C . VAL A 1 427 ? 4.152 36.156 -5.207 1 97.88 427 VAL A C 1
ATOM 3258 O O . VAL A 1 427 ? 3.914 35.719 -6.332 1 97.88 427 VAL A O 1
ATOM 3261 N N . LEU A 1 428 ? 3.666 35.656 -4.121 1 97.38 428 LEU A N 1
ATOM 3262 C CA . LEU A 1 428 ? 2.641 34.625 -4.109 1 97.38 428 LEU A CA 1
ATOM 3263 C C . LEU A 1 428 ? 1.306 35.188 -3.629 1 97.38 428 LEU A C 1
ATOM 3265 O O . LEU A 1 428 ? 1.156 35.531 -2.451 1 97.38 428 LEU A O 1
ATOM 3269 N N . ARG A 1 429 ? 0.328 35.156 -4.48 1 96.62 429 ARG A N 1
ATOM 3270 C CA . ARG A 1 429 ? -0.947 35.812 -4.18 1 96.62 429 ARG A CA 1
ATOM 3271 C C . ARG A 1 429 ? -1.948 34.781 -3.621 1 96.62 429 ARG A C 1
ATOM 3273 O O . ARG A 1 429 ? -1.93 33.625 -3.994 1 96.62 429 ARG A O 1
ATOM 3280 N N . ASN A 1 430 ? -2.824 35.25 -2.73 1 93.94 430 ASN A N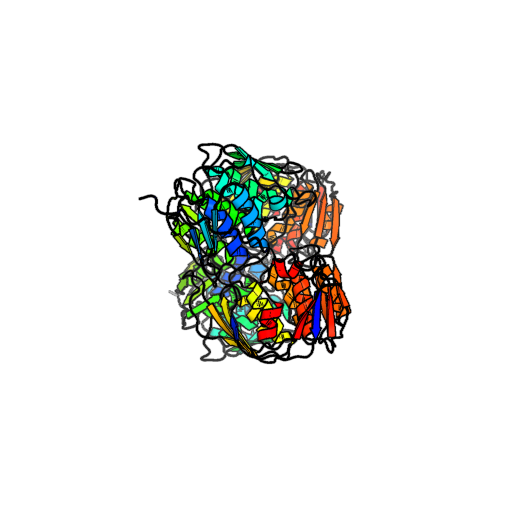 1
ATOM 3281 C CA . ASN A 1 430 ? -3.939 34.469 -2.188 1 93.94 430 ASN A CA 1
ATOM 3282 C C . ASN A 1 430 ? -3.457 33.219 -1.46 1 93.94 430 ASN A C 1
ATOM 3284 O O . ASN A 1 430 ? -3.83 32.094 -1.823 1 93.94 430 ASN A O 1
ATOM 3288 N N . VAL A 1 431 ? -2.826 33.438 -0.331 1 93.88 431 VAL A N 1
ATOM 3289 C CA . VAL A 1 431 ? -2.088 32.375 0.321 1 93.88 431 VAL A CA 1
ATOM 3290 C C . VAL A 1 431 ? -2.971 31.703 1.376 1 93.88 431 VAL A C 1
ATOM 3292 O O . VAL A 1 431 ? -2.473 30.984 2.244 1 93.88 431 VAL A O 1
ATOM 3295 N N . TYR A 1 432 ? -4.277 31.859 1.322 1 88.5 432 TYR A N 1
ATOM 3296 C CA . TYR A 1 432 ? -5.223 31.312 2.283 1 88.5 432 TYR A CA 1
ATOM 3297 C C . TYR A 1 432 ? -5.098 29.781 2.355 1 88.5 432 TYR A C 1
ATOM 3299 O O . TYR A 1 432 ? -5.227 29.203 3.432 1 88.5 432 TYR A O 1
ATOM 3307 N N . VAL A 1 433 ? -4.863 29.172 1.262 1 89.31 433 VAL A N 1
ATOM 3308 C CA . VAL A 1 433 ? -4.797 27.719 1.164 1 89.31 433 VAL A CA 1
ATOM 3309 C C . VAL A 1 433 ? -3.664 27.203 2.045 1 89.31 433 VAL A C 1
ATOM 3311 O O . VAL A 1 433 ? -3.781 26.125 2.639 1 89.31 433 VAL A O 1
ATOM 3314 N N . ILE A 1 434 ? -2.607 27.922 2.135 1 92.25 434 ILE A N 1
ATOM 3315 C CA . ILE A 1 434 ? -1.47 27.516 2.951 1 92.25 434 ILE A CA 1
ATOM 3316 C C . ILE A 1 434 ? -1.854 27.547 4.426 1 92.25 434 ILE A C 1
ATOM 3318 O O . ILE A 1 434 ? -1.509 26.641 5.188 1 92.25 434 ILE A O 1
ATOM 3322 N N . ASP A 1 435 ? -2.658 28.438 4.812 1 87.38 435 ASP A N 1
ATOM 3323 C CA . ASP A 1 435 ? -3.098 28.594 6.195 1 87.38 435 ASP A CA 1
ATOM 3324 C C . ASP A 1 435 ? -4.055 27.484 6.602 1 87.38 435 ASP A C 1
ATOM 3326 O O . ASP A 1 435 ? -4.289 27.25 7.789 1 87.38 435 ASP A O 1
ATOM 3330 N N . ARG A 1 436 ? -4.59 26.828 5.652 1 84.38 436 ARG A N 1
ATOM 3331 C CA . ARG A 1 436 ? -5.492 25.719 5.938 1 84.38 436 ARG A CA 1
ATOM 3332 C C . ARG A 1 436 ? -4.742 24.547 6.574 1 84.38 436 ARG A C 1
ATOM 3334 O O . ARG A 1 436 ? -5.328 23.766 7.324 1 84.38 436 ARG A O 1
ATOM 3341 N N . GLY A 1 437 ? -3.414 24.547 6.254 1 86.94 437 GLY A N 1
ATOM 3342 C CA . GLY A 1 437 ? -2.713 23.344 6.699 1 86.94 437 GLY A CA 1
ATOM 3343 C C . GLY A 1 437 ? -1.486 23.656 7.535 1 86.94 437 GLY A C 1
ATOM 3344 O O . GLY A 1 437 ? -0.93 22.766 8.18 1 86.94 437 GLY A O 1
ATOM 3345 N N . TYR A 1 438 ? -1.096 24.875 7.531 1 90.75 438 TYR A N 1
ATOM 3346 C CA . TYR A 1 438 ? 0.122 25.234 8.25 1 90.75 438 TYR A CA 1
ATOM 3347 C C . TYR A 1 438 ? -0.129 26.406 9.203 1 90.75 438 TYR A C 1
ATOM 3349 O O . TYR A 1 438 ? -0.784 27.375 8.836 1 90.75 438 TYR A O 1
ATOM 3357 N N . GLU A 1 439 ? 0.403 26.219 10.359 1 90.56 439 GLU A N 1
ATOM 3358 C CA . GLU A 1 439 ? 0.3 27.281 11.352 1 90.56 439 GLU A CA 1
ATOM 3359 C C . GLU A 1 439 ? 1.474 28.25 11.242 1 90.56 439 GLU A C 1
ATOM 3361 O O . GLU A 1 439 ? 2.596 27.922 11.633 1 90.56 439 GLU A O 1
ATOM 3366 N N . ASN A 1 440 ? 1.2 29.453 10.734 1 91.38 440 ASN A N 1
ATOM 3367 C CA . ASN A 1 440 ? 2.176 30.531 10.68 1 91.38 440 ASN A CA 1
ATOM 3368 C C . ASN A 1 440 ? 3.477 30.094 10.016 1 91.38 440 ASN A C 1
ATOM 3370 O O . ASN A 1 440 ? 4.562 30.312 10.562 1 91.38 440 ASN A O 1
ATOM 3374 N N . LEU A 1 441 ? 3.363 29.484 8.891 1 93.62 441 LEU A N 1
ATOM 3375 C CA . LEU A 1 441 ? 4.523 28.922 8.219 1 93.62 441 LEU A CA 1
ATOM 3376 C C . LEU A 1 441 ? 5.531 30 7.855 1 93.62 441 LEU A C 1
ATOM 3378 O O . LEU A 1 441 ? 6.73 29.844 8.094 1 93.62 441 LEU A O 1
ATOM 3382 N N . ALA A 1 442 ? 5.055 31.141 7.324 1 95.19 442 ALA A N 1
ATOM 3383 C CA . ALA A 1 442 ? 5.934 32.219 6.918 1 95.19 442 ALA A CA 1
ATOM 3384 C C . ALA A 1 442 ? 6.734 32.75 8.102 1 95.19 442 ALA A C 1
ATOM 3386 O O . ALA A 1 442 ? 7.957 32.906 8.016 1 95.19 442 ALA A O 1
ATOM 3387 N N . ASP A 1 443 ? 6.039 32.969 9.195 1 95.44 443 ASP A N 1
ATOM 3388 C CA . ASP A 1 443 ? 6.691 33.5 10.391 1 95.44 443 ASP A CA 1
ATOM 3389 C C . ASP A 1 443 ? 7.715 32.5 10.938 1 95.44 443 ASP A C 1
ATOM 3391 O O . ASP A 1 443 ? 8.789 32.906 11.391 1 95.44 443 ASP A O 1
ATOM 3395 N N . ARG A 1 444 ? 7.398 31.328 10.891 1 96.44 444 ARG A N 1
ATOM 3396 C CA . ARG A 1 444 ? 8.281 30.297 11.422 1 96.44 444 ARG A CA 1
ATOM 3397 C C . ARG A 1 444 ? 9.523 30.141 10.555 1 96.44 444 ARG A C 1
ATOM 3399 O O . ARG A 1 444 ? 10.625 29.922 11.07 1 96.44 444 ARG A O 1
ATOM 3406 N N . LEU A 1 445 ? 9.367 30.219 9.273 1 97.62 445 LEU A N 1
ATOM 3407 C CA . LEU A 1 445 ? 10.516 30.188 8.375 1 97.62 445 LEU A CA 1
ATOM 3408 C C . LEU A 1 445 ? 11.375 31.438 8.555 1 97.62 445 LEU A C 1
ATOM 3410 O O . LEU A 1 445 ? 12.602 31.375 8.5 1 97.62 445 LEU A O 1
ATOM 3414 N N . ASN A 1 446 ? 10.727 32.562 8.75 1 97.88 446 ASN A N 1
ATOM 3415 C CA . ASN A 1 446 ? 11.445 33.812 9 1 97.88 446 ASN A CA 1
ATOM 3416 C C . ASN A 1 446 ? 12.32 33.719 10.25 1 97.88 446 ASN A C 1
ATOM 3418 O O . ASN A 1 446 ? 13.398 34.312 10.305 1 97.88 446 ASN A O 1
ATOM 3422 N N . ALA A 1 447 ? 11.82 33 11.172 1 97.12 447 ALA A N 1
ATOM 3423 C CA . ALA A 1 447 ? 12.586 32.812 12.406 1 97.12 447 ALA A CA 1
ATOM 3424 C C . ALA A 1 447 ? 13.891 32.062 12.133 1 97.12 447 ALA A C 1
ATOM 3426 O O . ALA A 1 447 ? 14.836 32.156 12.922 1 97.12 447 ALA A O 1
ATOM 3427 N N . LEU A 1 448 ? 13.984 31.406 11.016 1 97.88 448 LEU A N 1
ATOM 3428 C CA . LEU A 1 448 ? 15.195 30.688 10.625 1 97.88 448 LEU A CA 1
ATOM 3429 C C . LEU A 1 448 ? 16.047 31.516 9.672 1 97.88 448 LEU A C 1
ATOM 3431 O O . LEU A 1 448 ? 17.141 31.109 9.297 1 97.88 448 LEU A O 1
ATOM 3435 N N . GLY A 1 449 ? 15.469 32.625 9.25 1 97 449 GLY A N 1
ATOM 3436 C CA . GLY A 1 449 ? 16.266 33.5 8.398 1 97 449 GLY A CA 1
ATOM 3437 C C . GLY A 1 449 ? 15.633 33.75 7.043 1 97 449 GLY A C 1
ATOM 3438 O O . GLY A 1 449 ? 16.172 34.5 6.23 1 97 449 GLY A O 1
ATOM 3439 N N . ALA A 1 450 ? 14.531 33.125 6.742 1 97.44 450 ALA A N 1
ATOM 3440 C CA . ALA A 1 450 ? 13.82 33.438 5.508 1 97.44 450 ALA A CA 1
ATOM 3441 C C . ALA A 1 450 ? 13.32 34.906 5.516 1 97.44 450 ALA A C 1
ATOM 3443 O O . ALA A 1 450 ? 13.305 35.531 6.562 1 97.44 450 ALA A O 1
ATOM 3444 N N . GLN A 1 451 ? 13 35.375 4.352 1 97.31 451 GLN A N 1
ATOM 3445 C CA . GLN A 1 451 ? 12.445 36.719 4.199 1 97.31 451 GLN A CA 1
ATOM 3446 C C . GLN A 1 451 ? 11.109 36.656 3.461 1 97.31 451 GLN A C 1
ATOM 3448 O O . GLN A 1 451 ? 11.055 36.906 2.254 1 97.31 451 GLN A O 1
ATOM 3453 N N . ILE A 1 452 ? 10.094 36.469 4.223 1 97.88 452 ILE A N 1
ATOM 3454 C CA . ILE A 1 452 ? 8.727 36.375 3.705 1 97.88 452 ILE A CA 1
ATOM 3455 C C . ILE A 1 452 ? 7.863 37.469 4.363 1 97.88 452 ILE A C 1
ATOM 3457 O O . ILE A 1 452 ? 7.703 37.469 5.586 1 97.88 452 ILE A O 1
ATOM 3461 N N . GLU A 1 453 ? 7.34 38.312 3.592 1 97.31 453 GLU A N 1
ATOM 3462 C CA . GLU A 1 453 ? 6.461 39.375 4.086 1 97.31 453 GLU A CA 1
ATOM 3463 C C . GLU A 1 453 ? 5.008 39.094 3.711 1 97.31 453 GLU A C 1
ATOM 3465 O O . GLU A 1 453 ? 4.695 38.844 2.545 1 97.31 453 GLU A O 1
ATOM 3470 N N . THR A 1 454 ? 4.191 39.125 4.703 1 95.62 454 THR A N 1
ATOM 3471 C CA . THR A 1 454 ? 2.76 39.031 4.453 1 95.62 454 THR A CA 1
ATOM 3472 C C . THR A 1 454 ? 2.154 40.406 4.219 1 95.62 454 THR A C 1
ATOM 3474 O O . THR A 1 454 ? 2.395 41.312 4.996 1 95.62 454 THR A O 1
ATOM 3477 N N . PHE A 1 455 ? 1.426 40.531 3.1 1 94.5 455 PHE A N 1
ATOM 3478 C CA . PHE A 1 455 ? 0.807 41.812 2.826 1 94.5 455 PHE A CA 1
ATOM 3479 C C . PHE A 1 455 ? -0.584 41.625 2.23 1 94.5 455 PHE A C 1
ATOM 3481 O O . PHE A 1 455 ? -0.98 40.5 1.896 1 94.5 455 PHE A O 1
ATOM 3488 N N . ARG A 1 456 ? -1.395 42.656 2.273 1 93.12 456 ARG A N 1
ATOM 3489 C CA . ARG A 1 456 ? -2.732 42.688 1.691 1 93.12 456 ARG A CA 1
ATOM 3490 C C . ARG A 1 456 ? -2.863 43.844 0.699 1 93.12 456 ARG A C 1
ATOM 3492 O O . ARG A 1 456 ? -2.141 44.844 0.795 1 93.12 456 ARG A O 1
ATOM 3499 N N . ASP A 1 457 ? -3.717 43.594 -0.253 1 82.75 457 ASP A N 1
ATOM 3500 C CA . ASP A 1 457 ? -3.949 44.688 -1.187 1 82.75 457 ASP A CA 1
ATOM 3501 C C . ASP A 1 457 ? -4.598 45.875 -0.485 1 82.75 457 ASP A C 1
ATOM 3503 O O . ASP A 1 457 ? -5.41 45.719 0.426 1 82.75 457 ASP A O 1
ATOM 3507 N N . THR A 1 458 ? -4.043 47.219 -0.572 1 65.12 458 THR A N 1
ATOM 3508 C CA . THR A 1 458 ? -4.656 48.469 -0.088 1 65.12 458 THR A CA 1
ATOM 3509 C C . THR A 1 458 ? -5.871 48.812 -0.937 1 65.12 458 THR A C 1
ATOM 3511 O O . THR A 1 458 ? -5.887 48.594 -2.146 1 65.12 458 THR A O 1
ATOM 3514 N N . MET B 1 1 ? 30.469 -59.844 -1.109 1 24.3 1 MET B N 1
ATOM 3515 C CA . MET B 1 1 ? 29.266 -60.094 -1.881 1 24.3 1 MET B CA 1
ATOM 3516 C C . MET B 1 1 ? 28.578 -58.781 -2.248 1 24.3 1 MET B C 1
ATOM 3518 O O . MET B 1 1 ? 28.188 -58 -1.369 1 24.3 1 MET B O 1
ATOM 3522 N N . LEU B 1 2 ? 28.891 -58.156 -3.465 1 23.59 2 LEU B N 1
ATOM 3523 C CA . LEU B 1 2 ? 29.062 -56.875 -4.172 1 23.59 2 LEU B CA 1
ATOM 3524 C C . LEU B 1 2 ? 27.719 -56.344 -4.668 1 23.59 2 LEU B C 1
ATOM 3526 O O . LEU B 1 2 ? 27.109 -56.938 -5.566 1 23.59 2 LEU B O 1
ATOM 3530 N N . ALA B 1 3 ? 26.859 -55.969 -3.701 1 27.97 3 ALA B N 1
ATOM 3531 C CA . ALA B 1 3 ? 25.469 -55.625 -3.994 1 27.97 3 ALA B CA 1
ATOM 3532 C C . ALA B 1 3 ? 25.391 -54.688 -5.191 1 27.97 3 ALA B C 1
ATOM 3534 O O . ALA B 1 3 ? 26.156 -53.719 -5.305 1 27.97 3 ALA B O 1
ATOM 3535 N N . ARG B 1 4 ? 24.766 -55.062 -6.348 1 26.03 4 ARG B N 1
ATOM 3536 C CA . ARG B 1 4 ? 24.5 -54.562 -7.695 1 26.03 4 ARG B CA 1
ATOM 3537 C C . ARG B 1 4 ? 23.844 -53.188 -7.652 1 26.03 4 ARG B C 1
ATOM 3539 O O . ARG B 1 4 ? 22.797 -53.031 -7.02 1 26.03 4 ARG B O 1
ATOM 3546 N N . ILE B 1 5 ? 24.562 -52.062 -7.746 1 24.61 5 ILE B N 1
ATOM 3547 C CA . ILE B 1 5 ? 24.344 -50.625 -7.934 1 24.61 5 ILE B CA 1
ATOM 3548 C C . ILE B 1 5 ? 23.391 -50.406 -9.102 1 24.61 5 ILE B C 1
ATOM 3550 O O . ILE B 1 5 ? 23.719 -50.719 -10.25 1 24.61 5 ILE B O 1
ATOM 3554 N N . VAL B 1 6 ? 22.094 -50.875 -8.984 1 24.17 6 VAL B N 1
ATOM 3555 C CA . VAL B 1 6 ? 21.109 -50.75 -10.055 1 24.17 6 VAL B CA 1
ATOM 3556 C C . VAL B 1 6 ? 21.156 -49.344 -10.656 1 24.17 6 VAL B C 1
ATOM 3558 O O . VAL B 1 6 ? 21.078 -48.344 -9.938 1 24.17 6 VAL B O 1
ATOM 3561 N N . SER B 1 7 ? 21.812 -49.125 -11.797 1 25.25 7 SER B N 1
ATOM 3562 C CA . SER B 1 7 ? 21.906 -48.094 -12.812 1 25.25 7 SER B CA 1
ATOM 3563 C C . SER B 1 7 ? 20.531 -47.594 -13.234 1 25.25 7 SER B C 1
ATOM 3565 O O . SER B 1 7 ? 19.734 -48.344 -13.789 1 25.25 7 SER B O 1
ATOM 3567 N N . ALA B 1 8 ? 19.812 -46.938 -12.359 1 27.69 8 ALA B N 1
ATOM 3568 C CA . ALA B 1 8 ? 18.484 -46.438 -12.727 1 27.69 8 ALA B CA 1
ATOM 3569 C C . ALA B 1 8 ? 18.453 -45.906 -14.141 1 27.69 8 ALA B C 1
ATOM 3571 O O . ALA B 1 8 ? 19.344 -45.125 -14.523 1 27.69 8 ALA B O 1
ATOM 3572 N N . PRO B 1 9 ? 17.969 -46.594 -15.125 1 28.67 9 PRO B N 1
ATOM 3573 C CA . PRO B 1 9 ? 17.828 -46.094 -16.5 1 28.67 9 PRO B CA 1
ATOM 3574 C C . PRO B 1 9 ? 17.281 -44.656 -16.547 1 28.67 9 PRO B C 1
ATOM 3576 O O . PRO B 1 9 ? 16.453 -44.281 -15.703 1 28.67 9 PRO B O 1
ATOM 3579 N N . ASP B 1 10 ? 18.031 -43.688 -17.031 1 27.2 10 ASP B N 1
ATOM 3580 C CA . ASP B 1 10 ? 17.891 -42.312 -17.531 1 27.2 10 ASP B CA 1
ATOM 3581 C C . ASP B 1 10 ? 16.688 -42.188 -18.453 1 27.2 10 ASP B C 1
ATOM 3583 O O . ASP B 1 10 ? 16.828 -42.156 -19.688 1 27.2 10 ASP B O 1
ATOM 3587 N N . SER B 1 11 ? 15.633 -43.031 -18.391 1 25.3 11 SER B N 1
ATOM 3588 C CA . SER B 1 11 ? 14.617 -42.875 -19.422 1 25.3 11 SER B CA 1
ATOM 3589 C C . SER B 1 11 ? 14.242 -41.406 -19.609 1 25.3 11 SER B C 1
ATOM 3591 O O . SER B 1 11 ? 13.734 -40.75 -18.688 1 25.3 11 SER B O 1
ATOM 3593 N N . GLU B 1 12 ? 14.891 -40.656 -20.469 1 28.3 12 GLU B N 1
ATOM 3594 C CA . GLU B 1 12 ? 14.914 -39.469 -21.266 1 28.3 12 GLU B CA 1
ATOM 3595 C C . GLU B 1 12 ? 13.539 -39.188 -21.891 1 28.3 12 GLU B C 1
ATOM 3597 O O . GLU B 1 12 ? 13.406 -38.312 -22.75 1 28.3 12 GLU B O 1
ATOM 3602 N N . GLN B 1 13 ? 12.531 -40 -21.812 1 27.47 13 GLN B N 1
ATOM 3603 C CA . GLN B 1 13 ? 11.57 -39.656 -22.844 1 27.47 13 GLN B CA 1
ATOM 3604 C C . GLN B 1 13 ? 11.078 -38.219 -22.656 1 27.47 13 GLN B C 1
ATOM 3606 O O . GLN B 1 13 ? 10.266 -37.938 -21.766 1 27.47 13 GLN B O 1
ATOM 3611 N N . VAL B 1 14 ? 11.938 -37.281 -22.578 1 33.09 14 VAL B N 1
ATOM 3612 C CA . VAL B 1 14 ? 11.461 -35.969 -23 1 33.09 14 VAL B CA 1
ATOM 3613 C C . VAL B 1 14 ? 10.5 -36.125 -24.172 1 33.09 14 VAL B C 1
ATOM 3615 O O . VAL B 1 14 ? 10.891 -36.594 -25.25 1 33.09 14 VAL B O 1
ATOM 3618 N N . SER B 1 15 ? 9.32 -36.625 -24.016 1 33.12 15 SER B N 1
ATOM 3619 C CA . SER B 1 15 ? 8.406 -36.562 -25.156 1 33.12 15 SER B CA 1
ATOM 3620 C C . SER B 1 15 ? 8.812 -35.469 -26.141 1 33.12 15 SER B C 1
ATOM 3622 O O . SER B 1 15 ? 9 -34.312 -25.75 1 33.12 15 SER B O 1
ATOM 3624 N N . VAL B 1 16 ? 9.648 -35.781 -27.094 1 36.16 16 VAL B N 1
ATOM 3625 C CA . VAL B 1 16 ? 9.812 -35.062 -28.344 1 36.16 16 VAL B CA 1
ATOM 3626 C C . VAL B 1 16 ? 8.477 -34.438 -28.766 1 36.16 16 VAL B C 1
ATOM 3628 O O . VAL B 1 16 ? 7.613 -35.125 -29.312 1 36.16 16 VAL B O 1
ATOM 3631 N N . GLY B 1 17 ? 7.645 -33.906 -27.922 1 40.53 17 GLY B N 1
ATOM 3632 C CA . GLY B 1 17 ? 6.422 -33.219 -28.281 1 40.53 17 GLY B CA 1
ATOM 3633 C C . GLY B 1 17 ? 6.496 -32.531 -29.641 1 40.53 17 GLY B C 1
ATOM 3634 O O . GLY B 1 17 ? 7.59 -32.25 -30.141 1 40.53 17 GLY B O 1
ATOM 3635 N N . ALA B 1 18 ? 5.621 -32.812 -30.531 1 45.34 18 ALA B N 1
ATOM 3636 C CA . ALA B 1 18 ? 5.402 -32.188 -31.828 1 45.34 18 ALA B CA 1
ATOM 3637 C C . ALA B 1 18 ? 5.898 -30.75 -31.844 1 45.34 18 ALA B C 1
ATOM 3639 O O . ALA B 1 18 ? 5.578 -29.984 -30.938 1 45.34 18 ALA B O 1
ATOM 3640 N N . SER B 1 19 ? 7.059 -30.484 -32.406 1 58.44 19 SER B N 1
ATOM 3641 C CA . SER B 1 19 ? 8.031 -29.391 -32.469 1 58.44 19 SER B CA 1
ATOM 3642 C C . SER B 1 19 ? 7.332 -28.047 -32.594 1 58.44 19 SER B C 1
ATOM 3644 O O . SER B 1 19 ? 7.973 -27 -32.469 1 58.44 19 SER B O 1
ATOM 3646 N N . GLY B 1 20 ? 6.051 -28.062 -32.875 1 72.12 20 GLY B N 1
ATOM 3647 C CA . GLY B 1 20 ? 5.527 -26.734 -33.125 1 72.12 20 GLY B CA 1
ATOM 3648 C C . GLY B 1 20 ? 4.84 -26.125 -31.906 1 72.12 20 GLY B C 1
ATOM 3649 O O . GLY B 1 20 ? 4.703 -26.781 -30.875 1 72.12 20 GLY B O 1
ATOM 3650 N N . PRO B 1 21 ? 4.641 -24.938 -31.938 1 86.19 21 PRO B N 1
ATOM 3651 C CA . PRO B 1 21 ? 3.916 -24.25 -30.875 1 86.19 21 PRO B CA 1
ATOM 3652 C C . PRO B 1 21 ? 2.572 -24.891 -30.547 1 86.19 21 PRO B C 1
ATOM 3654 O O . PRO B 1 21 ? 1.927 -25.453 -31.438 1 86.19 21 PRO B O 1
ATOM 3657 N N . SER B 1 22 ? 2.229 -25.062 -29.281 1 92.75 22 SER B N 1
ATOM 3658 C CA . SER B 1 22 ? 0.954 -25.578 -28.797 1 92.75 22 SER B CA 1
ATOM 3659 C C . SER B 1 22 ? -0.133 -24.516 -28.828 1 92.75 22 SER B C 1
ATOM 3661 O O . SER B 1 22 ? 0.136 -23.344 -28.562 1 92.75 22 SER B O 1
ATOM 3663 N N . HIS B 1 23 ? -1.379 -24.953 -29.219 1 96.62 23 HIS B N 1
ATOM 3664 C CA . HIS B 1 23 ? -2.541 -24.078 -29.344 1 96.62 23 HIS B CA 1
ATOM 3665 C C . HIS B 1 23 ? -3.734 -24.641 -28.578 1 96.62 23 HIS B C 1
ATOM 3667 O O . HIS B 1 23 ? -3.754 -25.828 -28.25 1 96.62 23 HIS B O 1
ATOM 3673 N N . PHE B 1 24 ? -4.699 -23.766 -28.281 1 97.44 24 PHE B N 1
ATOM 3674 C CA . PHE B 1 24 ? -5.965 -24.203 -27.688 1 97.44 24 PHE B CA 1
ATOM 3675 C C . PHE B 1 24 ? -7.121 -23.953 -28.641 1 97.44 24 PHE B C 1
ATOM 3677 O O . PHE B 1 24 ? -7.203 -22.891 -29.266 1 97.44 24 PHE B O 1
ATOM 3684 N N . ARG B 1 25 ? -7.93 -24.922 -28.875 1 98.06 25 ARG B N 1
ATOM 3685 C CA . ARG B 1 25 ? -9.266 -24.766 -29.422 1 98.06 25 ARG B CA 1
ATOM 3686 C C . ARG B 1 25 ? -10.328 -24.781 -28.328 1 98.06 25 ARG B C 1
ATOM 3688 O O . ARG B 1 25 ? -10.469 -25.781 -27.625 1 98.06 25 ARG B O 1
ATOM 3695 N N . VAL B 1 26 ? -11.039 -23.703 -28.188 1 98.06 26 VAL B N 1
ATOM 3696 C CA . VAL B 1 26 ? -11.93 -23.531 -27.047 1 98.06 26 VAL B CA 1
ATOM 3697 C C . VAL B 1 26 ? -13.375 -23.422 -27.531 1 98.06 26 VAL B C 1
ATOM 3699 O O . VAL B 1 26 ? -13.727 -22.484 -28.234 1 98.06 26 VAL B O 1
ATOM 3702 N N . ARG B 1 27 ? -14.188 -24.328 -27.203 1 97.25 27 ARG B N 1
ATOM 3703 C CA . ARG B 1 27 ? -15.625 -24.203 -27.422 1 97.25 27 ARG B CA 1
ATOM 3704 C C . ARG B 1 27 ? -16.297 -23.516 -26.25 1 97.25 27 ARG B C 1
ATOM 3706 O O . ARG B 1 27 ? -16.422 -24.078 -25.156 1 97.25 27 ARG B O 1
ATOM 3713 N N . GLY B 1 28 ? -16.781 -22.344 -26.516 1 94.75 28 GLY B N 1
ATOM 3714 C CA . GLY B 1 28 ? -17.375 -21.531 -25.453 1 94.75 28 GLY B CA 1
ATOM 3715 C C . GLY B 1 28 ? -18.859 -21.797 -25.25 1 94.75 28 GLY B C 1
ATOM 3716 O O . GLY B 1 28 ? -19.422 -22.672 -25.906 1 94.75 28 GLY B O 1
ATOM 3717 N N . GLY B 1 29 ? -19.406 -21.078 -24.219 1 90.88 29 GLY B N 1
ATOM 3718 C CA . GLY B 1 29 ? -20.828 -21.188 -23.922 1 90.88 29 GLY B CA 1
ATOM 3719 C C . GLY B 1 29 ? -21.156 -22.391 -23.062 1 90.88 29 GLY B C 1
ATOM 3720 O O . GLY B 1 29 ? -22.312 -22.844 -23.016 1 90.88 29 GLY B O 1
ATOM 3721 N N . THR B 1 30 ? -20.141 -22.891 -22.469 1 90.94 30 THR B N 1
ATOM 3722 C CA . THR B 1 30 ? -20.344 -24.047 -21.594 1 90.94 30 THR B CA 1
ATOM 3723 C C . THR B 1 30 ? -20.406 -23.625 -20.141 1 90.94 30 THR B C 1
ATOM 3725 O O . THR B 1 30 ? -19.875 -22.578 -19.766 1 90.94 30 THR B O 1
ATOM 3728 N N . THR B 1 31 ? -21.109 -24.438 -19.375 1 95.5 31 THR B N 1
ATOM 3729 C CA . THR B 1 31 ? -21.125 -24.25 -17.938 1 95.5 31 THR B CA 1
ATOM 3730 C C . THR B 1 31 ? -20.25 -25.281 -17.234 1 95.5 31 THR B C 1
ATOM 3732 O O . THR B 1 31 ? -20.125 -26.422 -17.703 1 95.5 31 THR B O 1
ATOM 3735 N N . LEU B 1 32 ? -19.625 -24.812 -16.188 1 97.94 32 LEU B N 1
ATOM 3736 C CA . LEU B 1 32 ? -18.766 -25.688 -15.398 1 97.94 32 LEU B CA 1
ATOM 3737 C C . LEU B 1 32 ? -19.5 -26.219 -14.188 1 97.94 32 LEU B C 1
ATOM 3739 O O . LEU B 1 32 ? -20.484 -25.625 -13.734 1 97.94 32 LEU B O 1
ATOM 3743 N N . SER B 1 33 ? -19.047 -27.375 -13.719 1 98.25 33 SER B N 1
ATOM 3744 C CA . SER B 1 33 ? -19.625 -27.984 -12.523 1 98.25 33 SER B CA 1
ATOM 3745 C C . SER B 1 33 ? -18.578 -28.812 -11.773 1 98.25 33 SER B C 1
ATOM 3747 O O . SER B 1 33 ? -17.594 -29.266 -12.359 1 98.25 33 SER B O 1
ATOM 3749 N N . GLY B 1 34 ? -18.828 -28.938 -10.438 1 98.25 34 GLY B N 1
ATOM 3750 C CA . GLY B 1 34 ? -17.938 -29.75 -9.617 1 98.25 34 GLY B CA 1
ATOM 3751 C C . GLY B 1 34 ? -17 -28.938 -8.758 1 98.25 34 GLY B C 1
ATOM 3752 O O . GLY B 1 34 ? -17.344 -27.828 -8.336 1 98.25 34 GLY B O 1
ATOM 3753 N N . ALA B 1 35 ? -15.93 -29.656 -8.336 1 98.5 35 ALA B N 1
ATOM 3754 C CA . ALA B 1 35 ? -14.977 -29.016 -7.43 1 98.5 35 ALA B CA 1
ATOM 3755 C C . ALA B 1 35 ? -13.562 -29.062 -8 1 98.5 35 ALA B C 1
ATOM 3757 O O . ALA B 1 35 ? -13.227 -29.969 -8.766 1 98.5 35 ALA B O 1
ATOM 3758 N N . ILE B 1 36 ? -12.766 -28.094 -7.703 1 98.19 36 ILE B N 1
ATOM 3759 C CA . ILE B 1 36 ? -11.391 -28 -8.172 1 98.19 36 ILE B CA 1
ATOM 3760 C C . ILE B 1 36 ? -10.5 -27.469 -7.059 1 98.19 36 ILE B C 1
ATOM 3762 O O . ILE B 1 36 ? -10.891 -26.547 -6.336 1 98.19 36 ILE B O 1
ATOM 3766 N N . ASP B 1 37 ? -9.297 -28.047 -6.941 1 97.69 37 ASP B N 1
ATOM 3767 C CA . ASP B 1 37 ? -8.352 -27.625 -5.906 1 97.69 37 ASP B CA 1
ATOM 3768 C C . ASP B 1 37 ? -7.387 -26.562 -6.438 1 97.69 37 ASP B C 1
ATOM 3770 O O . ASP B 1 37 ? -6.859 -26.703 -7.543 1 97.69 37 ASP B O 1
ATOM 3774 N N . VAL B 1 38 ? -7.195 -25.531 -5.633 1 98.06 38 VAL B N 1
ATOM 3775 C CA . VAL B 1 38 ? -6.125 -24.594 -5.922 1 98.06 38 VAL B CA 1
ATOM 3776 C C . VAL B 1 38 ? -4.77 -25.25 -5.664 1 98.06 38 VAL B C 1
ATOM 3778 O O . VAL B 1 38 ? -4.582 -25.922 -4.648 1 98.06 38 VAL B O 1
ATOM 3781 N N . LYS B 1 39 ? -3.84 -25.078 -6.539 1 96.69 39 LYS B N 1
ATOM 3782 C CA . LYS B 1 39 ? -2.51 -25.656 -6.418 1 96.69 39 LYS B CA 1
ATOM 3783 C C . LYS B 1 39 ? -1.57 -24.734 -5.641 1 96.69 39 LYS B C 1
ATOM 3785 O O . LYS B 1 39 ? -1.938 -23.609 -5.305 1 96.69 39 LYS B O 1
ATOM 3790 N N . SER B 1 40 ? -0.37 -25.297 -5.375 1 96.19 40 SER B N 1
ATOM 3791 C CA . SER B 1 40 ? 0.63 -24.547 -4.633 1 96.19 40 SER B CA 1
ATOM 3792 C C . SER B 1 40 ? 1.105 -23.328 -5.434 1 96.19 40 SER B C 1
ATOM 3794 O O . SER B 1 40 ? 1.093 -23.344 -6.664 1 96.19 40 SER B O 1
ATOM 3796 N N . SER B 1 41 ? 1.511 -22.375 -4.738 1 95.62 41 SER B N 1
ATOM 3797 C CA . SER B 1 41 ? 1.871 -21.078 -5.305 1 95.62 41 SER B CA 1
ATOM 3798 C C . SER B 1 41 ? 3.168 -21.172 -6.105 1 95.62 41 SER B C 1
ATOM 3800 O O . SER B 1 41 ? 4.191 -21.625 -5.586 1 95.62 41 SER B O 1
ATOM 3802 N N . LYS B 1 42 ? 3.082 -20.719 -7.262 1 92.38 42 LYS B N 1
ATOM 3803 C CA . LYS B 1 42 ? 4.262 -20.609 -8.117 1 92.38 42 LYS B CA 1
ATOM 3804 C C . LYS B 1 42 ? 5.316 -19.703 -7.48 1 92.38 42 LYS B C 1
ATOM 3806 O O . LYS B 1 42 ? 6.477 -20.094 -7.352 1 92.38 42 LYS B O 1
ATOM 3811 N N . ASN B 1 43 ? 4.902 -18.547 -7.07 1 94.31 43 ASN B N 1
ATOM 3812 C CA . ASN B 1 43 ? 5.832 -17.547 -6.539 1 94.31 43 ASN B CA 1
ATOM 3813 C C . ASN B 1 43 ? 6.469 -18.016 -5.234 1 94.31 43 ASN B C 1
ATOM 3815 O O . ASN B 1 43 ? 7.645 -17.75 -4.98 1 94.31 43 ASN B O 1
ATOM 3819 N N . ALA B 1 44 ? 5.684 -18.656 -4.422 1 97 44 ALA B N 1
ATOM 3820 C CA . ALA B 1 44 ? 6.254 -19.219 -3.195 1 97 44 ALA B CA 1
ATOM 3821 C C . ALA B 1 44 ? 7.297 -20.281 -3.51 1 97 44 ALA B C 1
ATOM 3823 O O . ALA B 1 44 ? 8.367 -20.312 -2.898 1 97 44 ALA B O 1
ATOM 3824 N N . CYS B 1 45 ? 7 -21.141 -4.449 1 96.31 45 CYS B N 1
ATOM 3825 C CA . CYS B 1 45 ? 7.91 -22.219 -4.824 1 96.31 45 CYS B CA 1
ATOM 3826 C C . CYS B 1 45 ? 9.234 -21.656 -5.34 1 96.31 45 CYS B C 1
ATOM 3828 O O . CYS B 1 45 ? 10.297 -22.172 -5.008 1 96.31 45 CYS B O 1
ATOM 3830 N N . VAL B 1 46 ? 9.133 -20.641 -6.109 1 95.12 46 VAL B N 1
ATOM 3831 C CA . VAL B 1 46 ? 10.328 -20.016 -6.656 1 95.12 46 VAL B CA 1
ATOM 3832 C C . VAL B 1 46 ? 11.219 -19.516 -5.516 1 95.12 46 VAL B C 1
ATOM 3834 O O . VAL B 1 46 ? 12.414 -19.797 -5.488 1 95.12 46 VAL B O 1
ATOM 3837 N N . ALA B 1 47 ? 10.664 -18.797 -4.598 1 97.06 47 ALA B N 1
ATOM 3838 C CA . ALA B 1 47 ? 11.414 -18.266 -3.457 1 97.06 47 ALA B CA 1
ATOM 3839 C C . ALA B 1 47 ? 12.008 -19.406 -2.629 1 97.06 47 ALA B C 1
ATOM 3841 O O . ALA B 1 47 ? 13.156 -19.328 -2.188 1 97.06 47 ALA B O 1
ATOM 3842 N N . LEU B 1 48 ? 11.25 -20.438 -2.457 1 98.19 48 LEU B N 1
ATOM 3843 C CA . LEU B 1 48 ? 11.656 -21.547 -1.614 1 98.19 48 LEU B CA 1
ATOM 3844 C C . LEU B 1 48 ? 12.781 -22.344 -2.27 1 98.19 48 LEU B C 1
ATOM 3846 O O . LEU B 1 48 ? 13.703 -22.797 -1.587 1 98.19 48 LEU B O 1
ATOM 3850 N N . LEU B 1 49 ? 12.688 -22.531 -3.57 1 97.56 49 LEU B N 1
ATOM 3851 C CA . LEU B 1 49 ? 13.766 -23.203 -4.289 1 97.56 49 LEU B CA 1
ATOM 3852 C C . LEU B 1 49 ? 15.086 -22.453 -4.109 1 97.56 49 LEU B C 1
ATOM 3854 O O . LEU B 1 49 ? 16.125 -23.062 -3.865 1 97.56 49 LEU B O 1
ATOM 3858 N N . CYS B 1 50 ? 15.023 -21.156 -4.188 1 97.44 50 CYS B N 1
ATOM 3859 C CA . CYS B 1 50 ? 16.219 -20.359 -3.963 1 97.44 50 CYS B CA 1
ATOM 3860 C C . CYS B 1 50 ? 16.688 -20.469 -2.521 1 97.44 50 CYS B C 1
ATOM 3862 O O . CYS B 1 50 ? 17.891 -20.562 -2.27 1 97.44 50 CYS B O 1
ATOM 3864 N N . ALA B 1 51 ? 15.781 -20.516 -1.608 1 98.44 51 ALA B N 1
ATOM 3865 C CA . ALA B 1 51 ? 16.094 -20.594 -0.183 1 98.44 51 ALA B CA 1
ATOM 3866 C C . ALA B 1 51 ? 16.766 -21.922 0.165 1 98.44 51 ALA B C 1
ATOM 3868 O O . ALA B 1 51 ? 17.484 -22.016 1.161 1 98.44 51 ALA B O 1
ATOM 3869 N N . SER B 1 52 ? 16.5 -22.953 -0.623 1 97.75 52 SER B N 1
ATOM 3870 C CA . SER B 1 52 ? 17.094 -24.266 -0.37 1 97.75 52 SER B CA 1
ATOM 3871 C C . SER B 1 52 ? 18.609 -24.203 -0.385 1 97.75 52 SER B C 1
ATOM 3873 O O . SER B 1 52 ? 19.281 -25.031 0.238 1 97.75 52 SER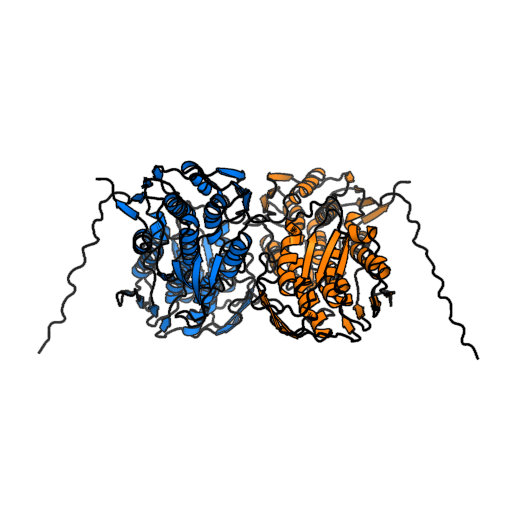 B O 1
ATOM 3875 N N . LEU B 1 53 ? 19.188 -23.219 -1.062 1 97.81 53 LEU B N 1
ATOM 3876 C CA . LEU B 1 53 ? 20.641 -23.031 -1.166 1 97.81 53 LEU B CA 1
ATOM 3877 C C . LEU B 1 53 ? 21.234 -22.688 0.19 1 97.81 53 LEU B C 1
ATOM 3879 O O . LEU B 1 53 ? 22.453 -22.766 0.372 1 97.81 53 LEU B O 1
ATOM 3883 N N . LEU B 1 54 ? 20.406 -22.25 1.084 1 98.06 54 LEU B N 1
ATOM 3884 C CA . LEU B 1 54 ? 20.875 -21.875 2.412 1 98.06 54 LEU B CA 1
ATOM 3885 C C . LEU B 1 54 ? 21.156 -23.109 3.258 1 98.06 54 LEU B C 1
ATOM 3887 O O . LEU B 1 54 ? 21.844 -23.016 4.277 1 98.06 54 LEU B O 1
ATOM 3891 N N . ASN B 1 55 ? 20.578 -24.25 2.934 1 97.88 55 ASN B N 1
ATOM 3892 C CA . ASN B 1 55 ? 20.547 -25.438 3.77 1 97.88 55 ASN B CA 1
ATOM 3893 C C . ASN B 1 55 ? 21.453 -26.531 3.211 1 97.88 55 ASN B C 1
ATOM 3895 O O . ASN B 1 55 ? 21.406 -26.844 2.018 1 97.88 55 ASN B O 1
ATOM 3899 N N . MET B 1 56 ? 22.266 -27.109 4.039 1 95.56 56 MET B N 1
ATOM 3900 C CA . MET B 1 56 ? 23.156 -28.172 3.613 1 95.56 56 MET B CA 1
ATOM 3901 C C . MET B 1 56 ? 22.516 -29.531 3.822 1 95.56 56 MET B C 1
ATOM 3903 O O . MET B 1 56 ? 23.016 -30.547 3.326 1 95.56 56 MET B O 1
ATOM 3907 N N . GLY B 1 57 ? 21.438 -29.562 4.527 1 96.81 57 GLY B N 1
ATOM 3908 C CA . GLY B 1 57 ? 20.672 -30.797 4.691 1 96.81 57 GLY B CA 1
ATOM 3909 C C . GLY B 1 57 ? 19.719 -31.062 3.553 1 96.81 57 GLY B C 1
ATOM 3910 O O . GLY B 1 57 ? 19.703 -30.328 2.562 1 96.81 57 GLY B O 1
ATOM 3911 N N . THR B 1 58 ? 18.938 -32.094 3.68 1 98.06 58 THR B N 1
ATOM 3912 C CA . THR B 1 58 ? 17.953 -32.469 2.668 1 98.06 58 THR B CA 1
ATOM 3913 C C . THR B 1 58 ? 16.703 -31.609 2.814 1 98.06 58 THR B C 1
ATOM 3915 O O . THR B 1 58 ? 16.172 -31.438 3.92 1 98.06 58 THR B O 1
ATOM 3918 N N . THR B 1 59 ? 16.281 -31.031 1.757 1 98.62 59 THR B N 1
ATOM 3919 C CA . THR B 1 59 ? 15.047 -30.25 1.728 1 98.62 59 THR B CA 1
ATOM 3920 C C . THR B 1 59 ? 13.984 -30.953 0.886 1 98.62 59 THR B C 1
ATOM 3922 O O . THR B 1 59 ? 14.25 -31.359 -0.248 1 98.62 59 THR B O 1
ATOM 3925 N N . VAL B 1 60 ? 12.82 -31.172 1.405 1 98.69 60 VAL B N 1
ATOM 3926 C CA . VAL B 1 60 ? 11.695 -31.719 0.652 1 98.69 60 VAL B CA 1
ATOM 3927 C C . VAL B 1 60 ? 10.562 -30.688 0.612 1 98.69 60 VAL B C 1
ATOM 3929 O O . VAL B 1 60 ? 10.086 -30.25 1.657 1 98.69 60 VAL B O 1
ATOM 3932 N N . PHE B 1 61 ? 10.148 -30.266 -0.529 1 98.44 61 PHE B N 1
ATOM 3933 C CA . PHE B 1 61 ? 8.953 -29.453 -0.726 1 98.44 61 PHE B CA 1
ATOM 3934 C C . PHE B 1 61 ? 7.785 -30.312 -1.182 1 98.44 61 PHE B C 1
ATOM 3936 O O . PHE B 1 61 ? 7.902 -31.078 -2.145 1 98.44 61 PHE B O 1
ATOM 3943 N N . ARG B 1 62 ? 6.656 -30.125 -0.522 1 97.94 62 ARG B N 1
ATOM 3944 C CA . ARG B 1 62 ? 5.48 -30.922 -0.84 1 97.94 62 ARG B CA 1
ATOM 3945 C C . ARG B 1 62 ? 4.625 -30.234 -1.899 1 97.94 62 ARG B C 1
ATOM 3947 O O . ARG B 1 62 ? 4.492 -29.016 -1.903 1 97.94 62 ARG B O 1
ATOM 3954 N N . LYS B 1 63 ? 4.125 -31.016 -2.838 1 96.31 63 LYS B N 1
ATOM 3955 C CA . LYS B 1 63 ? 3.096 -30.625 -3.799 1 96.31 63 LYS B CA 1
ATOM 3956 C C . LYS B 1 63 ? 3.533 -29.391 -4.602 1 96.31 63 LYS B C 1
ATOM 3958 O O . LYS B 1 63 ? 2.789 -28.422 -4.711 1 96.31 63 LYS B O 1
ATOM 3963 N N . VAL B 1 64 ? 4.727 -29.469 -5.09 1 95.5 64 VAL B N 1
ATOM 3964 C CA . VAL B 1 64 ? 5.254 -28.375 -5.91 1 95.5 64 VAL B CA 1
ATOM 3965 C C . VAL B 1 64 ? 4.578 -28.391 -7.277 1 95.5 64 VAL B C 1
ATOM 3967 O O . VAL B 1 64 ? 4.496 -29.438 -7.93 1 95.5 64 VAL B O 1
ATOM 3970 N N . ALA B 1 65 ? 4.027 -27.234 -7.625 1 89.75 65 ALA B N 1
ATOM 3971 C CA . ALA B 1 65 ? 3.42 -27.156 -8.953 1 89.75 65 ALA B CA 1
ATOM 3972 C C . ALA B 1 65 ? 4.461 -27.391 -10.047 1 89.75 65 ALA B C 1
ATOM 3974 O O . ALA B 1 65 ? 5.52 -26.766 -10.047 1 89.75 65 ALA B O 1
ATOM 3975 N N . ARG B 1 66 ? 4.156 -28.25 -10.992 1 89.5 66 ARG B N 1
ATOM 3976 C CA . ARG B 1 66 ? 5.055 -28.531 -12.109 1 89.5 66 ARG B CA 1
ATOM 3977 C C . ARG B 1 66 ? 4.828 -27.531 -13.25 1 89.5 66 ARG B C 1
ATOM 3979 O O . ARG B 1 66 ? 4.152 -27.859 -14.227 1 89.5 66 ARG B O 1
ATOM 3986 N N . ILE B 1 67 ? 5.406 -26.406 -13.102 1 89.88 67 ILE B N 1
ATOM 3987 C CA . ILE B 1 67 ? 5.266 -25.344 -14.078 1 89.88 67 ILE B CA 1
ATOM 3988 C C . ILE B 1 67 ? 6.633 -24.984 -14.648 1 89.88 67 ILE B C 1
ATOM 3990 O O . ILE B 1 67 ? 7.668 -25.359 -14.086 1 89.88 67 ILE B O 1
ATOM 3994 N N . GLU B 1 68 ? 6.633 -24.281 -15.734 1 87 68 GLU B N 1
ATOM 3995 C CA . GLU B 1 68 ? 7.852 -23.969 -16.484 1 87 68 GLU B CA 1
ATOM 3996 C C . GLU B 1 68 ? 8.82 -23.156 -15.633 1 87 68 GLU B C 1
ATOM 3998 O O . GLU B 1 68 ? 10.039 -23.328 -15.719 1 87 68 GLU B O 1
ATOM 4003 N N . GLU B 1 69 ? 8.344 -22.266 -14.859 1 87.31 69 GLU B N 1
ATOM 4004 C CA . GLU B 1 69 ? 9.219 -21.422 -14.047 1 87.31 69 GLU B CA 1
ATOM 4005 C C . GLU B 1 69 ? 10.008 -22.25 -13.047 1 87.31 69 GLU B C 1
ATOM 4007 O O . GLU B 1 69 ? 11.18 -21.984 -12.789 1 87.31 69 GLU B O 1
ATOM 4012 N N . VAL B 1 70 ? 9.383 -23.203 -12.469 1 90.44 70 VAL B N 1
ATOM 4013 C CA . VAL B 1 70 ? 10.031 -24.109 -11.516 1 90.44 70 VAL B CA 1
ATOM 4014 C C . VAL B 1 70 ? 11.094 -24.938 -12.234 1 90.44 70 VAL B C 1
ATOM 4016 O O . VAL B 1 70 ? 12.219 -25.078 -11.75 1 90.44 70 VAL B O 1
ATOM 4019 N N . ASN B 1 71 ? 10.742 -25.406 -13.398 1 90.88 71 ASN B N 1
ATOM 4020 C CA . ASN B 1 71 ? 11.68 -26.203 -14.18 1 90.88 71 ASN B CA 1
ATOM 4021 C C . ASN B 1 71 ? 12.938 -25.422 -14.531 1 90.88 71 ASN B C 1
ATOM 4023 O O . ASN B 1 71 ? 14.047 -25.953 -14.453 1 90.88 71 ASN B O 1
ATOM 4027 N N . ARG B 1 72 ? 12.727 -24.234 -14.906 1 90.25 72 ARG B N 1
ATOM 4028 C CA . ARG B 1 72 ? 13.859 -23.391 -15.273 1 90.25 72 ARG B CA 1
ATOM 4029 C C . ARG B 1 72 ? 14.797 -23.203 -14.094 1 90.25 72 ARG B C 1
ATOM 4031 O O . ARG B 1 72 ? 16.016 -23.25 -14.25 1 90.25 72 ARG B O 1
ATOM 4038 N N . LEU B 1 73 ? 14.273 -22.969 -13.008 1 93.12 73 LEU B N 1
ATOM 4039 C CA . LEU B 1 73 ? 15.086 -22.781 -11.812 1 93.12 73 LEU B CA 1
ATOM 4040 C C . LEU B 1 73 ? 15.82 -24.062 -11.438 1 93.12 73 LEU B C 1
ATOM 4042 O O . LEU B 1 73 ? 16.969 -24.016 -10.992 1 93.12 73 LEU B O 1
ATOM 4046 N N . LEU B 1 74 ? 15.102 -25.172 -11.562 1 95.06 74 LEU B N 1
ATOM 4047 C CA . LEU B 1 74 ? 15.727 -26.469 -11.281 1 95.06 74 LEU B CA 1
ATOM 4048 C C . LEU B 1 74 ? 16.906 -26.703 -12.211 1 95.06 74 LEU B C 1
ATOM 4050 O O . LEU B 1 74 ? 17.953 -27.219 -11.773 1 95.06 74 LEU B O 1
ATOM 4054 N N . GLU B 1 75 ? 16.75 -26.312 -13.422 1 95.69 75 GLU B N 1
ATOM 4055 C CA . GLU B 1 75 ? 17.844 -26.438 -14.375 1 95.69 75 GLU B CA 1
ATOM 4056 C C . GLU B 1 75 ? 19.078 -25.656 -13.898 1 95.69 75 GLU B C 1
ATOM 4058 O O . GLU B 1 75 ? 20.203 -26.172 -13.977 1 95.69 75 GLU B O 1
ATOM 4063 N N . VAL B 1 76 ? 18.875 -24.469 -13.438 1 96.12 76 VAL B N 1
ATOM 4064 C CA . VAL B 1 76 ? 19.984 -23.656 -12.93 1 96.12 76 VAL B CA 1
ATOM 4065 C C . VAL B 1 76 ? 20.594 -24.312 -11.703 1 96.12 76 VAL B C 1
ATOM 4067 O O . VAL B 1 76 ? 21.812 -24.438 -11.602 1 96.12 76 VAL B O 1
ATOM 4070 N N . LEU B 1 77 ? 19.797 -24.781 -10.805 1 97.25 77 LEU B N 1
ATOM 4071 C CA . LEU B 1 77 ? 20.25 -25.391 -9.562 1 97.25 77 LEU B CA 1
ATOM 4072 C C . LEU B 1 77 ? 21.078 -26.656 -9.852 1 97.25 77 LEU B C 1
ATOM 4074 O O . LEU B 1 77 ? 22.141 -26.844 -9.273 1 97.25 77 LEU B O 1
ATOM 4078 N N . ILE B 1 78 ? 20.578 -27.406 -10.766 1 96.88 78 ILE B N 1
ATOM 4079 C CA . ILE B 1 78 ? 21.25 -28.656 -11.125 1 96.88 78 ILE B CA 1
ATOM 4080 C C . ILE B 1 78 ? 22.609 -28.344 -11.742 1 96.88 78 ILE B C 1
ATOM 4082 O O . ILE B 1 78 ? 23.594 -29.031 -11.469 1 96.88 78 ILE B O 1
ATOM 4086 N N . SER B 1 79 ? 22.656 -27.344 -12.523 1 97.25 79 SER B N 1
ATOM 4087 C CA . SER B 1 79 ? 23.875 -26.984 -13.234 1 97.25 79 SER B CA 1
ATOM 4088 C C . SER B 1 79 ? 24.984 -26.594 -12.258 1 97.25 79 SER B C 1
ATOM 4090 O O . SER B 1 79 ? 26.172 -26.719 -12.586 1 97.25 79 SER B O 1
ATOM 4092 N N . ILE B 1 80 ? 24.609 -26.219 -11.07 1 97.31 80 ILE B N 1
ATOM 4093 C CA . ILE B 1 80 ? 25.641 -25.797 -10.133 1 97.31 80 ILE B CA 1
ATOM 4094 C C . ILE B 1 80 ? 25.859 -26.875 -9.078 1 97.31 80 ILE B C 1
ATOM 4096 O O . ILE B 1 80 ? 26.516 -26.641 -8.055 1 97.31 80 ILE B O 1
ATOM 4100 N N . GLY B 1 81 ? 25.25 -28.016 -9.25 1 97.5 81 GLY B N 1
ATOM 4101 C CA . GLY B 1 81 ? 25.609 -29.172 -8.453 1 97.5 81 GLY B CA 1
ATOM 4102 C C . GLY B 1 81 ? 24.484 -29.656 -7.559 1 97.5 81 GLY B C 1
ATOM 4103 O O . GLY B 1 81 ? 24.609 -30.688 -6.891 1 97.5 81 GLY B O 1
ATOM 4104 N N . VAL B 1 82 ? 23.391 -29 -7.516 1 97.75 82 VAL B N 1
ATOM 4105 C CA . VAL B 1 82 ? 22.266 -29.422 -6.688 1 97.75 82 VAL B CA 1
ATOM 4106 C C . VAL B 1 82 ? 21.609 -30.672 -7.281 1 97.75 82 VAL B C 1
ATOM 4108 O O . VAL B 1 82 ? 21.422 -30.75 -8.5 1 97.75 82 VAL B O 1
ATOM 4111 N N . LYS B 1 83 ? 21.297 -31.578 -6.41 1 97.81 83 LYS B N 1
ATOM 4112 C CA . LYS B 1 83 ? 20.562 -32.75 -6.832 1 97.81 83 LYS B CA 1
ATOM 4113 C C . LYS B 1 83 ? 19.078 -32.656 -6.484 1 97.81 83 LYS B C 1
ATOM 4115 O O . LYS B 1 83 ? 18.719 -32.062 -5.457 1 97.81 83 LYS B O 1
ATOM 4120 N N . PHE B 1 84 ? 18.25 -33.125 -7.371 1 96.25 84 PHE B N 1
ATOM 4121 C CA . PHE B 1 84 ? 16.828 -33.125 -7.055 1 96.25 84 PHE B CA 1
ATOM 4122 C C . PHE B 1 84 ? 16.172 -34.438 -7.5 1 96.25 84 PHE B C 1
ATOM 4124 O O . PHE B 1 84 ? 16.719 -35.156 -8.344 1 96.25 84 PHE B O 1
ATOM 4131 N N . ARG B 1 85 ? 15.078 -34.812 -6.879 1 96 85 ARG B N 1
ATOM 4132 C CA . ARG B 1 85 ? 14.25 -35.938 -7.234 1 96 85 ARG B CA 1
ATOM 4133 C C . ARG B 1 85 ? 12.781 -35.688 -6.922 1 96 85 ARG B C 1
ATOM 4135 O O . ARG B 1 85 ? 12.453 -35.156 -5.867 1 96 85 ARG B O 1
ATOM 4142 N N . TRP B 1 86 ? 11.984 -36 -7.906 1 95.81 86 TRP B N 1
ATOM 4143 C CA . TRP B 1 86 ? 10.555 -36.062 -7.633 1 95.81 86 TRP B CA 1
ATOM 4144 C C . TRP B 1 86 ? 10.195 -37.344 -6.891 1 95.81 86 TRP B C 1
ATOM 4146 O O . TRP B 1 86 ? 10.453 -38.469 -7.375 1 95.81 86 TRP B O 1
ATOM 4156 N N . LEU B 1 87 ? 9.547 -37.281 -5.785 1 95.88 87 LEU B N 1
ATOM 4157 C CA . LEU B 1 87 ? 9.414 -38.406 -4.875 1 95.88 87 LEU B CA 1
ATOM 4158 C C . LEU B 1 87 ? 8.156 -39.219 -5.184 1 95.88 87 LEU B C 1
ATOM 4160 O O . LEU B 1 87 ? 8.102 -40.406 -4.914 1 95.88 87 LEU B O 1
ATOM 4164 N N . ASN B 1 88 ? 7.109 -38.531 -5.648 1 94.12 88 ASN B N 1
ATOM 4165 C CA . ASN B 1 88 ? 5.824 -39.219 -5.824 1 94.12 88 ASN B CA 1
ATOM 4166 C C . ASN B 1 88 ? 4.949 -38.5 -6.844 1 94.12 88 ASN B C 1
ATOM 4168 O O . ASN B 1 88 ? 5.371 -37.5 -7.441 1 94.12 88 ASN B O 1
ATOM 4172 N N . SER B 1 89 ? 3.807 -38.969 -7.062 1 91.44 89 SER B N 1
ATOM 4173 C CA . SER B 1 89 ? 2.881 -38.438 -8.055 1 91.44 89 SER B CA 1
ATOM 4174 C C . SER B 1 89 ? 2.234 -37.156 -7.566 1 91.44 89 SER B C 1
ATOM 4176 O O . SER B 1 89 ? 1.623 -36.406 -8.352 1 91.44 89 SER B O 1
ATOM 4178 N N . LYS B 1 90 ? 2.443 -36.844 -6.332 1 92.06 90 LYS B N 1
ATOM 4179 C CA . LYS B 1 90 ? 1.882 -35.625 -5.77 1 92.06 90 LYS B CA 1
ATOM 4180 C C . LYS B 1 90 ? 2.84 -34.438 -5.945 1 92.06 90 LYS B C 1
ATOM 4182 O O . LYS B 1 90 ? 2.576 -33.344 -5.457 1 92.06 90 LYS B O 1
ATOM 4187 N N . ASN B 1 91 ? 3.959 -34.656 -6.57 1 94.81 91 ASN B N 1
ATOM 4188 C CA . ASN B 1 91 ? 4.93 -33.656 -6.945 1 94.81 91 ASN B CA 1
ATOM 4189 C C . ASN B 1 91 ? 5.734 -33.156 -5.742 1 94.81 91 ASN B C 1
ATOM 4191 O O . ASN B 1 91 ? 6.004 -31.969 -5.605 1 94.81 91 ASN B O 1
ATOM 4195 N N . ASP B 1 92 ? 5.949 -34.125 -4.793 1 97.31 92 ASP B N 1
ATOM 4196 C CA . ASP B 1 92 ? 6.93 -33.812 -3.758 1 97.31 92 ASP B CA 1
ATOM 4197 C C . ASP B 1 92 ? 8.344 -33.75 -4.336 1 97.31 92 ASP B C 1
ATOM 4199 O O . ASP B 1 92 ? 8.75 -34.656 -5.082 1 97.31 92 ASP B O 1
ATOM 4203 N N . LEU B 1 93 ? 9.039 -32.688 -4.012 1 97.88 93 LEU B N 1
ATOM 4204 C CA . LEU B 1 93 ? 10.344 -32.438 -4.602 1 97.88 93 LEU B CA 1
ATOM 4205 C C . LEU B 1 93 ? 11.438 -32.469 -3.533 1 97.88 93 LEU B C 1
ATOM 4207 O O . LEU B 1 93 ? 11.367 -31.719 -2.549 1 97.88 93 LEU B O 1
ATOM 4211 N N . GLU B 1 94 ? 12.391 -33.344 -3.684 1 98.44 94 GLU B N 1
ATOM 4212 C CA . GLU B 1 94 ? 13.555 -33.438 -2.801 1 98.44 94 GLU B CA 1
ATOM 4213 C C . GLU B 1 94 ? 14.758 -32.719 -3.414 1 98.44 94 GLU B C 1
ATOM 4215 O O . GLU B 1 94 ? 15.055 -32.906 -4.598 1 98.44 94 GLU B O 1
ATOM 4220 N N . LEU B 1 95 ? 15.445 -31.922 -2.635 1 98.19 95 LEU B N 1
ATOM 4221 C CA . LEU B 1 95 ? 16.656 -31.234 -3.045 1 98.19 95 LEU B CA 1
ATOM 4222 C C . LEU B 1 95 ? 17.812 -31.531 -2.09 1 98.19 95 LEU B C 1
ATOM 4224 O O . LEU B 1 95 ? 17.625 -31.578 -0.873 1 98.19 95 LEU B O 1
ATOM 4228 N N . ILE B 1 96 ? 18.969 -31.75 -2.598 1 97.94 96 ILE B N 1
ATOM 4229 C CA . ILE B 1 96 ? 20.203 -31.922 -1.837 1 97.94 96 ILE B CA 1
ATOM 4230 C C . ILE B 1 96 ? 21.266 -30.953 -2.371 1 97.94 96 ILE B C 1
ATOM 4232 O O . ILE B 1 96 ? 21.734 -31.109 -3.496 1 97.94 96 ILE B O 1
ATOM 4236 N N . VAL B 1 97 ? 21.578 -30.016 -1.589 1 97.06 97 VAL B N 1
ATOM 4237 C CA . VAL B 1 97 ? 22.594 -29.016 -1.957 1 97.06 97 VAL B CA 1
ATOM 4238 C C . VAL B 1 97 ? 23.969 -29.5 -1.532 1 97.06 97 VAL B C 1
ATOM 4240 O O . VAL B 1 97 ? 24.172 -29.875 -0.377 1 97.06 97 VAL B O 1
ATOM 4243 N N . PRO B 1 98 ? 24.891 -29.469 -2.436 1 96 98 PRO B N 1
ATOM 4244 C CA . PRO B 1 98 ? 26.234 -29.906 -2.064 1 96 98 PRO B CA 1
ATOM 4245 C C . PRO B 1 98 ? 26.969 -28.891 -1.179 1 96 98 PRO B C 1
ATOM 4247 O O . PRO B 1 98 ? 26.578 -27.734 -1.114 1 96 98 PRO B O 1
ATOM 4250 N N . ALA B 1 99 ? 27.969 -29.359 -0.534 1 93.44 99 ALA B N 1
ATOM 4251 C CA . ALA B 1 99 ? 28.781 -28.516 0.333 1 93.44 99 ALA B CA 1
ATOM 4252 C C . ALA B 1 99 ? 29.453 -27.391 -0.465 1 93.44 99 ALA B C 1
ATOM 4254 O O . ALA B 1 99 ? 29.547 -26.266 0.005 1 93.44 99 ALA B O 1
ATOM 4255 N N . GLU B 1 100 ? 29.891 -27.797 -1.646 1 95.25 100 GLU B N 1
ATOM 4256 C CA . GLU B 1 100 ? 30.5 -26.828 -2.543 1 95.25 100 GLU B CA 1
ATOM 4257 C C . GLU B 1 100 ? 29.719 -26.719 -3.852 1 95.25 100 GLU B C 1
ATOM 4259 O O . GLU B 1 100 ? 29.484 -27.719 -4.527 1 95.25 100 GLU B O 1
ATOM 4264 N N . LEU B 1 101 ? 29.375 -25.484 -4.176 1 96.44 101 LEU B N 1
ATOM 4265 C CA . LEU B 1 101 ? 28.672 -25.234 -5.426 1 96.44 101 LEU B CA 1
ATOM 4266 C C . LEU B 1 101 ? 29.641 -25 -6.57 1 96.44 101 LEU B C 1
ATOM 4268 O O . LEU B 1 101 ? 30.688 -24.359 -6.383 1 96.44 101 LEU B O 1
ATOM 4272 N N . ASN B 1 102 ? 29.344 -25.5 -7.719 1 96.94 102 ASN B N 1
ATOM 4273 C CA . ASN B 1 102 ? 30.109 -25.219 -8.93 1 96.94 102 ASN B CA 1
ATOM 4274 C C . ASN B 1 102 ? 29.484 -24.078 -9.734 1 96.94 102 ASN B C 1
ATOM 4276 O O . ASN B 1 102 ? 28.828 -24.312 -10.75 1 96.94 102 ASN B O 1
ATOM 4280 N N . LEU B 1 103 ? 29.797 -22.875 -9.383 1 95.81 103 LEU B N 1
ATOM 4281 C CA . LEU B 1 103 ? 29.141 -21.719 -9.977 1 95.81 103 LEU B CA 1
ATOM 4282 C C . LEU B 1 103 ? 29.625 -21.484 -11.406 1 95.81 103 LEU B C 1
ATOM 4284 O O . LEU B 1 103 ? 28.938 -20.875 -12.211 1 95.81 103 LEU B O 1
ATOM 4288 N N . VAL B 1 104 ? 30.75 -21.953 -11.727 1 93.88 104 VAL B N 1
ATOM 4289 C CA . VAL B 1 104 ? 31.328 -21.797 -13.062 1 93.88 104 VAL B CA 1
ATOM 4290 C C . VAL B 1 104 ? 30.531 -22.641 -14.062 1 93.88 104 VAL B C 1
ATOM 4292 O O . VAL B 1 104 ? 30.422 -22.281 -15.234 1 93.88 104 VAL B O 1
ATOM 4295 N N . ALA B 1 105 ? 29.938 -23.688 -13.586 1 95.19 105 ALA B N 1
ATOM 4296 C CA . ALA B 1 105 ? 29.203 -24.625 -14.43 1 95.19 105 ALA B CA 1
ATOM 4297 C C . ALA B 1 105 ? 27.75 -24.172 -14.617 1 95.19 105 ALA B C 1
ATOM 4299 O O . ALA B 1 105 ? 26.953 -24.859 -15.258 1 95.19 105 ALA B O 1
ATOM 4300 N N . MET B 1 106 ? 27.422 -23.016 -14.141 1 95.25 106 MET B N 1
ATOM 4301 C CA . MET B 1 106 ? 26.031 -22.562 -14.188 1 95.25 106 MET B CA 1
ATOM 4302 C C . MET B 1 106 ? 25.531 -22.484 -15.633 1 95.25 106 MET B C 1
ATOM 4304 O O . MET B 1 106 ? 26.219 -21.938 -16.5 1 95.25 106 MET B O 1
ATOM 4308 N N . ASP B 1 107 ? 24.359 -23.031 -15.828 1 95.12 107 ASP B N 1
ATOM 4309 C CA . ASP B 1 107 ? 23.688 -22.891 -17.125 1 95.12 107 ASP B CA 1
ATOM 4310 C C . ASP B 1 107 ? 23.219 -21.453 -17.344 1 95.12 107 ASP B C 1
ATOM 4312 O O . ASP B 1 107 ? 22.109 -21.094 -16.969 1 95.12 107 ASP B O 1
ATOM 4316 N N . ALA B 1 108 ? 23.984 -20.719 -18.078 1 92.88 108 ALA B N 1
ATOM 4317 C CA . ALA B 1 108 ? 23.719 -19.297 -18.281 1 92.88 108 ALA B CA 1
ATOM 4318 C C . ALA B 1 108 ? 22.438 -19.094 -19.078 1 92.88 108 ALA B C 1
ATOM 4320 O O . ALA B 1 108 ? 21.703 -18.141 -18.828 1 92.88 108 ALA B O 1
ATOM 4321 N N . ASP B 1 109 ? 22.219 -19.984 -19.984 1 91.62 109 ASP B N 1
ATOM 4322 C CA . ASP B 1 109 ? 21.016 -19.859 -20.797 1 91.62 109 ASP B CA 1
ATOM 4323 C C . ASP B 1 109 ? 19.75 -20.047 -19.969 1 91.62 109 ASP B C 1
ATOM 4325 O O . ASP B 1 109 ? 18.797 -19.281 -20.094 1 91.62 109 ASP B O 1
ATOM 4329 N N . ALA B 1 110 ? 19.812 -21.031 -19.125 1 90.5 110 ALA B N 1
ATOM 4330 C CA . ALA B 1 110 ? 18.672 -21.266 -18.234 1 90.5 110 ALA B CA 1
ATOM 4331 C C . ALA B 1 110 ? 18.484 -20.094 -17.266 1 90.5 110 ALA B C 1
ATOM 4333 O O . ALA B 1 110 ? 17.359 -19.672 -17 1 90.5 110 ALA B O 1
ATOM 4334 N N . ALA B 1 111 ? 19.609 -19.625 -16.812 1 91.69 111 ALA B N 1
ATOM 4335 C CA . ALA B 1 111 ? 19.578 -18.516 -15.859 1 91.69 111 ALA B CA 1
ATOM 4336 C C . ALA B 1 111 ? 19 -17.266 -16.5 1 91.69 111 ALA B C 1
ATOM 4338 O O . ALA B 1 111 ? 18.25 -16.516 -15.852 1 91.69 111 ALA B O 1
ATOM 4339 N N . ARG B 1 112 ? 19.219 -17.047 -17.703 1 89.88 112 ARG B N 1
ATOM 4340 C CA . ARG B 1 112 ? 18.766 -15.852 -18.406 1 89.88 112 ARG B CA 1
ATOM 4341 C C . ARG B 1 112 ? 17.281 -15.938 -18.719 1 89.88 112 ARG B C 1
ATOM 4343 O O . ARG B 1 112 ? 16.641 -14.922 -18.969 1 89.88 112 ARG B O 1
ATOM 4350 N N . ARG B 1 113 ? 16.812 -17.109 -18.703 1 84.69 113 ARG B N 1
ATOM 4351 C CA . ARG B 1 113 ? 15.414 -17.312 -19.062 1 84.69 113 ARG B CA 1
ATOM 4352 C C . ARG B 1 113 ? 14.5 -17.031 -17.891 1 84.69 113 ARG B C 1
ATOM 4354 O O . ARG B 1 113 ? 13.289 -16.891 -18.047 1 84.69 113 ARG B O 1
ATOM 4361 N N . THR B 1 114 ? 15.156 -16.891 -16.75 1 82.81 114 THR B N 1
ATOM 4362 C CA . THR B 1 114 ? 14.344 -16.562 -15.586 1 82.81 114 THR B CA 1
ATOM 4363 C C . THR B 1 114 ? 14.859 -15.305 -14.906 1 82.81 114 THR B C 1
ATOM 4365 O O . THR B 1 114 ? 16.062 -15.086 -14.828 1 82.81 114 THR B O 1
ATOM 4368 N N . ARG B 1 115 ? 13.883 -14.508 -14.469 1 80.5 115 ARG B N 1
ATOM 4369 C CA . ARG B 1 115 ? 14.25 -13.305 -13.734 1 80.5 115 ARG B CA 1
ATOM 4370 C C . ARG B 1 115 ? 14.516 -13.625 -12.266 1 80.5 115 ARG B C 1
ATOM 4372 O O . ARG B 1 115 ? 15.086 -12.812 -11.539 1 80.5 115 ARG B O 1
ATOM 4379 N N . SER B 1 116 ? 14.234 -14.797 -11.82 1 89.31 116 SER B N 1
ATOM 4380 C CA . SER B 1 116 ? 14.25 -15.164 -10.414 1 89.31 116 SER B CA 1
ATOM 4381 C C . SER B 1 116 ? 15.664 -15.484 -9.938 1 89.31 116 SER B C 1
ATOM 4383 O O . SER B 1 116 ? 15.906 -15.617 -8.734 1 89.31 116 SER B O 1
ATOM 4385 N N . VAL B 1 117 ? 16.625 -15.477 -10.891 1 92.06 117 VAL B N 1
ATOM 4386 C CA . VAL B 1 117 ? 18.016 -15.828 -10.562 1 92.06 117 VAL B CA 1
ATOM 4387 C C . VAL B 1 117 ? 18.594 -14.781 -9.617 1 92.06 117 VAL B C 1
ATOM 4389 O O . VAL B 1 117 ? 19.531 -15.078 -8.859 1 92.06 117 VAL B O 1
ATOM 4392 N N . ILE B 1 118 ? 18.047 -13.602 -9.656 1 92.62 118 ILE B N 1
ATOM 4393 C CA . ILE B 1 118 ? 18.516 -12.523 -8.797 1 92.62 118 ILE B CA 1
ATOM 4394 C C . ILE B 1 118 ? 18.406 -12.938 -7.332 1 92.62 118 ILE B C 1
ATOM 4396 O O . ILE B 1 118 ? 19.156 -12.469 -6.48 1 92.62 118 ILE B O 1
ATOM 4400 N N . LEU B 1 119 ? 17.531 -13.891 -7.012 1 95.69 119 LEU B N 1
ATOM 4401 C CA . LEU B 1 119 ? 17.297 -14.352 -5.648 1 95.69 119 LEU B CA 1
ATOM 4402 C C . LEU B 1 119 ? 18.422 -15.258 -5.176 1 95.69 119 LEU B C 1
ATOM 4404 O O . LEU B 1 119 ? 18.5 -15.602 -3.992 1 95.69 119 LEU B O 1
ATOM 4408 N N . PHE B 1 120 ? 19.344 -15.547 -6.078 1 96.38 120 PHE B N 1
ATOM 4409 C CA . PHE B 1 120 ? 20.5 -16.328 -5.684 1 96.38 120 PHE B CA 1
ATOM 4410 C C . PHE B 1 120 ? 21.5 -15.469 -4.918 1 96.38 120 PHE B C 1
ATOM 4412 O O . PHE B 1 120 ? 22.375 -15.992 -4.223 1 96.38 120 PHE B O 1
ATOM 4419 N N . LEU B 1 121 ? 21.422 -14.18 -5.047 1 95.81 121 LEU B N 1
ATOM 4420 C CA . LEU B 1 121 ? 22.375 -13.281 -4.422 1 95.81 121 LEU B CA 1
ATOM 4421 C C . LEU B 1 121 ? 22.406 -13.492 -2.91 1 95.81 121 LEU B C 1
ATOM 4423 O O . LEU B 1 121 ? 23.484 -13.664 -2.326 1 95.81 121 LEU B O 1
ATOM 4427 N N . GLY B 1 122 ? 21.281 -13.539 -2.328 1 95.44 122 GLY B N 1
ATOM 4428 C CA . GLY B 1 122 ? 21.172 -13.672 -0.884 1 95.44 122 GLY B CA 1
ATOM 4429 C C . GLY B 1 122 ? 21.844 -14.914 -0.342 1 95.44 122 GLY B C 1
ATOM 4430 O O . GLY B 1 122 ? 22.766 -14.828 0.467 1 95.44 122 GLY B O 1
ATOM 4431 N N . PRO B 1 123 ? 21.469 -16.047 -0.846 1 96.69 123 PRO B N 1
ATOM 4432 C CA . PRO B 1 123 ? 22.062 -17.281 -0.339 1 96.69 123 PRO B CA 1
ATOM 4433 C C . PRO B 1 123 ? 23.547 -17.422 -0.693 1 96.69 123 PRO B C 1
ATOM 4435 O O . PRO B 1 123 ? 24.344 -17.891 0.127 1 96.69 123 PRO B O 1
ATOM 4438 N N . LEU B 1 124 ? 23.938 -17 -1.859 1 96.25 124 LEU B N 1
ATOM 4439 C CA . LEU B 1 124 ? 25.297 -17.25 -2.348 1 96.25 124 LEU B CA 1
ATOM 4440 C C . LEU B 1 124 ? 26.312 -16.375 -1.607 1 96.25 124 LEU B C 1
ATOM 4442 O O . LEU B 1 124 ? 27.469 -16.766 -1.451 1 96.25 124 LEU B O 1
ATOM 4446 N N . MET B 1 125 ? 25.844 -15.242 -1.135 1 95.19 125 MET B N 1
ATOM 4447 C CA . MET B 1 125 ? 26.781 -14.344 -0.46 1 95.19 125 MET B CA 1
ATOM 4448 C C . MET B 1 125 ? 27.359 -15 0.786 1 95.19 125 MET B C 1
ATOM 4450 O O . MET B 1 125 ? 28.391 -14.547 1.305 1 95.19 125 MET B O 1
ATOM 4454 N N . HIS B 1 126 ? 26.719 -16.016 1.26 1 93.19 126 HIS B N 1
ATOM 4455 C CA . HIS B 1 126 ? 27.172 -16.703 2.463 1 93.19 126 HIS B CA 1
ATOM 4456 C C . HIS B 1 126 ? 28.047 -17.906 2.115 1 93.19 126 HIS B C 1
ATOM 4458 O O . HIS B 1 126 ? 28.656 -18.516 3 1 93.19 126 HIS B O 1
ATOM 4464 N N . ARG B 1 127 ? 28.125 -18.219 0.878 1 92.62 127 ARG B N 1
ATOM 4465 C CA . ARG B 1 127 ? 28.797 -19.438 0.473 1 92.62 127 ARG B CA 1
ATOM 4466 C C . ARG B 1 127 ? 30.109 -19.125 -0.229 1 92.62 127 ARG B C 1
ATOM 4468 O O . ARG B 1 127 ? 31.062 -19.906 -0.153 1 92.62 127 ARG B O 1
ATOM 4475 N N . VAL B 1 128 ? 30.094 -18.031 -0.938 1 93.69 128 VAL B N 1
ATOM 4476 C CA . VAL B 1 128 ? 31.281 -17.688 -1.728 1 93.69 128 VAL B CA 1
ATOM 4477 C C . VAL B 1 128 ? 31.516 -16.188 -1.649 1 93.69 128 VAL B C 1
ATOM 4479 O O . VAL B 1 128 ? 30.578 -15.391 -1.612 1 93.69 128 VAL B O 1
ATOM 4482 N N . ASP B 1 129 ? 32.719 -15.781 -1.704 1 94.12 129 ASP B N 1
ATOM 4483 C CA . ASP B 1 129 ? 33.094 -14.383 -1.54 1 94.12 129 ASP B CA 1
ATOM 4484 C C . ASP B 1 129 ? 32.844 -13.594 -2.826 1 94.12 129 ASP B C 1
ATOM 4486 O O . ASP B 1 129 ? 32.531 -12.406 -2.783 1 94.12 129 ASP B O 1
ATOM 4490 N N . GLN B 1 130 ? 33.156 -14.297 -3.908 1 95.31 130 GLN B N 1
ATOM 4491 C CA . GLN B 1 130 ? 32.969 -13.68 -5.215 1 95.31 130 GLN B CA 1
ATOM 4492 C C . GLN B 1 130 ? 32.219 -14.602 -6.164 1 95.31 130 GLN B C 1
ATOM 4494 O O . GLN B 1 130 ? 32.469 -15.812 -6.195 1 95.31 130 GLN B O 1
ATOM 4499 N N . PHE B 1 131 ? 31.219 -14.023 -6.863 1 95.56 131 PHE B N 1
ATOM 4500 C CA . PHE B 1 131 ? 30.5 -14.828 -7.84 1 95.56 131 PHE B CA 1
ATOM 4501 C C . PHE B 1 131 ? 29.812 -13.945 -8.883 1 95.56 131 PHE B C 1
ATOM 4503 O O . PHE B 1 131 ? 29.766 -12.719 -8.727 1 95.56 131 PHE B O 1
ATOM 4510 N N . GLU B 1 132 ? 29.422 -14.609 -9.914 1 94.38 132 GLU B N 1
ATOM 4511 C CA . GLU B 1 132 ? 28.75 -13.938 -11.023 1 94.38 132 GLU B CA 1
ATOM 4512 C C . GLU B 1 132 ? 27.453 -14.656 -11.398 1 94.38 132 GLU B C 1
ATOM 4514 O O . GLU B 1 132 ? 27.406 -15.883 -11.438 1 94.38 132 GLU B O 1
ATOM 4519 N N . LEU B 1 133 ? 26.391 -13.891 -11.547 1 94.06 133 LEU B N 1
ATOM 4520 C CA . LEU B 1 133 ? 25.094 -14.438 -11.969 1 94.06 133 LEU B CA 1
ATOM 4521 C C . LEU B 1 133 ? 24.672 -13.844 -13.305 1 94.06 133 LEU B C 1
ATOM 4523 O O . LEU B 1 133 ? 24.594 -12.617 -13.453 1 94.06 133 LEU B O 1
ATOM 4527 N N . PRO B 1 134 ? 24.406 -14.703 -14.25 1 92.06 134 PRO B N 1
ATOM 4528 C CA . PRO B 1 134 ? 23.906 -14.188 -15.523 1 92.06 134 PRO B CA 1
ATOM 4529 C C . PRO B 1 134 ? 22.531 -13.539 -15.398 1 92.06 134 PRO B C 1
ATOM 4531 O O . PRO B 1 134 ? 21.703 -13.977 -14.578 1 92.06 134 PRO B O 1
ATOM 4534 N N . HIS B 1 135 ? 22.328 -12.516 -16.078 1 85.25 135 HIS B N 1
ATOM 4535 C CA . HIS B 1 135 ? 20.984 -11.945 -16.156 1 85.25 135 HIS B CA 1
ATOM 4536 C C . HIS B 1 135 ? 20.609 -11.648 -17.609 1 85.25 135 HIS B C 1
ATOM 4538 O O . HIS B 1 135 ? 21.469 -11.57 -18.484 1 85.25 135 HIS B O 1
ATOM 4544 N N . ALA B 1 136 ? 19.234 -11.953 -18.016 1 68 136 ALA B N 1
ATOM 4545 C CA . ALA B 1 136 ? 18.766 -11.797 -19.391 1 68 136 ALA B CA 1
ATOM 4546 C C . ALA B 1 136 ? 19.141 -10.43 -19.938 1 68 136 ALA B C 1
ATOM 4548 O O . ALA B 1 136 ? 19.156 -9.43 -19.219 1 68 136 ALA B O 1
ATOM 4549 N N . SER B 1 137 ? 19.844 -10.602 -21.188 1 56.62 137 SER B N 1
ATOM 4550 C CA . SER B 1 137 ? 20.25 -9.453 -21.984 1 56.62 137 SER B CA 1
ATOM 4551 C C . SER B 1 137 ? 19.031 -8.664 -22.469 1 56.62 137 SER B C 1
ATOM 4553 O O . SER B 1 137 ? 17.938 -9.203 -22.578 1 56.62 137 SER B O 1
ATOM 4555 N N . GLY B 1 138 ? 19 -7.379 -22.484 1 48.41 138 GLY B N 1
ATOM 4556 C CA . GLY B 1 138 ? 18 -6.535 -23.125 1 48.41 138 GLY B CA 1
ATOM 4557 C C . GLY B 1 138 ? 17 -5.949 -22.125 1 48.41 138 GLY B C 1
ATOM 4558 O O . GLY B 1 138 ? 16.172 -5.113 -22.5 1 48.41 138 GLY B O 1
ATOM 4559 N N . CYS B 1 139 ? 16.625 -7.062 -21.438 1 44.09 139 CYS B N 1
ATOM 4560 C CA . CYS B 1 139 ? 15.68 -6.438 -20.531 1 44.09 139 CYS B CA 1
ATOM 4561 C C . CYS B 1 139 ? 16.312 -5.246 -19.812 1 44.09 139 CYS B C 1
ATOM 4563 O O . CYS B 1 139 ? 17.359 -5.391 -19.172 1 44.09 139 CYS B O 1
ATOM 4565 N N . ASP B 1 140 ? 16.406 -4.348 -20.469 1 44.47 140 ASP B N 1
ATOM 4566 C CA . ASP B 1 140 ? 16.594 -3.152 -19.656 1 44.47 140 ASP B CA 1
ATOM 4567 C C . ASP B 1 140 ? 16.172 -3.398 -18.219 1 44.47 140 ASP B C 1
ATOM 4569 O O . ASP B 1 140 ? 15.125 -2.914 -17.781 1 44.47 140 ASP B O 1
ATOM 4573 N N . LEU B 1 141 ? 15.969 -4.547 -17.844 1 50.28 141 LEU B N 1
ATOM 4574 C CA . LEU B 1 141 ? 15.898 -4.719 -16.406 1 50.28 141 LEU B CA 1
ATOM 4575 C C . LEU B 1 141 ? 16.766 -3.684 -15.688 1 50.28 141 LEU B C 1
ATOM 4577 O O . LEU B 1 141 ? 17.984 -3.801 -15.664 1 50.28 141 LEU B O 1
ATOM 4581 N N . GLY B 1 142 ? 16.578 -2.555 -16.234 1 50.28 142 GLY B N 1
ATOM 4582 C CA . GLY B 1 142 ? 17.266 -1.306 -15.953 1 50.28 142 GLY B CA 1
ATOM 4583 C C . GLY B 1 142 ? 17.734 -1.198 -14.516 1 50.28 142 GLY B C 1
ATOM 4584 O O . GLY B 1 142 ? 17.266 -1.951 -13.648 1 50.28 142 GLY B O 1
ATOM 4585 N N . THR B 1 143 ? 18.906 -0.693 -14.406 1 55.03 143 THR B N 1
ATOM 4586 C CA . THR B 1 143 ? 19.469 -0.182 -13.156 1 55.03 143 THR B CA 1
ATOM 4587 C C . THR B 1 143 ? 18.359 0.116 -12.148 1 55.03 143 THR B C 1
ATOM 4589 O O . THR B 1 143 ? 18.516 -0.161 -10.953 1 55.03 143 THR B O 1
ATOM 4592 N N . ARG B 1 144 ? 17.172 0.061 -12.617 1 57.72 144 ARG B N 1
ATOM 4593 C CA . ARG B 1 144 ? 16.078 0.511 -11.773 1 57.72 144 ARG B CA 1
ATOM 4594 C C . ARG B 1 144 ? 15.484 -0.649 -10.977 1 57.72 144 ARG B C 1
ATOM 4596 O O . ARG B 1 144 ? 15.078 -0.478 -9.828 1 57.72 144 ARG B O 1
ATOM 4603 N N . THR B 1 145 ? 15.562 -1.765 -11.617 1 65.12 145 THR B N 1
ATOM 4604 C CA . THR B 1 145 ? 14.914 -2.91 -10.984 1 65.12 145 THR B CA 1
ATOM 4605 C C . THR B 1 145 ? 15.867 -3.588 -10 1 65.12 145 THR B C 1
ATOM 4607 O O . THR B 1 145 ? 15.422 -4.207 -9.031 1 65.12 145 THR B O 1
ATOM 4610 N N . VAL B 1 146 ? 17.062 -3.361 -10.211 1 79.12 146 VAL B N 1
ATOM 4611 C CA . VAL B 1 146 ? 18.047 -4.125 -9.445 1 79.12 146 VAL B CA 1
ATOM 4612 C C . VAL B 1 146 ? 18.484 -3.322 -8.227 1 79.12 146 VAL B C 1
ATOM 4614 O O . VAL B 1 146 ? 18.828 -3.898 -7.191 1 79.12 146 VAL B O 1
ATOM 4617 N N . GLU B 1 147 ? 18.344 -2.076 -8.32 1 83.19 147 GLU B N 1
ATOM 4618 C CA . GLU B 1 147 ? 18.922 -1.18 -7.32 1 83.19 147 GLU B CA 1
ATOM 4619 C C . GLU B 1 147 ? 18.297 -1.405 -5.945 1 83.19 147 GLU B C 1
ATOM 4621 O O . GLU B 1 147 ? 19 -1.424 -4.934 1 83.19 147 GLU B O 1
ATOM 4626 N N . PRO B 1 148 ? 17.047 -1.66 -5.941 1 85.56 148 PRO B N 1
ATOM 4627 C CA . PRO B 1 148 ? 16.469 -1.912 -4.617 1 85.56 148 PRO B CA 1
ATOM 4628 C C . PRO B 1 148 ? 17.078 -3.139 -3.938 1 85.56 148 PRO B C 1
ATOM 4630 O O . PRO B 1 148 ? 17.25 -3.148 -2.717 1 85.56 148 PRO B O 1
ATOM 4633 N N . HIS B 1 149 ? 17.391 -4.086 -4.691 1 90.69 149 HIS B N 1
ATOM 4634 C CA . HIS B 1 149 ? 18.031 -5.277 -4.148 1 90.69 149 HIS B CA 1
ATOM 4635 C C . HIS B 1 149 ? 19.422 -4.965 -3.633 1 90.69 149 HIS B C 1
ATOM 4637 O O . HIS B 1 149 ? 19.797 -5.375 -2.529 1 90.69 149 HIS B O 1
ATOM 4643 N N . MET B 1 150 ? 20.125 -4.184 -4.418 1 88.75 150 MET B N 1
ATOM 4644 C CA . MET B 1 150 ? 21.516 -3.869 -4.098 1 88.75 150 MET B CA 1
ATOM 4645 C C . MET B 1 150 ? 21.594 -3.051 -2.812 1 88.75 150 MET B C 1
ATOM 4647 O O . MET B 1 150 ? 22.469 -3.297 -1.974 1 88.75 150 MET B O 1
ATOM 4651 N N . THR B 1 151 ? 20.703 -2.154 -2.734 1 87.12 151 THR B N 1
ATOM 4652 C CA . THR B 1 151 ? 20.703 -1.303 -1.55 1 87.12 151 THR B CA 1
ATOM 4653 C C . THR B 1 151 ? 20.484 -2.133 -0.287 1 87.12 151 THR B C 1
ATOM 4655 O O . THR B 1 151 ? 21.172 -1.93 0.719 1 87.12 151 THR B O 1
ATOM 4658 N N . ALA B 1 152 ? 19.609 -3.047 -0.333 1 91.88 152 ALA B N 1
ATOM 4659 C CA . ALA B 1 152 ? 19.328 -3.895 0.821 1 91.88 152 ALA B CA 1
ATOM 4660 C C . ALA B 1 152 ? 20.5 -4.832 1.116 1 91.88 152 ALA B C 1
ATOM 4662 O O . ALA B 1 152 ? 20.906 -4.98 2.271 1 91.88 152 ALA B O 1
ATOM 4663 N N . LEU B 1 153 ? 21.062 -5.391 0.12 1 94.38 153 LEU B N 1
ATOM 4664 C CA . LEU B 1 153 ? 22.094 -6.41 0.288 1 94.38 153 LEU B CA 1
ATOM 4665 C C . LEU B 1 153 ? 23.422 -5.781 0.724 1 94.38 153 LEU B C 1
ATOM 4667 O O . LEU B 1 153 ? 24.234 -6.426 1.387 1 94.38 153 LEU B O 1
ATOM 4671 N N . ARG B 1 154 ? 23.609 -4.527 0.399 1 92.19 154 ARG B N 1
ATOM 4672 C CA . ARG B 1 154 ? 24.797 -3.807 0.838 1 92.19 154 ARG B CA 1
ATOM 4673 C C . ARG B 1 154 ? 24.875 -3.738 2.359 1 92.19 154 ARG B C 1
ATOM 4675 O O . ARG B 1 154 ? 25.953 -3.748 2.938 1 92.19 154 ARG B O 1
ATOM 4682 N N . SER B 1 155 ? 23.75 -3.707 2.949 1 92.06 155 SER B N 1
ATOM 4683 C CA . SER B 1 155 ? 23.688 -3.68 4.406 1 92.06 155 SER B CA 1
ATOM 4684 C C . SER B 1 155 ? 24.312 -4.934 5.012 1 92.06 155 SER B C 1
ATOM 4686 O O . SER B 1 155 ? 24.719 -4.934 6.172 1 92.06 155 SER B O 1
ATOM 4688 N N . PHE B 1 156 ? 24.375 -5.969 4.199 1 94 156 PHE B N 1
ATOM 4689 C CA . PHE B 1 156 ? 24.953 -7.223 4.664 1 94 156 PHE B CA 1
ATOM 4690 C C . PHE B 1 156 ? 26.375 -7.398 4.121 1 94 156 PHE B C 1
ATOM 4692 O O . PHE B 1 156 ? 26.984 -8.445 4.316 1 94 156 PHE B O 1
ATOM 4699 N N . GLY B 1 157 ? 26.828 -6.426 3.34 1 93.06 157 GLY B N 1
ATOM 4700 C CA . GLY B 1 157 ? 28.203 -6.441 2.873 1 93.06 157 GLY B CA 1
ATOM 4701 C C . GLY B 1 157 ? 28.344 -6.938 1.446 1 93.06 157 GLY B C 1
ATOM 4702 O O . GLY B 1 157 ? 29.453 -7.215 0.988 1 93.06 157 GLY B O 1
ATOM 4703 N N . LEU B 1 158 ? 27.25 -7.07 0.737 1 94.12 158 LEU B N 1
ATOM 4704 C CA . LEU B 1 158 ? 27.344 -7.527 -0.645 1 94.12 158 LEU B CA 1
ATOM 4705 C C . LEU B 1 158 ? 27.406 -6.348 -1.607 1 94.12 158 LEU B C 1
ATOM 4707 O O . LEU B 1 158 ? 26.484 -5.527 -1.647 1 94.12 158 LEU B O 1
ATOM 4711 N N . GLU B 1 159 ? 28.438 -6.297 -2.285 1 93 159 GLU B N 1
ATOM 4712 C CA . GLU B 1 159 ? 28.562 -5.328 -3.371 1 93 159 GLU B CA 1
ATOM 4713 C C . GLU B 1 159 ? 28.297 -5.98 -4.727 1 93 159 GLU B C 1
ATOM 4715 O O . GLU B 1 159 ? 28.891 -7.004 -5.055 1 93 159 GLU B O 1
ATOM 4720 N N . VAL B 1 160 ? 27.375 -5.418 -5.461 1 91.44 160 VAL B N 1
ATOM 4721 C CA . VAL B 1 160 ? 27.016 -6 -6.746 1 91.44 160 VAL B CA 1
ATOM 4722 C C . VAL B 1 160 ? 27.234 -4.977 -7.855 1 91.44 160 VAL B C 1
ATOM 4724 O O . VAL B 1 160 ? 26.75 -3.844 -7.77 1 91.44 160 VAL B O 1
ATOM 4727 N N . VAL B 1 161 ? 27.969 -5.328 -8.852 1 88.81 161 VAL B N 1
ATOM 4728 C CA . VAL B 1 161 ? 28.156 -4.527 -10.055 1 88.81 161 VAL B CA 1
ATOM 4729 C C . VAL B 1 161 ? 27.359 -5.145 -11.203 1 88.81 161 VAL B C 1
ATOM 4731 O O . VAL B 1 161 ? 27.531 -6.32 -11.531 1 88.81 161 VAL B O 1
ATOM 4734 N N . VAL B 1 162 ? 26.531 -4.367 -11.758 1 87 162 VAL B N 1
ATOM 4735 C CA . VAL B 1 162 ? 25.719 -4.848 -12.875 1 87 162 VAL B CA 1
ATOM 4736 C C . VAL B 1 162 ? 26.453 -4.617 -14.188 1 87 162 VAL B C 1
ATOM 4738 O O . VAL B 1 162 ? 26.812 -3.486 -14.516 1 87 162 VAL B O 1
ATOM 4741 N N . THR B 1 163 ? 26.672 -5.656 -14.883 1 87.38 163 THR B N 1
ATOM 4742 C CA . THR B 1 163 ? 27.281 -5.57 -16.203 1 87.38 163 THR B CA 1
ATOM 4743 C C . THR B 1 163 ? 26.25 -5.801 -17.297 1 87.38 163 THR B C 1
ATOM 4745 O O . THR B 1 163 ? 25.047 -5.891 -17.016 1 87.38 163 THR B O 1
ATOM 4748 N N . GLU B 1 164 ? 26.609 -5.867 -18.5 1 83.19 164 GLU B N 1
ATOM 4749 C CA . GLU B 1 164 ? 25.703 -6.062 -19.625 1 83.19 164 GLU B CA 1
ATOM 4750 C C . GLU B 1 164 ? 25.047 -7.438 -19.578 1 83.19 164 GLU B C 1
ATOM 4752 O O . GLU B 1 164 ? 23.906 -7.602 -20.031 1 83.19 164 GLU B O 1
ATOM 4757 N N . SER B 1 165 ? 25.828 -8.312 -18.938 1 86.94 165 SER B N 1
ATOM 4758 C CA . SER B 1 165 ? 25.297 -9.672 -19.078 1 86.94 165 SER B CA 1
ATOM 4759 C C . SER B 1 165 ? 25.234 -10.383 -17.734 1 86.94 165 SER B C 1
ATOM 4761 O O . SER B 1 165 ? 24.781 -11.523 -17.656 1 86.94 165 SER B O 1
ATOM 4763 N N . SER B 1 166 ? 25.75 -9.656 -16.688 1 90.38 166 SER B N 1
ATOM 4764 C CA . SER B 1 166 ? 25.812 -10.406 -15.43 1 90.38 166 SER B CA 1
ATOM 4765 C C . SER B 1 166 ? 25.797 -9.477 -14.227 1 90.38 166 SER B C 1
ATOM 4767 O O . SER B 1 166 ? 26 -8.266 -14.367 1 90.38 166 SER B O 1
ATOM 4769 N N . TYR B 1 167 ? 25.438 -10.086 -13.078 1 90.62 167 TYR B N 1
ATOM 4770 C CA . TYR B 1 167 ? 25.688 -9.5 -11.766 1 90.62 167 TYR B CA 1
ATOM 4771 C C . TYR B 1 167 ? 27.016 -9.984 -11.195 1 90.62 167 TYR B C 1
ATOM 4773 O O . TYR B 1 167 ? 27.188 -11.172 -10.922 1 90.62 167 TYR B O 1
ATOM 4781 N N . ARG B 1 168 ? 27.922 -9.086 -11.016 1 93.88 168 ARG B N 1
ATOM 4782 C CA . ARG B 1 168 ? 29.172 -9.422 -10.328 1 93.88 168 ARG B CA 1
ATOM 4783 C C . ARG B 1 168 ? 29.109 -9.039 -8.852 1 93.88 168 ARG B C 1
ATOM 4785 O O . ARG B 1 168 ? 28.969 -7.859 -8.516 1 93.88 168 ARG B O 1
ATOM 4792 N N . ALA B 1 169 ? 29.219 -10.039 -8.062 1 94.94 169 ALA B N 1
ATOM 4793 C CA . ALA B 1 169 ? 28.984 -9.805 -6.641 1 94.94 169 ALA B CA 1
ATOM 4794 C C . ALA B 1 169 ? 30.25 -10.109 -5.828 1 94.94 169 ALA B C 1
ATOM 4796 O O . ALA B 1 169 ? 30.969 -11.055 -6.129 1 94.94 169 ALA B O 1
ATOM 4797 N N . GLN B 1 170 ? 30.484 -9.273 -4.852 1 95.56 170 GLN B N 1
ATOM 4798 C CA . GLN B 1 170 ? 31.562 -9.453 -3.869 1 95.56 170 GLN B CA 1
ATOM 4799 C C . GLN B 1 170 ? 31.031 -9.305 -2.447 1 95.56 170 GLN B C 1
ATOM 4801 O O . GLN B 1 170 ? 30.438 -8.273 -2.104 1 95.56 170 GLN B O 1
ATOM 4806 N N . ALA B 1 171 ? 31.25 -10.289 -1.678 1 93.06 171 ALA B N 1
ATOM 4807 C CA . ALA B 1 171 ? 30.781 -10.266 -0.293 1 93.06 171 ALA B CA 1
ATOM 4808 C C . ALA B 1 171 ? 31.922 -9.906 0.662 1 93.06 171 ALA B C 1
ATOM 4810 O O . ALA B 1 171 ? 32.969 -10.531 0.635 1 93.06 171 ALA B O 1
ATOM 4811 N N . ALA B 1 172 ? 31.656 -8.812 1.347 1 87.25 172 ALA B N 1
ATOM 4812 C CA . ALA B 1 172 ? 32.625 -8.445 2.379 1 87.25 172 ALA B CA 1
ATOM 4813 C C . ALA B 1 172 ? 32.344 -9.172 3.689 1 87.25 172 ALA B C 1
ATOM 4815 O O . ALA B 1 172 ? 31.172 -9.445 4.008 1 87.25 172 ALA B O 1
ATOM 4816 N N . LYS B 1 173 ? 33.5 -9.391 4.367 1 78.38 173 LYS B N 1
ATOM 4817 C CA . LYS B 1 173 ? 33.344 -10.055 5.66 1 78.38 173 LYS B CA 1
ATOM 4818 C C . LYS B 1 173 ? 33.188 -9.047 6.785 1 78.38 173 LYS B C 1
ATOM 4820 O O . LYS B 1 173 ? 33.656 -7.91 6.684 1 78.38 173 LYS B O 1
ATOM 4825 N N . ASN B 1 174 ? 32.375 -9.219 7.73 1 79 174 ASN B N 1
ATOM 4826 C CA . ASN B 1 174 ? 32.25 -8.492 8.992 1 79 174 ASN B CA 1
ATOM 4827 C C . ASN B 1 174 ? 31.438 -7.215 8.82 1 79 174 ASN B C 1
ATOM 4829 O O . ASN B 1 174 ? 31.75 -6.184 9.422 1 79 174 ASN B O 1
ATOM 4833 N N . ILE B 1 175 ? 30.688 -7.207 7.871 1 81.31 175 ILE B N 1
ATOM 4834 C CA . ILE B 1 175 ? 29.766 -6.082 7.746 1 81.31 175 ILE B CA 1
ATOM 4835 C C . ILE B 1 175 ? 28.422 -6.453 8.359 1 81.31 175 ILE B C 1
ATOM 4837 O O . ILE B 1 175 ? 27.891 -7.539 8.109 1 81.31 175 ILE B O 1
ATOM 4841 N N . SER B 1 176 ? 28.016 -5.512 9.289 1 81.31 176 SER B N 1
ATOM 4842 C CA . SER B 1 176 ? 26.75 -5.715 9.969 1 81.31 176 SER B CA 1
ATOM 4843 C C . SER B 1 176 ? 25.812 -4.52 9.781 1 81.31 176 SER B C 1
ATOM 4845 O O . SER B 1 176 ? 26.281 -3.377 9.719 1 81.31 176 SER B O 1
ATOM 4847 N N . PRO B 1 177 ? 24.609 -4.895 9.688 1 81.56 177 PRO B N 1
ATOM 4848 C CA . PRO B 1 177 ? 23.672 -3.768 9.641 1 81.56 177 PRO B CA 1
ATOM 4849 C C . PRO B 1 177 ? 23.688 -2.938 10.922 1 81.56 177 PRO B C 1
ATOM 4851 O O . PRO B 1 177 ? 23.625 -3.494 12.023 1 81.56 177 PRO B O 1
ATOM 4854 N N . GLU B 1 178 ? 23.828 -1.615 10.797 1 77.88 178 GLU B N 1
ATOM 4855 C CA . GLU B 1 178 ? 23.875 -0.708 11.938 1 77.88 178 GLU B CA 1
ATOM 4856 C C . GLU B 1 178 ? 22.484 -0.133 12.242 1 77.88 178 GLU B C 1
ATOM 4858 O O . GLU B 1 178 ? 22.219 0.29 13.367 1 77.88 178 GLU B O 1
ATOM 4863 N N . ARG B 1 179 ? 21.688 -0.079 11.281 1 84.44 179 ARG B N 1
ATOM 4864 C CA . ARG B 1 179 ? 20.344 0.472 11.359 1 84.44 179 ARG B CA 1
ATOM 4865 C C . ARG B 1 179 ? 19.344 -0.429 10.656 1 84.44 179 ARG B C 1
ATOM 4867 O O . ARG B 1 179 ? 19.734 -1.333 9.906 1 84.44 179 ARG B O 1
ATOM 4874 N N . PRO B 1 180 ? 18.094 -0.25 10.961 1 92 180 PRO B N 1
ATOM 4875 C CA . PRO B 1 180 ? 17.094 -1.007 10.211 1 92 180 PRO B CA 1
ATOM 4876 C C . PRO B 1 180 ? 17.234 -0.836 8.695 1 92 180 PRO B C 1
ATOM 4878 O O . PRO B 1 180 ? 17.578 0.25 8.227 1 92 180 PRO B O 1
ATOM 4881 N N . ILE B 1 181 ? 17.125 -1.939 8.031 1 94.56 181 ILE B N 1
ATOM 4882 C CA . ILE B 1 181 ? 17.141 -1.924 6.57 1 94.56 181 ILE B CA 1
ATOM 4883 C C . ILE B 1 181 ? 15.789 -1.456 6.043 1 94.56 181 ILE B C 1
ATOM 4885 O O . ILE B 1 181 ? 14.789 -2.172 6.156 1 94.56 181 ILE B O 1
ATOM 4889 N N . VAL B 1 182 ? 15.758 -0.275 5.48 1 92.81 182 VAL B N 1
ATOM 4890 C CA . VAL B 1 182 ? 14.523 0.294 4.961 1 92.81 182 VAL B CA 1
ATOM 4891 C C . VAL B 1 182 ? 14.422 0.033 3.461 1 92.81 182 VAL B C 1
ATOM 4893 O O . VAL B 1 182 ? 15.234 0.539 2.68 1 92.81 182 VAL B O 1
ATOM 4896 N N . LEU B 1 183 ? 13.43 -0.756 3.113 1 94.06 183 LEU B N 1
ATOM 4897 C CA . LEU B 1 183 ? 13.188 -0.988 1.692 1 94.06 183 LEU B CA 1
ATOM 4898 C C . LEU B 1 183 ? 12.391 0.156 1.081 1 94.06 183 LEU B C 1
ATOM 4900 O O . LEU B 1 183 ? 11.25 0.408 1.482 1 94.06 183 LEU B O 1
ATOM 4904 N N . ILE B 1 184 ? 12.883 0.801 0.097 1 88.31 184 ILE B N 1
ATOM 4905 C CA . ILE B 1 184 ? 12.25 1.962 -0.519 1 88.31 184 ILE B CA 1
ATOM 4906 C C . ILE B 1 184 ? 10.977 1.53 -1.247 1 88.31 184 ILE B C 1
ATOM 4908 O O . ILE B 1 184 ? 9.984 2.262 -1.263 1 88.31 184 ILE B O 1
ATOM 4912 N N . GLU B 1 185 ? 11.047 0.307 -1.768 1 87.19 185 GLU B N 1
ATOM 4913 C CA . GLU B 1 185 ? 9.867 -0.285 -2.396 1 87.19 185 GLU B CA 1
ATOM 4914 C C . GLU B 1 185 ? 9.43 -1.549 -1.664 1 87.19 185 GLU B C 1
ATOM 4916 O O . GLU B 1 185 ? 10.266 -2.354 -1.247 1 87.19 185 GLU B O 1
ATOM 4921 N N . ARG B 1 186 ? 8.102 -1.598 -1.517 1 91.62 186 ARG B N 1
ATOM 4922 C CA . ARG B 1 186 ? 7.57 -2.799 -0.879 1 91.62 186 ARG B CA 1
ATOM 4923 C C . ARG B 1 186 ? 7.418 -3.932 -1.888 1 91.62 186 ARG B C 1
ATOM 4925 O O . ARG B 1 186 ? 6.312 -4.434 -2.104 1 91.62 186 ARG B O 1
ATOM 4932 N N . GLY B 1 187 ? 8.531 -4.395 -2.393 1 93 187 GLY B N 1
ATOM 4933 C CA . GLY B 1 187 ? 8.531 -5.453 -3.389 1 93 187 GLY B CA 1
ATOM 4934 C C . GLY B 1 187 ? 8.68 -6.836 -2.789 1 93 187 GLY B C 1
ATOM 4935 O O . GLY B 1 187 ? 9.422 -7.023 -1.822 1 93 187 GLY B O 1
ATOM 4936 N N . ASP B 1 188 ? 8 -7.777 -3.363 1 95.75 188 ASP B N 1
ATOM 4937 C CA . ASP B 1 188 ? 8.078 -9.156 -2.887 1 95.75 188 ASP B CA 1
ATOM 4938 C C . ASP B 1 188 ? 9.5 -9.703 -3.029 1 95.75 188 ASP B C 1
ATOM 4940 O O . ASP B 1 188 ? 10.07 -10.211 -2.064 1 95.75 188 ASP B O 1
ATOM 4944 N N . THR B 1 189 ? 10.07 -9.492 -4.195 1 95.06 189 THR B N 1
ATOM 4945 C CA . THR B 1 189 ? 11.367 -10.094 -4.504 1 95.06 189 THR B CA 1
ATOM 4946 C C . THR B 1 189 ? 12.477 -9.414 -3.713 1 95.06 189 THR B C 1
ATOM 4948 O O . THR B 1 189 ? 13.43 -10.07 -3.281 1 95.06 189 THR B O 1
ATOM 4951 N N . VAL B 1 190 ? 12.375 -8.133 -3.562 1 95.12 190 VAL B N 1
ATOM 4952 C CA . VAL B 1 190 ? 13.391 -7.418 -2.785 1 95.12 190 VAL B CA 1
ATOM 4953 C C . VAL B 1 190 ? 13.344 -7.883 -1.332 1 95.12 190 VAL B C 1
ATOM 4955 O O . VAL B 1 190 ? 14.391 -8.094 -0.711 1 95.12 190 VAL B O 1
ATOM 4958 N N . THR B 1 191 ? 12.148 -8.031 -0.787 1 97.75 191 THR B N 1
ATOM 4959 C CA . THR B 1 191 ? 12.008 -8.523 0.577 1 97.75 191 THR B CA 1
ATOM 4960 C C . THR B 1 191 ? 12.578 -9.938 0.703 1 97.75 191 THR B C 1
ATOM 4962 O O . THR B 1 191 ? 13.289 -10.242 1.66 1 97.75 191 THR B O 1
ATOM 4965 N N . GLU B 1 192 ? 12.25 -10.758 -0.273 1 98.25 192 GLU B N 1
ATOM 4966 C CA . GLU B 1 192 ? 12.727 -12.141 -0.263 1 98.25 192 GLU B CA 1
ATOM 4967 C C . GLU B 1 192 ? 14.258 -12.195 -0.278 1 98.25 192 GLU B C 1
ATOM 4969 O O . GLU B 1 192 ? 14.859 -12.93 0.502 1 98.25 192 GLU B O 1
ATOM 4974 N N . ASN B 1 193 ? 14.836 -11.422 -1.13 1 97.19 193 ASN B N 1
ATOM 4975 C CA . ASN B 1 193 ? 16.297 -11.391 -1.223 1 97.19 193 ASN B CA 1
ATOM 4976 C C . ASN B 1 193 ? 16.922 -10.93 0.084 1 97.19 193 ASN B C 1
ATOM 4978 O O . ASN B 1 193 ? 17.938 -11.477 0.519 1 97.19 193 ASN B O 1
ATOM 4982 N N . THR B 1 194 ? 16.359 -9.938 0.671 1 97.81 194 THR B N 1
ATOM 4983 C CA . THR B 1 194 ? 16.828 -9.414 1.946 1 97.81 194 THR B CA 1
ATOM 4984 C C . THR B 1 194 ? 16.719 -10.469 3.041 1 97.81 194 THR B C 1
ATOM 4986 O O . THR B 1 194 ? 17.641 -10.633 3.844 1 97.81 194 THR B O 1
ATOM 4989 N N . LEU B 1 195 ? 15.609 -11.195 3.049 1 98.69 195 LEU B N 1
ATOM 4990 C CA . LEU B 1 195 ? 15.391 -12.258 4.02 1 98.69 195 LEU B CA 1
ATOM 4991 C C . LEU B 1 195 ? 16.422 -13.375 3.84 1 98.69 195 LEU B C 1
ATOM 4993 O O . LEU B 1 195 ? 16.938 -13.906 4.824 1 98.69 195 LEU B O 1
ATOM 4997 N N . LEU B 1 196 ? 16.672 -13.703 2.611 1 98.56 196 LEU B N 1
ATOM 4998 C CA . LEU B 1 196 ? 17.641 -14.766 2.322 1 98.56 196 LEU B CA 1
ATOM 4999 C C . LEU B 1 196 ? 19.031 -14.383 2.809 1 98.56 196 LEU B C 1
ATOM 5001 O O . LEU B 1 196 ? 19.766 -15.234 3.33 1 98.56 196 LEU B O 1
ATOM 5005 N N . ALA B 1 197 ? 19.375 -13.102 2.645 1 97.31 197 ALA B N 1
ATOM 5006 C CA . ALA B 1 197 ? 20.641 -12.602 3.164 1 97.31 197 ALA B CA 1
ATOM 5007 C C . ALA B 1 197 ? 20.641 -12.594 4.691 1 97.31 197 ALA B C 1
ATOM 5009 O O . ALA B 1 197 ? 21.625 -13.023 5.316 1 97.31 197 ALA B O 1
ATOM 5010 N N . ALA B 1 198 ? 19.578 -12.195 5.262 1 97.94 198 ALA B N 1
ATOM 5011 C CA . ALA B 1 198 ? 19.469 -12.078 6.715 1 97.94 198 ALA B CA 1
ATOM 5012 C C . ALA B 1 198 ? 19.5 -13.453 7.379 1 97.94 198 ALA B C 1
ATOM 5014 O O . ALA B 1 198 ? 19.953 -13.594 8.516 1 97.94 198 ALA B O 1
ATOM 5015 N N . ALA B 1 199 ? 19.062 -14.461 6.691 1 98.25 199 ALA B N 1
ATOM 5016 C CA . ALA B 1 199 ? 18.828 -15.789 7.246 1 98.25 199 ALA B CA 1
ATOM 5017 C C . ALA B 1 199 ? 20.125 -16.391 7.789 1 98.25 199 ALA B C 1
ATOM 5019 O O . ALA B 1 199 ? 20.109 -17.094 8.805 1 98.25 199 ALA B O 1
ATOM 5020 N N . ARG B 1 200 ? 21.234 -16.109 7.137 1 96.31 200 ARG B N 1
ATOM 5021 C CA . ARG B 1 200 ? 22.484 -16.703 7.598 1 96.31 200 ARG B CA 1
ATOM 5022 C C . ARG B 1 200 ? 23.422 -15.633 8.18 1 96.31 200 ARG B C 1
ATOM 5024 O O . ARG B 1 200 ? 24.594 -15.906 8.445 1 96.31 200 ARG B O 1
ATOM 5031 N N . TYR B 1 201 ? 22.859 -14.406 8.258 1 94.75 201 TYR B N 1
ATOM 5032 C CA . TYR B 1 201 ? 23.594 -13.367 8.961 1 94.75 201 TYR B CA 1
ATOM 5033 C C . TYR B 1 201 ? 23.672 -13.664 10.453 1 94.75 201 TYR B C 1
ATOM 5035 O O . TYR B 1 201 ? 22.625 -13.844 11.102 1 94.75 201 TYR B O 1
ATOM 5043 N N . ASP B 1 202 ? 24.875 -13.75 10.984 1 92.56 202 ASP B N 1
ATOM 5044 C CA . ASP B 1 202 ? 25.062 -14.047 12.398 1 92.56 202 ASP B CA 1
ATOM 5045 C C . ASP B 1 202 ? 24.75 -12.82 13.258 1 92.56 202 ASP B C 1
ATOM 5047 O O . ASP B 1 202 ? 25.672 -12.195 13.805 1 92.56 202 ASP B O 1
ATOM 5051 N N . GLY B 1 203 ? 23.562 -12.508 13.43 1 94.12 203 GLY B N 1
ATOM 5052 C CA . GLY B 1 203 ? 23.094 -11.352 14.172 1 94.12 203 GLY B CA 1
ATOM 5053 C C . GLY B 1 203 ? 21.625 -11.039 13.922 1 94.12 203 GLY B C 1
ATOM 5054 O O . GLY B 1 203 ? 20.891 -11.883 13.414 1 94.12 203 GLY B O 1
ATOM 5055 N N . VAL B 1 204 ? 21.219 -9.891 14.375 1 96.56 204 VAL B N 1
ATOM 5056 C CA . VAL B 1 204 ? 19.828 -9.477 14.273 1 96.56 204 VAL B CA 1
ATOM 5057 C C . VAL B 1 204 ? 19.688 -8.375 13.219 1 96.56 204 VAL B C 1
ATOM 5059 O O . VAL B 1 204 ? 20.5 -7.438 13.195 1 96.56 204 VAL B O 1
ATOM 5062 N N . SER B 1 205 ? 18.781 -8.539 12.32 1 96.88 205 SER B N 1
ATOM 5063 C CA . SER B 1 205 ? 18.453 -7.52 11.328 1 96.88 205 SER B CA 1
ATOM 5064 C C . SER B 1 205 ? 16.984 -7.129 11.406 1 96.88 205 SER B C 1
ATOM 5066 O O . SER B 1 205 ? 16.109 -7.984 11.633 1 96.88 205 SER B O 1
ATOM 5068 N N . ILE B 1 206 ? 16.75 -5.871 11.297 1 96.56 206 ILE B N 1
ATOM 5069 C CA . ILE B 1 206 ? 15.383 -5.363 11.219 1 96.56 206 ILE B CA 1
ATOM 5070 C C . ILE B 1 206 ? 15.094 -4.863 9.805 1 96.56 206 ILE B C 1
ATOM 5072 O O . ILE B 1 206 ? 15.82 -4.02 9.281 1 96.56 206 ILE B O 1
ATOM 5076 N N . ILE B 1 207 ? 14.094 -5.41 9.18 1 96.94 207 ILE B N 1
ATOM 5077 C CA . ILE B 1 207 ? 13.695 -5.035 7.828 1 96.94 207 ILE B CA 1
ATOM 5078 C C . ILE B 1 207 ? 12.391 -4.246 7.875 1 96.94 207 ILE B C 1
ATOM 5080 O O . ILE B 1 207 ? 11.367 -4.754 8.344 1 96.94 207 ILE B O 1
ATOM 5084 N N . ARG B 1 208 ? 12.414 -3.004 7.344 1 95.12 208 ARG B N 1
ATOM 5085 C CA . ARG B 1 208 ? 11.258 -2.111 7.316 1 95.12 208 ARG B CA 1
ATOM 5086 C C . ARG B 1 208 ? 10.68 -2.01 5.91 1 95.12 208 ARG B C 1
ATOM 5088 O O . ARG B 1 208 ? 11.414 -2.07 4.926 1 95.12 208 ARG B O 1
ATOM 5095 N N . ASN B 1 209 ? 9.32 -1.814 5.852 1 95.12 209 ASN B N 1
ATOM 5096 C CA . ASN B 1 209 ? 8.57 -1.753 4.602 1 95.12 209 ASN B CA 1
ATOM 5097 C C . ASN B 1 209 ? 8.688 -3.051 3.811 1 95.12 209 ASN B C 1
ATOM 5099 O O . ASN B 1 209 ? 8.82 -3.025 2.586 1 95.12 209 ASN B O 1
ATOM 5103 N N . ALA B 1 210 ? 8.742 -4.164 4.578 1 96.81 210 ALA B N 1
ATOM 5104 C CA . ALA B 1 210 ? 8.773 -5.504 3.996 1 96.81 210 ALA B CA 1
ATOM 5105 C C . ALA B 1 210 ? 7.41 -5.895 3.436 1 96.81 210 ALA B C 1
ATOM 5107 O O . ALA B 1 210 ? 6.375 -5.484 3.963 1 96.81 210 ALA B O 1
ATOM 5108 N N . SER B 1 211 ? 7.441 -6.656 2.363 1 96.81 211 SER B N 1
ATOM 5109 C CA . SER B 1 211 ? 6.195 -7.184 1.814 1 96.81 211 SER B CA 1
ATOM 5110 C C . SER B 1 211 ? 5.605 -8.266 2.717 1 96.81 211 SER B C 1
ATOM 5112 O O . SER B 1 211 ? 6.281 -9.234 3.049 1 96.81 211 SER B O 1
ATOM 5114 N N . PRO B 1 212 ? 4.367 -8.125 3.109 1 96.94 212 PRO B N 1
ATOM 5115 C CA . PRO B 1 212 ? 3.713 -9.172 3.898 1 96.94 212 PRO B CA 1
ATOM 5116 C C . PRO B 1 212 ? 2.934 -10.164 3.035 1 96.94 212 PRO B C 1
ATOM 5118 O O . PRO B 1 212 ? 2.037 -10.852 3.531 1 96.94 212 PRO B O 1
ATOM 5121 N N . ASN B 1 213 ? 3.197 -10.266 1.808 1 97.62 213 ASN B N 1
ATOM 5122 C CA . ASN B 1 213 ? 2.465 -11.07 0.838 1 97.62 213 ASN B CA 1
ATOM 5123 C C . ASN B 1 213 ? 2.682 -12.562 1.073 1 97.62 213 ASN B C 1
ATOM 5125 O O . ASN B 1 213 ? 3.545 -12.953 1.861 1 97.62 213 ASN B O 1
ATOM 5129 N N . TYR B 1 214 ? 1.925 -13.445 0.479 1 98 214 TYR B N 1
ATOM 5130 C CA . TYR B 1 214 ? 1.857 -14.875 0.756 1 98 214 TYR B CA 1
ATOM 5131 C C . TYR B 1 214 ? 3.201 -15.547 0.497 1 98 214 TYR B C 1
ATOM 5133 O O . TYR B 1 214 ? 3.639 -16.391 1.276 1 98 214 TYR B O 1
ATOM 5141 N N . MET B 1 215 ? 3.902 -15.219 -0.618 1 98.19 215 MET B N 1
ATOM 5142 C CA . MET B 1 215 ? 5.156 -15.898 -0.94 1 98.19 215 MET B CA 1
ATOM 5143 C C . MET B 1 215 ? 6.254 -15.508 0.045 1 98.19 215 MET B C 1
ATOM 5145 O O . MET B 1 215 ? 7.117 -16.328 0.368 1 98.19 215 MET B O 1
ATOM 5149 N N . VAL B 1 216 ? 6.238 -14.273 0.521 1 98.62 216 VAL B N 1
ATOM 5150 C CA . VAL B 1 216 ? 7.195 -13.82 1.524 1 98.62 216 VAL B CA 1
ATOM 5151 C C . VAL B 1 216 ? 6.93 -14.531 2.85 1 98.62 216 VAL B C 1
ATOM 5153 O O . VAL B 1 216 ? 7.863 -14.945 3.537 1 98.62 216 VAL B O 1
ATOM 5156 N N . GLN B 1 217 ? 5.621 -14.656 3.193 1 98.62 217 GLN B N 1
ATOM 5157 C CA . GLN B 1 217 ? 5.281 -15.359 4.422 1 98.62 217 GLN B CA 1
ATOM 5158 C C . GLN B 1 217 ? 5.707 -16.828 4.352 1 98.62 217 GLN B C 1
ATOM 5160 O O . GLN B 1 217 ? 6.242 -17.359 5.32 1 98.62 217 GLN B O 1
ATOM 5165 N N . ASP B 1 218 ? 5.477 -17.469 3.236 1 98.69 218 ASP B N 1
ATOM 5166 C CA . ASP B 1 218 ? 5.945 -18.844 3.041 1 98.69 218 ASP B CA 1
ATOM 5167 C C . ASP B 1 218 ? 7.453 -18.938 3.258 1 98.69 218 ASP B C 1
ATOM 5169 O O . ASP B 1 218 ? 7.934 -19.859 3.914 1 98.69 218 ASP B O 1
ATOM 5173 N N . LEU B 1 219 ? 8.172 -18.016 2.684 1 98.81 219 LEU B N 1
ATOM 5174 C CA . LEU B 1 219 ? 9.625 -18 2.863 1 98.81 219 LEU B CA 1
ATOM 5175 C C . LEU B 1 219 ? 9.984 -17.875 4.34 1 98.81 219 LEU B C 1
ATOM 5177 O O . LEU B 1 219 ? 10.867 -18.594 4.828 1 98.81 219 LEU B O 1
ATOM 5181 N N . CYS B 1 220 ? 9.336 -16.953 5 1 98.88 220 CYS B N 1
ATOM 5182 C CA . CYS B 1 220 ? 9.594 -16.766 6.422 1 98.88 220 CYS B CA 1
ATOM 5183 C C . CYS B 1 220 ? 9.352 -18.047 7.199 1 98.88 220 CYS B C 1
ATOM 5185 O O . CYS B 1 220 ? 10.188 -18.453 8.016 1 98.88 220 CYS B O 1
ATOM 5187 N N . PHE B 1 221 ? 8.227 -18.703 6.996 1 98.88 221 PHE B N 1
ATOM 5188 C CA . PHE B 1 221 ? 7.898 -19.938 7.711 1 98.88 221 PHE B CA 1
ATOM 5189 C C . PHE B 1 221 ? 8.922 -21.031 7.414 1 98.88 221 PHE B C 1
ATOM 5191 O O . PHE B 1 221 ? 9.336 -21.75 8.32 1 98.88 221 PHE B O 1
ATOM 5198 N N . PHE B 1 222 ? 9.32 -21.141 6.168 1 98.81 222 PHE B N 1
ATOM 5199 C CA . PHE B 1 222 ? 10.336 -22.125 5.797 1 98.81 222 PHE B CA 1
ATOM 5200 C C . PHE B 1 222 ? 11.648 -21.844 6.527 1 98.81 222 PHE B C 1
ATOM 5202 O O . PHE B 1 222 ? 12.273 -22.75 7.066 1 98.81 222 PHE B O 1
ATOM 5209 N N . LEU B 1 223 ? 12.055 -20.547 6.508 1 98.88 223 LEU B N 1
ATOM 5210 C CA . LEU B 1 223 ? 13.281 -20.172 7.191 1 98.88 223 LEU B CA 1
ATOM 5211 C C . LEU B 1 223 ? 13.203 -20.5 8.68 1 98.88 223 LEU B C 1
ATOM 5213 O O . LEU B 1 223 ? 14.211 -20.891 9.281 1 98.88 223 LEU B O 1
ATOM 5217 N N . GLN B 1 224 ? 12.055 -20.344 9.219 1 98.81 224 GLN B N 1
ATOM 5218 C CA . GLN B 1 224 ? 11.883 -20.719 10.625 1 98.81 224 GLN B CA 1
ATOM 5219 C C . GLN B 1 224 ? 12.109 -22.219 10.82 1 98.81 224 GLN B C 1
ATOM 5221 O O . GLN B 1 224 ? 12.695 -22.625 11.82 1 98.81 224 GLN B O 1
ATOM 5226 N N . GLU B 1 225 ? 11.641 -23.062 9.906 1 98.44 225 GLU B N 1
ATOM 5227 C CA . GLU B 1 225 ? 11.883 -24.5 9.961 1 98.44 225 GLU B CA 1
ATOM 5228 C C . GLU B 1 225 ? 13.375 -24.812 9.875 1 98.44 225 GLU B C 1
ATOM 5230 O O . GLU B 1 225 ? 13.828 -25.859 10.344 1 98.44 225 GLU B O 1
ATOM 5235 N N . LEU B 1 226 ? 14.086 -23.891 9.289 1 98.44 226 LEU B N 1
ATOM 5236 C CA . LEU B 1 226 ? 15.523 -24.062 9.148 1 98.44 226 LEU B CA 1
ATOM 5237 C C . LEU B 1 226 ? 16.25 -23.594 10.406 1 98.44 226 LEU B C 1
ATOM 5239 O O . LEU B 1 226 ? 17.484 -23.703 10.492 1 98.44 226 LEU B O 1
ATOM 5243 N N . GLY B 1 227 ? 15.562 -22.969 11.312 1 98.19 227 GLY B N 1
ATOM 5244 C CA . GLY B 1 227 ? 16.172 -22.562 12.57 1 98.19 227 GLY B CA 1
ATOM 5245 C C . GLY B 1 227 ? 16.297 -21.062 12.703 1 98.19 227 GLY B C 1
ATOM 5246 O O . GLY B 1 227 ? 16.703 -20.562 13.75 1 98.19 227 GLY B O 1
ATOM 5247 N N . VAL B 1 228 ? 15.969 -20.266 11.688 1 98.69 228 VAL B N 1
ATOM 5248 C CA . VAL B 1 228 ? 16 -18.812 11.727 1 98.69 228 VAL B CA 1
ATOM 5249 C C . VAL B 1 228 ? 14.844 -18.281 12.57 1 98.69 228 VAL B C 1
ATOM 5251 O O . VAL B 1 228 ? 13.719 -18.781 12.461 1 98.69 228 VAL B O 1
ATOM 5254 N N . GLN B 1 229 ? 15.117 -17.344 13.391 1 98.62 229 GLN B N 1
ATOM 5255 C CA . GLN B 1 229 ? 14.047 -16.719 14.156 1 98.62 229 GLN B CA 1
ATOM 5256 C C . GLN B 1 229 ? 13.531 -15.469 13.438 1 98.62 229 GLN B C 1
ATOM 5258 O O . GLN B 1 229 ? 14.305 -14.594 13.055 1 98.62 229 GLN B O 1
ATOM 5263 N N . ILE B 1 230 ? 12.242 -15.391 13.211 1 98.75 230 ILE B N 1
ATOM 5264 C CA . ILE B 1 230 ? 11.641 -14.258 12.516 1 98.75 230 ILE B CA 1
ATOM 5265 C C . ILE B 1 230 ? 10.406 -13.781 13.273 1 98.75 230 ILE B C 1
ATOM 5267 O O . ILE B 1 230 ? 9.492 -14.57 13.539 1 98.75 230 ILE B O 1
ATOM 5271 N N . GLU B 1 231 ? 10.359 -12.562 13.641 1 98.06 231 GLU B N 1
ATOM 5272 C CA . GLU B 1 231 ? 9.203 -11.898 14.234 1 98.06 231 GLU B CA 1
ATOM 5273 C C . GLU B 1 231 ? 8.539 -10.945 13.242 1 98.06 231 GLU B C 1
ATOM 5275 O O . GLU B 1 231 ? 9.219 -10.383 12.375 1 98.06 231 GLU B O 1
ATOM 5280 N N . GLY B 1 232 ? 7.207 -10.797 13.352 1 96.88 232 GLY B N 1
ATOM 5281 C CA . GLY B 1 232 ? 6.488 -9.82 12.555 1 96.88 232 GLY B CA 1
ATOM 5282 C C . GLY B 1 232 ? 5.992 -10.383 11.234 1 96.88 232 GLY B C 1
ATOM 5283 O O . GLY B 1 232 ? 5.684 -9.625 10.312 1 96.88 232 GLY B O 1
ATOM 5284 N N . ILE B 1 233 ? 5.938 -11.711 11.086 1 97.75 233 ILE B N 1
ATOM 5285 C CA . ILE B 1 233 ? 5.469 -12.305 9.836 1 97.75 233 ILE B CA 1
ATOM 5286 C C . ILE B 1 233 ? 4.047 -11.844 9.547 1 97.75 233 ILE B C 1
ATOM 5288 O O . ILE B 1 233 ? 3.182 -11.875 10.422 1 97.75 233 ILE B O 1
ATOM 5292 N N . GLY B 1 234 ? 3.863 -11.359 8.367 1 95.19 234 GLY B N 1
ATOM 5293 C CA . GLY B 1 234 ? 2.559 -10.852 7.984 1 95.19 234 GLY B CA 1
ATOM 5294 C C . GLY B 1 234 ? 2.426 -9.352 8.172 1 95.19 234 GLY B C 1
ATOM 5295 O O . GLY B 1 234 ? 1.4 -8.766 7.828 1 95.19 234 GLY B O 1
ATOM 5296 N N . THR B 1 235 ? 3.463 -8.703 8.711 1 94.5 235 THR B N 1
ATOM 5297 C CA . THR B 1 235 ? 3.514 -7.254 8.844 1 94.5 235 THR B CA 1
ATOM 5298 C C . THR B 1 235 ? 4.609 -6.668 7.957 1 94.5 235 THR B C 1
ATOM 5300 O O . THR B 1 235 ? 5.305 -7.406 7.25 1 94.5 235 THR B O 1
ATOM 5303 N N . THR B 1 236 ? 4.734 -5.387 8.039 1 94.94 236 THR B N 1
ATOM 5304 C CA . THR B 1 236 ? 5.703 -4.723 7.168 1 94.94 236 THR B CA 1
ATOM 5305 C C . THR B 1 236 ? 7.031 -4.52 7.895 1 94.94 236 THR B C 1
ATOM 5307 O O . THR B 1 236 ? 7.934 -3.865 7.371 1 94.94 236 THR B O 1
ATOM 5310 N N . THR B 1 237 ? 7.141 -4.988 9.062 1 95.12 237 THR B N 1
ATOM 5311 C CA . THR B 1 237 ? 8.391 -4.969 9.812 1 95.12 237 THR B CA 1
ATOM 5312 C C . THR B 1 237 ? 8.773 -6.371 10.273 1 95.12 237 THR B C 1
ATOM 5314 O O . THR B 1 237 ? 7.996 -7.031 10.977 1 95.12 237 THR B O 1
ATOM 5317 N N . LEU B 1 238 ? 9.977 -6.777 9.891 1 98 238 LEU B N 1
ATOM 5318 C CA . LEU B 1 238 ? 10.477 -8.094 10.273 1 98 238 LEU B CA 1
ATOM 5319 C C . LEU B 1 238 ? 11.758 -7.977 11.094 1 98 238 LEU B C 1
ATOM 5321 O O . LEU B 1 238 ? 12.633 -7.172 10.773 1 98 238 LEU B O 1
ATOM 5325 N N . LYS B 1 239 ? 11.781 -8.656 12.156 1 98.38 239 LYS B N 1
ATOM 5326 C CA . LYS B 1 239 ? 13.008 -8.844 12.93 1 98.38 239 LYS B CA 1
ATOM 5327 C C . LYS B 1 239 ? 13.555 -10.258 12.734 1 98.38 239 LYS B C 1
ATOM 5329 O O . LYS B 1 239 ? 12.906 -11.242 13.102 1 98.38 239 LYS B O 1
ATOM 5334 N N . VAL B 1 240 ? 14.766 -10.383 12.203 1 98.56 240 VAL B N 1
ATOM 5335 C CA . VAL B 1 240 ? 15.328 -11.672 11.805 1 98.56 240 VAL B CA 1
ATOM 5336 C C . VAL B 1 240 ? 16.609 -11.938 12.594 1 98.56 240 VAL B C 1
ATOM 5338 O O . VAL B 1 240 ? 17.531 -11.117 12.602 1 98.56 240 VAL B O 1
ATOM 5341 N N . THR B 1 241 ? 16.625 -12.969 13.312 1 98.31 241 THR B N 1
ATOM 5342 C CA . THR B 1 241 ? 17.859 -13.492 13.898 1 98.31 241 THR B CA 1
ATOM 5343 C C . THR B 1 241 ? 18.391 -14.664 13.078 1 98.31 241 THR B C 1
ATOM 5345 O O . THR B 1 241 ? 17.828 -15.766 13.125 1 98.31 241 THR B O 1
ATOM 5348 N N . GLY B 1 242 ? 19.469 -14.438 12.383 1 97.38 242 GLY B N 1
ATOM 5349 C CA . GLY B 1 242 ? 19.984 -15.422 11.445 1 97.38 242 GLY B CA 1
ATOM 5350 C C . GLY B 1 242 ? 20.734 -16.547 12.125 1 97.38 242 GLY B C 1
ATOM 5351 O O . GLY B 1 242 ? 20.969 -16.5 13.336 1 97.38 242 GLY B O 1
ATOM 5352 N N . CYS B 1 243 ? 20.953 -17.625 11.312 1 96.75 243 CYS B N 1
ATOM 5353 C CA . CYS B 1 243 ? 21.766 -18.781 11.672 1 96.75 243 CYS B CA 1
ATOM 5354 C C . CYS B 1 243 ? 22.938 -18.953 10.711 1 96.75 243 CYS B C 1
ATOM 5356 O O . CYS B 1 243 ? 22.734 -19.297 9.547 1 96.75 243 CYS B O 1
ATOM 5358 N N . ALA B 1 244 ? 24.094 -18.844 11.203 1 94.38 244 ALA B N 1
ATOM 5359 C CA . ALA B 1 244 ? 25.281 -18.828 10.359 1 94.38 244 ALA B CA 1
ATOM 5360 C C . ALA B 1 244 ? 25.422 -20.125 9.57 1 94.38 244 ALA B C 1
ATOM 5362 O O . ALA B 1 244 ? 25.844 -20.125 8.414 1 94.38 244 ALA B O 1
ATOM 5363 N N . THR B 1 245 ? 25.125 -21.219 10.258 1 95.81 245 THR B N 1
ATOM 5364 C CA . THR B 1 245 ? 25.188 -22.531 9.641 1 95.81 245 THR B CA 1
ATOM 5365 C C . THR B 1 245 ? 23.859 -23.266 9.758 1 95.81 245 THR B C 1
ATOM 5367 O O . THR B 1 245 ? 23.297 -23.375 10.852 1 95.81 245 THR B O 1
ATOM 5370 N N . ILE B 1 246 ? 23.375 -23.625 8.578 1 97.75 246 ILE B N 1
ATOM 5371 C CA . ILE B 1 246 ? 22.109 -24.344 8.539 1 97.75 246 ILE B CA 1
ATOM 5372 C C . ILE B 1 246 ? 22.312 -25.734 7.926 1 97.75 246 ILE B C 1
ATOM 5374 O O . ILE B 1 246 ? 22.719 -25.844 6.77 1 97.75 246 ILE B O 1
ATOM 5378 N N . ASN B 1 247 ? 22.094 -26.766 8.672 1 97.38 247 ASN B N 1
ATOM 5379 C CA . ASN B 1 247 ? 22.203 -28.172 8.258 1 97.38 247 ASN B CA 1
ATOM 5380 C C . ASN B 1 247 ? 21.094 -29.016 8.875 1 97.38 247 ASN B C 1
ATOM 5382 O O . ASN B 1 247 ? 21.312 -29.703 9.883 1 97.38 247 ASN B O 1
ATOM 5386 N N . VAL B 1 248 ? 19.969 -28.984 8.242 1 97.75 248 VAL B N 1
ATOM 5387 C CA . VAL B 1 248 ? 18.812 -29.672 8.797 1 97.75 248 VAL B CA 1
ATOM 5388 C C . VAL B 1 248 ? 18.047 -30.375 7.676 1 97.75 248 VAL B C 1
ATOM 5390 O O . VAL B 1 248 ? 18.016 -29.906 6.539 1 97.75 248 VAL B O 1
ATOM 5393 N N . ASP B 1 249 ? 17.531 -31.562 7.973 1 98.38 249 ASP B N 1
ATOM 5394 C CA . ASP B 1 249 ? 16.547 -32.156 7.094 1 98.38 249 ASP B CA 1
ATOM 5395 C C . ASP B 1 249 ? 15.156 -31.578 7.324 1 98.38 249 ASP B C 1
ATOM 5397 O O . ASP B 1 249 ? 14.664 -31.547 8.453 1 98.38 249 ASP B O 1
ATOM 5401 N N . VAL B 1 250 ? 14.555 -31.078 6.281 1 98.44 250 VAL B N 1
ATOM 5402 C CA . VAL B 1 250 ? 13.32 -30.312 6.453 1 98.44 250 VAL B CA 1
ATOM 5403 C C . VAL B 1 250 ? 12.312 -30.734 5.387 1 98.44 250 VAL B C 1
ATOM 5405 O O . VAL B 1 250 ? 12.688 -31.047 4.254 1 98.44 250 VAL B O 1
ATOM 5408 N N . VAL B 1 251 ? 11.078 -30.859 5.82 1 98.38 251 VAL B N 1
ATOM 5409 C CA . VAL B 1 251 ? 9.93 -31.031 4.93 1 98.38 251 VAL B CA 1
ATOM 5410 C C . VAL B 1 251 ? 9.008 -29.812 5.055 1 98.38 251 VAL B C 1
ATOM 5412 O O . VAL B 1 251 ? 8.625 -29.438 6.164 1 98.38 251 VAL B O 1
ATOM 5415 N N . TYR B 1 252 ? 8.672 -29.156 3.957 1 98.56 252 TYR B N 1
ATOM 5416 C CA . TYR B 1 252 ? 7.828 -27.969 3.965 1 98.56 252 TYR B CA 1
ATOM 5417 C C . TYR B 1 252 ? 6.82 -28 2.822 1 98.56 252 TYR B C 1
ATOM 5419 O O . TYR B 1 252 ? 7.125 -28.484 1.733 1 98.56 252 TYR B O 1
ATOM 5427 N N . ALA B 1 253 ? 5.645 -27.516 3.076 1 98.38 253 ALA B N 1
ATOM 5428 C CA . ALA B 1 253 ? 4.598 -27.469 2.061 1 98.38 253 ALA B CA 1
ATOM 5429 C C . ALA B 1 253 ? 4.234 -26.016 1.726 1 98.38 253 ALA B C 1
ATOM 5431 O O . ALA B 1 253 ? 3.594 -25.328 2.523 1 98.38 253 ALA B O 1
ATOM 5432 N N . PRO B 1 254 ? 4.57 -25.531 0.536 1 97.88 254 PRO B N 1
ATOM 5433 C CA . PRO B 1 254 ? 4.156 -24.188 0.16 1 97.88 254 PRO B CA 1
ATOM 5434 C C . PRO B 1 254 ? 2.637 -24.016 0.153 1 97.88 254 PRO B C 1
ATOM 5436 O O . PRO B 1 254 ? 1.906 -24.969 -0.13 1 97.88 254 PRO B O 1
ATOM 5439 N N . SER B 1 255 ? 2.186 -22.797 0.4 1 98.06 255 SER B N 1
ATOM 5440 C CA . SER B 1 255 ? 0.754 -22.516 0.456 1 98.06 255 SER B CA 1
ATOM 5441 C C . SER B 1 255 ? 0.155 -22.422 -0.943 1 98.06 255 SER B C 1
ATOM 5443 O O . SER B 1 255 ? 0.885 -22.406 -1.938 1 98.06 255 SER B O 1
ATOM 5445 N N . GLU B 1 256 ? -1.15 -22.391 -0.985 1 98.38 256 GLU B N 1
ATOM 5446 C CA . GLU B 1 256 ? -1.909 -22.328 -2.23 1 98.38 256 GLU B CA 1
ATOM 5447 C C . GLU B 1 256 ? -1.754 -20.969 -2.908 1 98.38 256 GLU B C 1
ATOM 5449 O O . GLU B 1 256 ? -1.398 -19.984 -2.26 1 98.38 256 GLU B O 1
ATOM 5454 N N . ASP B 1 257 ? -1.931 -20.922 -4.191 1 97.81 257 ASP B N 1
ATOM 5455 C CA . ASP B 1 257 ? -1.706 -19.75 -5.031 1 97.81 257 ASP B CA 1
ATOM 5456 C C . ASP B 1 257 ? -2.965 -18.891 -5.125 1 97.81 257 ASP B C 1
ATOM 5458 O O . ASP B 1 257 ? -3.936 -19.266 -5.781 1 97.81 257 ASP B O 1
ATOM 5462 N N . PRO B 1 258 ? -2.953 -17.703 -4.543 1 98.5 258 PRO B N 1
ATOM 5463 C CA . PRO B 1 258 ? -4.148 -16.859 -4.645 1 98.5 258 PRO B CA 1
ATOM 5464 C C . PRO B 1 258 ? -4.457 -16.453 -6.082 1 98.5 258 PRO B C 1
ATOM 5466 O O . PRO B 1 258 ? -5.617 -16.188 -6.414 1 98.5 258 PRO B O 1
ATOM 5469 N N . ILE B 1 259 ? -3.451 -16.391 -6.91 1 97.88 259 ILE B N 1
ATOM 5470 C CA . ILE B 1 259 ? -3.66 -16 -8.297 1 97.88 259 ILE B CA 1
ATOM 5471 C C . ILE B 1 259 ? -4.406 -17.109 -9.039 1 97.88 259 ILE B C 1
ATOM 5473 O O . ILE B 1 259 ? -5.305 -16.828 -9.844 1 97.88 259 ILE B O 1
ATOM 5477 N N . GLU B 1 260 ? -4.016 -18.297 -8.781 1 97.62 260 GLU B N 1
ATOM 5478 C CA . GLU B 1 260 ? -4.758 -19.391 -9.375 1 97.62 260 GLU B CA 1
ATOM 5479 C C . GLU B 1 260 ? -6.199 -19.422 -8.867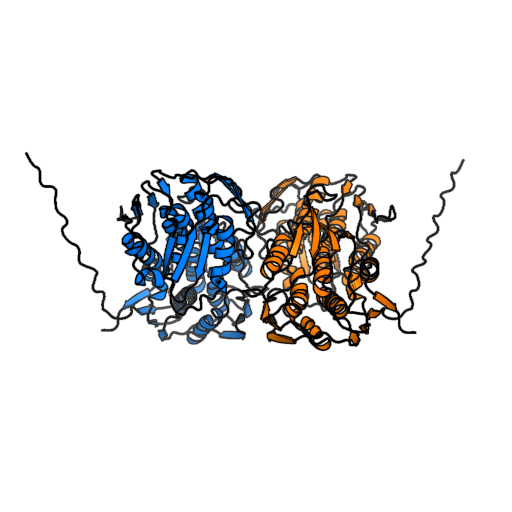 1 97.62 260 GLU B C 1
ATOM 5481 O O . GLU B 1 260 ? -7.129 -19.672 -9.641 1 97.62 260 GLU B O 1
ATOM 5486 N N . ALA B 1 261 ? -6.371 -19.25 -7.574 1 98.62 261 ALA B N 1
ATOM 5487 C CA . ALA B 1 261 ? -7.723 -19.172 -7.023 1 98.62 261 ALA B CA 1
ATOM 5488 C C . ALA B 1 261 ? -8.57 -18.141 -7.773 1 98.62 261 ALA B C 1
ATOM 5490 O O . ALA B 1 261 ? -9.711 -18.422 -8.141 1 98.62 261 ALA B O 1
ATOM 5491 N N . MET B 1 262 ? -8.008 -17.016 -7.988 1 98.69 262 MET B N 1
ATOM 5492 C CA . MET B 1 262 ? -8.719 -15.938 -8.68 1 98.69 262 MET B CA 1
ATOM 5493 C C . MET B 1 262 ? -9.078 -16.359 -10.102 1 98.69 262 MET B C 1
ATOM 5495 O O . MET B 1 262 ? -10.172 -16.047 -10.578 1 98.69 262 MET B O 1
ATOM 5499 N N . SER B 1 263 ? -8.164 -17.016 -10.805 1 98.25 263 SER B N 1
ATOM 5500 C CA . SER B 1 263 ? -8.43 -17.453 -12.164 1 98.25 263 SER B CA 1
ATOM 5501 C C . SER B 1 263 ? -9.602 -18.438 -12.203 1 98.25 263 SER B C 1
ATOM 5503 O O . SER B 1 263 ? -10.438 -18.375 -13.102 1 98.25 263 SER B O 1
ATOM 5505 N N . LEU B 1 264 ? -9.664 -19.297 -11.219 1 98.56 264 LEU B N 1
ATOM 5506 C CA . LEU B 1 264 ? -10.719 -20.312 -11.164 1 98.56 264 LEU B CA 1
ATOM 5507 C C . LEU B 1 264 ? -12.062 -19.656 -10.828 1 98.56 264 LEU B C 1
ATOM 5509 O O . LEU B 1 264 ? -13.086 -20.016 -11.422 1 98.56 264 LEU B O 1
ATOM 5513 N N . ILE B 1 265 ? -12.055 -18.75 -9.914 1 98.81 265 ILE B N 1
ATOM 5514 C CA . ILE B 1 265 ? -13.266 -18.016 -9.578 1 98.81 265 ILE B CA 1
ATOM 5515 C C . ILE B 1 265 ? -13.742 -17.219 -10.797 1 98.81 265 ILE B C 1
ATOM 5517 O O . ILE B 1 265 ? -14.938 -17.188 -11.094 1 98.81 265 ILE B O 1
ATOM 5521 N N . THR B 1 266 ? -12.828 -16.641 -11.516 1 98.75 266 THR B N 1
ATOM 5522 C CA . THR B 1 266 ? -13.164 -15.898 -12.727 1 98.75 266 THR B CA 1
ATOM 5523 C C . THR B 1 266 ? -13.766 -16.812 -13.781 1 98.75 266 THR B C 1
ATOM 5525 O O . THR B 1 266 ? -14.719 -16.438 -14.469 1 98.75 266 THR B O 1
ATOM 5528 N N . ALA B 1 267 ? -13.195 -18.016 -13.906 1 98.56 267 ALA B N 1
ATOM 5529 C CA . ALA B 1 267 ? -13.766 -19 -14.828 1 98.56 267 ALA B CA 1
ATOM 5530 C C . ALA B 1 267 ? -15.227 -19.266 -14.516 1 98.56 267 ALA B C 1
ATOM 5532 O O . ALA B 1 267 ? -16.062 -19.344 -15.414 1 98.56 267 ALA B O 1
ATOM 5533 N N . ALA B 1 268 ? -15.531 -19.359 -13.25 1 98.62 268 ALA B N 1
ATOM 5534 C CA . ALA B 1 268 ? -16.906 -19.578 -12.82 1 98.62 268 ALA B CA 1
ATOM 5535 C C . ALA B 1 268 ? -17.781 -18.391 -13.172 1 98.62 268 ALA B C 1
ATOM 5537 O O . ALA B 1 268 ? -18.938 -18.547 -13.602 1 98.62 268 ALA B O 1
ATOM 5538 N N . ILE B 1 269 ? -17.266 -17.203 -12.977 1 98.56 269 ILE B N 1
ATOM 5539 C CA . ILE B 1 269 ? -18.016 -15.977 -13.211 1 98.56 269 ILE B CA 1
ATOM 5540 C C . ILE B 1 269 ? -18.359 -15.859 -14.695 1 98.56 269 ILE B C 1
ATOM 5542 O O . ILE B 1 269 ? -19.516 -15.648 -15.062 1 98.56 269 ILE B O 1
ATOM 5546 N N . VAL B 1 270 ? -17.375 -16.062 -15.586 1 97.94 270 VAL B N 1
ATOM 5547 C CA . VAL B 1 270 ? -17.578 -15.773 -17 1 97.94 270 VAL B CA 1
ATOM 5548 C C . VAL B 1 270 ? -18.453 -16.844 -17.641 1 97.94 270 VAL B C 1
ATOM 5550 O O . VAL B 1 270 ? -19.109 -16.609 -18.656 1 97.94 270 VAL B O 1
ATOM 5553 N N . THR B 1 271 ? -18.5 -18.031 -17.016 1 97.69 271 THR B N 1
ATOM 5554 C CA . THR B 1 271 ? -19.312 -19.125 -17.547 1 97.69 271 THR B CA 1
ATOM 5555 C C . THR B 1 271 ? -20.641 -19.203 -16.797 1 97.69 271 THR B C 1
ATOM 5557 O O . THR B 1 271 ? -21.438 -20.109 -17.047 1 97.69 271 THR B O 1
ATOM 5560 N N . GLN B 1 272 ? -20.812 -18.359 -15.844 1 97.44 272 GLN B N 1
ATOM 5561 C CA . GLN B 1 272 ? -22.031 -18.359 -15.031 1 97.44 272 GLN B CA 1
ATOM 5562 C C . GLN B 1 272 ? -22.266 -19.734 -14.406 1 97.44 272 GLN B C 1
ATOM 5564 O O . GLN B 1 272 ? -23.359 -20.297 -14.531 1 97.44 272 GLN B O 1
ATOM 5569 N N . SER B 1 273 ? -21.234 -20.188 -13.703 1 98.12 273 SER B N 1
ATOM 5570 C CA . SER B 1 273 ? -21.25 -21.578 -13.242 1 98.12 273 SER B CA 1
ATOM 5571 C C . SER B 1 273 ? -21.297 -21.656 -11.719 1 98.12 273 SER B C 1
ATOM 5573 O O . SER B 1 273 ? -20.906 -20.703 -11.031 1 98.12 273 SER B O 1
ATOM 5575 N N . SER B 1 274 ? -21.828 -22.797 -11.242 1 98.38 274 SER B N 1
ATOM 5576 C CA . SER B 1 274 ? -21.703 -23.156 -9.836 1 98.38 274 SER B CA 1
ATOM 5577 C C . SER B 1 274 ? -20.625 -24.219 -9.625 1 98.38 274 SER B C 1
ATOM 5579 O O . SER B 1 274 ? -20.812 -25.375 -10.016 1 98.38 274 SER B O 1
ATOM 5581 N N . ILE B 1 275 ? -19.578 -23.797 -9.07 1 98.62 275 ILE B N 1
ATOM 5582 C CA . ILE B 1 275 ? -18.484 -24.719 -8.773 1 98.62 275 ILE B CA 1
ATOM 5583 C C . ILE B 1 275 ? -17.938 -24.438 -7.371 1 98.62 275 ILE B C 1
ATOM 5585 O O . ILE B 1 275 ? -18.234 -23.391 -6.785 1 98.62 275 ILE B O 1
ATOM 5589 N N . THR B 1 276 ? -17.234 -25.391 -6.844 1 98.81 276 THR B N 1
ATOM 5590 C CA . THR B 1 276 ? -16.531 -25.203 -5.582 1 98.81 276 THR B CA 1
ATOM 5591 C C . THR B 1 276 ? -15.016 -25.141 -5.812 1 98.81 276 THR B C 1
ATOM 5593 O O . THR B 1 276 ? -14.414 -26.109 -6.258 1 98.81 276 THR B O 1
ATOM 5596 N N . VAL B 1 277 ? -14.469 -24 -5.621 1 98.81 277 VAL B N 1
ATOM 5597 C CA . VAL B 1 277 ? -13.016 -23.844 -5.602 1 98.81 277 VAL B CA 1
ATOM 5598 C C . VAL B 1 277 ? -12.484 -24.125 -4.199 1 98.81 277 VAL B C 1
ATOM 5600 O O . VAL B 1 277 ? -12.742 -23.359 -3.264 1 98.81 277 VAL B O 1
ATOM 5603 N N . ARG B 1 278 ? -11.766 -25.172 -4.066 1 98.81 278 ARG B N 1
ATOM 5604 C CA . ARG B 1 278 ? -11.281 -25.609 -2.76 1 98.81 278 ARG B CA 1
ATOM 5605 C C . ARG B 1 278 ? -9.883 -25.062 -2.479 1 98.81 278 ARG B C 1
ATOM 5607 O O . ARG B 1 278 ? -9.125 -24.781 -3.406 1 98.81 278 ARG B O 1
ATOM 5614 N N . ARG B 1 279 ? -9.555 -24.875 -1.184 1 98.69 279 ARG B N 1
ATOM 5615 C CA . ARG B 1 279 ? -8.234 -24.516 -0.675 1 98.69 279 ARG B CA 1
ATOM 5616 C C . ARG B 1 279 ? -7.84 -23.109 -1.12 1 98.69 279 ARG B C 1
ATOM 5618 O O . ARG B 1 279 ? -6.691 -22.875 -1.504 1 98.69 279 ARG B O 1
ATOM 5625 N N . VAL B 1 280 ? -8.781 -22.203 -1.118 1 98.81 280 VAL B N 1
ATOM 5626 C CA . VAL B 1 280 ? -8.531 -20.797 -1.431 1 98.81 280 VAL B CA 1
ATOM 5627 C C . VAL B 1 280 ? -7.836 -20.125 -0.252 1 98.81 280 VAL B C 1
ATOM 5629 O O . VAL B 1 280 ? -8.359 -20.109 0.863 1 98.81 280 VAL B O 1
ATOM 5632 N N . PRO B 1 281 ? -6.641 -19.609 -0.455 1 98.62 281 PRO B N 1
ATOM 5633 C CA . PRO B 1 281 ? -6.008 -18.875 0.645 1 98.62 281 PRO B CA 1
ATOM 5634 C C . PRO B 1 281 ? -6.711 -17.562 0.964 1 98.62 281 PRO B C 1
ATOM 5636 O O . PRO B 1 281 ? -6.332 -16.516 0.442 1 98.62 281 PRO B O 1
ATOM 5639 N N . ILE B 1 282 ? -7.555 -17.578 1.881 1 97 282 ILE B N 1
ATOM 5640 C CA . ILE B 1 282 ? -8.602 -16.578 2.066 1 97 282 ILE B CA 1
ATOM 5641 C C . ILE B 1 282 ? -7.98 -15.25 2.51 1 97 282 ILE B C 1
ATOM 5643 O O . ILE B 1 282 ? -8.453 -14.18 2.129 1 97 282 ILE B O 1
ATOM 5647 N N . ASP B 1 283 ? -6.883 -15.258 3.279 1 94.31 283 ASP B N 1
ATOM 5648 C CA . ASP B 1 283 ? -6.254 -14.023 3.744 1 94.31 283 ASP B CA 1
ATOM 5649 C C . ASP B 1 283 ? -5.773 -13.18 2.568 1 94.31 283 ASP B C 1
ATOM 5651 O O . ASP B 1 283 ? -5.688 -11.953 2.676 1 94.31 283 ASP B O 1
ATOM 5655 N N . PHE B 1 284 ? -5.551 -13.859 1.478 1 97.44 284 PHE B N 1
ATOM 5656 C CA . PHE B 1 284 ? -4.941 -13.18 0.337 1 97.44 284 PHE B CA 1
ATOM 5657 C C . PHE B 1 284 ? -5.957 -12.992 -0.784 1 97.44 284 PHE B C 1
ATOM 5659 O O . PHE B 1 284 ? -5.59 -12.633 -1.904 1 97.44 284 PHE B O 1
ATOM 5666 N N . MET B 1 285 ? -7.223 -13.289 -0.485 1 97.69 285 MET B N 1
ATOM 5667 C CA . MET B 1 285 ? -8.289 -13.164 -1.478 1 97.69 285 MET B CA 1
ATOM 5668 C C . MET B 1 285 ? -9.422 -12.289 -0.957 1 97.69 285 MET B C 1
ATOM 5670 O O . MET B 1 285 ? -10.406 -12.062 -1.658 1 97.69 285 MET B O 1
ATOM 5674 N N . GLU B 1 286 ? -9.266 -11.773 0.227 1 94.94 286 GLU B N 1
ATOM 5675 C CA . GLU B 1 286 ? -10.352 -11.078 0.906 1 94.94 286 GLU B CA 1
ATOM 5676 C C . GLU B 1 286 ? -10.781 -9.836 0.134 1 94.94 286 GLU B C 1
ATOM 5678 O O . GLU B 1 286 ? -11.977 -9.57 -0.013 1 94.94 286 GLU B O 1
ATOM 5683 N N . ILE B 1 287 ? -9.867 -9.078 -0.328 1 95.31 287 ILE B N 1
ATOM 5684 C CA . ILE B 1 287 ? -10.18 -7.824 -1.005 1 95.31 287 ILE B CA 1
ATOM 5685 C C . ILE B 1 287 ? -10.812 -8.117 -2.363 1 95.31 287 ILE B C 1
ATOM 5687 O O . ILE B 1 287 ? -11.781 -7.465 -2.754 1 95.31 287 ILE B O 1
ATOM 5691 N N . GLU B 1 288 ? -10.273 -9.086 -3.086 1 97.62 288 GLU B N 1
ATOM 5692 C CA . GLU B 1 288 ? -10.859 -9.5 -4.359 1 97.62 288 GLU B CA 1
ATOM 5693 C C . GLU B 1 288 ? -12.32 -9.898 -4.188 1 97.62 288 GLU B C 1
ATOM 5695 O O . GLU B 1 288 ? -13.188 -9.461 -4.949 1 97.62 288 GLU B O 1
ATOM 5700 N N . LEU B 1 289 ? -12.562 -10.68 -3.172 1 96.94 289 LEU B N 1
ATOM 5701 C CA . LEU B 1 289 ? -13.914 -11.164 -2.93 1 96.94 289 LEU B CA 1
ATOM 5702 C C . LEU B 1 289 ? -14.836 -10.023 -2.512 1 96.94 289 LEU B C 1
ATOM 5704 O O . LEU B 1 289 ? -16 -9.984 -2.9 1 96.94 289 LEU B O 1
ATOM 5708 N N . ALA B 1 290 ? -14.289 -9.133 -1.735 1 93.5 290 ALA B N 1
ATOM 5709 C CA . ALA B 1 290 ? -15.086 -7.98 -1.314 1 93.5 290 ALA B CA 1
ATOM 5710 C C . ALA B 1 290 ? -15.508 -7.137 -2.514 1 93.5 290 ALA B C 1
ATOM 5712 O O . ALA B 1 290 ? -16.656 -6.684 -2.592 1 93.5 290 ALA B O 1
ATOM 5713 N N . VAL B 1 291 ? -14.602 -6.875 -3.449 1 95.31 291 VAL B N 1
ATOM 5714 C CA . VAL B 1 291 ? -14.906 -6.121 -4.66 1 95.31 291 VAL B CA 1
ATOM 5715 C C . VAL B 1 291 ? -15.953 -6.863 -5.488 1 95.31 291 VAL B C 1
ATOM 5717 O O . VAL B 1 291 ? -16.922 -6.266 -5.965 1 95.31 291 VAL B O 1
ATOM 5720 N N . LEU B 1 292 ? -15.766 -8.148 -5.582 1 97.75 292 LEU B N 1
ATOM 5721 C CA . LEU B 1 292 ? -16.703 -8.969 -6.355 1 97.75 292 LEU B CA 1
ATOM 5722 C C . LEU B 1 292 ? -18.094 -8.945 -5.734 1 97.75 292 LEU B C 1
ATOM 5724 O O . LEU B 1 292 ? -19.094 -8.852 -6.445 1 97.75 292 LEU B O 1
ATOM 5728 N N . GLU B 1 293 ? -18.109 -9.062 -4.449 1 93.94 293 GLU B N 1
ATOM 5729 C CA . GLU B 1 293 ? -19.391 -9.016 -3.756 1 93.94 293 GLU B CA 1
ATOM 5730 C C . GLU B 1 293 ? -20.078 -7.664 -3.961 1 93.94 293 GLU B C 1
ATOM 5732 O O . GLU B 1 293 ? -21.281 -7.605 -4.168 1 93.94 293 GLU B O 1
ATOM 5737 N N . GLU B 1 294 ? -19.297 -6.625 -3.889 1 90.81 294 GLU B N 1
ATOM 5738 C CA . GLU B 1 294 ? -19.844 -5.297 -4.18 1 90.81 294 GLU B CA 1
ATOM 5739 C C . GLU B 1 294 ? -20.422 -5.234 -5.586 1 90.81 294 GLU B C 1
ATOM 5741 O O . GLU B 1 294 ? -21.422 -4.547 -5.82 1 90.81 294 GLU B O 1
ATOM 5746 N N . MET B 1 295 ? -19.844 -5.988 -6.5 1 96.56 295 MET B N 1
ATOM 5747 C CA . MET B 1 295 ? -20.281 -6.004 -7.898 1 96.56 295 MET B CA 1
ATOM 5748 C C . MET B 1 295 ? -21.484 -6.91 -8.086 1 96.56 295 MET B C 1
ATOM 5750 O O . MET B 1 295 ? -22.062 -6.973 -9.172 1 96.56 295 MET B O 1
ATOM 5754 N N . GLY B 1 296 ? -21.844 -7.703 -7.035 1 96.94 296 GLY B N 1
ATOM 5755 C CA . GLY B 1 296 ? -23.031 -8.539 -7.117 1 96.94 296 GLY B CA 1
ATOM 5756 C C . GLY B 1 296 ? -22.719 -10.016 -7.191 1 96.94 296 GLY B C 1
ATOM 5757 O O . GLY B 1 296 ? -23.609 -10.836 -7.418 1 96.94 296 GLY B O 1
ATOM 5758 N N . PHE B 1 297 ? -21.484 -10.398 -6.953 1 98.06 297 PHE B N 1
ATOM 5759 C CA . PHE B 1 297 ? -21.062 -11.797 -7.004 1 98.06 297 PHE B CA 1
ATOM 5760 C C . PHE B 1 297 ? -21.594 -12.562 -5.801 1 98.06 297 PHE B C 1
ATOM 5762 O O . PHE B 1 297 ? -21.453 -12.117 -4.66 1 98.06 297 PHE B O 1
ATOM 5769 N N . HIS B 1 298 ? -22.203 -13.656 -6.117 1 97.88 298 HIS B N 1
ATOM 5770 C CA . HIS B 1 298 ? -22.766 -14.516 -5.074 1 97.88 298 HIS B CA 1
ATOM 5771 C C . HIS B 1 298 ? -21.891 -15.75 -4.867 1 97.88 298 HIS B C 1
ATOM 5773 O O . HIS B 1 298 ? -21.703 -16.547 -5.793 1 97.88 298 HIS B O 1
ATOM 5779 N N . CYS B 1 299 ? -21.422 -15.875 -3.641 1 97.94 299 CYS B N 1
ATOM 5780 C CA . CYS B 1 299 ? -20.641 -17.078 -3.311 1 97.94 299 CYS B CA 1
ATOM 5781 C C . CYS B 1 299 ? -20.781 -17.422 -1.835 1 97.94 299 CYS B C 1
ATOM 5783 O O . CYS B 1 299 ? -21.188 -16.578 -1.029 1 97.94 299 CYS B O 1
ATOM 5785 N N . ASP B 1 300 ? -20.516 -18.688 -1.549 1 97.44 300 ASP B N 1
ATOM 5786 C CA . ASP B 1 300 ? -20.453 -19.172 -0.171 1 97.44 300 ASP B CA 1
ATOM 5787 C C . ASP B 1 300 ? -19.016 -19.5 0.224 1 97.44 300 ASP B C 1
ATOM 5789 O O . ASP B 1 300 ? -18.25 -20.031 -0.583 1 97.44 300 ASP B O 1
ATOM 5793 N N . ARG B 1 301 ? -18.781 -19.172 1.45 1 96.06 301 ARG B N 1
ATOM 5794 C CA . ARG B 1 301 ? -17.484 -19.516 2.031 1 96.06 301 ARG B CA 1
ATOM 5795 C C . ARG B 1 301 ? -17.625 -20.656 3.031 1 96.06 301 ARG B C 1
ATOM 5797 O O . ARG B 1 301 ? -18.469 -20.625 3.918 1 96.06 301 ARG B O 1
ATOM 5804 N N . GLY B 1 302 ? -16.797 -21.625 2.877 1 97.25 302 GLY B N 1
ATOM 5805 C CA . GLY B 1 302 ? -16.797 -22.734 3.811 1 97.25 302 GLY B CA 1
ATOM 5806 C C . GLY B 1 302 ? -16.016 -22.453 5.078 1 97.25 302 GLY B C 1
ATOM 5807 O O . GLY B 1 302 ? -15.633 -21.312 5.332 1 97.25 302 GLY B O 1
ATOM 5808 N N . GLU B 1 303 ? -15.844 -23.469 5.871 1 96.69 303 GLU B N 1
ATOM 5809 C CA . GLU B 1 303 ? -15.078 -23.359 7.113 1 96.69 303 GLU B CA 1
ATOM 5810 C C . GLU B 1 303 ? -13.602 -23.125 6.836 1 96.69 303 GLU B C 1
ATOM 5812 O O . GLU B 1 303 ? -13.078 -23.578 5.812 1 96.69 303 GLU B O 1
ATOM 5817 N N . GLU B 1 304 ? -13.047 -22.469 7.727 1 96.19 304 GLU B N 1
ATOM 5818 C CA . GLU B 1 304 ? -11.609 -22.219 7.609 1 96.19 304 GLU B CA 1
ATOM 5819 C C . GLU B 1 304 ? -10.805 -23.438 8.039 1 96.19 304 GLU B C 1
ATOM 5821 O O . GLU B 1 304 ? -11.195 -24.156 8.969 1 96.19 304 GLU B O 1
ATOM 5826 N N . TYR B 1 305 ? -9.75 -23.672 7.355 1 98 305 TYR B N 1
ATOM 5827 C CA . TYR B 1 305 ? -8.789 -24.703 7.711 1 98 305 TYR B CA 1
ATOM 5828 C C . TYR B 1 305 ? -7.379 -24.312 7.289 1 98 305 TYR B C 1
ATOM 5830 O O . TYR B 1 305 ? -7.184 -23.25 6.688 1 98 305 TYR B O 1
ATOM 5838 N N . ASN B 1 306 ? -6.359 -25.109 7.543 1 97.88 306 ASN B N 1
ATOM 5839 C CA . ASN B 1 306 ? -4.973 -24.703 7.336 1 97.88 306 ASN B CA 1
ATOM 5840 C C . ASN B 1 306 ? -4.391 -25.312 6.066 1 97.88 306 ASN B C 1
ATOM 5842 O O . ASN B 1 306 ? -4.742 -26.438 5.699 1 97.88 306 ASN B O 1
ATOM 5846 N N . ALA B 1 307 ? -3.539 -24.594 5.469 1 98.38 307 ALA B N 1
ATOM 5847 C CA . ALA B 1 307 ? -2.691 -25.156 4.422 1 98.38 307 ALA B CA 1
ATOM 5848 C C . ALA B 1 307 ? -1.713 -26.172 4.996 1 98.38 307 ALA B C 1
ATOM 5850 O O . ALA B 1 307 ? -1.622 -26.344 6.215 1 98.38 307 ALA B O 1
ATOM 5851 N N . GLY B 1 308 ? -0.986 -26.828 4.109 1 97.19 308 GLY B N 1
ATOM 5852 C CA . GLY B 1 308 ? -0.006 -27.828 4.531 1 97.19 308 GLY B CA 1
ATOM 5853 C C . GLY B 1 308 ? 1.124 -27.234 5.352 1 97.19 308 GLY B C 1
ATOM 5854 O O . GLY B 1 308 ? 1.76 -27.938 6.141 1 97.19 308 GLY B O 1
ATOM 5855 N N . ASN B 1 309 ? 1.379 -25.938 5.211 1 97.56 309 ASN B N 1
ATOM 5856 C CA . ASN B 1 309 ? 2.455 -25.297 5.961 1 97.56 309 ASN B CA 1
ATOM 5857 C C . ASN B 1 309 ? 2.043 -25.016 7.398 1 97.56 309 ASN B C 1
ATOM 5859 O O . ASN B 1 309 ? 2.871 -24.609 8.219 1 97.56 309 ASN B O 1
ATOM 5863 N N . GLY B 1 310 ? 0.77 -25.141 7.719 1 97.88 310 GLY B N 1
ATOM 5864 C CA . GLY B 1 310 ? 0.279 -24.984 9.078 1 97.88 310 GLY B CA 1
ATOM 5865 C C . GLY B 1 310 ? -0.02 -23.547 9.445 1 97.88 310 GLY B C 1
ATOM 5866 O O . GLY B 1 310 ? -0.421 -23.266 10.578 1 97.88 310 GLY B O 1
ATOM 5867 N N . HIS B 1 311 ? 0.109 -22.625 8.539 1 97.88 311 HIS B N 1
ATOM 5868 C CA . HIS B 1 311 ? 0.018 -21.203 8.898 1 97.88 311 HIS B CA 1
ATOM 5869 C C . HIS B 1 311 ? -1.015 -20.484 8.039 1 97.88 311 HIS B C 1
ATOM 5871 O O . HIS B 1 311 ? -1.777 -19.656 8.539 1 97.88 311 HIS B O 1
ATOM 5877 N N . THR B 1 312 ? -1.13 -20.781 6.805 1 98.06 312 THR B N 1
ATOM 5878 C CA . THR B 1 312 ? -2.008 -20.078 5.867 1 98.06 312 THR B CA 1
ATOM 5879 C C . THR B 1 312 ? -3.449 -20.562 6.023 1 98.06 312 THR B C 1
ATOM 5881 O O . THR B 1 312 ? -3.711 -21.766 6.047 1 98.06 312 THR B O 1
ATOM 5884 N N . CYS B 1 313 ? -4.336 -19.641 6.086 1 97.38 313 CYS B N 1
ATOM 5885 C CA . CYS B 1 313 ? -5.75 -19.953 6.25 1 97.38 313 CYS B CA 1
ATOM 5886 C C . CYS B 1 313 ? -6.414 -20.203 4.898 1 97.38 313 CYS B C 1
ATOM 5888 O O . CYS B 1 313 ? -6.309 -19.375 3.992 1 97.38 313 CYS B O 1
ATOM 5890 N N . LEU B 1 314 ? -7.086 -21.328 4.824 1 98.56 314 LEU B N 1
ATOM 5891 C CA . LEU B 1 314 ? -7.766 -21.719 3.59 1 98.56 314 LEU B CA 1
ATOM 5892 C C . LEU B 1 314 ? -9.273 -21.766 3.797 1 98.56 314 LEU B C 1
ATOM 5894 O O . LEU B 1 314 ? -9.75 -21.891 4.93 1 98.56 314 LEU B O 1
ATOM 5898 N N . VAL B 1 315 ? -10.016 -21.641 2.713 1 98.44 315 VAL B N 1
ATOM 5899 C CA . VAL B 1 315 ? -11.453 -21.891 2.68 1 98.44 315 VAL B CA 1
ATOM 5900 C C . VAL B 1 315 ? -11.844 -22.484 1.328 1 98.44 315 VAL B C 1
ATOM 5902 O O . VAL B 1 315 ? -11.086 -22.391 0.36 1 98.44 315 VAL B O 1
ATOM 5905 N N . ASP B 1 316 ? -12.945 -23.141 1.358 1 98.81 316 ASP B N 1
ATOM 5906 C CA . ASP B 1 316 ? -13.586 -23.516 0.102 1 98.81 316 ASP B CA 1
ATOM 5907 C C . ASP B 1 316 ? -14.641 -22.484 -0.3 1 98.81 316 ASP B C 1
ATOM 5909 O O . ASP B 1 316 ? -15.445 -22.062 0.528 1 98.81 316 ASP B O 1
ATOM 5913 N N . ILE B 1 317 ? -14.633 -22.062 -1.562 1 98.75 317 ILE B N 1
ATOM 5914 C CA . ILE B 1 317 ? -15.586 -21.078 -2.068 1 98.75 317 ILE B CA 1
ATOM 5915 C C . ILE B 1 317 ? -16.516 -21.734 -3.082 1 98.75 317 ILE B C 1
ATOM 5917 O O . ILE B 1 317 ? -16.062 -22.297 -4.082 1 98.75 317 ILE B O 1
ATOM 5921 N N . THR B 1 318 ? -17.75 -21.688 -2.846 1 98.88 318 THR B N 1
ATOM 5922 C CA . THR B 1 318 ? -18.75 -22.141 -3.807 1 98.88 318 THR B CA 1
ATOM 5923 C C . THR B 1 318 ? -19.375 -20.953 -4.535 1 98.88 318 THR B C 1
ATOM 5925 O O . THR B 1 318 ? -19.938 -20.062 -3.9 1 98.88 318 THR B O 1
ATOM 5928 N N . THR B 1 319 ? -19.266 -20.984 -5.832 1 98.69 319 THR B N 1
ATOM 5929 C CA . THR B 1 319 ? -19.734 -19.875 -6.652 1 98.69 319 THR B CA 1
ATOM 5930 C C . THR B 1 319 ? -21.156 -20.141 -7.164 1 98.69 319 THR B C 1
ATOM 5932 O O . THR B 1 319 ? -21.578 -21.297 -7.27 1 98.69 319 THR B O 1
ATOM 5935 N N . TYR B 1 320 ? -21.891 -19.094 -7.492 1 98.56 320 TYR B N 1
ATOM 5936 C CA . TYR B 1 320 ? -23.219 -19.172 -8.094 1 98.56 320 TYR B CA 1
ATOM 5937 C C . TYR B 1 320 ? -23.344 -18.203 -9.258 1 98.56 320 TYR B C 1
ATOM 5939 O O . TYR B 1 320 ? -22.672 -17.172 -9.289 1 98.56 320 TYR B O 1
ATOM 5947 N N . PRO B 1 321 ? -24.188 -18.625 -10.258 1 98.06 321 PRO B N 1
ATOM 5948 C CA . PRO B 1 321 ? -24.469 -17.625 -11.289 1 98.06 321 PRO B CA 1
ATOM 5949 C C . PRO B 1 321 ? -24.891 -16.281 -10.703 1 98.06 321 PRO B C 1
ATOM 5951 O O . PRO B 1 321 ? -25.672 -16.234 -9.75 1 98.06 321 PRO B O 1
ATOM 5954 N N . SER B 1 322 ? -24.281 -15.195 -11.242 1 98.06 322 SER B N 1
ATOM 5955 C CA . SER B 1 322 ? -24.516 -13.875 -10.672 1 98.06 322 SER B CA 1
ATOM 5956 C C . SER B 1 322 ? -24.703 -12.828 -11.766 1 98.06 322 SER B C 1
ATOM 5958 O O . SER B 1 322 ? -24.125 -12.938 -12.844 1 98.06 322 SER B O 1
ATOM 5960 N N . SER B 1 323 ? -25.562 -11.867 -11.508 1 97.94 323 SER B N 1
ATOM 5961 C CA . SER B 1 323 ? -25.656 -10.648 -12.312 1 97.94 323 SER B CA 1
ATOM 5962 C C . SER B 1 323 ? -24.766 -9.547 -11.742 1 97.94 323 SER B C 1
ATOM 5964 O O . SER B 1 323 ? -25.062 -9 -10.672 1 97.94 323 SER B O 1
ATOM 5966 N N . LEU B 1 324 ? -23.781 -9.258 -12.516 1 98.5 324 LEU B N 1
ATOM 5967 C CA . LEU B 1 324 ? -22.781 -8.336 -11.984 1 98.5 324 LEU B CA 1
ATOM 5968 C C . LEU B 1 324 ? -23.031 -6.914 -12.484 1 98.5 324 LEU B C 1
ATOM 5970 O O . LEU B 1 324 ? -23.547 -6.719 -13.586 1 98.5 324 LEU B O 1
ATOM 5974 N N . LYS B 1 325 ? -22.688 -5.957 -11.672 1 98.12 325 LYS B N 1
ATOM 5975 C CA . LYS B 1 325 ? -22.656 -4.539 -12.031 1 98.12 325 LYS B CA 1
ATOM 5976 C C . LYS B 1 325 ? -21.25 -3.967 -11.82 1 98.12 325 LYS B C 1
ATOM 5978 O O . LYS B 1 325 ? -20.469 -4.504 -11.039 1 98.12 325 LYS B O 1
ATOM 5983 N N . SER B 1 326 ? -20.969 -2.959 -12.578 1 96.88 326 SER B N 1
ATOM 5984 C CA . SER B 1 326 ? -19.672 -2.301 -12.422 1 96.88 326 SER B CA 1
ATOM 5985 C C . SER B 1 326 ? -19.484 -1.776 -11.008 1 96.88 326 SER B C 1
ATOM 5987 O O . SER B 1 326 ? -20.453 -1.387 -10.344 1 96.88 326 SER B O 1
ATOM 5989 N N . PRO B 1 327 ? -18.266 -1.86 -10.508 1 93 327 PRO B N 1
ATOM 5990 C CA . PRO B 1 327 ? -18.016 -1.277 -9.188 1 93 327 PRO B CA 1
ATOM 5991 C C . PRO B 1 327 ? -18.188 0.24 -9.172 1 93 327 PRO B C 1
ATOM 5993 O O . PRO B 1 327 ? -18.203 0.875 -10.227 1 93 327 PRO B O 1
ATOM 5996 N N . ILE B 1 328 ? -18.25 0.774 -8.016 1 82.19 328 ILE B N 1
ATOM 5997 C CA . ILE B 1 328 ? -18.516 2.199 -7.84 1 82.19 328 ILE B CA 1
ATOM 5998 C C . ILE B 1 328 ? -17.25 3 -8.164 1 82.19 328 ILE B C 1
ATOM 6000 O O . ILE B 1 328 ? -17.328 4.082 -8.75 1 82.19 328 ILE B O 1
ATOM 6004 N N . ASP B 1 329 ? -16.172 2.494 -7.832 1 85.5 329 ASP B N 1
ATOM 6005 C CA . ASP B 1 329 ? -14.891 3.178 -8.039 1 85.5 329 ASP B CA 1
ATOM 6006 C C . ASP B 1 329 ? -13.977 2.369 -8.953 1 85.5 329 ASP B C 1
ATOM 6008 O O . ASP B 1 329 ? -14.281 1.224 -9.289 1 85.5 329 ASP B O 1
ATOM 6012 N N . LYS B 1 330 ? -12.922 3.039 -9.359 1 91.81 330 LYS B N 1
ATOM 6013 C CA . LYS B 1 330 ? -11.922 2.348 -10.164 1 91.81 330 LYS B CA 1
ATOM 6014 C C . LYS B 1 330 ? -11.305 1.186 -9.398 1 91.81 330 LYS B C 1
ATOM 6016 O O . LYS B 1 330 ? -11.281 1.189 -8.164 1 91.81 330 LYS B O 1
ATOM 6021 N N . ILE B 1 331 ? -10.891 0.177 -10.117 1 95.38 331 ILE B N 1
ATOM 6022 C CA . ILE B 1 331 ? -10.148 -0.931 -9.523 1 95.38 331 ILE B CA 1
ATOM 6023 C C . ILE B 1 331 ? -8.656 -0.749 -9.789 1 95.38 331 ILE B C 1
ATOM 6025 O O . ILE B 1 331 ? -8.242 -0.503 -10.93 1 95.38 331 ILE B O 1
ATOM 6029 N N . HIS B 1 332 ? -7.867 -0.694 -8.836 1 94.69 332 HIS B N 1
ATOM 6030 C CA . HIS B 1 332 ? -6.418 -0.581 -8.953 1 94.69 332 HIS B CA 1
ATOM 6031 C C . HIS B 1 332 ? -5.711 -1.561 -8.023 1 94.69 332 HIS B C 1
ATOM 6033 O O . HIS B 1 332 ? -6.27 -1.96 -6.996 1 94.69 332 HIS B O 1
ATOM 6039 N N . PRO B 1 333 ? -4.531 -1.979 -8.352 1 95.06 333 PRO B N 1
ATOM 6040 C CA . PRO B 1 333 ? -3.791 -2.918 -7.504 1 95.06 333 PRO B CA 1
ATOM 6041 C C . PRO B 1 333 ? -3.033 -2.223 -6.375 1 95.06 333 PRO B C 1
ATOM 6043 O O . PRO B 1 333 ? -2.826 -1.008 -6.422 1 95.06 333 PRO B O 1
ATOM 6046 N N . MET B 1 334 ? -2.699 -2.988 -5.391 1 93.56 334 MET B N 1
ATOM 6047 C CA . MET B 1 334 ? -1.872 -2.545 -4.273 1 93.56 334 MET B CA 1
ATOM 6048 C C . MET B 1 334 ? -0.943 -3.662 -3.807 1 93.56 334 MET B C 1
ATOM 6050 O O . MET B 1 334 ? -1.291 -4.84 -3.893 1 93.56 334 MET B O 1
ATOM 6054 N N . PRO B 1 335 ? 0.289 -3.215 -3.27 1 92.38 335 PRO B N 1
ATOM 6055 C CA . PRO B 1 335 ? 0.977 -4.242 -2.482 1 92.38 335 PRO B CA 1
ATOM 6056 C C . PRO B 1 335 ? 0.123 -4.777 -1.337 1 92.38 335 PRO B C 1
ATOM 6058 O O . PRO B 1 335 ? -0.704 -4.047 -0.784 1 92.38 335 PRO B O 1
ATOM 6061 N N . PHE B 1 336 ? 0.29 -5.984 -1.004 1 93.38 336 PHE B N 1
ATOM 6062 C CA . PHE B 1 336 ? -0.513 -6.609 0.043 1 93.38 336 PHE B CA 1
ATOM 6063 C C . PHE B 1 336 ? -0.363 -5.855 1.359 1 93.38 336 PHE B C 1
ATOM 6065 O O . PHE B 1 336 ? 0.75 -5.504 1.755 1 93.38 336 PHE B O 1
ATOM 6072 N N . PRO B 1 337 ? -1.413 -5.672 2.055 1 92.62 337 PRO B N 1
ATOM 6073 C CA . PRO B 1 337 ? -2.799 -6.016 1.73 1 92.62 337 PRO B CA 1
ATOM 6074 C C . PRO B 1 337 ? -3.41 -5.086 0.685 1 92.62 337 PRO B C 1
ATOM 6076 O O . PRO B 1 337 ? -3.096 -3.895 0.656 1 92.62 337 PRO B O 1
ATOM 6079 N N . GLY B 1 338 ? -4.242 -5.469 -0.072 1 93 338 GLY B N 1
ATOM 6080 C CA . GLY B 1 338 ? -4.891 -4.836 -1.21 1 93 338 GLY B CA 1
ATOM 6081 C C . GLY B 1 338 ? -5.148 -5.793 -2.357 1 93 338 GLY B C 1
ATOM 6082 O O . GLY B 1 338 ? -4.797 -6.973 -2.279 1 93 338 GLY B O 1
ATOM 6083 N N . LEU B 1 339 ? -5.727 -5.234 -3.348 1 96.19 339 LEU B N 1
ATOM 6084 C CA . LEU B 1 339 ? -5.957 -6.086 -4.512 1 96.19 339 LEU B CA 1
ATOM 6085 C C . LEU B 1 339 ? -4.641 -6.496 -5.156 1 96.19 339 LEU B C 1
ATOM 6087 O O . LEU B 1 339 ? -3.84 -5.641 -5.543 1 96.19 339 LEU B O 1
ATOM 6091 N N . ASN B 1 340 ? -4.438 -7.758 -5.203 1 96.81 340 ASN B N 1
ATOM 6092 C CA . ASN B 1 340 ? -3.197 -8.312 -5.734 1 96.81 340 ASN B CA 1
ATOM 6093 C C . ASN B 1 340 ? -2.902 -7.781 -7.137 1 96.81 340 ASN B C 1
ATOM 6095 O O . ASN B 1 340 ? -3.768 -7.816 -8.016 1 96.81 340 ASN B O 1
ATOM 6099 N N . ILE B 1 341 ? -1.669 -7.379 -7.297 1 95.19 341 ILE B N 1
ATOM 6100 C CA . ILE B 1 341 ? -1.197 -6.789 -8.547 1 95.19 341 ILE B CA 1
ATOM 6101 C C . ILE B 1 341 ? -1.439 -7.762 -9.695 1 95.19 341 ILE B C 1
ATOM 6103 O O . ILE B 1 341 ? -1.843 -7.352 -10.789 1 95.19 341 ILE B O 1
ATOM 6107 N N . ASP B 1 342 ? -1.291 -9.008 -9.461 1 95.38 342 ASP B N 1
ATOM 6108 C CA . ASP B 1 342 ? -1.405 -10.023 -10.5 1 95.38 342 ASP B CA 1
ATOM 6109 C C . ASP B 1 342 ? -2.854 -10.477 -10.672 1 95.38 342 ASP B C 1
ATOM 6111 O O . ASP B 1 342 ? -3.189 -11.148 -11.648 1 95.38 342 ASP B O 1
ATOM 6115 N N . ASN B 1 343 ? -3.729 -10.102 -9.812 1 97.75 343 ASN B N 1
ATOM 6116 C CA . ASN B 1 343 ? -5.145 -10.422 -9.953 1 97.75 343 ASN B CA 1
ATOM 6117 C C . ASN B 1 343 ? -5.895 -9.336 -10.719 1 97.75 343 ASN B C 1
ATOM 6119 O O . ASN B 1 343 ? -7.008 -9.555 -11.195 1 97.75 343 ASN B O 1
ATOM 6123 N N . LEU B 1 344 ? -5.32 -8.18 -10.867 1 97.62 344 LEU B N 1
ATOM 6124 C CA . LEU B 1 344 ? -5.984 -7.043 -11.484 1 97.62 344 LEU B CA 1
ATOM 6125 C C . LEU B 1 344 ? -6.473 -7.391 -12.883 1 97.62 344 LEU B C 1
ATOM 6127 O O . LEU B 1 344 ? -7.609 -7.078 -13.242 1 97.62 344 LEU B O 1
ATOM 6131 N N . PRO B 1 345 ? -5.684 -8.07 -13.719 1 97.31 345 PRO B N 1
ATOM 6132 C CA . PRO B 1 345 ? -6.121 -8.328 -15.094 1 97.31 345 PRO B CA 1
ATOM 6133 C C . PRO B 1 345 ? -7.426 -9.117 -15.164 1 97.31 345 PRO B C 1
ATOM 6135 O O . PRO B 1 345 ? -8.219 -8.93 -16.094 1 97.31 345 PRO B O 1
ATOM 6138 N N . PHE B 1 346 ? -7.691 -9.984 -14.219 1 98.44 346 PHE B N 1
ATOM 6139 C CA . PHE B 1 346 ? -8.906 -10.789 -14.234 1 98.44 346 PHE B CA 1
ATOM 6140 C C . PHE B 1 346 ? -10.148 -9.914 -14.125 1 98.44 346 PHE B C 1
ATOM 6142 O O . PHE B 1 346 ? -11.211 -10.258 -14.641 1 98.44 346 PHE B O 1
ATOM 6149 N N . PHE B 1 347 ? -9.984 -8.781 -13.531 1 98.5 347 PHE B N 1
ATOM 6150 C CA . PHE B 1 347 ? -11.117 -7.871 -13.383 1 98.5 347 PHE B CA 1
ATOM 6151 C C . PHE B 1 347 ? -11.484 -7.246 -14.719 1 98.5 347 PHE B C 1
ATOM 6153 O O . PHE B 1 347 ? -12.57 -6.68 -14.875 1 98.5 347 PHE B O 1
ATOM 6160 N N . ALA B 1 348 ? -10.594 -7.34 -15.703 1 98.25 348 ALA B N 1
ATOM 6161 C CA . ALA B 1 348 ? -10.945 -6.844 -17.031 1 98.25 348 ALA B CA 1
ATOM 6162 C C . ALA B 1 348 ? -12.07 -7.676 -17.641 1 98.25 348 ALA B C 1
ATOM 6164 O O . ALA B 1 348 ? -13.07 -7.129 -18.109 1 98.25 348 ALA B O 1
ATOM 6165 N N . VAL B 1 349 ? -11.922 -8.961 -17.625 1 98.44 349 VAL B N 1
ATOM 6166 C CA . VAL B 1 349 ? -12.938 -9.828 -18.219 1 98.44 349 VAL B CA 1
ATOM 6167 C C . VAL B 1 349 ? -14.18 -9.852 -17.344 1 98.44 349 VAL B C 1
ATOM 6169 O O . VAL B 1 349 ? -15.305 -9.93 -17.828 1 98.44 349 VAL B O 1
ATOM 6172 N N . ILE B 1 350 ? -14.039 -9.75 -16 1 98.75 350 ILE B N 1
ATOM 6173 C CA . ILE B 1 350 ? -15.172 -9.68 -15.078 1 98.75 350 ILE B CA 1
ATOM 6174 C C . ILE B 1 350 ? -15.977 -8.414 -15.344 1 98.75 350 ILE B C 1
ATOM 6176 O O . ILE B 1 350 ? -17.203 -8.461 -15.406 1 98.75 350 ILE B O 1
ATOM 6180 N N . ALA B 1 351 ? -15.234 -7.316 -15.516 1 98.56 351 ALA B N 1
ATOM 6181 C CA . ALA B 1 351 ? -15.883 -6.047 -15.836 1 98.56 351 ALA B CA 1
ATOM 6182 C C . ALA B 1 351 ? -16.641 -6.137 -17.156 1 98.56 351 ALA B C 1
ATOM 6184 O O . ALA B 1 351 ? -17.719 -5.543 -17.312 1 98.56 351 ALA B O 1
ATOM 6185 N N . ALA B 1 352 ? -16.109 -6.836 -18.094 1 98.5 352 ALA B N 1
ATOM 6186 C CA . ALA B 1 352 ? -16.75 -7.004 -19.391 1 98.5 352 ALA B CA 1
ATOM 6187 C C . ALA B 1 352 ? -18.047 -7.793 -19.266 1 98.5 352 ALA B C 1
ATOM 6189 O O . ALA B 1 352 ? -18.922 -7.707 -20.141 1 98.5 352 ALA B O 1
ATOM 6190 N N . MET B 1 353 ? -18.141 -8.578 -18.219 1 98.19 353 MET B N 1
ATOM 6191 C CA . MET B 1 353 ? -19.359 -9.336 -17.938 1 98.19 353 MET B CA 1
ATOM 6192 C C . MET B 1 353 ? -20.391 -8.469 -17.219 1 98.19 353 MET B C 1
ATOM 6194 O O . MET B 1 353 ? -21.578 -8.781 -17.219 1 98.19 353 MET B O 1
ATOM 6198 N N . ALA B 1 354 ? -19.953 -7.449 -16.547 1 98.62 354 ALA B N 1
ATOM 6199 C CA . ALA B 1 354 ? -20.781 -6.676 -15.625 1 98.62 354 ALA B CA 1
ATOM 6200 C C . ALA B 1 354 ? -21.484 -5.535 -16.344 1 98.62 354 ALA B C 1
ATOM 6202 O O . ALA B 1 354 ? -20.938 -4.941 -17.281 1 98.62 354 ALA B O 1
ATOM 6203 N N . GLU B 1 355 ? -22.641 -5.215 -15.938 1 98.62 355 GLU B N 1
ATOM 6204 C CA . GLU B 1 355 ? -23.375 -4.066 -16.469 1 98.62 355 GLU B CA 1
ATOM 6205 C C . GLU B 1 355 ? -22.75 -2.754 -16 1 98.62 355 GLU B C 1
ATOM 6207 O O . GLU B 1 355 ? -22.562 -2.531 -14.805 1 98.62 355 GLU B O 1
ATOM 6212 N N . GLY B 1 356 ? -22.359 -1.929 -16.938 1 98.12 356 GLY B N 1
ATOM 6213 C CA . GLY B 1 356 ? -21.844 -0.617 -16.609 1 98.12 356 GLY B CA 1
ATOM 6214 C C . GLY B 1 356 ? -20.406 -0.411 -17.062 1 98.12 356 GLY B C 1
ATOM 6215 O O . GLY B 1 356 ? -19.906 -1.156 -17.922 1 98.12 356 GLY B O 1
ATOM 6216 N N . GLN B 1 357 ? -19.812 0.662 -16.625 1 97.69 357 GLN B N 1
ATOM 6217 C CA . GLN B 1 357 ? -18.453 1.026 -17 1 97.69 357 GLN B CA 1
ATOM 6218 C C . GLN B 1 357 ? -17.5 0.863 -15.82 1 97.69 357 GLN B C 1
ATOM 6220 O O . GLN B 1 357 ? -17.781 1.33 -14.719 1 97.69 357 GLN B O 1
ATOM 6225 N N . THR B 1 358 ? -16.453 0.116 -16.031 1 97.69 358 THR B N 1
ATOM 6226 C CA . THR B 1 358 ? -15.422 -0.107 -15.031 1 97.69 358 THR B CA 1
ATOM 6227 C C . THR B 1 358 ? -14.086 0.463 -15.484 1 97.69 358 THR B C 1
ATOM 6229 O O . THR B 1 358 ? -13.648 0.217 -16.609 1 97.69 358 THR B O 1
ATOM 6232 N N . MET B 1 359 ? -13.469 1.217 -14.664 1 96 359 MET B N 1
ATOM 6233 C CA . MET B 1 359 ? -12.117 1.712 -14.93 1 96 359 MET B CA 1
ATOM 6234 C C . MET B 1 359 ? -11.078 0.881 -14.188 1 96 359 MET B C 1
ATOM 6236 O O . MET B 1 359 ? -11.156 0.728 -12.969 1 96 359 MET B O 1
ATOM 6240 N N . LEU B 1 360 ? -10.156 0.27 -14.898 1 96.56 360 LEU B N 1
ATOM 6241 C CA . LEU B 1 360 ? -8.984 -0.364 -14.305 1 96.56 360 LEU B CA 1
ATOM 6242 C C . LEU B 1 360 ? -7.77 0.554 -14.391 1 96.56 360 LEU B C 1
ATOM 6244 O O . LEU B 1 360 ? -7.457 1.083 -15.453 1 96.56 360 LEU B O 1
ATOM 6248 N N . HIS B 1 361 ? -7.102 0.775 -13.312 1 94.69 361 HIS B N 1
ATOM 6249 C CA . HIS B 1 361 ? -5.91 1.611 -13.25 1 94.69 361 HIS B CA 1
ATOM 6250 C C . HIS B 1 361 ? -4.695 0.807 -12.805 1 94.69 361 HIS B C 1
ATOM 6252 O O . HIS B 1 361 ? -4.395 0.743 -11.609 1 94.69 361 HIS B O 1
ATOM 6258 N N . ASP B 1 362 ? -3.922 0.307 -13.727 1 94.5 362 ASP B N 1
ATOM 6259 C CA . ASP B 1 362 ? -2.699 -0.44 -13.445 1 94.5 362 ASP B CA 1
ATOM 6260 C C . ASP B 1 362 ? -1.495 0.494 -13.359 1 94.5 362 ASP B C 1
ATOM 6262 O O . ASP B 1 362 ? -0.678 0.554 -14.273 1 94.5 362 ASP B O 1
ATOM 6266 N N . TRP B 1 363 ? -1.27 1.049 -12.219 1 91.81 363 TRP B N 1
ATOM 6267 C CA . TRP B 1 363 ? -0.21 2.041 -12.062 1 91.81 363 TRP B CA 1
ATOM 6268 C C . TRP B 1 363 ? 1.144 1.365 -11.867 1 91.81 363 TRP B C 1
ATOM 6270 O O . TRP B 1 363 ? 2.188 2.018 -11.945 1 91.81 363 TRP B O 1
ATOM 6280 N N . VAL B 1 364 ? 1.126 0.056 -11.672 1 90 364 VAL B N 1
ATOM 6281 C CA . VAL B 1 364 ? 2.352 -0.668 -11.359 1 90 364 VAL B CA 1
ATOM 6282 C C . VAL B 1 364 ? 3.102 -1.006 -12.641 1 90 364 VAL B C 1
ATOM 6284 O O . VAL B 1 364 ? 4.301 -0.734 -12.758 1 90 364 VAL B O 1
ATOM 6287 N N . TYR B 1 365 ? 2.338 -1.529 -13.633 1 84.88 365 TYR B N 1
ATOM 6288 C CA . TYR B 1 365 ? 2.988 -1.951 -14.867 1 84.88 365 TYR B CA 1
ATOM 6289 C C . TYR B 1 365 ? 2.639 -1.011 -16.016 1 84.88 365 TYR B C 1
ATOM 6291 O O . TYR B 1 365 ? 1.463 -0.75 -16.281 1 84.88 365 TYR B O 1
ATOM 6299 N N . GLU B 1 366 ? 3.486 -0.449 -16.734 1 78.25 366 GLU B N 1
ATOM 6300 C CA . GLU B 1 366 ? 3.277 0.553 -17.781 1 78.25 366 GLU B CA 1
ATOM 6301 C C . GLU B 1 366 ? 2.641 -0.066 -19.016 1 78.25 366 GLU B C 1
ATOM 6303 O O . GLU B 1 366 ? 1.849 0.584 -19.703 1 78.25 366 GLU B O 1
ATOM 6308 N N . ASN B 1 367 ? 2.746 -1.386 -19.312 1 80.31 367 ASN B N 1
ATOM 6309 C CA . ASN B 1 367 ? 2.303 -1.867 -20.625 1 80.31 367 ASN B CA 1
ATOM 6310 C C . ASN B 1 367 ? 1.414 -3.102 -20.484 1 80.31 367 ASN B C 1
ATOM 6312 O O . ASN B 1 367 ? 1.006 -3.688 -21.5 1 80.31 367 ASN B O 1
ATOM 6316 N N . ARG B 1 368 ? 1.065 -3.279 -19.391 1 85.44 368 ARG B N 1
ATOM 6317 C CA . ARG B 1 368 ? 0.24 -4.473 -19.219 1 85.44 368 ARG B CA 1
ATOM 6318 C C . ARG B 1 368 ? -1.203 -4.199 -19.625 1 85.44 368 ARG B C 1
ATOM 6320 O O . ARG B 1 368 ? -1.88 -5.086 -20.156 1 85.44 368 ARG B O 1
ATOM 6327 N N . ALA B 1 369 ? -1.669 -2.998 -19.453 1 84.69 369 ALA B N 1
ATOM 6328 C CA . ALA B 1 369 ? -3.047 -2.621 -19.75 1 84.69 369 ALA B CA 1
ATOM 6329 C C . ALA B 1 369 ? -3.342 -2.775 -21.25 1 84.69 369 ALA B C 1
ATOM 6331 O O . ALA B 1 369 ? -4.469 -3.088 -21.625 1 84.69 369 ALA B O 1
ATOM 6332 N N . ILE B 1 370 ? -2.336 -2.664 -22.031 1 89.06 370 ILE B N 1
ATOM 6333 C CA . ILE B 1 370 ? -2.492 -2.701 -23.484 1 89.06 370 ILE B CA 1
ATOM 6334 C C . ILE B 1 370 ? -2.953 -4.09 -23.906 1 89.06 370 ILE B C 1
ATOM 6336 O O . ILE B 1 370 ? -3.754 -4.223 -24.844 1 89.06 370 ILE B O 1
ATOM 6340 N N . TYR B 1 371 ? -2.527 -5.062 -23.234 1 91.19 371 TYR B N 1
ATOM 6341 C CA . TYR B 1 371 ? -2.832 -6.434 -23.625 1 91.19 371 TYR B CA 1
ATOM 6342 C C . TYR B 1 371 ? -4.297 -6.762 -23.359 1 91.19 371 TYR B C 1
ATOM 6344 O O . TYR B 1 371 ? -4.84 -7.711 -23.922 1 91.19 371 TYR B O 1
ATOM 6352 N N . LEU B 1 372 ? -4.895 -6 -22.516 1 94.5 372 LEU B N 1
ATOM 6353 C CA . LEU B 1 372 ? -6.289 -6.266 -22.172 1 94.5 372 LEU B CA 1
ATOM 6354 C C . LEU B 1 372 ? -7.207 -5.848 -23.312 1 94.5 372 LEU B C 1
ATOM 6356 O O . LEU B 1 372 ? -8.367 -6.27 -23.375 1 94.5 372 LEU B O 1
ATOM 6360 N N . THR B 1 373 ? -6.695 -5.059 -24.25 1 95.12 373 THR B N 1
ATOM 6361 C CA . THR B 1 373 ? -7.48 -4.641 -25.406 1 95.12 373 THR B CA 1
ATOM 6362 C C . THR B 1 373 ? -7.715 -5.812 -26.359 1 95.12 373 THR B C 1
ATOM 6364 O O . THR B 1 373 ? -8.586 -5.754 -27.234 1 95.12 373 THR B O 1
ATOM 6367 N N . GLU B 1 374 ? -6.941 -6.871 -26.219 1 95.25 374 GLU B N 1
ATOM 6368 C CA . GLU B 1 374 ? -7.152 -8.078 -27.016 1 95.25 374 GLU B CA 1
ATOM 6369 C C . GLU B 1 374 ? -8.57 -8.625 -26.828 1 95.25 374 GLU B C 1
ATOM 6371 O O . GLU B 1 374 ? -9.094 -9.312 -27.703 1 95.25 374 GLU B O 1
ATOM 6376 N N . LEU B 1 375 ? -9.195 -8.297 -25.781 1 97.56 375 LEU B N 1
ATOM 6377 C CA . LEU B 1 375 ? -10.562 -8.727 -25.484 1 97.56 375 LEU B CA 1
ATOM 6378 C C . LEU B 1 375 ? -11.539 -8.164 -26.516 1 97.56 375 LEU B C 1
ATOM 6380 O O . LEU B 1 375 ? -12.609 -8.734 -26.734 1 97.56 375 LEU B O 1
ATOM 6384 N N . ASN B 1 376 ? -11.156 -7.074 -27.094 1 97.81 376 ASN B N 1
ATOM 6385 C CA . ASN B 1 376 ? -12 -6.461 -28.109 1 97.81 376 ASN B CA 1
ATOM 6386 C C . ASN B 1 376 ? -12.211 -7.398 -29.297 1 97.81 376 ASN B C 1
ATOM 6388 O O . ASN B 1 376 ? -13.266 -7.371 -29.938 1 97.81 376 ASN B O 1
ATOM 6392 N N . LYS B 1 377 ? -11.25 -8.148 -29.609 1 96.75 377 LYS B N 1
ATOM 6393 C CA . LYS B 1 377 ? -11.344 -9.094 -30.703 1 96.75 377 LYS B CA 1
ATOM 6394 C C . LYS B 1 377 ? -12.391 -10.164 -30.422 1 96.75 377 LYS B C 1
ATOM 6396 O O . LYS B 1 377 ? -12.859 -10.844 -31.344 1 96.75 377 LYS B O 1
ATOM 6401 N N . LEU B 1 378 ? -12.75 -10.266 -29.188 1 97.38 378 LEU B N 1
ATOM 6402 C CA . LEU B 1 378 ? -13.773 -11.234 -28.797 1 97.38 378 LEU B CA 1
ATOM 6403 C C . LEU B 1 378 ? -15.109 -10.547 -28.562 1 97.38 378 LEU B C 1
ATOM 6405 O O . LEU B 1 378 ? -16.062 -11.172 -28.094 1 97.38 378 LEU B O 1
ATOM 6409 N N . GLY B 1 379 ? -15.117 -9.219 -28.797 1 97.31 379 GLY B N 1
ATOM 6410 C CA . GLY B 1 379 ? -16.391 -8.516 -28.734 1 97.31 379 GLY B CA 1
ATOM 6411 C C . GLY B 1 379 ? -16.5 -7.551 -27.578 1 97.31 379 GLY B C 1
ATOM 6412 O O . GLY B 1 379 ? -17.469 -6.797 -27.469 1 97.31 379 GLY B O 1
ATOM 6413 N N . ALA B 1 380 ? -15.539 -7.523 -26.703 1 98.06 380 ALA B N 1
ATOM 6414 C CA . ALA B 1 380 ? -15.578 -6.629 -25.547 1 98.06 380 ALA B CA 1
ATOM 6415 C C . ALA B 1 380 ? -15.375 -5.176 -25.984 1 98.06 380 ALA B C 1
ATOM 6417 O O . ALA B 1 380 ? -15.016 -4.902 -27.125 1 98.06 380 ALA B O 1
ATOM 6418 N N . GLN B 1 381 ? -15.695 -4.332 -25.109 1 98.31 381 GLN B N 1
ATOM 6419 C CA . GLN B 1 381 ? -15.469 -2.902 -25.297 1 98.31 381 GLN B CA 1
ATOM 6420 C C . GLN B 1 381 ? -14.445 -2.379 -24.297 1 98.31 381 GLN B C 1
ATOM 6422 O O . GLN B 1 381 ? -14.812 -1.854 -23.234 1 98.31 381 GLN B O 1
ATOM 6427 N N . VAL B 1 382 ? -13.273 -2.461 -24.703 1 98 382 VAL B N 1
ATOM 6428 C CA . VAL B 1 382 ? -12.148 -2.027 -23.875 1 98 382 VAL B CA 1
ATOM 6429 C C . VAL B 1 382 ? -11.445 -0.839 -24.547 1 98 382 VAL B C 1
ATOM 6431 O O . VAL B 1 382 ? -10.914 -0.962 -25.641 1 98 382 VAL B O 1
ATOM 6434 N N . THR B 1 383 ? -11.453 0.279 -23.891 1 97.75 383 THR B N 1
ATOM 6435 C CA . THR B 1 383 ? -10.828 1.491 -24.406 1 97.75 383 THR B CA 1
ATOM 6436 C C . THR B 1 383 ? -9.578 1.844 -23.594 1 97.75 383 THR B C 1
ATOM 6438 O O . THR B 1 383 ? -9.641 1.992 -22.375 1 97.75 383 THR B O 1
ATOM 6441 N N . LEU B 1 384 ? -8.508 1.866 -24.281 1 94.62 384 LEU B N 1
ATOM 6442 C CA . LEU B 1 384 ? -7.277 2.336 -23.656 1 94.62 384 LEU B CA 1
ATOM 6443 C C . LEU B 1 384 ? -7.309 3.85 -23.469 1 94.62 384 LEU B C 1
ATOM 6445 O O . LEU B 1 384 ? -7.355 4.602 -24.453 1 94.62 384 LEU B O 1
ATOM 6449 N N . LEU B 1 385 ? -7.293 4.34 -22.219 1 91.81 385 LEU B N 1
ATOM 6450 C CA . LEU B 1 385 ? -7.312 5.773 -21.938 1 91.81 385 LEU B CA 1
ATOM 6451 C C . LEU B 1 385 ? -5.902 6.348 -21.938 1 91.81 385 LEU B C 1
ATOM 6453 O O . LEU B 1 385 ? -5.684 7.461 -22.422 1 91.81 385 LEU B O 1
ATOM 6457 N N . ASP B 1 386 ? -4.926 5.641 -21.359 1 88.81 386 ASP B N 1
ATOM 6458 C CA . ASP B 1 386 ? -3.49 5.906 -21.359 1 88.81 386 ASP B CA 1
ATOM 6459 C C . ASP B 1 386 ? -2.697 4.641 -21.031 1 88.81 386 ASP B C 1
ATOM 6461 O O . ASP B 1 386 ? -3.229 3.531 -21.125 1 88.81 386 ASP B O 1
ATOM 6465 N N . ARG B 1 387 ? -1.414 4.793 -20.781 1 87.75 387 ARG B N 1
ATOM 6466 C CA . ARG B 1 387 ? -0.526 3.648 -20.625 1 87.75 387 ARG B CA 1
ATOM 6467 C C . ARG B 1 387 ? -0.918 2.822 -19.406 1 87.75 387 ARG B C 1
ATOM 6469 O O . ARG B 1 387 ? -0.51 1.667 -19.266 1 87.75 387 ARG B O 1
ATOM 6476 N N . HIS B 1 388 ? -1.729 3.381 -18.469 1 91.25 388 HIS B N 1
ATOM 6477 C CA . HIS B 1 388 ? -1.992 2.729 -17.188 1 91.25 388 HIS B CA 1
ATOM 6478 C C . HIS B 1 388 ? -3.482 2.457 -17.016 1 91.25 388 HIS B C 1
ATOM 6480 O O . HIS B 1 388 ? -3.873 1.674 -16.141 1 91.25 388 HIS B O 1
ATOM 6486 N N . ARG B 1 389 ? -4.375 3.143 -17.875 1 93.88 389 ARG B N 1
ATOM 6487 C CA . ARG B 1 389 ? -5.805 3.08 -17.578 1 93.88 389 ARG B CA 1
ATOM 6488 C C . ARG B 1 389 ? -6.582 2.525 -18.766 1 93.88 389 ARG B C 1
ATOM 6490 O O . ARG B 1 389 ? -6.324 2.9 -19.906 1 93.88 389 ARG B O 1
ATOM 6497 N N . VAL B 1 390 ? -7.559 1.634 -18.438 1 95.81 390 VAL B N 1
ATOM 6498 C CA . VAL B 1 390 ? -8.508 1.141 -19.422 1 95.81 390 VAL B CA 1
ATOM 6499 C C . VAL B 1 390 ? -9.93 1.29 -18.906 1 95.81 390 VAL B C 1
ATOM 6501 O O . VAL B 1 390 ? -10.172 1.168 -17.703 1 95.81 390 VAL B O 1
ATOM 6504 N N . LEU B 1 391 ? -10.797 1.593 -19.781 1 97.69 391 LEU B N 1
ATOM 6505 C CA . LEU B 1 391 ? -12.227 1.635 -19.516 1 97.69 391 LEU B CA 1
ATOM 6506 C C . LEU B 1 391 ? -12.945 0.463 -20.172 1 97.69 391 LEU B C 1
ATOM 6508 O O . LEU B 1 391 ? -12.797 0.243 -21.375 1 97.69 391 LEU B O 1
ATOM 6512 N N . ILE B 1 392 ? -13.648 -0.274 -19.406 1 98.38 392 ILE B N 1
ATOM 6513 C CA . ILE B 1 392 ? -14.336 -1.459 -19.906 1 98.38 392 ILE B CA 1
ATOM 6514 C C . ILE B 1 392 ? -15.844 -1.29 -19.75 1 98.38 392 ILE B C 1
ATOM 6516 O O . ILE B 1 392 ? -16.328 -0.95 -18.672 1 98.38 392 ILE B O 1
ATOM 6520 N N . GLU B 1 393 ? -16.531 -1.521 -20.812 1 98.25 393 GLU B N 1
ATOM 6521 C CA . GLU B 1 393 ? -17.984 -1.466 -20.797 1 98.25 393 GLU B CA 1
ATOM 6522 C C . GLU B 1 393 ? -18.594 -2.854 -20.984 1 98.25 393 GLU B C 1
ATOM 6524 O O . GLU B 1 393 ? -18.188 -3.594 -21.891 1 98.25 393 GLU B O 1
ATOM 6529 N N . GLY B 1 394 ? -19.547 -3.191 -20.125 1 97.81 394 GLY B N 1
ATOM 6530 C CA . GLY B 1 394 ? -20.25 -4.453 -20.25 1 97.81 394 GLY B CA 1
ATOM 6531 C C . GLY B 1 394 ? -21.75 -4.312 -20.094 1 97.81 394 GLY B C 1
ATOM 6532 O O . GLY B 1 394 ? -22.266 -3.207 -19.891 1 97.81 394 GLY B O 1
ATOM 6533 N N . PRO B 1 395 ? -22.5 -5.312 -20.25 1 97.81 395 PRO B N 1
ATOM 6534 C CA . PRO B 1 395 ? -22.016 -6.668 -20.531 1 97.81 395 PRO B CA 1
ATOM 6535 C C . PRO B 1 395 ? -21.625 -6.871 -21.984 1 97.81 395 PRO B C 1
ATOM 6537 O O . PRO B 1 395 ? -22.141 -6.184 -22.875 1 97.81 395 PRO B O 1
ATOM 6540 N N . THR B 1 396 ? -20.781 -7.824 -22.234 1 97.75 396 THR B N 1
ATOM 6541 C CA . THR B 1 396 ? -20.25 -8.086 -23.562 1 97.75 396 THR B CA 1
ATOM 6542 C C . THR B 1 396 ? -21.062 -9.156 -24.281 1 97.75 396 THR B C 1
ATOM 6544 O O . THR B 1 396 ? -21.453 -10.156 -23.672 1 97.75 396 THR B O 1
ATOM 6547 N N . GLN B 1 397 ? -21.344 -8.914 -25.531 1 96.25 397 GLN B N 1
ATOM 6548 C CA . GLN B 1 397 ? -21.766 -9.984 -26.422 1 96.25 397 GLN B CA 1
ATOM 6549 C C . GLN B 1 397 ? -20.562 -10.672 -27.062 1 96.25 397 GLN B C 1
ATOM 6551 O O . GLN B 1 397 ? -20.141 -10.297 -28.156 1 96.25 397 GLN B O 1
ATOM 6556 N N . TRP B 1 398 ? -20.188 -11.695 -26.469 1 97 398 TRP B N 1
ATOM 6557 C CA . TRP B 1 398 ? -18.922 -12.344 -26.812 1 97 398 TRP B CA 1
ATOM 6558 C C . TRP B 1 398 ? -19.016 -13.039 -28.172 1 97 398 TRP B C 1
ATOM 6560 O O . TRP B 1 398 ? -20.047 -13.648 -28.484 1 97 398 TRP B O 1
ATOM 6570 N N . SER B 1 399 ? -17.969 -12.953 -28.891 1 96.38 399 SER B N 1
ATOM 6571 C CA . SER B 1 399 ? -17.859 -13.633 -30.172 1 96.38 399 SER B CA 1
ATOM 6572 C C . SER B 1 399 ? -16.594 -14.461 -30.266 1 96.38 399 SER B C 1
ATOM 6574 O O . SER B 1 399 ? -15.625 -14.203 -29.547 1 96.38 399 SER B O 1
ATOM 6576 N N . CYS B 1 400 ? -16.625 -15.43 -31.141 1 95.69 400 CYS B N 1
ATOM 6577 C CA . CYS B 1 400 ? -15.461 -16.297 -31.297 1 95.69 400 CYS B CA 1
ATOM 6578 C C . CYS B 1 400 ? -14.469 -15.703 -32.281 1 95.69 400 CYS B C 1
ATOM 6580 O O . CYS B 1 400 ? -14.852 -14.93 -33.156 1 95.69 400 CYS B O 1
ATOM 6582 N N . THR B 1 401 ? -13.227 -16.031 -32.062 1 96.19 401 THR B N 1
ATOM 6583 C CA . THR B 1 401 ? -12.18 -15.578 -32.969 1 96.19 401 THR B CA 1
ATOM 6584 C C . THR B 1 401 ? -10.906 -16.391 -32.781 1 96.19 401 THR B C 1
ATOM 6586 O O . THR B 1 401 ? -10.852 -17.266 -31.906 1 96.19 401 THR B O 1
ATOM 6589 N N . GLU B 1 402 ? -10.031 -16.266 -33.688 1 96.56 402 GLU B N 1
ATOM 6590 C CA . GLU B 1 402 ? -8.68 -16.797 -33.531 1 96.56 402 GLU B CA 1
ATOM 6591 C C . GLU B 1 402 ? -7.691 -15.688 -33.188 1 96.56 402 GLU B C 1
ATOM 6593 O O . GLU B 1 402 ? -7.672 -14.633 -33.812 1 96.56 402 GLU B O 1
ATOM 6598 N N . LEU B 1 403 ? -6.965 -16.031 -32.031 1 95.44 403 LEU B N 1
ATOM 6599 C CA . LEU B 1 403 ? -6 -15.031 -31.578 1 95.44 403 LEU B CA 1
ATOM 6600 C C . LEU B 1 403 ? -4.699 -15.703 -31.156 1 95.44 403 LEU B C 1
ATOM 6602 O O . LEU B 1 403 ? -4.688 -16.875 -30.781 1 95.44 403 LEU B O 1
ATOM 6606 N N . ALA B 1 404 ? -3.605 -14.867 -31.281 1 94.94 404 ALA B N 1
ATOM 6607 C CA . ALA B 1 404 ? -2.344 -15.273 -30.656 1 94.94 404 ALA B CA 1
ATOM 6608 C C . ALA B 1 404 ? -2.285 -14.859 -29.203 1 94.94 404 ALA B C 1
ATOM 6610 O O . ALA B 1 404 ? -2.729 -13.766 -28.844 1 94.94 404 ALA B O 1
ATOM 6611 N N . CYS B 1 405 ? -1.753 -15.711 -28.422 1 93.5 405 CYS B N 1
ATOM 6612 C CA . CYS B 1 405 ? -1.604 -15.406 -27 1 93.5 405 CYS B CA 1
ATOM 6613 C C . CYS B 1 405 ? -0.747 -14.164 -26.797 1 93.5 405 CYS B C 1
ATOM 6615 O O . CYS B 1 405 ? 0.308 -14.023 -27.422 1 93.5 405 CYS B O 1
ATOM 6617 N N . PRO B 1 406 ? -1.216 -13.25 -25.922 1 91.94 406 PRO B N 1
ATOM 6618 C CA . PRO B 1 406 ? -0.3 -12.18 -25.516 1 91.94 406 PRO B CA 1
ATOM 6619 C C . PRO B 1 406 ? 0.969 -12.711 -24.859 1 91.94 406 PRO B C 1
ATOM 6621 O O . PRO B 1 406 ? 0.956 -13.797 -24.266 1 91.94 406 PRO B O 1
ATOM 6624 N N . PRO B 1 407 ? 2.053 -11.953 -24.969 1 88 407 PRO B N 1
ATOM 6625 C CA . PRO B 1 407 ? 3.312 -12.414 -24.375 1 88 407 PRO B CA 1
ATOM 6626 C C . PRO B 1 407 ? 3.301 -12.367 -22.859 1 88 407 PRO B C 1
ATOM 6628 O O . PRO B 1 407 ? 4.152 -12.992 -22.203 1 88 407 PRO B O 1
ATOM 6631 N N . ALA B 1 408 ? 2.352 -11.781 -22.297 1 88.44 408 ALA B N 1
ATOM 6632 C CA . ALA B 1 408 ? 2.236 -11.703 -20.844 1 88.44 408 ALA B CA 1
ATOM 6633 C C . ALA B 1 408 ? 1.317 -12.797 -20.297 1 88.44 408 ALA B C 1
ATOM 6635 O O . ALA B 1 408 ? 0.233 -13.023 -20.844 1 88.44 408 ALA B O 1
ATOM 6636 N N . LEU B 1 409 ? 1.703 -13.352 -19.172 1 90.06 409 LEU B N 1
ATOM 6637 C CA . LEU B 1 409 ? 1.059 -14.539 -18.625 1 90.06 409 LEU B CA 1
ATOM 6638 C C . LEU B 1 409 ? -0.394 -14.25 -18.266 1 90.06 409 LEU B C 1
ATOM 6640 O O . LEU B 1 409 ? -1.303 -14.953 -18.719 1 90.06 409 LEU B O 1
ATOM 6644 N N . ARG B 1 410 ? -0.637 -13.211 -17.484 1 93.81 410 ARG B N 1
ATOM 6645 C CA . ARG B 1 410 ? -1.974 -13 -16.938 1 93.81 410 ARG B CA 1
ATOM 6646 C C . ARG B 1 410 ? -2.951 -12.57 -18.031 1 93.81 410 ARG B C 1
ATOM 6648 O O . ARG B 1 410 ? -4.059 -13.102 -18.125 1 93.81 410 ARG B O 1
ATOM 6655 N N . PRO B 1 411 ? -2.596 -11.68 -18.891 1 94.38 411 PRO B N 1
ATOM 6656 C CA . PRO B 1 411 ? -3.49 -11.359 -20 1 94.38 411 PRO B CA 1
ATOM 6657 C C . PRO B 1 411 ? -3.822 -12.578 -20.859 1 94.38 411 PRO B C 1
ATOM 6659 O O . PRO B 1 411 ? -4.945 -12.703 -21.359 1 94.38 411 PRO B O 1
ATOM 6662 N N . ALA B 1 412 ? -2.854 -13.445 -21.047 1 95.38 412 ALA B N 1
ATOM 6663 C CA . ALA B 1 412 ? -3.092 -14.664 -21.812 1 95.38 412 ALA B CA 1
ATOM 6664 C C . ALA B 1 412 ? -4.195 -15.508 -21.172 1 95.38 412 ALA B C 1
ATOM 6666 O O . ALA B 1 412 ? -5.09 -16 -21.875 1 95.38 412 ALA B O 1
ATOM 6667 N N . VAL B 1 413 ? -4.141 -15.648 -19.906 1 96.94 413 VAL B N 1
ATOM 6668 C CA . VAL B 1 413 ? -5.148 -16.422 -19.188 1 96.94 413 VAL B CA 1
ATOM 6669 C C . VAL B 1 413 ? -6.5 -15.719 -19.266 1 96.94 413 VAL B C 1
ATOM 6671 O O . VAL B 1 413 ? -7.539 -16.375 -19.406 1 96.94 413 VAL B O 1
ATOM 6674 N N . VAL B 1 414 ? -6.512 -14.422 -19.188 1 97.62 414 VAL B N 1
ATOM 6675 C CA . VAL B 1 414 ? -7.73 -13.625 -19.281 1 97.62 414 VAL B CA 1
ATOM 6676 C C . VAL B 1 414 ? -8.414 -13.875 -20.625 1 97.62 414 VAL B C 1
ATOM 6678 O O . VAL B 1 414 ? -9.633 -14.055 -20.688 1 97.62 414 VAL B O 1
ATOM 6681 N N . VAL B 1 415 ? -7.625 -13.922 -21.688 1 97.38 415 VAL B N 1
ATOM 6682 C CA . VAL B 1 415 ? -8.164 -14.18 -23.016 1 97.38 415 VAL B CA 1
ATOM 6683 C C . VAL B 1 415 ? -8.758 -15.586 -23.078 1 97.38 415 VAL B C 1
ATOM 6685 O O . VAL B 1 415 ? -9.852 -15.781 -23.625 1 97.38 415 VAL B O 1
ATOM 6688 N N . LEU B 1 416 ? -8.031 -16.516 -22.562 1 97.62 416 LEU B N 1
ATOM 6689 C CA . LEU B 1 416 ? -8.531 -17.891 -22.5 1 97.62 416 LEU B CA 1
ATOM 6690 C C . LEU B 1 416 ? -9.875 -17.953 -21.797 1 97.62 416 LEU B C 1
ATOM 6692 O O . LEU B 1 416 ? -10.812 -18.578 -22.281 1 97.62 416 LEU B O 1
ATOM 6696 N N . LEU B 1 417 ? -10 -17.297 -20.641 1 98 417 LEU B N 1
ATOM 6697 C CA . LEU B 1 417 ? -11.234 -17.312 -19.859 1 98 417 LEU B CA 1
ATOM 6698 C C . LEU B 1 417 ? -12.367 -16.625 -20.625 1 98 417 LEU B C 1
ATOM 6700 O O . LEU B 1 417 ? -13.508 -17.078 -20.578 1 98 417 LEU B O 1
ATOM 6704 N N . ALA B 1 418 ? -12.039 -15.539 -21.312 1 97.94 418 ALA B N 1
ATOM 6705 C CA . ALA B 1 418 ? -13.031 -14.867 -22.141 1 97.94 418 ALA B CA 1
ATOM 6706 C C . ALA B 1 418 ? -13.562 -15.805 -23.219 1 97.94 418 ALA B C 1
ATOM 6708 O O . ALA B 1 418 ? -14.75 -15.766 -23.562 1 97.94 418 ALA B O 1
ATOM 6709 N N . MET B 1 419 ? -12.719 -16.625 -23.781 1 97.94 419 MET B N 1
ATOM 6710 C CA . MET B 1 419 ? -13.109 -17.562 -24.844 1 97.94 419 MET B CA 1
ATOM 6711 C C . MET B 1 419 ? -14.086 -18.609 -24.312 1 97.94 419 MET B C 1
ATOM 6713 O O . MET B 1 419 ? -14.906 -19.125 -25.062 1 97.94 419 MET B O 1
ATOM 6717 N N . LEU B 1 420 ? -13.992 -18.875 -23 1 97.69 420 LEU B N 1
ATOM 6718 C CA . LEU B 1 420 ? -14.969 -19.766 -22.391 1 97.69 420 LEU B CA 1
ATOM 6719 C C . LEU B 1 420 ? -16.359 -19.156 -22.422 1 97.69 420 LEU B C 1
ATOM 6721 O O . LEU B 1 420 ? -17.359 -19.875 -22.453 1 97.69 420 LEU B O 1
ATOM 6725 N N . ALA B 1 421 ? -16.438 -17.859 -22.359 1 96.12 421 ALA B N 1
ATOM 6726 C CA . ALA B 1 421 ? -17.703 -17.125 -22.344 1 96.12 421 ALA B CA 1
ATOM 6727 C C . ALA B 1 421 ? -18.266 -16.969 -23.766 1 96.12 421 ALA B C 1
ATOM 6729 O O . ALA B 1 421 ? -19.453 -16.734 -23.938 1 96.12 421 ALA B O 1
ATOM 6730 N N . ALA B 1 422 ? -17.406 -17 -24.703 1 94.94 422 ALA B N 1
ATOM 6731 C CA . ALA B 1 422 ? -17.781 -16.734 -26.094 1 94.94 422 ALA B CA 1
ATOM 6732 C C . ALA B 1 422 ? -18.641 -17.875 -26.641 1 94.94 422 ALA B C 1
ATOM 6734 O O . ALA B 1 422 ? -18.578 -19 -26.156 1 94.94 422 ALA B O 1
ATOM 6735 N N . ARG B 1 423 ? -19.453 -17.438 -27.594 1 89 423 ARG B N 1
ATOM 6736 C CA . ARG B 1 423 ? -20.234 -18.453 -28.297 1 89 423 ARG B CA 1
ATOM 6737 C C . ARG B 1 423 ? -19.406 -19.109 -29.391 1 89 423 ARG B C 1
ATOM 6739 O O . ARG B 1 423 ? -18.531 -18.484 -29.984 1 89 423 ARG B O 1
ATOM 6746 N N . ASP B 1 424 ? -19.594 -20.328 -29.609 1 93.31 424 ASP B N 1
ATOM 6747 C CA . ASP B 1 424 ? -18.953 -21.094 -30.672 1 93.31 424 ASP B CA 1
ATOM 6748 C C . ASP B 1 424 ? -17.5 -21.391 -30.328 1 93.31 424 ASP B C 1
ATOM 6750 O O . ASP B 1 424 ? -17.141 -21.516 -29.156 1 93.31 424 ASP B O 1
ATOM 6754 N N . THR B 1 425 ? -16.656 -21.609 -31.375 1 97.5 425 THR B N 1
ATOM 6755 C CA . THR B 1 425 ? -15.312 -22.109 -31.141 1 97.5 425 THR B CA 1
ATOM 6756 C C . THR B 1 425 ? -14.273 -21.016 -31.438 1 97.5 425 THR B C 1
ATOM 6758 O O . THR B 1 425 ? -14.312 -20.391 -32.5 1 97.5 425 THR B O 1
ATOM 6761 N N . SER B 1 426 ? -13.414 -20.781 -30.484 1 97.75 426 SER B N 1
ATOM 6762 C CA . SER B 1 426 ? -12.281 -19.875 -30.625 1 97.75 426 SER B CA 1
ATOM 6763 C C . SER B 1 426 ? -10.961 -20.641 -30.656 1 97.75 426 SER B C 1
ATOM 6765 O O . SER B 1 426 ? -10.898 -21.797 -30.219 1 97.75 426 SER B O 1
ATOM 6767 N N . VAL B 1 427 ? -9.953 -20.016 -31.219 1 97.88 427 VAL B N 1
ATOM 6768 C CA . VAL B 1 427 ? -8.617 -20.609 -31.234 1 97.88 427 VAL B CA 1
ATOM 6769 C C . VAL B 1 427 ? -7.613 -19.656 -30.609 1 97.88 427 VAL B C 1
ATOM 6771 O O . VAL B 1 427 ? -7.539 -18.484 -30.984 1 97.88 427 VAL B O 1
ATOM 6774 N N . LEU B 1 428 ? -6.906 -20.125 -29.641 1 97.38 428 LEU B N 1
ATOM 6775 C CA . LEU B 1 428 ? -5.809 -19.391 -29.016 1 97.38 428 LEU B CA 1
ATOM 6776 C C . LEU B 1 428 ? -4.465 -20 -29.391 1 97.38 428 LEU B C 1
ATOM 6778 O O . LEU B 1 428 ? -4.137 -21.109 -28.969 1 97.38 428 LEU B O 1
ATOM 6782 N N . ARG B 1 429 ? -3.65 -19.25 -30.062 1 96.62 429 ARG B N 1
ATOM 6783 C CA . ARG B 1 429 ? -2.4 -19.781 -30.594 1 96.62 429 ARG B CA 1
ATOM 6784 C C . ARG B 1 429 ? -1.235 -19.484 -29.656 1 96.62 429 ARG B C 1
ATOM 6786 O O . ARG B 1 429 ? -1.219 -18.453 -28.984 1 96.62 429 ARG B O 1
ATOM 6793 N N . ASN B 1 430 ? -0.258 -20.375 -29.609 1 93.88 430 ASN B N 1
ATOM 6794 C CA . ASN B 1 430 ? 0.998 -20.219 -28.891 1 93.88 430 ASN B CA 1
ATOM 6795 C C . ASN B 1 430 ? 0.761 -20.031 -27.391 1 93.88 430 ASN B C 1
ATOM 6797 O O . ASN B 1 430 ? 1.155 -19.016 -26.812 1 93.88 430 ASN B O 1
ATOM 6801 N N . VAL B 1 431 ? 0.318 -21.094 -26.766 1 93.88 431 VAL B N 1
ATOM 6802 C CA . VAL B 1 431 ? -0.196 -20.984 -25.406 1 93.88 431 VAL B CA 1
ATOM 6803 C C . VAL B 1 431 ? 0.913 -21.297 -24.406 1 93.88 431 VAL B C 1
ATOM 6805 O O . VAL B 1 431 ? 0.643 -21.547 -23.234 1 93.88 431 VAL B O 1
ATOM 6808 N N . TYR B 1 432 ? 2.168 -21.25 -24.797 1 88.5 432 TYR B N 1
ATOM 6809 C CA . TYR B 1 432 ? 3.316 -21.562 -23.953 1 88.5 432 TYR B CA 1
ATOM 6810 C C . TYR B 1 432 ? 3.34 -20.656 -22.719 1 88.5 432 TYR B C 1
ATOM 6812 O O . TYR B 1 432 ? 3.705 -21.109 -21.625 1 88.5 432 TYR B O 1
ATOM 6820 N N . VAL B 1 433 ? 2.963 -19.453 -22.875 1 89.31 433 VAL B N 1
ATOM 6821 C CA . VAL B 1 433 ? 3.006 -18.469 -21.797 1 89.31 433 VAL B CA 1
ATOM 6822 C C . VAL B 1 433 ? 2.102 -18.906 -20.656 1 89.31 433 VAL B C 1
ATOM 6824 O O . VAL B 1 433 ? 2.416 -18.672 -19.484 1 89.31 433 VAL B O 1
ATOM 6827 N N . ILE B 1 434 ? 1.021 -19.547 -20.984 1 92.38 434 ILE B N 1
ATOM 6828 C CA . ILE B 1 434 ? 0.087 -20 -19.953 1 92.38 434 ILE B CA 1
ATOM 6829 C C . ILE B 1 434 ? 0.726 -21.141 -19.156 1 92.38 434 ILE B C 1
ATOM 6831 O O . ILE B 1 434 ? 0.601 -21.172 -17.922 1 92.38 434 ILE B O 1
ATOM 6835 N N . ASP B 1 435 ? 1.507 -21.906 -19.734 1 87.44 435 ASP B N 1
ATOM 6836 C CA . ASP B 1 435 ? 2.17 -23.047 -19.094 1 87.44 435 ASP B CA 1
ATOM 6837 C C . ASP B 1 435 ? 3.277 -22.562 -18.156 1 87.44 435 ASP B C 1
ATOM 6839 O O . ASP B 1 435 ? 3.74 -23.328 -17.297 1 87.44 435 ASP B O 1
ATOM 6843 N N . ARG B 1 436 ? 3.684 -21.375 -18.328 1 84.38 436 ARG B N 1
ATOM 6844 C CA . ARG B 1 436 ? 4.715 -20.812 -17.453 1 84.38 436 ARG B CA 1
ATOM 6845 C C . ARG B 1 436 ? 4.195 -20.641 -16.031 1 84.38 436 ARG B C 1
ATOM 6847 O O . ARG B 1 436 ? 4.969 -20.672 -15.078 1 84.38 436 ARG B O 1
ATOM 6854 N N . GLY B 1 437 ? 2.842 -20.5 -15.992 1 86.94 437 GLY B N 1
ATOM 6855 C CA . GLY B 1 437 ? 2.342 -20.156 -14.672 1 86.94 437 GLY B CA 1
ATOM 6856 C C . GLY B 1 437 ? 1.259 -21.094 -14.18 1 86.94 437 GLY B C 1
ATOM 6857 O O . GLY B 1 437 ? 0.898 -21.078 -13 1 86.94 437 GLY B O 1
ATOM 6858 N N . TYR B 1 438 ? 0.77 -21.906 -15.055 1 90.94 438 TYR B N 1
ATOM 6859 C CA . TYR B 1 438 ? -0.328 -22.781 -14.68 1 90.94 438 TYR B CA 1
ATOM 6860 C C . TYR B 1 438 ? -0.011 -24.234 -15.031 1 90.94 438 TYR B C 1
ATOM 6862 O O . TYR B 1 438 ? 0.489 -24.516 -16.125 1 90.94 438 TYR B O 1
ATOM 6870 N N . GLU B 1 439 ? -0.323 -25.062 -14.094 1 90.62 439 GLU B N 1
ATOM 6871 C CA . GLU B 1 439 ? -0.14 -26.484 -14.328 1 90.62 439 GLU B CA 1
ATOM 6872 C C . GLU B 1 439 ? -1.395 -27.109 -14.93 1 90.62 439 GLU B C 1
ATOM 6874 O O . GLU B 1 439 ? -2.395 -27.297 -14.234 1 90.62 439 GLU B O 1
ATOM 6879 N N . ASN B 1 440 ? -1.319 -27.453 -16.219 1 91.5 440 ASN B N 1
ATOM 6880 C CA . ASN B 1 440 ? -2.381 -28.172 -16.906 1 91.5 440 ASN B CA 1
ATOM 6881 C C . ASN B 1 440 ? -3.732 -27.484 -16.734 1 91.5 440 ASN B C 1
ATOM 6883 O O . ASN B 1 440 ? -4.723 -28.141 -16.391 1 91.5 440 ASN B O 1
ATOM 6887 N N . LEU B 1 441 ? -3.775 -26.234 -16.984 1 93.75 441 LEU B N 1
ATOM 6888 C CA . LEU B 1 441 ? -4.984 -25.453 -16.75 1 93.75 441 LEU B CA 1
ATOM 6889 C C . LEU B 1 441 ? -6.129 -25.938 -17.625 1 93.75 441 LEU B C 1
ATOM 6891 O O . LEU B 1 441 ? -7.25 -26.125 -17.156 1 93.75 441 LEU B O 1
ATOM 6895 N N . ALA B 1 442 ? -5.852 -26.203 -18.922 1 95.25 442 ALA B N 1
ATOM 6896 C CA . ALA B 1 442 ? -6.875 -26.656 -19.844 1 95.25 442 ALA B CA 1
ATOM 6897 C C . ALA B 1 442 ? -7.5 -27.969 -19.391 1 95.25 442 ALA B C 1
ATOM 6899 O O . ALA B 1 442 ? -8.727 -28.094 -19.328 1 95.25 442 ALA B O 1
ATOM 6900 N N . ASP B 1 443 ? -6.645 -28.875 -19 1 95.5 443 ASP B N 1
ATOM 6901 C CA . ASP B 1 443 ? -7.117 -30.188 -18.562 1 95.5 443 ASP B CA 1
ATOM 6902 C C . ASP B 1 443 ? -7.938 -30.062 -17.281 1 95.5 443 ASP B C 1
ATOM 6904 O O . ASP B 1 443 ? -8.953 -30.75 -17.109 1 95.5 443 ASP B O 1
ATOM 6908 N N . ARG B 1 444 ? -7.531 -29.281 -16.469 1 96.44 444 ARG B N 1
ATOM 6909 C CA . ARG B 1 444 ? -8.211 -29.109 -15.18 1 96.44 444 ARG B CA 1
ATOM 6910 C C . ARG B 1 444 ? -9.57 -28.438 -15.367 1 96.44 444 ARG B C 1
ATOM 6912 O O . ARG B 1 444 ? -10.539 -28.797 -14.688 1 96.44 444 ARG B O 1
ATOM 6919 N N . LEU B 1 445 ? -9.648 -27.484 -16.234 1 97.62 445 LEU B N 1
ATOM 6920 C CA . LEU B 1 445 ? -10.93 -26.875 -16.562 1 97.62 445 LEU B CA 1
ATOM 6921 C C . LEU B 1 445 ? -11.852 -27.875 -17.266 1 97.62 445 LEU B C 1
ATOM 6923 O O . LEU B 1 445 ? -13.055 -27.891 -17.016 1 97.62 445 LEU B O 1
ATOM 6927 N N . ASN B 1 446 ? -11.273 -28.688 -18.125 1 97.88 446 ASN B N 1
ATOM 6928 C CA . ASN B 1 446 ? -12.047 -29.719 -18.812 1 97.88 446 ASN B CA 1
ATOM 6929 C C . ASN B 1 446 ? -12.672 -30.703 -17.812 1 97.88 446 ASN B C 1
ATOM 6931 O O . ASN B 1 446 ? -13.773 -31.219 -18.047 1 97.88 446 ASN B O 1
ATOM 6935 N N . ALA B 1 447 ? -11.961 -30.922 -16.797 1 97.12 447 ALA B N 1
ATOM 6936 C CA . ALA B 1 447 ? -12.477 -31.812 -15.758 1 97.12 447 ALA B CA 1
ATOM 6937 C C . ALA B 1 447 ? -13.742 -31.234 -15.117 1 97.12 447 ALA B C 1
ATOM 6939 O O . ALA B 1 447 ? -14.531 -31.984 -14.523 1 97.12 447 ALA B O 1
ATOM 6940 N N . LEU B 1 448 ? -13.977 -29.969 -15.258 1 97.88 448 LEU B N 1
ATOM 6941 C CA . LEU B 1 448 ? -15.156 -29.312 -14.727 1 97.88 448 LEU B CA 1
ATOM 6942 C C . LEU B 1 448 ? -16.234 -29.172 -15.797 1 97.88 448 LEU B C 1
ATOM 6944 O O . LEU B 1 448 ? -17.344 -28.703 -15.516 1 97.88 448 LEU B O 1
ATOM 6948 N N . GLY B 1 449 ? -15.836 -29.484 -17.031 1 96.94 449 GLY B N 1
ATOM 6949 C CA . GLY B 1 449 ? -16.844 -29.438 -18.078 1 96.94 449 GLY B CA 1
ATOM 6950 C C . GLY B 1 449 ? -16.484 -28.5 -19.203 1 96.94 449 GLY B C 1
ATOM 6951 O O . GLY B 1 449 ? -17.219 -28.406 -20.203 1 96.94 449 GLY B O 1
ATOM 6952 N N . ALA B 1 450 ? -15.406 -27.797 -19.125 1 97.44 450 ALA B N 1
ATOM 6953 C CA . ALA B 1 450 ? -14.961 -26.984 -20.25 1 97.44 450 ALA B CA 1
ATOM 6954 C C . ALA B 1 450 ? -14.594 -27.859 -21.438 1 97.44 450 ALA B C 1
ATOM 6956 O O . ALA B 1 450 ? -14.445 -29.078 -21.312 1 97.44 450 ALA B O 1
ATOM 6957 N N . GLN B 1 451 ? -14.516 -27.25 -22.562 1 97.31 451 GLN B N 1
ATOM 6958 C CA . GLN B 1 451 ? -14.117 -27.938 -23.797 1 97.31 451 GLN B CA 1
ATOM 6959 C C . GLN B 1 451 ? -12.93 -27.234 -24.453 1 97.31 451 GLN B C 1
ATOM 6961 O O . GLN B 1 451 ? -13.109 -26.438 -25.391 1 97.31 451 GLN B O 1
ATOM 6966 N N . ILE B 1 452 ? -11.789 -27.594 -24.016 1 97.88 452 ILE B N 1
ATOM 6967 C CA . ILE B 1 452 ? -10.539 -27.031 -24.516 1 97.88 452 ILE B CA 1
ATOM 6968 C C . ILE B 1 452 ? -9.672 -28.156 -25.094 1 97.88 452 ILE B C 1
ATOM 6970 O O . ILE B 1 452 ? -9.297 -29.094 -24.375 1 97.88 452 ILE B O 1
ATOM 6974 N N . GLU B 1 453 ? -9.352 -28.047 -26.312 1 97.25 453 GLU B N 1
ATOM 6975 C CA . GLU B 1 453 ? -8.492 -29.016 -26.984 1 97.25 453 GLU B CA 1
ATOM 6976 C C . GLU B 1 453 ? -7.113 -28.438 -27.25 1 97.25 453 GLU B C 1
ATOM 6978 O O . GLU B 1 453 ? -6.992 -27.359 -27.828 1 97.25 453 GLU B O 1
ATOM 6983 N N . THR B 1 454 ? -6.152 -29.156 -26.812 1 95.62 454 THR B N 1
ATOM 6984 C CA . THR B 1 454 ? -4.785 -28.781 -27.141 1 95.62 454 THR B CA 1
ATOM 6985 C C . THR B 1 454 ? -4.352 -29.422 -28.453 1 95.62 454 THR B C 1
ATOM 6987 O O . THR B 1 454 ? -4.531 -30.625 -28.656 1 95.62 454 THR B O 1
ATOM 6990 N N . PHE B 1 455 ? -3.848 -28.562 -29.359 1 94.5 455 PHE B N 1
ATOM 6991 C CA . PHE B 1 455 ? -3.402 -29.125 -30.625 1 94.5 455 PHE B CA 1
ATOM 6992 C C . PHE B 1 455 ? -2.131 -28.422 -31.109 1 94.5 455 PHE B C 1
ATOM 6994 O O . PHE B 1 455 ? -1.707 -27.422 -30.516 1 94.5 455 PHE B O 1
ATOM 7001 N N . ARG B 1 456 ? -1.422 -29.031 -32 1 93 456 ARG B N 1
ATOM 7002 C CA . ARG B 1 456 ? -0.219 -28.5 -32.625 1 93 456 ARG B CA 1
ATOM 7003 C C . ARG B 1 456 ? -0.37 -28.453 -34.156 1 93 456 ARG B C 1
ATOM 7005 O O . ARG B 1 456 ? -1.148 -29.203 -34.719 1 93 456 ARG B O 1
ATOM 7012 N N . ASP B 1 457 ? 0.322 -27.484 -34.688 1 82.69 457 ASP B N 1
ATOM 7013 C CA . ASP B 1 457 ? 0.288 -27.438 -36.156 1 82.69 457 ASP B CA 1
ATOM 7014 C C . ASP B 1 457 ? 0.947 -28.672 -36.75 1 82.69 457 ASP B C 1
ATOM 7016 O O . ASP B 1 457 ? 1.915 -29.203 -36.188 1 82.69 457 ASP B O 1
ATOM 7020 N N . THR B 1 458 ? 0.274 -29.5 -37.75 1 65.12 458 THR B N 1
ATOM 7021 C CA . THR B 1 458 ? 0.858 -30.594 -38.5 1 65.12 458 THR B CA 1
ATOM 7022 C C . THR B 1 458 ? 1.889 -30.078 -39.5 1 65.12 458 THR B C 1
ATOM 7024 O O . THR B 1 458 ? 1.741 -28.969 -40.031 1 65.12 458 THR B O 1
#

InterPro domains:
  IPR001986 Enolpyruvate transferase domain [PF00275] (26-445)
  IPR005750 UDP-N-acetylglucosamine 1-carboxyvinyltransferase [PTHR43783] (13-455)
  IPR013792 RNA 3'-terminal phosphate cyclase/enolpyruvate transferase, alpha/beta [SSF55205] (23-456)
  IPR036968 Enolpyruvate transferase domain superfamily [G3DSA:3.65.10.10] (24-453)
  IPR036968 Enolpyruvate transferase domain superfamily [G3DSA:3.65.10.10] (41-254)

Foldseek 3Di:
DDPDPDDDDDDDPPVPPPPFFKKKKFAALWAFAEEFEFAFAPLLLLLVLLLCLQAQAKEKEFQDFPFPQNVLSVLQQVQFPKDWDQDDPSRIIIIHHHLGTRQVSGDLVSQQVDPSQLLNQQRVLLRDFKHKGWYHAPPCCPVVVCVLLQQLCVQQAWHWDDDRTITIIGRDPPRHRPDAAERPDQDQSSLSSNCSNLAQPQAKHKHAQHFLDQSSLLSVLVSVQQVWDWPDRNHRIIIIHHHNHTYDYDYAYGAGHQLSVLLVLLLCALSQYWYKYWRHQCLQCVQVVVQFVQQWWDKDWADWDDGPRRPTIGIIITGGRTAGAEHPDEAEADRPPGHHLLSQLSVLLSQLQYADKYKYFYPPDQAPLVLSCVQVVQFWDWADPHSGMIMTHDPGQGAAEEDEADLAQSSSSSNVSSQNNHHGMHMYTNSSSPSNGDRPPVVSSVVRPTDMDMDGDD/DDPDPPPPPPPPCPVPPPPFFKKKKFAALDAFAEEFEFAFAPLLLLLVLLLCLQAQAKEKEFQDFPFPQNVLSVLQQVQFPKDWDQDDPSRIIIIHHHLGTRQVSGDLVSQQVDPSQLLNQQRVLLRDFKHKGWYHAPPCCPVVVCVLLQQLCVQQAWHWDDDRTITIIGRDPPRHRPDAAERPDQDQSSLSSNCSNLAQPQAKHKHAQHFLDQSSLLSVLVSVQQVWDWPDRNHRIIIIRHHNHTYDYDYAYGAGHQLSVLLVLLLCALSQYWYKYWRHQCQQCVQVVVQFVQQWWDKDWADWDDGPRRPGIGIIITGGRTAGAEHPDEAEADRPPGHHLLSQLSVLLSQLQYADKYKYFYPPDQAPLVLSCVQVVQFWDWADPHSGMIMTHDPGQGAAEEDEADLAQSSSSSNVSSQNNHHGMHMYTNSSSPSNGDRPPVVSSVVRPTDMDMDGDD